Protein AF-0000000067237794 (afdb_homodimer)

Nearest PDB structures (foldseek):
  4y7k-assembly1_E  TM=3.290E-01  e=4.780E+00  Methanosarcina acetivorans C2A

pLDDT: mean 77.29, std 27.62, range [13.85, 98.81]

Sequence (1470 aa):
MSSAMESGPASVAASSPAGHLVGPGGAPSANPAINGSSPGRGPPPPAAASNQAPAAGTGAKDWPSFPFFHHLIIPPLEGQAPTSDPSATGASPQAQAQAFGQTTPSTPAAPAAAPAAPAPGSDDTRQPQQPQPQEALLVISPGAFLPTESFRPLAAAIQAAAPGLRLWVGVLHCDLMALGQRYADPALPAMSEAGFKALVRNIEAAGGYSALLTQLVAQAEAAGFTPKREGPARIGNMVLLCQSAGCVGYESLSYKVAAATVVLASTLHPLDYARGRTTLSLEAWPRPLMHVVGELDGQMRWFWAAPYLAEAAALATKFGARHVATHKPVVVVPEVNHAATSSGVVRAERGDIGGPATAPYEEATRALAAPIAAFLTCHLSHNAEARSKAEDALLSTVAASAAFAAPYTSLLGLGDTAAPFTQAAAAAAAAAGKQAAATAGLPPATPPQSACRAGGLVAGGCRTAGQASSNAMLPGVVAAAERDAAALQLAVLTALPEEARRLLCVVASVHTSVETFLYTQPLIHALGDGRWLLNIHVLPFYRSSESERPNLTPQAPEYWLKFKCAAFVAAFLGLPEPCSYPTPLPADLNRGTLEAALAAAPAEVAARYREHGRAMEFGGDMDALAPGPDGKLPGSPEAFVRTSRIAYAFPPPPAAGHGHSQQHSAGGPPALPPTAGTSVRVSSPYVLSPPPADVSRLPVSAARMMGPFYTKLISPGMAMEWVWVDCLRQADTPWMSSAMESGPASVAASSPAGHLVGPGGAPSANPAINGSSPGRGPPPPAAASNQAPAAGTGAKDWPSFPFFHHLIIPPLEGQAPTSDPSATGASPQAQAQAFGQTTPSTPAAPAAAPAAPAPGSDDTRQPQQPQPQEALLVISPGAFLPTESFRPLAAAIQAAAPGLRLWVGVLHCDLMALGQRYADPALPAMSEAGFKALVRNIEAAGGYSALLTQLVAQAEAAGFTPKREGPARIGNMVLLCQSAGCVGYESLSYKVAAATVVLASTLHPLDYARGRTTLSLEAWPRPLMHVVGELDGQMRWFWAAPYLAEAAALATKFGARHVATHKPVVVVPEVNHAATSSGVVRAERGDIGGPATAPYEEATRALAAPIAAFLTCHLSHNAEARSKAEDALLSTVAASAAFAAPYTSLLGLGDTAAPFTQAAAAAAAAAGKQAAATAGLPPATPPQSACRAGGLVAGGCRTAGQASSNAMLPGVVAAAERDAAALQLAVLTALPEEARRLLCVVASVHTSVETFLYTQPLIHALGDGRWLLNIHVLPFYRSSESERPNLTPQAPEYWLKFKCAAFVAAFLGLPEPCSYPTPLPADLNRGTLEAALAAAPAEVAARYREHGRAMEFGGDMDALAPGPDGKLPGSPEAFVRTSRIAYAFPPPPAAGHGHSQQHSAGGPPALPPTAGTSVRVSSPYVLSPPPADVSRLPVSAARMMGPFYTKLISPGMAMEWVWVDCLRQADTPW

Organism: Chlamydomonas reinhardtii (NCBI:txid3055)

Foldseek 3Di:
DDDDDDDDDDDDDDDDDDDDDDDDDDDDDDDDDDDDDDDDPPDDPPDPPPCVVDPPCPVPPPQPDFDADDWDKDFFDDPDDPPPPPDPPPPDPPPPPPPPPDPPPPDPDDPPDDDDDPDDDDPPPPPPPPPPQFFAEEEEQDAPPDDNQQCVLLVNLLSVLQVSHRYMYIYFDDDVVVLCVRQFDPVDDCPALVRVVSSLVRCLVNVNVVVRVVSRVVVNVVVPGDFDDDPDAATQRYEYEYAANSLRNCLVVRLVHYQEYEYELADHPRSCQLLLFFFDALVPRPHQYEYEYELQAFQQHCLSCLLLLLQLLLVLQAAFLLVSLQRPFYFYQYQAYSSLNTNVDADQVNGIFDDDSHDDSSVNSNSRSNLVSLNSCLRRPPDPVSNVVSSLVSLLRRLVRLQQCQLLCVLLQQFRSNVRRVQLNVLCVVCVPPPRNVCRRGHDPDGDDAQQDPRNHGHPPQDDDDDGRGSDDDVRNQVSLFVQQQVLLVVQQVLPDPVLSVLEDETEDEDADLVVVLPDFWFWDDPPPSHIYTYWYWYFAQPLNVDSSSSSGFSGGWIWIKYFGNLLSCLLSPHPPSVVRHGDDLQVSQVVLLVVLLVSHPPVLNVCCLFAFAAEHEDDAAAQQDQPPVSPGGHDSSCLSPPDDKDKAFDDDPPPDPDDPPDVPVDDRDPQQPLPPHHIYIYKYWHADAFDSNLNPDDRVPSRPHRIIIIIHGHSSNSNSRSRHSRSRNDDRPD/DDDPDDDDDDDDDDDDDDDDDDDDDDDDDDDDDDDDDDDDPPDDPDDPPPCVVDPPPVVCVPQDDFDADDWDKDFFDDPDDPPPPPDPPPPDPPPPPPPPPDPPPPDPPDPPDDDDDDDDDDPPPPPPPPPPQFFAEEEEQDAPPDDQQQCVLLVVLLSVLQVSHRYMYIYFDDDVVVLCVRQFDPVDDCPALVRVVSSLVRCLVNVNVVVRVVSRVVVNVVVPGDFDDDPDAETQRYEYEYAANSLRNCLVVRLVHYQEYEYELADHPRSCQLLLQFFDALVPRPHQYEYEYELQAFQLHCLSCLLLLLQLLLVLQAAFLLVSLQRPFYFYQYQAYSSLNTNVDADQVNGIFDDDSHDDSSVNSNSRSNLVSLNSCLRRPPDPVSNVVSSLVSLLRRLVRLQQCQLLCVLQQQFRSNVRRVQLNVLCVVCVPPPRNVCRRGHDPDGDDAQQDPRNHGHPQQDDDPDGGGSDDRVRNQVSLFVQQQVLLVVQQVLPDPVLSVLEDETEDEDADLVVVLPDFWFWADPPPSHIYTYWYWYFAQPLNVDPSSSSGFSGGWIWIKYFGNLLSCLLSPHPPSVPRHGDDLQVSQVVLLVVLLVSHPPVLNVCCLFQFAAEHEDDAAAQQDQPPVSPGGHDSSCLSPPDDKDKDFDDDPPPDPDDPPDVPVDDDPPQPSLPPHHIYIYKYWHADAFDSNLNPDDRVPSRPHRIIIIIHGHSSNSNSRSRHSRSRPDDRPD

Radius of gyration: 37.4 Å; Cα contacts (8 Å, |Δi|>4): 2726; chains: 2; bounding box: 110×138×101 Å

Secondary structure (DSSP, 8-state):
-----------------------------------------PPP---------------------PPP-PPEEE----SS------------TTSTTSGGG------------------------------PPEEEEEEEE--TT--GGGGHHHHHHHHHH-TTEEEEEEE----HHHHHHHH--TTS-TTSHHHHHHHHHHHHHTTHHHHHHHHHHHHHHHHT----EETTTEEEEEEEEEEGGGGTTTHHHHHHHEEEEEEESS-SSHHHHTTT-----TTT-SS-EEEEEETT-SSS-GGGGHHHHHHHHHHHHHH-HHHHHHHS-EEEETT--SGGGTT----GGGT---STTSPPHHHHHHHHHHHHHHHHHHHH---HHHHHHHHHHHHHHHHHHHHHHHHHHHHHTS--TTHHHHHHHHHHHHHTTSGGGGGTTPPPSS---SSB-GGG-BTT-S-B-SSS---BPPHHHHHHHHHHHHHHHHHHTTTS-HHHHTTEEEEEEE-SSHHHHHT---EEEE-SSS-EEEEEEEEEE-GGGG-SSGGGS-SSPEEEEEEE-HHHHHHHHT-SSGGGSPPPPHHHHHHHHHHHHHHHS-HHHHHHHHHHSPEEEE---EETTSPPTT------HHHHHHT---EEEPPPP------------TTS-----TTTT-EEEEE-EEEE-PPPTTGGGS-HHHHTTSSEEEEEE--HHHHHHHHHTGGG-SSPP--/-----------------------------------------------------------------PPP-PPEEE----SS------------TTGGGSGGG------------------------------PPEEEEEEEE--TT--GGGGHHHHHHHHHH-TTEEEEEEE----HHHHHHHH--TTS-TTSHHHHHHHHHHHHHTTHHHHHHHHHHHHHHHHT----EETTTEEEEEEEEEEGGGGTTTHHHHHHHEEEEEEES--SSHHHHTTTS----TTT-SS-EEEEEETT-TTT-GGGGHHHHHHHHHHHHHH-HHHHHHHS-EEEETT--SGGGTT----GGGT---STTSPPHHHHHHHHHHHHHHHHHHHH---HHHHHHHHHHHHHHHHHHHHHHHHHHHHHTS--TTHHHHHHHHHHHHHTSSGGGGGTTPPPSS---SSB-GGG-BTTTT-BSTTS---BPPHHHHHHHHHHHHHHHHHHTTTS-HHHHTTEEEEEEE-SSHHHHHT---EEEE-SSS-EEEEEEEEEE-GGGG-SSGGGS-SSPEEEEEEE-HHHHHHHTT-SSGGGSPPPPHHHHHHHHHHHHHHHS-HHHHHHHHHHSPEEEE---EETTSPPTT------HHHHHHT---EEEPPPP------------TTS-------TT-EEEEE-EEEE-PPPTTGGGS-HHHHTTSSEEEEEE--HHHHHHHHHTGGG-SSPP--

Structure (mmCIF, N/CA/C/O backbone):
data_AF-0000000067237794-model_v1
#
loop_
_entity.id
_entity.type
_entity.pdbx_description
1 polymer 'Uncharacterized protein'
#
loop_
_atom_site.group_PDB
_atom_site.id
_atom_site.type_symbol
_atom_site.label_atom_id
_atom_site.label_alt_id
_atom_site.label_comp_id
_atom_site.label_asym_id
_atom_site.label_entity_id
_atom_site.label_seq_id
_atom_site.pdbx_PDB_ins_code
_atom_site.Cartn_x
_atom_site.Cartn_y
_atom_site.Cartn_z
_atom_site.occupancy
_atom_site.B_iso_or_equiv
_atom_site.auth_seq_id
_atom_site.auth_comp_id
_atom_site.auth_asym_id
_atom_site.auth_atom_id
_atom_site.pdbx_PDB_model_num
ATOM 1 N N . MET A 1 1 ? -46.438 -25.797 27.125 1 15.16 1 MET A N 1
ATOM 2 C CA . MET A 1 1 ? -46.562 -27.219 26.797 1 15.16 1 MET A CA 1
ATOM 3 C C . MET A 1 1 ? -46.531 -27.422 25.281 1 15.16 1 MET A C 1
ATOM 5 O O . MET A 1 1 ? -45.688 -28.141 24.75 1 15.16 1 MET A O 1
ATOM 9 N N . SER A 1 2 ? -47.812 -27.438 24.719 1 14.68 2 SER A N 1
ATOM 10 C CA . SER A 1 2 ? -48.5 -28.344 23.812 1 14.68 2 SER A CA 1
ATOM 11 C C . SER A 1 2 ? -48.156 -28.031 22.359 1 14.68 2 SER A C 1
ATOM 13 O O . SER A 1 2 ? -47.625 -26.953 22.047 1 14.68 2 SER A O 1
ATOM 15 N N . SER A 1 3 ? -49.25 -28.234 21.422 1 14.16 3 SER A N 1
ATOM 16 C CA . SER A 1 3 ? -49.594 -29.156 20.359 1 14.16 3 SER A CA 1
ATOM 17 C C . SER A 1 3 ? -49.469 -28.5 18.984 1 14.16 3 SER A C 1
ATOM 19 O O . SER A 1 3 ? -49.969 -29.047 18 1 14.16 3 SER A O 1
ATOM 21 N N . ALA A 1 4 ? -49.156 -27.281 18.844 1 15.23 4 ALA A N 1
ATOM 22 C CA . ALA A 1 4 ? -49.781 -26.781 17.641 1 15.23 4 ALA A CA 1
ATOM 23 C C . ALA A 1 4 ? -49.406 -27.625 16.422 1 15.23 4 ALA A C 1
ATOM 25 O O . ALA A 1 4 ? -48.25 -27.953 16.219 1 15.23 4 ALA A O 1
ATOM 26 N N . MET A 1 5 ? -50.312 -28.062 15.609 1 14.63 5 MET A N 1
ATOM 27 C CA . MET A 1 5 ? -50.75 -29.156 14.75 1 14.63 5 MET A CA 1
ATOM 28 C C . MET A 1 5 ? -49.906 -29.219 13.484 1 14.63 5 MET A C 1
ATOM 30 O O . MET A 1 5 ? -49.156 -28.297 13.188 1 14.63 5 MET A O 1
ATOM 34 N N . GLU A 1 6 ? -50.562 -29.406 12.18 1 14.84 6 GLU A N 1
ATOM 35 C CA . GLU A 1 6 ? -50.75 -30.562 11.312 1 14.84 6 GLU A CA 1
ATOM 36 C C . GLU A 1 6 ? -49.875 -30.484 10.062 1 14.84 6 GLU A C 1
ATOM 38 O O . GLU A 1 6 ? -49.344 -29.406 9.742 1 14.84 6 GLU A O 1
ATOM 43 N N . SER A 1 7 ? -50.438 -30.953 8.742 1 14.59 7 SER A N 1
ATOM 44 C CA . SER A 1 7 ? -50.344 -32.094 7.855 1 14.59 7 SER A CA 1
ATOM 45 C C . SER A 1 7 ? -49.875 -31.703 6.473 1 14.59 7 SER A C 1
ATOM 47 O O . SER A 1 7 ? -49.281 -32.531 5.758 1 14.59 7 SER A O 1
ATOM 49 N N . GLY A 1 8 ? -50.188 -30.562 5.844 1 14.56 8 GLY A N 1
ATOM 50 C CA . GLY A 1 8 ? -50.75 -30.906 4.555 1 14.56 8 GLY A CA 1
ATOM 51 C C . GLY A 1 8 ? -49.75 -31.484 3.576 1 14.56 8 GLY A C 1
ATOM 52 O O . GLY A 1 8 ? -48.562 -31.312 3.744 1 14.56 8 GLY A O 1
ATOM 53 N N . PRO A 1 9 ? -50.188 -32.156 2.361 1 14.88 9 PRO A N 1
ATOM 54 C CA . PRO A 1 9 ? -49.938 -33.344 1.521 1 14.88 9 PRO A CA 1
ATOM 55 C C . PRO A 1 9 ? -48.812 -33.094 0.497 1 14.88 9 PRO A C 1
ATOM 57 O O . PRO A 1 9 ? -48.438 -31.938 0.266 1 14.88 9 PRO A O 1
ATOM 60 N N . ALA A 1 10 ? -48.5 -34.156 -0.433 1 14.8 10 ALA A N 1
ATOM 61 C CA . ALA A 1 10 ? -47.594 -35.094 -1.113 1 14.8 10 ALA A CA 1
ATOM 62 C C . ALA A 1 10 ? -47.375 -34.656 -2.559 1 14.8 10 ALA A C 1
ATOM 64 O O . ALA A 1 10 ? -46.219 -34.688 -3.039 1 14.8 10 ALA A O 1
ATOM 65 N N . SER A 1 11 ? -48.344 -34.406 -3.615 1 13.98 11 SER A N 1
ATOM 66 C CA . SER A 1 11 ? -48.438 -35.344 -4.719 1 13.98 11 SER A CA 1
ATOM 67 C C . SER A 1 11 ? -47.5 -34.969 -5.867 1 13.98 11 SER A C 1
ATOM 69 O O . SER A 1 11 ? -46.75 -35.812 -6.363 1 13.98 11 SER A O 1
ATOM 71 N N . VAL A 1 12 ? -47.812 -34.031 -6.824 1 14.08 12 VAL A N 1
ATOM 72 C CA . VAL A 1 12 ? -48.188 -34.5 -8.164 1 14.08 12 VAL A CA 1
ATOM 73 C C . VAL A 1 12 ? -46.906 -34.688 -9.008 1 14.08 12 VAL A C 1
ATOM 75 O O . VAL A 1 12 ? -45.906 -34.062 -8.758 1 14.08 12 VAL A O 1
ATOM 78 N N . ALA A 1 13 ? -47 -35.375 -10.336 1 14.47 13 ALA A N 1
ATOM 79 C CA . ALA A 1 13 ? -46.594 -36.438 -11.273 1 14.47 13 ALA A CA 1
ATOM 80 C C . ALA A 1 13 ? -45.656 -35.875 -12.352 1 14.47 13 ALA A C 1
ATOM 82 O O . ALA A 1 13 ? -44.562 -36.406 -12.562 1 14.47 13 ALA A O 1
ATOM 83 N N . ALA A 1 14 ? -46.156 -35.406 -13.609 1 14 14 ALA A N 1
ATOM 84 C CA . ALA A 1 14 ? -46.094 -36.219 -14.828 1 14 14 ALA A CA 1
ATOM 85 C C . ALA A 1 14 ? -44.812 -35.906 -15.609 1 14 14 ALA A C 1
ATOM 87 O O . ALA A 1 14 ? -44.125 -34.938 -15.305 1 14 14 ALA A O 1
ATOM 88 N N . SER A 1 15 ? -44.938 -35.719 -17.125 1 14.13 15 SER A N 1
ATOM 89 C CA . SER A 1 15 ? -44.625 -36.469 -18.344 1 14.13 15 SER A CA 1
ATOM 90 C C . SER A 1 15 ? -43.406 -35.906 -19.047 1 14.13 15 SER A C 1
ATOM 92 O O . SER A 1 15 ? -43.031 -34.75 -18.828 1 14.13 15 SER A O 1
ATOM 94 N N . SER A 1 16 ? -42.781 -36.656 -20.188 1 14.41 16 SER A N 1
ATOM 95 C CA . SER A 1 16 ? -41.625 -37.219 -20.844 1 14.41 16 SER A CA 1
ATOM 96 C C . SER A 1 16 ? -41.188 -36.344 -22.016 1 14.41 16 SER A C 1
ATOM 98 O O . SER A 1 16 ? -40 -36.25 -22.297 1 14.41 16 SER A O 1
ATOM 100 N N . PRO A 1 17 ? -41.938 -35.531 -22.906 1 14.27 17 PRO A N 1
ATOM 101 C CA . PRO A 1 17 ? -41.844 -36 -24.297 1 14.27 17 PRO A CA 1
ATOM 102 C C . PRO A 1 17 ? -40.531 -35.562 -24.953 1 14.27 17 PRO A C 1
ATOM 104 O O . PRO A 1 17 ? -39.844 -34.656 -24.453 1 14.27 17 PRO A O 1
ATOM 107 N N . ALA A 1 18 ? -40.219 -36.062 -26.438 1 14.29 18 ALA A N 1
ATOM 108 C CA . ALA A 1 18 ? -39.344 -36.688 -27.438 1 14.29 18 ALA A CA 1
ATOM 109 C C . ALA A 1 18 ? -38.781 -35.625 -28.391 1 14.29 18 ALA A C 1
ATOM 111 O O . ALA A 1 18 ? -37.781 -35.844 -29.047 1 14.29 18 ALA A O 1
ATOM 112 N N . GLY A 1 19 ? -39.312 -34.375 -28.5 1 13.94 19 GLY A N 1
ATOM 113 C CA . GLY A 1 19 ? -39.438 -34.094 -29.922 1 13.94 19 GLY A CA 1
ATOM 114 C C . GLY A 1 19 ? -38.125 -34.031 -30.656 1 13.94 19 GLY A C 1
ATOM 115 O O . GLY A 1 19 ? -37.062 -33.969 -30.016 1 13.94 19 GLY A O 1
ATOM 116 N N . HIS A 1 20 ? -38.219 -33.562 -32 1 14.42 20 HIS A N 1
ATOM 117 C CA . HIS A 1 20 ? -37.906 -33.781 -33.406 1 14.42 20 HIS A CA 1
ATOM 118 C C . HIS A 1 20 ? -36.594 -33.125 -33.781 1 14.42 20 HIS A C 1
ATOM 120 O O . HIS A 1 20 ? -36.219 -32.094 -33.25 1 14.42 20 HIS A O 1
ATOM 126 N N . LEU A 1 21 ? -35.812 -33.812 -34.719 1 14.77 21 LEU A N 1
ATOM 127 C CA . LEU A 1 21 ? -34.531 -34.125 -35.344 1 14.77 21 LEU A CA 1
ATOM 128 C C . LEU A 1 21 ? -34.156 -33.062 -36.375 1 14.77 21 LEU A C 1
ATOM 130 O O . LEU A 1 21 ? -33.031 -33.094 -36.906 1 14.77 21 LEU A O 1
ATOM 134 N N . VAL A 1 22 ? -34.812 -31.891 -36.438 1 14.41 22 VAL A N 1
ATOM 135 C CA . VAL A 1 22 ? -34.844 -31.531 -37.844 1 14.41 22 VAL A CA 1
ATOM 136 C C . VAL A 1 22 ? -33.406 -31.328 -38.375 1 14.41 22 VAL A C 1
ATOM 138 O O . VAL A 1 22 ? -32.594 -30.75 -37.656 1 14.41 22 VAL A O 1
ATOM 141 N N . GLY A 1 23 ? -33.188 -31.781 -39.688 1 13.98 23 GLY A N 1
ATOM 142 C CA . GLY A 1 23 ? -32.25 -32.375 -40.625 1 13.98 23 GLY A CA 1
ATOM 143 C C . GLY A 1 23 ? -31.266 -31.375 -41.188 1 13.98 23 GLY A C 1
ATOM 144 O O . GLY A 1 23 ? -30.047 -31.547 -41.094 1 13.98 23 GLY A O 1
ATOM 145 N N . PRO A 1 24 ? -31.719 -30.594 -42.312 1 14.34 24 PRO A N 1
ATOM 146 C CA . PRO A 1 24 ? -31.094 -30.969 -43.594 1 14.34 24 PRO A CA 1
ATOM 147 C C . PRO A 1 24 ? -29.734 -30.281 -43.781 1 14.34 24 PRO A C 1
ATOM 149 O O . PRO A 1 24 ? -29.375 -29.375 -43.062 1 14.34 24 PRO A O 1
ATOM 152 N N . GLY A 1 25 ? -29.297 -30.125 -45.156 1 14.03 25 GLY A N 1
ATOM 153 C CA . GLY A 1 25 ? -28.297 -30.531 -46.125 1 14.03 25 GLY A CA 1
ATOM 154 C C . GLY A 1 25 ? -27.359 -29.391 -46.531 1 14.03 25 GLY A C 1
ATOM 155 O O . GLY A 1 25 ? -26.156 -29.594 -46.656 1 14.03 25 GLY A O 1
ATOM 156 N N . GLY A 1 26 ? -27.859 -28.141 -46.906 1 14 26 GLY A N 1
ATOM 157 C CA . GLY A 1 26 ? -27.484 -27.766 -48.281 1 14 26 GLY A CA 1
ATOM 158 C C . GLY A 1 26 ? -26.016 -27.391 -48.406 1 14 26 GLY A C 1
ATOM 159 O O . GLY A 1 26 ? -25.375 -27.047 -47.406 1 14 26 GLY A O 1
ATOM 160 N N . ALA A 1 27 ? -25.547 -27.406 -49.688 1 14.34 27 ALA A N 1
ATOM 161 C CA . ALA A 1 27 ? -24.406 -27.797 -50.531 1 14.34 27 ALA A CA 1
ATOM 162 C C . ALA A 1 27 ? -23.359 -26.703 -50.562 1 14.34 27 ALA A C 1
ATOM 164 O O . ALA A 1 27 ? -22.188 -26.953 -50.25 1 14.34 27 ALA A O 1
ATOM 165 N N . PRO A 1 28 ? -23.312 -25.938 -51.75 1 13.99 28 PRO A N 1
ATOM 166 C CA . PRO A 1 28 ? -22.266 -26.188 -52.75 1 13.99 28 PRO A CA 1
ATOM 167 C C . PRO A 1 28 ? -21.078 -25.234 -52.594 1 13.99 28 PRO A C 1
ATOM 169 O O . PRO A 1 28 ? -19.938 -25.672 -52.531 1 13.99 28 PRO A O 1
ATOM 172 N N . SER A 1 29 ? -21.25 -23.875 -53.094 1 13.98 29 SER A N 1
ATOM 173 C CA . SER A 1 29 ? -20.609 -23.516 -54.344 1 13.98 29 SER A CA 1
ATOM 174 C C . SER A 1 29 ? -19.203 -23 -54.125 1 13.98 29 SER A C 1
ATOM 176 O O . SER A 1 29 ? -18.859 -22.516 -53.031 1 13.98 29 SER A O 1
ATOM 178 N N . ALA A 1 30 ? -18.469 -22.922 -55.281 1 14.04 30 ALA A N 1
ATOM 179 C CA . ALA A 1 30 ? -17.141 -23.188 -55.875 1 14.04 30 ALA A CA 1
ATOM 180 C C . ALA A 1 30 ? -16.219 -21.984 -55.688 1 14.04 30 ALA A C 1
ATOM 182 O O . ALA A 1 30 ? -15.164 -22.109 -55.031 1 14.04 30 ALA A O 1
ATOM 183 N N . ASN A 1 31 ? -15.984 -21.312 -56.812 1 13.85 31 ASN A N 1
ATOM 184 C CA . ASN A 1 31 ? -14.688 -21.359 -57.469 1 13.85 31 ASN A CA 1
ATOM 185 C C . ASN A 1 31 ? -13.82 -20.172 -57.125 1 13.85 31 ASN A C 1
ATOM 187 O O . ASN A 1 31 ? -12.641 -20.328 -56.781 1 13.85 31 ASN A O 1
ATOM 191 N N . PRO A 1 32 ? -14.172 -18.781 -57.438 1 14.31 32 PRO A N 1
ATOM 192 C CA . PRO A 1 32 ? -13.383 -18.297 -58.594 1 14.31 32 PRO A CA 1
ATOM 193 C C . PRO A 1 32 ? -12.008 -17.766 -58.156 1 14.31 32 PRO A C 1
ATOM 195 O O . PRO A 1 32 ? -11.797 -17.453 -57 1 14.31 32 PRO A O 1
ATOM 198 N N . ALA A 1 33 ? -11.195 -17.344 -59.281 1 14.36 33 ALA A N 1
ATOM 199 C CA . ALA A 1 33 ? -9.828 -17.391 -59.781 1 14.36 33 ALA A CA 1
ATOM 200 C C . ALA A 1 33 ? -9 -16.234 -59.219 1 14.36 33 ALA A C 1
ATOM 202 O O . ALA A 1 33 ? -7.918 -16.438 -58.656 1 14.36 33 ALA A O 1
ATOM 203 N N . ILE A 1 34 ? -9.172 -14.977 -59.812 1 14.45 34 ILE A N 1
ATOM 204 C CA . ILE A 1 34 ? -8.086 -14.648 -60.719 1 14.45 34 ILE A CA 1
ATOM 205 C C . ILE A 1 34 ? -6.98 -13.906 -59.969 1 14.45 34 ILE A C 1
ATOM 207 O O . ILE A 1 34 ? -5.816 -14.305 -60 1 14.45 34 ILE A O 1
ATOM 211 N N . ASN A 1 35 ? -6.875 -12.547 -60.219 1 14.71 35 ASN A N 1
ATOM 212 C CA . ASN A 1 35 ? -5.867 -11.891 -61.031 1 14.71 35 ASN A CA 1
ATOM 213 C C . ASN A 1 35 ? -4.77 -11.266 -60.188 1 14.71 35 ASN A C 1
ATOM 215 O O . ASN A 1 35 ? -4.988 -10.953 -59.031 1 14.71 35 ASN A O 1
ATOM 219 N N . GLY A 1 36 ? -3.557 -11.156 -60.75 1 14.8 36 GLY A N 1
ATOM 220 C CA . GLY A 1 36 ? -2.117 -11.148 -60.562 1 14.8 36 GLY A CA 1
ATOM 221 C C . GLY A 1 36 ? -1.596 -9.828 -60 1 14.8 36 GLY A C 1
ATOM 222 O O . GLY A 1 36 ? -0.405 -9.695 -59.719 1 14.8 36 GLY A O 1
ATOM 223 N N . SER A 1 37 ? -2.457 -8.758 -60.094 1 15.23 37 SER A N 1
ATOM 224 C CA . SER A 1 37 ? -1.665 -7.672 -60.656 1 15.23 37 SER A CA 1
ATOM 225 C C . SER A 1 37 ? -0.547 -7.254 -59.688 1 15.23 37 SER A C 1
ATOM 227 O O . SER A 1 37 ? -0.625 -7.504 -58.5 1 15.23 37 SER A O 1
ATOM 229 N N . SER A 1 38 ? 0.341 -6.469 -60.312 1 15.94 38 SER A N 1
ATOM 230 C CA . SER A 1 38 ? 1.759 -6.141 -60.406 1 15.94 38 SER A CA 1
ATOM 231 C C . SER A 1 38 ? 2.227 -5.309 -59.219 1 15.94 38 SER A C 1
ATOM 233 O O . SER A 1 38 ? 1.422 -4.637 -58.594 1 15.94 38 SER A O 1
ATOM 235 N N . PRO A 1 39 ? 3.492 -5.324 -59.062 1 16.5 39 PRO A N 1
ATOM 236 C CA . PRO A 1 39 ? 4.484 -5.227 -57.969 1 16.5 39 PRO A CA 1
ATOM 237 C C . PRO A 1 39 ? 4.727 -3.787 -57.531 1 16.5 39 PRO A C 1
ATOM 239 O O . PRO A 1 39 ? 5.562 -3.543 -56.656 1 16.5 39 PRO A O 1
ATOM 242 N N . GLY A 1 40 ? 3.719 -2.873 -58.031 1 15.66 40 GLY A N 1
ATOM 243 C CA . GLY A 1 40 ? 4.512 -1.693 -58.344 1 15.66 40 GLY A CA 1
ATOM 244 C C . GLY A 1 40 ? 5.289 -1.168 -57.156 1 15.66 40 GLY A C 1
ATOM 245 O O . GLY A 1 40 ? 4.992 -1.512 -56 1 15.66 40 GLY A O 1
ATOM 246 N N . ARG A 1 41 ? 6.27 -0.535 -57.5 1 17.38 41 ARG A N 1
ATOM 247 C CA . ARG A 1 41 ? 7.562 -0.059 -57 1 17.38 41 ARG A CA 1
ATOM 248 C C . ARG A 1 41 ? 7.395 0.973 -55.906 1 17.38 41 ARG A C 1
ATOM 250 O O . ARG A 1 41 ? 8.375 1.51 -55.375 1 17.38 41 ARG A O 1
ATOM 257 N N . GLY A 1 42 ? 6.109 0.927 -55.219 1 16.41 42 GLY A N 1
ATOM 258 C CA . GLY A 1 42 ? 5.977 2.348 -54.938 1 16.41 42 GLY A CA 1
ATOM 259 C C . GLY A 1 42 ? 7.121 2.9 -54.094 1 16.41 42 GLY A C 1
ATOM 260 O O . GLY A 1 42 ? 7.871 2.141 -53.469 1 16.41 42 GLY A O 1
ATOM 261 N N . PRO A 1 43 ? 7.27 4.117 -54.312 1 18.62 43 PRO A N 1
ATOM 262 C CA . PRO A 1 43 ? 8.391 5.043 -54.125 1 18.62 43 PRO A CA 1
ATOM 263 C C . PRO A 1 43 ? 8.797 5.168 -52.656 1 18.62 43 PRO A C 1
ATOM 265 O O . PRO A 1 43 ? 8.016 4.836 -51.781 1 18.62 43 PRO A O 1
ATOM 268 N N . PRO A 1 44 ? 10.016 5.539 -52.531 1 19.08 44 PRO A N 1
ATOM 269 C CA . PRO A 1 44 ? 10.969 5.516 -51.406 1 19.08 44 PRO A CA 1
ATOM 270 C C . PRO A 1 44 ? 10.43 6.223 -50.188 1 19.08 44 PRO A C 1
ATOM 272 O O . PRO A 1 44 ? 9.609 7.133 -50.281 1 19.08 44 PRO A O 1
ATOM 275 N N . PRO A 1 45 ? 10.406 5.582 -49.094 1 18.5 45 PRO A N 1
ATOM 276 C CA . PRO A 1 45 ? 9.703 6.062 -47.906 1 18.5 45 PRO A CA 1
ATOM 277 C C . PRO A 1 45 ? 10.141 7.465 -47.5 1 18.5 45 PRO A C 1
ATOM 279 O O . PRO A 1 45 ? 11.336 7.723 -47.344 1 18.5 45 PRO A O 1
ATOM 282 N N . PRO A 1 46 ? 9.422 8.453 -48.125 1 17.02 46 PRO A N 1
ATOM 283 C CA . PRO A 1 46 ? 10.039 9.75 -47.812 1 17.02 46 PRO A CA 1
ATOM 284 C C . PRO A 1 46 ? 10.469 9.875 -46.344 1 17.02 46 PRO A C 1
ATOM 286 O O . PRO A 1 46 ? 10 9.125 -45.5 1 17.02 46 PRO A O 1
ATOM 289 N N . ALA A 1 47 ? 11.5 10.812 -46.188 1 19.38 47 ALA A N 1
ATOM 290 C CA . ALA A 1 47 ? 12.375 11.266 -45.094 1 19.38 47 ALA A CA 1
ATOM 291 C C . ALA A 1 47 ? 11.562 11.648 -43.875 1 19.38 47 ALA A C 1
ATOM 293 O O . ALA A 1 47 ? 10.594 12.398 -43.969 1 19.38 47 ALA A O 1
ATOM 294 N N . ALA A 1 48 ? 11.461 10.789 -43 1 18.53 48 ALA A N 1
ATOM 295 C CA . ALA A 1 48 ? 10.547 10.953 -41.844 1 18.53 48 ALA A CA 1
ATOM 296 C C . ALA A 1 48 ? 10.727 12.312 -41.188 1 18.53 48 ALA A C 1
ATOM 298 O O . ALA A 1 48 ? 11.828 12.664 -40.781 1 18.53 48 ALA A O 1
ATOM 299 N N . ALA A 1 49 ? 10.109 13.219 -41.781 1 17.03 49 ALA A N 1
ATOM 300 C CA . ALA A 1 49 ? 10.141 14.594 -41.281 1 17.03 49 ALA A CA 1
ATOM 301 C C . ALA A 1 49 ? 10.039 14.625 -39.75 1 17.03 49 ALA A C 1
ATOM 303 O O . ALA A 1 49 ? 9.312 13.828 -39.156 1 17.03 49 ALA A O 1
ATOM 304 N N . SER A 1 50 ? 11.086 15.094 -39.188 1 18.7 50 SER A N 1
ATOM 305 C CA . SER A 1 50 ? 11.438 15.414 -37.812 1 18.7 50 SER A CA 1
ATOM 306 C C . SER A 1 50 ? 10.273 16.078 -37.094 1 18.7 50 SER A C 1
ATOM 308 O O . SER A 1 50 ? 9.93 17.234 -37.406 1 18.7 50 SER A O 1
ATOM 310 N N . ASN A 1 51 ? 9.203 15.328 -37 1 19.27 51 ASN A N 1
ATOM 311 C CA . ASN A 1 51 ? 8.062 16.109 -36.531 1 19.27 51 ASN A CA 1
ATOM 312 C C . ASN A 1 51 ? 8.336 16.719 -35.156 1 19.27 51 ASN A C 1
ATOM 314 O O . ASN A 1 51 ? 8.484 16 -34.188 1 19.27 51 ASN A O 1
ATOM 318 N N . GLN A 1 52 ? 9.242 17.594 -35.188 1 19.23 52 GLN A N 1
ATOM 319 C CA . GLN A 1 52 ? 9.305 18.5 -34.062 1 19.23 52 GLN A CA 1
ATOM 320 C C . GLN A 1 52 ? 7.902 18.859 -33.562 1 19.23 52 GLN A C 1
ATOM 322 O O . GLN A 1 52 ? 7.16 19.578 -34.25 1 19.23 52 GLN A O 1
ATOM 327 N N . ALA A 1 53 ? 7.352 17.859 -33 1 22.78 53 ALA A N 1
ATOM 328 C CA . ALA A 1 53 ? 6.035 18.344 -32.594 1 22.78 53 ALA A CA 1
ATOM 329 C C . ALA A 1 53 ? 6.137 19.703 -31.922 1 22.78 53 ALA A C 1
ATOM 331 O O . ALA A 1 53 ? 7.027 19.922 -31.094 1 22.78 53 ALA A O 1
ATOM 332 N N . PRO A 1 54 ? 5.801 20.641 -32.594 1 20.55 54 PRO A N 1
ATOM 333 C CA . PRO A 1 54 ? 5.934 21.938 -31.922 1 20.55 54 PRO A CA 1
ATOM 334 C C . PRO A 1 54 ? 5.504 21.875 -30.453 1 20.55 54 PRO A C 1
ATOM 336 O O . PRO A 1 54 ? 4.723 21.016 -30.078 1 20.55 54 PRO A O 1
ATOM 339 N N . ALA A 1 55 ? 6.449 22.141 -29.531 1 23.33 55 ALA A N 1
ATOM 340 C CA . ALA A 1 55 ? 6.094 22.547 -28.172 1 23.33 55 ALA A CA 1
ATOM 341 C C . ALA A 1 55 ? 4.695 23.141 -28.125 1 23.33 55 ALA A C 1
ATOM 343 O O . ALA A 1 55 ? 4.422 24.156 -28.781 1 23.33 55 ALA A O 1
ATOM 344 N N . ALA A 1 56 ? 3.768 22.281 -28.234 1 24.53 56 ALA A N 1
ATOM 345 C CA . ALA A 1 56 ? 2.523 23.031 -28.109 1 24.53 56 ALA A CA 1
ATOM 346 C C . ALA A 1 56 ? 2.701 24.25 -27.203 1 24.53 56 ALA A C 1
ATOM 348 O O . ALA A 1 56 ? 3.209 24.109 -26.078 1 24.53 56 ALA A O 1
ATOM 349 N N . GLY A 1 57 ? 3.182 25.266 -27.75 1 23.77 57 GLY A N 1
ATOM 350 C CA . GLY A 1 57 ? 3.107 26.5 -27 1 23.77 57 GLY A CA 1
ATOM 351 C C . GLY A 1 57 ? 2.012 26.5 -25.953 1 23.77 57 GLY A C 1
ATOM 352 O O . GLY A 1 57 ? 0.832 26.344 -26.266 1 23.77 57 GLY A O 1
ATOM 353 N N . THR A 1 58 ? 2.26 25.641 -24.922 1 29.41 58 THR A N 1
ATOM 354 C CA . THR A 1 58 ? 1.326 26.078 -23.891 1 29.41 58 THR A CA 1
ATOM 355 C C . THR A 1 58 ? 1.054 27.578 -24.016 1 29.41 58 THR A C 1
ATOM 357 O O . THR A 1 58 ? 1.931 28.391 -23.75 1 29.41 58 THR A O 1
ATOM 360 N N . GLY A 1 59 ? 0.598 27.828 -25.188 1 29.14 59 GLY A N 1
ATOM 361 C CA . GLY A 1 59 ? 0.119 29.203 -25.125 1 29.14 59 GLY A CA 1
ATOM 362 C C . GLY A 1 59 ? -0.352 29.609 -23.734 1 29.14 59 GLY A C 1
ATOM 363 O O . GLY A 1 59 ? -1.227 28.953 -23.156 1 29.14 59 GLY A O 1
ATOM 364 N N . ALA A 1 60 ? 0.562 29.875 -22.953 1 32.44 60 ALA A N 1
ATOM 365 C CA . ALA A 1 60 ? -0.028 30.609 -21.828 1 32.44 60 ALA A CA 1
ATOM 366 C C . ALA A 1 60 ? -1.382 31.203 -22.219 1 32.44 60 ALA A C 1
ATOM 368 O O . ALA A 1 60 ? -1.456 32.094 -23.047 1 32.44 60 ALA A O 1
ATOM 369 N N . LYS A 1 61 ? -2.311 30.234 -22.469 1 44.38 61 LYS A N 1
ATOM 370 C CA . LYS A 1 61 ? -3.586 30.938 -22.625 1 44.38 61 LYS A CA 1
ATOM 371 C C . LYS A 1 61 ? -3.562 32.281 -21.906 1 44.38 61 LYS A C 1
ATOM 373 O O . LYS A 1 61 ? -3.248 32.344 -20.719 1 44.38 61 LYS A O 1
ATOM 378 N N . ASP A 1 62 ? -3.158 33.156 -22.609 1 48.03 62 ASP A N 1
ATOM 379 C CA . ASP A 1 62 ? -3.246 34.5 -22.062 1 48.03 62 ASP A CA 1
ATOM 380 C C . ASP A 1 62 ? -4.539 34.688 -21.266 1 48.03 62 ASP A C 1
ATOM 382 O O . ASP A 1 62 ? -5.609 34.875 -21.859 1 48.03 62 ASP A O 1
ATOM 386 N N . TRP A 1 63 ? -4.375 33.844 -20.156 1 61.09 63 TRP A N 1
ATOM 387 C CA . TRP A 1 63 ? -5.582 34.094 -19.375 1 61.09 63 TRP A CA 1
ATOM 388 C C . TRP A 1 63 ? -5.738 35.562 -19.047 1 61.09 63 TRP A C 1
ATOM 390 O O . TRP A 1 63 ? -4.75 36.25 -18.766 1 61.09 63 TRP A O 1
ATOM 400 N N . PRO A 1 64 ? -6.898 36.062 -19.391 1 63.91 64 PRO A N 1
ATOM 401 C CA . PRO A 1 64 ? -7.137 37.406 -18.859 1 63.91 64 PRO A CA 1
ATOM 402 C C . PRO A 1 64 ? -6.777 37.531 -17.391 1 63.91 64 PRO A C 1
ATOM 404 O O . PRO A 1 64 ? -6.582 36.531 -16.703 1 63.91 64 PRO A O 1
ATOM 407 N N . SER A 1 65 ? -6.449 38.625 -17.094 1 76.75 65 SER A N 1
ATOM 408 C CA . SER A 1 65 ? -6.156 38.938 -15.703 1 76.75 65 SER A CA 1
ATOM 409 C C . SER A 1 65 ? -7.207 38.312 -14.773 1 76.75 65 SER A C 1
ATOM 411 O O . SER A 1 65 ? -8.398 38.312 -15.094 1 76.75 65 SER A O 1
ATOM 413 N N . PHE A 1 66 ? -6.789 37.656 -13.695 1 84.94 66 PHE A N 1
ATOM 414 C CA . PHE A 1 66 ? -7.688 37.062 -12.727 1 84.94 66 PHE A CA 1
ATOM 415 C C . PHE A 1 66 ? -8.617 38.094 -12.109 1 84.94 66 PHE A C 1
ATOM 417 O O . PHE A 1 66 ? -8.188 39.188 -11.773 1 84.94 66 PHE A O 1
ATOM 424 N N . PRO A 1 67 ? -9.883 37.781 -12.086 1 83.5 67 PRO A N 1
ATOM 425 C CA . PRO A 1 67 ? -10.844 38.781 -11.562 1 83.5 67 PRO A CA 1
ATOM 426 C C . PRO A 1 67 ? -10.57 39.156 -10.109 1 83.5 67 PRO A C 1
ATOM 428 O O . PRO A 1 67 ? -9.969 38.375 -9.375 1 83.5 67 PRO A O 1
ATOM 431 N N . PHE A 1 68 ? -10.969 40.375 -9.789 1 85.44 68 PHE A N 1
ATOM 432 C CA . PHE A 1 68 ? -10.852 40.844 -8.414 1 85.44 68 PHE A CA 1
ATOM 433 C C . PHE A 1 68 ? -12.117 40.531 -7.625 1 85.44 68 PHE A C 1
ATOM 435 O O . PHE A 1 68 ? -13.227 40.781 -8.078 1 85.44 68 PHE A O 1
ATOM 442 N N . PHE A 1 69 ? -11.922 39.906 -6.465 1 89.75 69 PHE A N 1
ATOM 443 C CA . PHE A 1 69 ? -13.039 39.594 -5.578 1 89.75 69 PHE A CA 1
ATOM 444 C C . PHE A 1 69 ? -12.891 40.312 -4.25 1 89.75 69 PHE A C 1
ATOM 446 O O . PHE A 1 69 ? -11.773 40.5 -3.758 1 89.75 69 PHE A O 1
ATOM 453 N N . HIS A 1 70 ? -14.031 40.781 -3.717 1 92.25 70 HIS A N 1
ATOM 454 C CA . HIS A 1 70 ? -14.055 41.312 -2.354 1 92.25 70 HIS A CA 1
ATOM 455 C C . HIS A 1 70 ? -14.273 40.188 -1.343 1 92.25 70 HIS A C 1
ATOM 457 O O . HIS A 1 70 ? -15.273 39.469 -1.409 1 92.25 70 HIS A O 1
ATOM 463 N N . HIS A 1 71 ? -13.336 40.094 -0.479 1 96.88 71 HIS A N 1
ATOM 464 C CA . HIS A 1 71 ? -13.383 39.062 0.558 1 96.88 71 HIS A CA 1
ATOM 465 C C . HIS A 1 71 ? -13.898 39.656 1.873 1 96.88 71 HIS A C 1
ATOM 467 O O . HIS A 1 71 ? -13.977 40.875 2.037 1 96.88 71 HIS A O 1
ATOM 473 N N . LEU A 1 72 ? -14.383 38.781 2.709 1 97.5 72 LEU A N 1
ATOM 474 C CA . LEU A 1 72 ? -14.828 39.219 4.031 1 97.5 72 LEU A CA 1
ATOM 475 C C . LEU A 1 72 ? -13.648 39.281 5.004 1 97.5 72 LEU A C 1
ATOM 477 O O . LEU A 1 72 ? -12.906 38.312 5.148 1 97.5 72 LEU A O 1
ATOM 481 N N . ILE A 1 73 ? -13.453 40.438 5.629 1 98.12 73 ILE A N 1
ATOM 482 C CA . ILE A 1 73 ? -12.422 40.594 6.652 1 98.12 73 ILE A CA 1
ATOM 483 C C . ILE A 1 73 ? -13.086 40.875 8 1 98.12 73 ILE A C 1
ATOM 485 O O . ILE A 1 73 ? -13.859 41.812 8.148 1 98.12 73 ILE A O 1
ATOM 489 N N . ILE A 1 74 ? -12.805 40.031 8.984 1 97.88 74 ILE A N 1
ATOM 490 C CA . ILE A 1 74 ? -13.336 40.156 10.336 1 97.88 74 ILE A CA 1
ATOM 491 C C . ILE A 1 74 ? -12.219 40.562 11.289 1 97.88 74 ILE A C 1
ATOM 493 O O . ILE A 1 74 ? -11.258 39.812 11.508 1 97.88 74 ILE A O 1
ATOM 497 N N . PRO A 1 75 ? -12.25 41.719 11.938 1 96.81 75 PRO A N 1
ATOM 498 C CA . PRO A 1 75 ? -11.195 42.188 12.852 1 96.81 75 PRO A CA 1
ATOM 499 C C . PRO A 1 75 ? -11.172 41.406 14.164 1 96.81 75 PRO A C 1
ATOM 501 O O . PRO A 1 75 ? -12.125 40.688 14.477 1 96.81 75 PRO A O 1
ATOM 504 N N . PRO A 1 76 ? -10 41.5 14.883 1 96.25 76 PRO A N 1
ATOM 505 C CA . PRO A 1 76 ? -9.93 40.812 16.188 1 96.25 76 PRO A CA 1
ATOM 506 C C . PRO A 1 76 ? -10.992 41.312 17.172 1 96.25 76 PRO A C 1
ATOM 508 O O . PRO A 1 76 ? -11.484 42.438 17.031 1 96.25 76 PRO A O 1
ATOM 511 N N . LEU A 1 77 ? -11.414 40.5 18.078 1 87.38 77 LEU A N 1
ATOM 512 C CA . LEU A 1 77 ? -12.391 40.875 19.094 1 87.38 77 LEU A CA 1
ATOM 513 C C . LEU A 1 77 ? -11.828 41.938 20.031 1 87.38 77 LEU A C 1
ATOM 515 O O . LEU A 1 77 ? -10.695 41.812 20.5 1 87.38 77 LEU A O 1
ATOM 519 N N . GLU A 1 78 ? -11.875 43.281 19.766 1 68.88 78 GLU A N 1
ATOM 520 C CA . GLU A 1 78 ? -11.422 44.312 20.703 1 68.88 78 GLU A CA 1
ATOM 521 C C . GLU A 1 78 ? -12.031 44.094 22.094 1 68.88 78 GLU A C 1
ATOM 523 O O . GLU A 1 78 ? -13.078 43.438 22.219 1 68.88 78 GLU A O 1
ATOM 528 N N . GLY A 1 79 ? -11.422 44.125 23.297 1 49.53 79 GLY A N 1
ATOM 529 C CA . GLY A 1 79 ? -11.953 44.125 24.656 1 49.53 79 GLY A CA 1
ATOM 530 C C . GLY A 1 79 ? -13.359 44.688 24.734 1 49.53 79 GLY A C 1
ATOM 531 O O . GLY A 1 79 ? -13.82 45.031 25.828 1 49.53 79 GLY A O 1
ATOM 532 N N . GLN A 1 80 ? -13.898 45.469 23.734 1 39.34 80 GLN A N 1
ATOM 533 C CA . GLN A 1 80 ? -15.195 46.094 24.031 1 39.34 80 GLN A CA 1
ATOM 534 C C . GLN A 1 80 ? -16.312 45.062 24.062 1 39.34 80 GLN A C 1
ATOM 536 O O . GLN A 1 80 ? -16.266 44.062 23.312 1 39.34 80 GLN A O 1
ATOM 541 N N . ALA A 1 81 ? -17.203 45.031 25.188 1 33.75 81 ALA A N 1
ATOM 542 C CA . ALA A 1 81 ? -18.484 44.375 25.375 1 33.75 81 ALA A CA 1
ATOM 543 C C . ALA A 1 81 ? -19.359 44.469 24.125 1 33.75 81 ALA A C 1
ATOM 545 O O . ALA A 1 81 ? -19.359 45.5 23.453 1 33.75 81 ALA A O 1
ATOM 546 N N . PRO A 1 82 ? -19.906 43.438 23.672 1 33.03 82 PRO A N 1
ATOM 547 C CA . PRO A 1 82 ? -20.797 43.438 22.5 1 33.03 82 PRO A CA 1
ATOM 548 C C . PRO A 1 82 ? -21.844 44.562 22.562 1 33.03 82 PRO A C 1
ATOM 550 O O . PRO A 1 82 ? -22.641 44.594 23.5 1 33.03 82 PRO A O 1
ATOM 553 N N . THR A 1 83 ? -21.516 45.812 22.203 1 27.97 83 THR A N 1
ATOM 554 C CA . THR A 1 83 ? -22.656 46.719 22.125 1 27.97 83 THR A CA 1
ATOM 555 C C . THR A 1 83 ? -23.656 46.25 21.062 1 27.97 83 THR A C 1
ATOM 557 O O . THR A 1 83 ? -23.25 45.906 19.953 1 27.97 83 THR A O 1
ATOM 560 N N . SER A 1 84 ? -24.891 45.812 21.438 1 26 84 SER A N 1
ATOM 561 C CA . SER A 1 84 ? -26.078 45.281 20.75 1 26 84 SER A CA 1
ATOM 562 C C . SER A 1 84 ? -26.594 46.312 19.734 1 26 84 SER A C 1
ATOM 564 O O . SER A 1 84 ? -27.812 46.406 19.516 1 26 84 SER A O 1
ATOM 566 N N . ASP A 1 85 ? -25.906 47.375 19.297 1 24.34 85 ASP A N 1
ATOM 567 C CA . ASP A 1 85 ? -26.766 48.219 18.5 1 24.34 85 ASP A CA 1
ATOM 568 C C . ASP A 1 85 ? -27.062 47.594 17.141 1 24.34 85 ASP A C 1
ATOM 570 O O . ASP A 1 85 ? -26.141 47.25 16.391 1 24.34 85 ASP A O 1
ATOM 574 N N . PRO A 1 86 ? -28.297 47.156 16.859 1 25.2 86 PRO A N 1
ATOM 575 C CA . PRO A 1 86 ? -28.859 46.438 15.711 1 25.2 86 PRO A CA 1
ATOM 576 C C . PRO A 1 86 ? -28.688 47.25 14.406 1 25.2 86 PRO A C 1
ATOM 578 O O . PRO A 1 86 ? -28.984 46.719 13.328 1 25.2 86 PRO A O 1
ATOM 581 N N . SER A 1 87 ? -28.625 48.594 14.406 1 23.86 87 SER A N 1
ATOM 582 C CA . SER A 1 87 ? -29.219 49.344 13.305 1 23.86 87 SER A CA 1
ATOM 583 C C . SER A 1 87 ? -28.266 49.438 12.117 1 23.86 87 SER A C 1
ATOM 585 O O . SER A 1 87 ? -28.5 50.188 11.18 1 23.86 87 SER A O 1
ATOM 587 N N . ALA A 1 88 ? -27.016 49.062 12.133 1 23.11 88 ALA A N 1
ATOM 588 C CA . ALA A 1 88 ? -26.172 49.625 11.078 1 23.11 88 ALA A CA 1
ATOM 589 C C . ALA A 1 88 ? -26.547 49.062 9.711 1 23.11 88 ALA A C 1
ATOM 591 O O . ALA A 1 88 ? -26.344 47.875 9.445 1 23.11 88 ALA A O 1
ATOM 592 N N . THR A 1 89 ? -27.609 49.625 9.117 1 25.31 89 THR A N 1
ATOM 593 C CA . THR A 1 89 ? -28.094 49.438 7.758 1 25.31 89 THR A CA 1
ATOM 594 C C . THR A 1 89 ? -26.969 49.656 6.746 1 25.31 89 THR A C 1
ATOM 596 O O . THR A 1 89 ? -26.297 50.688 6.781 1 25.31 89 THR A O 1
ATOM 599 N N . GLY A 1 90 ? -26.281 48.688 6.344 1 22.83 90 GLY A N 1
ATOM 600 C CA . GLY A 1 90 ? -25.141 48.625 5.441 1 22.83 90 GLY A CA 1
ATOM 601 C C . GLY A 1 90 ? -25.359 49.406 4.156 1 22.83 90 GLY A C 1
ATOM 602 O O . GLY A 1 90 ? -26.391 49.25 3.494 1 22.83 90 GLY A O 1
ATOM 603 N N . ALA A 1 91 ? -24.859 50.688 4.191 1 23.11 91 ALA A N 1
ATOM 604 C CA . ALA A 1 91 ? -24.875 51.625 3.084 1 23.11 91 ALA A CA 1
ATOM 605 C C . ALA A 1 91 ? -24.5 50.938 1.773 1 23.11 91 ALA A C 1
ATOM 607 O O . ALA A 1 91 ? -23.75 49.969 1.771 1 23.11 91 ALA A O 1
ATOM 608 N N . SER A 1 92 ? -25.312 51.156 0.748 1 22.03 92 SER A N 1
ATOM 609 C CA . SER A 1 92 ? -25.281 50.625 -0.6 1 22.03 92 SER A CA 1
ATOM 610 C C . SER A 1 92 ? -24 51 -1.327 1 22.03 92 SER A C 1
ATOM 612 O O . SER A 1 92 ? -23.516 52.125 -1.206 1 22.03 92 SER A O 1
ATOM 614 N N . PRO A 1 93 ? -23.125 50.125 -1.683 1 21.89 93 PRO A N 1
ATOM 615 C CA . PRO A 1 93 ? -21.797 50.281 -2.281 1 21.89 93 PRO A CA 1
ATOM 616 C C . PRO A 1 93 ? -21.812 51.188 -3.529 1 21.89 93 PRO A C 1
ATOM 618 O O . PRO A 1 93 ? -20.812 51.25 -4.254 1 21.89 93 PRO A O 1
ATOM 621 N N . GLN A 1 94 ? -22.859 51.906 -3.873 1 20.34 94 GLN A N 1
ATOM 622 C CA . GLN A 1 94 ? -22.766 52.5 -5.199 1 20.34 94 GLN A CA 1
ATOM 623 C C . GLN A 1 94 ? -21.672 53.562 -5.242 1 20.34 94 GLN A C 1
ATOM 625 O O . GLN A 1 94 ? -20.969 53.719 -6.254 1 20.34 94 GLN A O 1
ATOM 630 N N . ALA A 1 95 ? -21.672 54.469 -4.23 1 20.61 95 ALA A N 1
ATOM 631 C CA . ALA A 1 95 ? -21.125 55.781 -4.496 1 20.61 95 ALA A CA 1
ATOM 632 C C . ALA A 1 95 ? -19.594 55.75 -4.578 1 20.61 95 ALA A C 1
ATOM 634 O O . ALA A 1 95 ? -18.969 56.625 -5.172 1 20.61 95 ALA A O 1
ATOM 635 N N . GLN A 1 96 ? -18.938 54.938 -3.691 1 18.92 96 GLN A N 1
ATOM 636 C CA . GLN A 1 96 ? -17.594 55.406 -3.416 1 18.92 96 GLN A CA 1
ATOM 637 C C . GLN A 1 96 ? -16.656 55.094 -4.59 1 18.92 96 GLN A C 1
ATOM 639 O O . GLN A 1 96 ? -15.688 54.344 -4.449 1 18.92 96 GLN A O 1
ATOM 644 N N . ALA A 1 97 ? -17.25 54.875 -5.785 1 20.81 97 ALA A N 1
ATOM 645 C CA . ALA A 1 97 ? -16.375 54.531 -6.895 1 20.81 97 ALA A CA 1
ATOM 646 C C . ALA A 1 97 ? -15.508 55.688 -7.309 1 20.81 97 ALA A C 1
ATOM 648 O O . ALA A 1 97 ? -14.523 55.531 -8.039 1 20.81 97 ALA A O 1
ATOM 649 N N . GLN A 1 98 ? -16.062 56.906 -7.121 1 18.81 98 GLN A N 1
ATOM 650 C CA . GLN A 1 98 ? -15.578 57.906 -8.062 1 18.81 98 GLN A CA 1
ATOM 651 C C . GLN A 1 98 ? -14.164 58.344 -7.703 1 18.81 98 GLN A C 1
ATOM 653 O O . GLN A 1 98 ? -13.43 58.875 -8.555 1 18.81 98 GLN A O 1
ATOM 658 N N . ALA A 1 99 ? -13.992 58.562 -6.367 1 20.44 99 ALA A N 1
ATOM 659 C CA . ALA A 1 99 ? -13.062 59.625 -6.023 1 20.44 99 ALA A CA 1
ATOM 660 C C . ALA A 1 99 ? -11.617 59.219 -6.316 1 20.44 99 ALA A C 1
ATOM 662 O O . ALA A 1 99 ? -10.695 60.031 -6.18 1 20.44 99 ALA A O 1
ATOM 663 N N . PHE A 1 100 ? -11.305 57.969 -6.398 1 19.92 100 PHE A N 1
ATOM 664 C CA . PHE A 1 100 ? -9.891 57.75 -6.102 1 19.92 100 PHE A CA 1
ATOM 665 C C . PHE A 1 100 ? -9.023 58.281 -7.242 1 19.92 100 PHE A C 1
ATOM 667 O O . PHE A 1 100 ? -7.859 57.875 -7.367 1 19.92 100 PHE A O 1
ATOM 674 N N . GLY A 1 101 ? -9.703 58.938 -8.234 1 18.92 101 GLY A N 1
ATOM 675 C CA . GLY A 1 101 ? -8.828 59.125 -9.375 1 18.92 101 GLY A CA 1
ATOM 676 C C . GLY A 1 101 ? -7.664 60.062 -9.086 1 18.92 101 GLY A C 1
ATOM 677 O O . GLY A 1 101 ? -6.676 60.062 -9.82 1 18.92 101 GLY A O 1
ATOM 678 N N . GLN A 1 102 ? -8.016 61.156 -8.383 1 18.31 102 GLN A N 1
ATOM 679 C CA . GLN A 1 102 ? -7.207 62.312 -8.781 1 18.31 102 GLN A CA 1
ATOM 680 C C . GLN A 1 102 ? -5.855 62.312 -8.07 1 18.31 102 GLN A C 1
ATOM 682 O O . GLN A 1 102 ? -5.789 62.281 -6.844 1 18.31 102 GLN A O 1
ATOM 687 N N . THR A 1 103 ? -4.863 61.688 -8.641 1 20.19 103 THR A N 1
ATOM 688 C CA . THR A 1 103 ? -3.469 61.625 -8.227 1 20.19 103 THR A CA 1
ATOM 689 C C . THR A 1 103 ? -2.898 63.031 -8.055 1 20.19 103 THR A C 1
ATOM 691 O O . THR A 1 103 ? -2.701 63.75 -9.039 1 20.19 103 THR A O 1
ATOM 694 N N . THR A 1 104 ? -3.641 63.812 -7.145 1 19.27 104 THR A N 1
ATOM 695 C CA . THR A 1 104 ? -3.074 65.188 -7.125 1 19.27 104 THR A CA 1
ATOM 696 C C . THR A 1 104 ? -1.574 65.125 -6.852 1 19.27 104 THR A C 1
ATOM 698 O O . THR A 1 104 ? -1.099 64.25 -6.121 1 19.27 104 THR A O 1
ATOM 701 N N . PRO A 1 105 ? -0.814 65.875 -7.648 1 21 105 PRO A N 1
ATOM 702 C CA . PRO A 1 105 ? 0.635 66.062 -7.73 1 21 105 PRO A CA 1
ATOM 703 C C . PRO A 1 105 ? 1.228 66.625 -6.441 1 21 105 PRO A C 1
ATOM 705 O O . PRO A 1 105 ? 0.946 67.812 -6.082 1 21 105 PRO A O 1
ATOM 708 N N . SER A 1 106 ? 0.875 66 -5.266 1 18.59 106 SER A N 1
ATOM 709 C CA . SER A 1 106 ? 1.191 66.688 -4.023 1 18.59 106 SER A CA 1
ATOM 710 C C . SER A 1 106 ? 2.637 67.188 -4.016 1 18.59 106 SER A C 1
ATOM 712 O O . SER A 1 106 ? 3.537 66.438 -4.473 1 18.59 106 SER A O 1
ATOM 714 N N . THR A 1 107 ? 2.758 68.5 -3.982 1 20.61 107 THR A N 1
ATOM 715 C CA . THR A 1 107 ? 3.889 69.375 -3.959 1 20.61 107 THR A CA 1
ATOM 716 C C . THR A 1 107 ? 4.875 69 -2.859 1 20.61 107 THR A C 1
ATOM 718 O O . THR A 1 107 ? 4.473 68.562 -1.775 1 20.61 107 THR A O 1
ATOM 721 N N . PRO A 1 108 ? 6.203 69.062 -3.252 1 21.69 108 PRO A N 1
ATOM 722 C CA . PRO A 1 108 ? 7.434 68.625 -2.586 1 21.69 10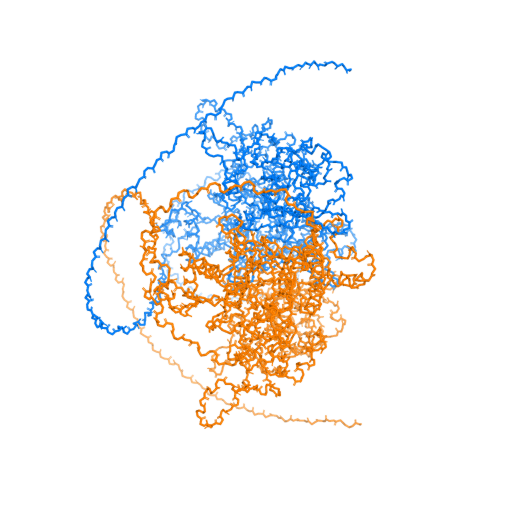8 PRO A CA 1
ATOM 723 C C . PRO A 1 108 ? 7.645 69.312 -1.235 1 21.69 108 PRO A C 1
ATOM 725 O O . PRO A 1 108 ? 7.867 70.562 -1.177 1 21.69 108 PRO A O 1
ATOM 728 N N . ALA A 1 109 ? 6.59 69.188 -0.322 1 20.61 109 ALA A N 1
ATOM 729 C CA . ALA A 1 109 ? 6.719 70.125 0.824 1 20.61 109 ALA A CA 1
ATOM 730 C C . ALA A 1 109 ? 8.117 70 1.433 1 20.61 109 ALA A C 1
ATOM 732 O O . ALA A 1 109 ? 8.797 69 1.298 1 20.61 109 ALA A O 1
ATOM 733 N N . ALA A 1 110 ? 8.602 71.188 1.909 1 21.83 110 ALA A N 1
ATOM 734 C CA . ALA A 1 110 ? 9.883 71.75 2.314 1 21.83 110 ALA A CA 1
ATOM 735 C C . ALA A 1 110 ? 10.469 71 3.506 1 21.83 110 ALA A C 1
ATOM 737 O O . ALA A 1 110 ? 9.734 70.375 4.277 1 21.83 110 ALA A O 1
ATOM 738 N N . PRO A 1 111 ? 11.82 70.938 3.561 1 21.06 111 PRO A N 1
ATOM 739 C CA . PRO A 1 111 ? 12.758 70.188 4.402 1 21.06 111 PRO A CA 1
ATOM 740 C C . PRO A 1 111 ? 12.609 70.5 5.883 1 21.06 111 PRO A C 1
ATOM 742 O O . PRO A 1 111 ? 12.898 71.625 6.297 1 21.06 111 PRO A O 1
ATOM 745 N N . ALA A 1 112 ? 11.375 70.25 6.391 1 21.06 112 ALA A N 1
ATOM 746 C CA . ALA A 1 112 ? 11.211 70.875 7.711 1 21.06 112 ALA A CA 1
ATOM 747 C C . ALA A 1 112 ? 12.367 70.5 8.633 1 21.06 112 ALA A C 1
ATOM 749 O O . ALA A 1 112 ? 12.992 69.438 8.477 1 21.06 112 ALA A O 1
ATOM 750 N N . ALA A 1 113 ? 12.719 71.5 9.438 1 21.36 113 ALA A N 1
ATOM 751 C CA . ALA A 1 113 ? 13.859 71.812 10.297 1 21.36 113 ALA A CA 1
ATOM 752 C C . ALA A 1 113 ? 13.992 70.812 11.422 1 21.36 113 ALA A C 1
ATOM 754 O O . ALA A 1 113 ? 13.008 70.125 11.812 1 21.36 113 ALA A O 1
ATOM 755 N N . ALA A 1 114 ? 15.273 70.438 11.664 1 23.41 114 ALA A N 1
ATOM 756 C CA . ALA A 1 114 ? 15.945 69.438 12.508 1 23.41 114 ALA A CA 1
ATOM 757 C C . ALA A 1 114 ? 15.523 69.562 13.969 1 23.41 114 ALA A C 1
ATOM 759 O O . ALA A 1 114 ? 15.797 70.562 14.602 1 23.41 114 ALA A O 1
ATOM 760 N N . PRO A 1 115 ? 14.188 69.188 14.242 1 20.06 115 PRO A N 1
ATOM 761 C CA . PRO A 1 115 ? 13.922 69.688 15.602 1 20.06 115 PRO A CA 1
ATOM 762 C C . PRO A 1 115 ? 14.977 69.188 16.594 1 20.06 115 PRO A C 1
ATOM 764 O O . PRO A 1 115 ? 15.68 68.188 16.359 1 20.06 115 PRO A O 1
ATOM 767 N N . ALA A 1 116 ? 15.227 70.125 17.625 1 22.94 116 ALA A N 1
ATOM 768 C CA . ALA A 1 116 ? 16.203 70.25 18.703 1 22.94 116 ALA A CA 1
ATOM 769 C C . ALA A 1 116 ? 16.156 69.062 19.641 1 22.94 116 ALA A C 1
ATOM 771 O O . ALA A 1 116 ? 15.148 68.375 19.719 1 22.94 116 ALA A O 1
ATOM 772 N N . ALA A 1 117 ? 17.328 68.75 20.234 1 24.91 117 ALA A N 1
ATOM 773 C CA . ALA A 1 117 ? 17.906 67.625 21.031 1 24.91 117 ALA A CA 1
ATOM 774 C C . ALA A 1 117 ? 17.109 67.375 22.312 1 24.91 117 ALA A C 1
ATOM 776 O O . ALA A 1 117 ? 16.984 68.312 23.156 1 24.91 117 ALA A O 1
ATOM 777 N N . PRO A 1 118 ? 15.82 66.75 22.109 1 22.03 118 PRO A N 1
ATOM 778 C CA . PRO A 1 118 ? 15.164 66.875 23.406 1 22.03 118 PRO A CA 1
ATOM 779 C C . PRO A 1 118 ? 16.016 66.312 24.547 1 22.03 118 PRO A C 1
ATOM 781 O O . PRO A 1 118 ? 16.891 65.438 24.297 1 22.03 118 PRO A O 1
ATOM 784 N N . ALA A 1 119 ? 15.992 67 25.672 1 27.55 119 ALA A N 1
ATOM 785 C CA . ALA A 1 119 ? 16.672 66.938 26.969 1 27.55 119 ALA A CA 1
ATOM 786 C C . ALA A 1 119 ? 16.516 65.625 27.641 1 27.55 119 ALA A C 1
ATOM 788 O O . ALA A 1 119 ? 15.586 64.875 27.328 1 27.55 119 ALA A O 1
ATOM 789 N N . PRO A 1 120 ? 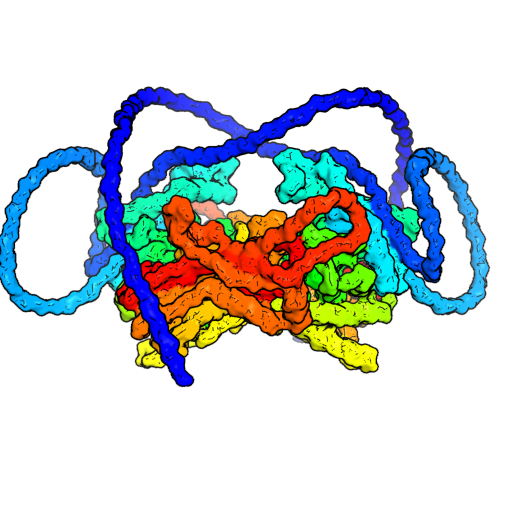17.328 65.25 28.656 1 25.12 120 PRO A N 1
ATOM 790 C CA . PRO A 1 120 ? 17.766 64 29.375 1 25.12 120 PRO A CA 1
ATOM 791 C C . PRO A 1 120 ? 16.641 63.344 30.141 1 25.12 120 PRO A C 1
ATOM 793 O O . PRO A 1 120 ? 16.875 62.438 30.938 1 25.12 120 PRO A O 1
ATOM 796 N N . GLY A 1 121 ? 15.344 63.219 29.516 1 21.5 121 GLY A N 1
ATOM 797 C CA . GLY A 1 121 ? 14.312 63.062 30.531 1 21.5 121 GLY A CA 1
ATOM 798 C C . GLY A 1 121 ? 14.523 61.844 31.391 1 21.5 121 GLY A C 1
ATOM 799 O O . GLY A 1 121 ? 15.367 61 31.078 1 21.5 121 GLY A O 1
ATOM 800 N N . SER A 1 122 ? 13.586 61.719 32.469 1 26.08 122 SER A N 1
ATOM 801 C CA . SER A 1 122 ? 13.359 61.031 33.75 1 26.08 122 SER A CA 1
ATOM 802 C C . SER A 1 122 ? 13.266 59.5 33.531 1 26.08 122 SER A C 1
ATOM 804 O O . SER A 1 122 ? 12.984 59.062 32.406 1 26.08 122 SER A O 1
ATOM 806 N N . ASP A 1 123 ? 13.695 58.75 34.594 1 26.52 123 ASP A N 1
ATOM 807 C CA . ASP A 1 123 ? 13.891 57.344 34.844 1 26.52 123 ASP A CA 1
ATOM 808 C C . ASP A 1 123 ? 12.617 56.531 34.562 1 26.52 123 ASP A C 1
ATOM 810 O O . ASP A 1 123 ? 11.648 56.625 35.344 1 26.52 123 ASP A O 1
ATOM 814 N N . ASP A 1 124 ? 12 56.656 33.469 1 26.16 124 ASP A N 1
ATOM 815 C CA . ASP A 1 124 ? 10.695 56.031 33.312 1 26.16 124 ASP A CA 1
ATOM 816 C C . ASP A 1 124 ? 10.758 54.531 33.656 1 26.16 124 ASP A C 1
ATOM 818 O O . ASP A 1 124 ? 11.609 53.812 33.125 1 26.16 124 ASP A O 1
ATOM 822 N N . THR A 1 125 ? 10.359 54.188 34.906 1 29.62 125 THR A N 1
ATOM 823 C CA . THR A 1 125 ? 10.055 52.844 35.406 1 29.62 125 THR A CA 1
ATOM 824 C C . THR A 1 125 ? 9.391 52 34.312 1 29.62 125 THR A C 1
ATOM 826 O O . THR A 1 125 ? 8.273 52.312 33.875 1 29.62 125 THR A O 1
ATOM 829 N N . ARG A 1 126 ? 10.141 51.375 33.562 1 35.25 126 ARG A N 1
ATOM 830 C CA . ARG A 1 126 ? 9.688 50.531 32.469 1 35.25 126 ARG A CA 1
ATOM 831 C C . ARG A 1 126 ? 8.641 49.531 32.969 1 35.25 126 ARG A C 1
ATOM 833 O O . ARG A 1 126 ? 8.945 48.625 33.75 1 35.25 126 ARG A O 1
ATOM 840 N N . GLN A 1 127 ? 7.41 50.062 33.25 1 28.47 127 GLN A N 1
ATOM 841 C CA . GLN A 1 127 ? 6.348 49.125 33.531 1 28.47 127 GLN A CA 1
ATOM 842 C C . GLN A 1 127 ? 6.484 47.844 32.688 1 28.47 127 GLN A C 1
ATOM 844 O O . GLN A 1 127 ? 6.82 47.938 31.516 1 28.47 127 GLN A O 1
ATOM 849 N N . PRO A 1 128 ? 6.531 46.688 33.344 1 34.47 128 PRO A N 1
ATOM 850 C CA . PRO A 1 128 ? 6.562 45.438 32.562 1 34.47 128 PRO A CA 1
ATOM 851 C C . PRO A 1 128 ? 5.531 45.406 31.438 1 34.47 128 PRO A C 1
ATOM 853 O O . PRO A 1 128 ? 4.344 45.625 31.672 1 34.47 128 PRO A O 1
ATOM 856 N N . GLN A 1 129 ? 5.812 45.844 30.297 1 35.19 129 GLN A N 1
ATOM 857 C CA . GLN A 1 129 ? 4.898 45.812 29.156 1 35.19 129 GLN A CA 1
ATOM 858 C C . GLN A 1 129 ? 4.156 44.5 29.094 1 35.19 129 GLN A C 1
ATOM 860 O O . GLN A 1 129 ? 4.777 43.406 29.125 1 35.19 129 GLN A O 1
ATOM 865 N N . GLN A 1 130 ? 3.012 44.375 29.641 1 39.22 130 GLN A N 1
ATOM 866 C CA . GLN A 1 130 ? 2.129 43.219 29.406 1 39.22 130 GLN A CA 1
ATOM 867 C C . GLN A 1 130 ? 2.322 42.656 28.016 1 39.22 130 GLN A C 1
ATOM 869 O O . GLN A 1 130 ? 2.393 43.406 27.031 1 39.22 130 GLN A O 1
ATOM 874 N N . PRO A 1 131 ? 2.877 41.469 27.812 1 49.53 131 PRO A N 1
ATOM 875 C CA . PRO A 1 131 ? 3.172 40.875 26.5 1 49.53 131 PRO A CA 1
ATOM 876 C C . PRO A 1 131 ? 2.043 41.094 25.5 1 49.53 131 PRO A C 1
ATOM 878 O O . PRO A 1 131 ? 0.877 40.844 25.812 1 49.53 131 PRO A O 1
ATOM 881 N N . GLN A 1 132 ? 2.057 42.031 24.578 1 55.97 132 GLN A N 1
ATOM 882 C CA . GLN A 1 132 ? 1.121 42.406 23.531 1 55.97 132 GLN A CA 1
ATOM 883 C C . GLN A 1 132 ? 0.658 41.156 22.75 1 55.97 132 GLN A C 1
ATOM 885 O O . GLN A 1 132 ? 1.46 40.281 22.422 1 55.97 132 GLN A O 1
ATOM 890 N N . PRO A 1 133 ? -0.678 40.906 22.656 1 71 133 PRO A N 1
ATOM 891 C CA . PRO A 1 133 ? -1.234 39.812 21.891 1 71 133 PRO A CA 1
ATOM 892 C C . PRO A 1 133 ? -0.66 39.719 20.469 1 71 133 PRO A C 1
ATOM 894 O O . PRO A 1 133 ? -0.444 40.75 19.828 1 71 133 PRO A O 1
ATOM 897 N N . GLN A 1 134 ? -0.184 38.531 20.047 1 84.94 134 GLN A N 1
ATOM 898 C CA . GLN A 1 134 ? 0.477 38.281 18.766 1 84.94 134 GLN A CA 1
ATOM 899 C C . GLN A 1 134 ? -0.513 38.344 17.609 1 84.94 134 GLN A C 1
ATOM 901 O O . GLN A 1 134 ? -1.59 37.75 17.656 1 84.94 134 GLN A O 1
ATOM 906 N N . GLU A 1 135 ? -0.205 39.156 16.656 1 93.31 135 GLU A N 1
ATOM 907 C CA . GLU A 1 135 ? -0.999 39.344 15.438 1 93.31 135 GLU A CA 1
ATOM 908 C C . GLU A 1 135 ? -1.039 38.062 14.594 1 93.31 135 GLU A C 1
ATOM 910 O O . GLU A 1 135 ? -0.004 37.438 14.352 1 93.31 135 GLU A O 1
ATOM 915 N N . ALA A 1 136 ? -2.238 37.625 14.258 1 97.25 136 ALA A N 1
ATOM 916 C CA . ALA A 1 136 ? -2.408 36.438 13.445 1 97.25 136 ALA A CA 1
ATOM 917 C C . ALA A 1 136 ? -3.598 36.562 12.5 1 97.25 136 ALA A C 1
ATOM 919 O O . ALA A 1 136 ? -4.512 37.375 12.75 1 97.25 136 ALA A O 1
ATOM 920 N N . LEU A 1 137 ? -3.578 35.875 11.336 1 98.31 137 LEU A N 1
ATOM 921 C CA . LEU A 1 137 ? -4.66 35.844 10.359 1 98.31 137 LEU A CA 1
ATOM 922 C C . LEU A 1 137 ? -5.09 34.406 10.055 1 98.31 137 LEU A C 1
ATOM 924 O O . LEU A 1 137 ? -4.266 33.594 9.68 1 98.31 137 LEU A O 1
ATOM 928 N N . LEU A 1 138 ? -6.305 34.156 10.32 1 98.62 138 LEU A N 1
ATOM 929 C CA . LEU A 1 138 ? -6.93 32.906 9.867 1 98.62 138 LEU A CA 1
ATOM 930 C C . LEU A 1 138 ? -7.699 33.125 8.57 1 98.62 138 LEU A C 1
ATOM 932 O O . LEU A 1 138 ? -8.648 33.906 8.531 1 98.62 138 LEU A O 1
ATOM 936 N N . VAL A 1 139 ? -7.281 32.469 7.484 1 98.38 139 VAL A N 1
ATOM 937 C CA . VAL A 1 139 ? -7.992 32.531 6.211 1 98.38 139 VAL A CA 1
ATOM 938 C C . VAL A 1 139 ? -8.883 31.297 6.059 1 98.38 139 VAL A C 1
ATOM 940 O O . VAL A 1 139 ? -8.414 30.172 6.16 1 98.38 139 VAL A O 1
ATOM 943 N N . ILE A 1 140 ? -10.141 31.516 5.773 1 98.19 140 ILE A N 1
ATOM 944 C CA . ILE A 1 140 ? -11.078 30.422 5.566 1 98.19 140 ILE A CA 1
ATOM 945 C C . ILE A 1 140 ? -11.422 30.312 4.082 1 98.19 140 ILE A C 1
ATOM 947 O O . ILE A 1 140 ? -11.867 31.281 3.467 1 98.19 140 ILE A O 1
ATOM 951 N N . SER A 1 141 ? -11.086 29.188 3.543 1 96.56 141 SER A N 1
ATOM 952 C CA . SER A 1 141 ? -11.602 28.828 2.227 1 96.56 141 SER A CA 1
ATOM 953 C C . SER A 1 141 ? -12.93 28.078 2.336 1 96.56 141 SER A C 1
ATOM 955 O O . SER A 1 141 ? -12.945 26.906 2.703 1 96.56 141 SER A O 1
ATOM 957 N N . PRO A 1 142 ? -14 28.75 1.926 1 95.06 142 PRO A N 1
ATOM 958 C CA . PRO A 1 142 ? -15.328 28.156 2.135 1 95.06 142 PRO A CA 1
ATOM 959 C C . PRO A 1 142 ? -15.641 27.047 1.138 1 95.06 142 PRO A C 1
ATOM 961 O O . PRO A 1 142 ? -15.141 27.062 0.01 1 95.06 142 PRO A O 1
ATOM 964 N N . GLY A 1 143 ? -16.469 26.125 1.626 1 91.06 143 GLY A N 1
ATOM 965 C CA . GLY A 1 143 ? -17 25.094 0.749 1 91.06 143 GLY A CA 1
ATOM 966 C C . GLY A 1 143 ? -17.875 25.641 -0.358 1 91.06 143 GLY A C 1
ATOM 967 O O . GLY A 1 143 ? -18.031 26.844 -0.487 1 91.06 143 GLY A O 1
ATOM 968 N N . ALA A 1 144 ? -18.453 24.75 -1.102 1 80.81 144 ALA A N 1
ATOM 969 C CA . ALA A 1 144 ? -19.156 25.125 -2.326 1 80.81 144 ALA A CA 1
ATOM 970 C C . ALA A 1 144 ? -20.422 25.922 -2.012 1 80.81 144 ALA A C 1
ATOM 972 O O . ALA A 1 144 ? -21.234 25.5 -1.179 1 80.81 144 ALA A O 1
ATOM 973 N N . PHE A 1 145 ? -20.547 27.062 -2.588 1 80.88 145 PHE A N 1
ATOM 974 C CA . PHE A 1 145 ? -21.734 27.891 -2.68 1 80.88 145 PHE A CA 1
ATOM 975 C C . PHE A 1 145 ? -22.141 28.422 -1.307 1 80.88 145 PHE A C 1
ATOM 977 O O . PHE A 1 145 ? -23.328 28.484 -0.983 1 80.88 145 PHE A O 1
ATOM 984 N N . LEU A 1 146 ? -21.266 28.609 -0.455 1 89.19 146 LEU A N 1
ATOM 985 C CA . LEU A 1 146 ? -21.531 29.219 0.843 1 89.19 146 LEU A CA 1
ATOM 986 C C . LEU A 1 146 ? -21.172 30.703 0.841 1 89.19 146 LEU A C 1
ATOM 988 O O . LEU A 1 146 ? -20.078 31.078 0.413 1 89.19 146 LEU A O 1
ATOM 992 N N . PRO A 1 147 ? -22.125 31.469 1.278 1 91.25 147 PRO A N 1
ATOM 993 C CA . PRO A 1 147 ? -21.766 32.875 1.434 1 91.25 147 PRO A CA 1
ATOM 994 C C . PRO A 1 147 ? -20.703 33.094 2.508 1 91.25 147 PRO A C 1
ATOM 996 O O . PRO A 1 147 ? -20.672 32.375 3.502 1 91.25 147 PRO A O 1
ATOM 999 N N . THR A 1 148 ? -19.906 34.125 2.373 1 95.44 148 THR A N 1
ATOM 1000 C CA . THR A 1 148 ? -18.812 34.406 3.303 1 95.44 148 THR A CA 1
ATOM 1001 C C . THR A 1 148 ? -19.344 34.656 4.707 1 95.44 148 THR A C 1
ATOM 1003 O O . THR A 1 148 ? -18.734 34.25 5.695 1 95.44 148 THR A O 1
ATOM 1006 N N . GLU A 1 149 ? -20.547 35.219 4.805 1 95.5 149 GLU A N 1
ATOM 1007 C CA . GLU A 1 149 ? -21.141 35.594 6.086 1 95.5 149 GLU A CA 1
ATOM 1008 C C . GLU A 1 149 ? -21.484 34.375 6.922 1 95.5 149 GLU A C 1
ATOM 1010 O O . GLU A 1 149 ? -21.609 34.469 8.148 1 95.5 149 GLU A O 1
ATOM 1015 N N . SER A 1 150 ? -21.562 33.25 6.266 1 96 150 SER A N 1
ATOM 1016 C CA . SER A 1 150 ? -21.906 32 6.938 1 96 150 SER A CA 1
ATOM 1017 C C . SER A 1 150 ? -20.828 31.594 7.938 1 96 150 SER A C 1
ATOM 1019 O O . SER A 1 150 ? -21.062 30.75 8.805 1 96 150 SER A O 1
ATOM 1021 N N . PHE A 1 151 ? -19.672 32.25 7.934 1 97.5 151 PHE A N 1
ATOM 1022 C CA . PHE A 1 151 ? -18.547 31.797 8.742 1 97.5 151 PHE A CA 1
ATOM 1023 C C . PHE A 1 151 ? -18.312 32.75 9.914 1 97.5 151 PHE A C 1
ATOM 1025 O O . PHE A 1 151 ? -17.422 32.531 10.742 1 97.5 151 PHE A O 1
ATOM 1032 N N . ARG A 1 152 ? -19.094 33.844 10.07 1 97 152 ARG A N 1
ATOM 1033 C CA . ARG A 1 152 ? -18.906 34.812 11.133 1 97 152 ARG A CA 1
ATOM 1034 C C . ARG A 1 152 ? -19.031 34.156 12.508 1 97 152 ARG A C 1
ATOM 1036 O O . ARG A 1 152 ? -18.219 34.438 13.406 1 97 152 ARG A O 1
ATOM 1043 N N . PRO A 1 153 ? -20.078 33.219 12.703 1 97 153 PRO A N 1
ATOM 1044 C CA . PRO A 1 153 ? -20.172 32.594 14.031 1 97 153 PRO A CA 1
ATOM 1045 C C . PRO A 1 153 ? -18.953 31.75 14.375 1 97 153 PRO A C 1
ATOM 1047 O O . PRO A 1 153 ? -18.453 31.812 15.5 1 97 153 PRO A O 1
ATOM 1050 N N . LEU A 1 154 ? -18.5 30.969 13.438 1 97.94 154 LEU A N 1
ATOM 1051 C CA . LEU A 1 154 ? -17.312 30.141 13.672 1 97.94 154 LEU A CA 1
ATOM 1052 C C . LEU A 1 154 ? -16.094 31.016 13.93 1 97.94 154 LEU A C 1
ATOM 1054 O O . LEU A 1 154 ? -15.297 30.734 14.836 1 97.94 154 LEU A O 1
ATOM 1058 N N . ALA A 1 155 ? -15.93 32.062 13.117 1 98.19 155 ALA A N 1
ATOM 1059 C CA . ALA A 1 155 ? -14.828 33 13.305 1 98.19 155 ALA A CA 1
ATOM 1060 C C . ALA A 1 155 ? -14.836 33.594 14.711 1 98.19 155 ALA A C 1
ATOM 1062 O O . ALA A 1 155 ? -13.805 33.594 15.398 1 98.19 155 ALA A O 1
ATOM 1063 N N . ALA A 1 156 ? -15.992 34.031 15.125 1 97.56 156 ALA A N 1
ATOM 1064 C CA . ALA A 1 156 ? -16.125 34.656 16.453 1 97.56 156 ALA A CA 1
ATOM 1065 C C . ALA A 1 156 ? -15.789 33.625 17.547 1 97.56 156 ALA A C 1
ATOM 1067 O O . ALA A 1 156 ? -15.148 34 18.547 1 97.56 156 ALA A O 1
ATOM 1068 N N . ALA A 1 157 ? -16.25 32.438 17.359 1 98.06 157 ALA A N 1
ATOM 1069 C CA . ALA A 1 157 ? -15.984 31.391 18.344 1 98.06 157 ALA A CA 1
ATOM 1070 C C . ALA A 1 157 ? -14.492 31.094 18.453 1 98.06 157 ALA A C 1
ATOM 1072 O O . ALA A 1 157 ? -13.969 30.906 19.547 1 98.06 157 ALA A O 1
ATOM 1073 N N . ILE A 1 158 ? -13.773 31.016 17.328 1 98.5 158 ILE A N 1
ATOM 1074 C CA . ILE A 1 158 ? -12.344 30.734 17.328 1 98.5 158 ILE A CA 1
ATOM 1075 C C . ILE A 1 158 ? -11.594 31.906 17.969 1 98.5 158 ILE A C 1
ATOM 1077 O O . ILE A 1 158 ? -10.688 31.688 18.781 1 98.5 158 ILE A O 1
ATOM 1081 N N . GLN A 1 159 ? -12.008 33.156 17.672 1 97.62 159 GLN A N 1
ATOM 1082 C CA . GLN A 1 159 ? -11.391 34.344 18.266 1 97.62 159 GLN A CA 1
ATOM 1083 C C . GLN A 1 159 ? -11.555 34.344 19.781 1 97.62 159 GLN A C 1
ATOM 1085 O O . GLN A 1 159 ? -10.609 34.625 20.516 1 97.62 159 GLN A O 1
ATOM 1090 N N . ALA A 1 160 ? -12.711 33.938 20.219 1 96.88 160 ALA A N 1
ATOM 1091 C CA . ALA A 1 160 ? -13.008 33.938 21.641 1 96.88 160 ALA A CA 1
ATOM 1092 C C . ALA A 1 160 ? -12.188 32.844 22.359 1 96.88 160 ALA A C 1
ATOM 1094 O O . ALA A 1 160 ? -11.805 33.031 23.516 1 96.88 160 ALA A O 1
ATOM 1095 N N . ALA A 1 161 ? -11.898 31.797 21.656 1 96.94 161 ALA A N 1
ATOM 1096 C CA . ALA A 1 161 ? -11.203 30.656 22.234 1 96.94 161 ALA A CA 1
ATOM 1097 C C . ALA A 1 161 ? -9.695 30.859 22.203 1 96.94 161 ALA A C 1
ATOM 1099 O O . ALA A 1 161 ? -8.938 30.062 22.766 1 96.94 161 ALA A O 1
ATOM 1100 N N . ALA A 1 162 ? -9.234 31.875 21.547 1 94.81 162 ALA A N 1
ATOM 1101 C CA . ALA A 1 162 ? -7.805 32.156 21.453 1 94.81 162 ALA A CA 1
ATOM 1102 C C . ALA A 1 162 ? -7.492 33.562 21.953 1 94.81 162 ALA A C 1
ATOM 1104 O O . ALA A 1 162 ? -6.938 34.375 21.219 1 94.81 162 ALA A O 1
ATOM 1105 N N . PRO A 1 163 ? -7.684 33.844 23.219 1 88.38 163 PRO A N 1
ATOM 1106 C CA . PRO A 1 163 ? -7.531 35.188 23.719 1 88.38 163 PRO A CA 1
ATOM 1107 C C . PRO A 1 163 ? -6.09 35.688 23.656 1 88.38 163 PRO A C 1
ATOM 1109 O O . PRO A 1 163 ? -5.848 36.906 23.656 1 88.38 163 PRO A O 1
ATOM 1112 N N . GLY A 1 164 ? -5.211 34.844 23.562 1 87.38 164 GLY A N 1
ATOM 1113 C CA . GLY A 1 164 ? -3.82 35.25 23.5 1 87.38 164 GLY A CA 1
ATOM 1114 C C . GLY A 1 164 ? -3.391 35.688 22.125 1 87.38 164 GLY A C 1
ATOM 1115 O O . GLY A 1 164 ? -2.27 36.188 21.938 1 87.38 164 GLY A O 1
ATOM 1116 N N . LEU A 1 165 ? -4.258 35.656 21.125 1 94.06 165 LEU A N 1
ATOM 1117 C CA . LEU A 1 165 ? -3.971 36.062 19.75 1 94.06 165 LEU A CA 1
ATOM 1118 C C . LEU A 1 165 ? -4.859 37.25 19.344 1 94.06 165 LEU A C 1
ATOM 1120 O O . LEU A 1 165 ? -6.047 37.25 19.672 1 94.06 165 LEU A O 1
ATOM 1124 N N . ARG A 1 166 ? -4.297 38.281 18.859 1 95.31 166 ARG A N 1
ATOM 1125 C CA . ARG A 1 166 ? -5.074 39.25 18.078 1 95.31 166 ARG A CA 1
ATOM 1126 C C . ARG A 1 166 ? -5.406 38.688 16.703 1 95.31 166 ARG A C 1
ATOM 1128 O O . ARG A 1 166 ? -4.723 39 15.719 1 95.31 166 ARG A O 1
ATOM 1135 N N . LEU A 1 167 ? -6.453 37.906 16.641 1 97.75 167 LEU A N 1
ATOM 1136 C CA . LEU A 1 167 ? -6.73 37.031 15.516 1 97.75 167 LEU A CA 1
ATOM 1137 C C . LEU A 1 167 ? -7.672 37.719 14.523 1 97.75 167 LEU A C 1
ATOM 1139 O O . LEU A 1 167 ? -8.844 37.938 14.828 1 97.75 167 LEU A O 1
ATOM 1143 N N . TRP A 1 168 ? -7.164 38.094 13.328 1 98.12 168 TRP A N 1
ATOM 1144 C CA . TRP A 1 168 ? -7.973 38.438 12.172 1 98.12 168 TRP A CA 1
ATOM 1145 C C . TRP A 1 168 ? -8.523 37.188 11.484 1 98.12 168 TRP A C 1
ATOM 1147 O O . TRP A 1 168 ? -7.891 36.156 11.508 1 98.12 168 TRP A O 1
ATOM 1157 N N . VAL A 1 169 ? -9.719 37.344 10.945 1 98.69 169 VAL A N 1
ATOM 1158 C CA . VAL A 1 169 ? -10.258 36.25 10.148 1 98.69 169 VAL A CA 1
ATOM 1159 C C . VAL A 1 169 ? -10.664 36.75 8.773 1 98.69 169 VAL A C 1
ATOM 1161 O O . VAL A 1 169 ? -11.375 37.781 8.664 1 98.69 169 VAL A O 1
ATOM 1164 N N . GLY A 1 170 ? -10.109 36.188 7.703 1 98.5 170 GLY A N 1
ATOM 1165 C CA . GLY A 1 170 ? -10.523 36.438 6.332 1 98.5 170 GLY A CA 1
ATOM 1166 C C . GLY A 1 170 ? -11.242 35.25 5.699 1 98.5 170 GLY A C 1
ATOM 1167 O O . GLY A 1 170 ? -10.797 34.125 5.828 1 98.5 170 GLY A O 1
ATOM 1168 N N . VAL A 1 171 ? -12.375 35.531 5.109 1 98.19 171 VAL A N 1
ATOM 1169 C CA . VAL A 1 171 ? -13.117 34.469 4.41 1 98.19 171 VAL A CA 1
ATOM 1170 C C . VAL A 1 171 ? -13.078 34.75 2.906 1 98.19 171 VAL A C 1
ATOM 1172 O O . VAL A 1 171 ? -13.531 35.781 2.443 1 98.19 171 VAL A O 1
ATOM 1175 N N . LEU A 1 172 ? -12.578 33.75 2.189 1 96.62 172 LEU A N 1
ATOM 1176 C CA . LEU A 1 172 ? -12.453 33.875 0.743 1 96.62 172 LEU A CA 1
ATOM 1177 C C . LEU A 1 172 ? -13.82 33.906 0.077 1 96.62 172 LEU A C 1
ATOM 1179 O O . LEU A 1 172 ? -14.711 33.125 0.461 1 96.62 172 LEU A O 1
ATOM 1183 N N . HIS A 1 173 ? -13.93 34.812 -0.784 1 93.75 173 HIS A N 1
ATOM 1184 C CA . HIS A 1 173 ? -15.055 34.781 -1.712 1 93.75 173 HIS A CA 1
ATOM 1185 C C . HIS A 1 173 ? -14.633 34.219 -3.07 1 93.75 173 HIS A C 1
ATOM 1187 O O . HIS A 1 173 ? -13.742 34.781 -3.719 1 93.75 173 HIS A O 1
ATOM 1193 N N . CYS A 1 174 ? -15.195 33 -3.332 1 83 174 CYS A N 1
ATOM 1194 C CA . CYS A 1 174 ? -14.906 32.406 -4.625 1 83 174 CYS A CA 1
ATOM 1195 C C . CYS A 1 174 ? -16.188 32.219 -5.441 1 83 174 CYS A C 1
ATOM 1197 O O . CYS A 1 174 ? -16.969 31.312 -5.18 1 83 174 CYS A O 1
ATOM 1199 N N . ASP A 1 175 ? -16.328 33.031 -6.441 1 82.75 175 ASP A N 1
ATOM 1200 C CA . ASP A 1 175 ? -17.469 32.906 -7.34 1 82.75 175 ASP A CA 1
ATOM 1201 C C . ASP A 1 175 ? -17.219 31.812 -8.383 1 82.75 175 ASP A C 1
ATOM 1203 O O . ASP A 1 175 ? -16.719 32.094 -9.477 1 82.75 175 ASP A O 1
ATOM 1207 N N . LEU A 1 176 ? -17.656 30.688 -8.055 1 77.88 176 LEU A N 1
ATOM 1208 C CA . LEU A 1 176 ? -17.391 29.531 -8.898 1 77.88 176 LEU A CA 1
ATOM 1209 C C . LEU A 1 176 ? -18.062 29.672 -10.25 1 77.88 176 LEU A C 1
ATOM 1211 O O . LEU A 1 176 ? -17.594 29.141 -11.258 1 77.88 176 LEU A O 1
ATOM 1215 N N . MET A 1 177 ? -19.172 30.344 -10.297 1 78.62 177 MET A N 1
ATOM 1216 C CA . MET A 1 177 ? -19.844 30.562 -11.578 1 78.62 177 MET A CA 1
ATOM 1217 C C . MET A 1 177 ? -19.016 31.453 -12.484 1 78.62 177 MET A C 1
ATOM 1219 O O . MET A 1 177 ? -18.859 31.156 -13.672 1 78.62 177 MET A O 1
ATOM 1223 N N . ALA A 1 178 ? -18.547 32.438 -11.914 1 82.56 178 ALA A N 1
ATOM 1224 C CA . ALA A 1 178 ? -17.703 33.344 -12.68 1 82.56 178 ALA A CA 1
ATOM 1225 C C . ALA A 1 178 ? -16.422 32.656 -13.133 1 82.56 178 ALA A C 1
ATOM 1227 O O . ALA A 1 178 ? -15.977 32.844 -14.266 1 82.56 178 ALA A O 1
ATOM 1228 N N . LEU A 1 179 ? -15.859 31.938 -12.281 1 86.38 179 LEU A N 1
ATOM 1229 C CA . LEU A 1 179 ? -14.648 31.219 -12.625 1 86.38 179 LEU A CA 1
ATOM 1230 C C . LEU A 1 179 ? -14.93 30.125 -13.656 1 86.38 179 LEU A C 1
ATOM 1232 O O . LEU A 1 179 ? -14.094 29.844 -14.516 1 86.38 179 LEU A O 1
ATOM 1236 N N . GLY A 1 180 ? -16.047 29.531 -13.484 1 84.81 180 GLY A N 1
ATOM 1237 C CA . GLY A 1 180 ? -16.453 28.531 -14.469 1 84.81 180 GLY A CA 1
ATOM 1238 C C . GLY A 1 180 ? -16.547 29.094 -15.875 1 84.81 180 GLY A C 1
ATOM 1239 O O . GLY A 1 180 ? -16.125 28.453 -16.828 1 84.81 180 GLY A O 1
ATOM 1240 N N . GLN A 1 181 ? -17.094 30.219 -16.016 1 83.25 181 GLN A N 1
ATOM 1241 C CA . GLN A 1 181 ? -17.234 30.859 -17.312 1 83.25 181 GLN A CA 1
ATOM 1242 C C . GLN A 1 181 ? -15.867 31.125 -17.953 1 83.25 181 GLN A C 1
ATOM 1244 O O . GLN A 1 181 ? -15.719 31.062 -19.172 1 83.25 181 GLN A O 1
ATOM 1249 N N . ARG A 1 182 ? -14.992 31.266 -17.156 1 86.12 182 ARG A N 1
ATOM 1250 C CA . ARG A 1 182 ? -13.68 31.688 -17.641 1 86.12 182 ARG A CA 1
ATOM 1251 C C . ARG A 1 182 ? -12.766 30.484 -17.859 1 86.12 182 ARG A C 1
ATOM 1253 O O . ARG A 1 182 ? -11.961 30.469 -18.797 1 86.12 182 ARG A O 1
ATOM 1260 N N . TYR A 1 183 ? -12.859 29.484 -16.984 1 89.06 183 TYR A N 1
ATOM 1261 C CA . TYR A 1 183 ? -11.812 28.469 -16.953 1 89.06 183 TYR A CA 1
ATOM 1262 C C . TYR A 1 183 ? -12.375 27.094 -17.266 1 89.06 183 TYR A C 1
ATOM 1264 O O . TYR A 1 183 ? -11.625 26.109 -17.328 1 89.06 183 TYR A O 1
ATOM 1272 N N . ALA A 1 184 ? -13.586 27.031 -17.531 1 88.19 184 ALA A N 1
ATOM 1273 C CA . ALA A 1 184 ? -14.172 25.719 -17.828 1 88.19 184 ALA A CA 1
ATOM 1274 C C . ALA A 1 184 ? -13.664 25.188 -19.156 1 88.19 184 ALA A C 1
ATOM 1276 O O . ALA A 1 184 ? -13.328 25.953 -20.062 1 88.19 184 ALA A O 1
ATOM 1277 N N . ASP A 1 185 ? -13.5 23.891 -19.141 1 87.19 185 ASP A N 1
ATOM 1278 C CA . ASP A 1 185 ? -13.234 23.219 -20.406 1 87.19 185 ASP A CA 1
ATOM 1279 C C . ASP A 1 185 ? -14.508 23.094 -21.234 1 87.19 185 ASP A C 1
ATOM 1281 O O . ASP A 1 185 ? -15.438 22.375 -20.859 1 87.19 185 ASP A O 1
ATOM 1285 N N . PRO A 1 186 ? -14.492 23.672 -22.359 1 83.81 186 PRO A N 1
ATOM 1286 C CA . PRO A 1 186 ? -15.727 23.656 -23.141 1 83.81 186 PRO A CA 1
ATOM 1287 C C . PRO A 1 186 ? -16.094 22.266 -23.656 1 83.81 186 PRO A C 1
ATOM 1289 O O . PRO A 1 186 ? -17.25 22.031 -24.016 1 83.81 186 PRO A O 1
ATOM 1292 N N . ALA A 1 187 ? -15.164 21.359 -23.656 1 86.81 187 ALA A N 1
ATOM 1293 C CA . ALA A 1 187 ? -15.406 20.031 -24.188 1 86.81 187 ALA A CA 1
ATOM 1294 C C . ALA A 1 187 ? -16.062 19.125 -23.141 1 86.81 187 ALA A C 1
ATOM 1296 O O . ALA A 1 187 ? -16.562 18.047 -23.469 1 86.81 187 ALA A O 1
ATOM 1297 N N . LEU A 1 188 ? -16.141 19.641 -21.906 1 85.56 188 LEU A N 1
ATOM 1298 C CA . LEU A 1 188 ? -16.656 18.812 -20.812 1 85.56 188 LEU A CA 1
ATOM 1299 C C . LEU A 1 188 ? -17.844 19.484 -20.141 1 85.56 188 LEU A C 1
ATOM 1301 O O . LEU A 1 188 ? -17.828 20.688 -19.906 1 85.56 188 LEU A O 1
ATOM 1305 N N . PRO A 1 189 ? -18.844 18.578 -19.906 1 77.88 189 PRO A N 1
ATOM 1306 C CA . PRO A 1 189 ? -19.922 19.156 -19.125 1 77.88 189 PRO A CA 1
ATOM 1307 C C . PRO A 1 189 ? -19.453 19.688 -17.766 1 77.88 189 PRO A C 1
ATOM 1309 O O . PRO A 1 189 ? -18.766 18.984 -17.031 1 77.88 189 PRO A O 1
ATOM 1312 N N . ALA A 1 190 ? -19.844 20.875 -17.453 1 67.88 190 ALA A N 1
ATOM 1313 C CA . ALA A 1 190 ? -19.312 21.594 -16.297 1 67.88 190 ALA A CA 1
ATOM 1314 C C . ALA A 1 190 ? -19.625 20.859 -14.992 1 67.88 190 ALA A C 1
ATOM 1316 O O . ALA A 1 190 ? -18.812 20.844 -14.07 1 67.88 190 ALA A O 1
ATOM 1317 N N . MET A 1 191 ? -20.781 20.234 -15.016 1 72.5 191 MET A N 1
ATOM 1318 C CA . MET A 1 191 ? -21.203 19.672 -13.742 1 72.5 191 MET A CA 1
ATOM 1319 C C . MET A 1 191 ? -20.828 18.203 -13.648 1 72.5 191 MET A C 1
ATOM 1321 O O . MET A 1 191 ? -21.078 17.547 -12.625 1 72.5 191 MET A O 1
ATOM 1325 N N . SER A 1 192 ? -20.125 17.812 -14.672 1 76.06 192 SER A N 1
ATOM 1326 C CA . SER A 1 192 ? -19.578 16.469 -14.586 1 76.06 192 SER A CA 1
ATOM 1327 C C . SER A 1 192 ? -18.312 16.438 -13.742 1 76.06 192 SER A C 1
ATOM 1329 O O . SER A 1 192 ? -17.688 17.484 -13.516 1 76.06 192 SER A O 1
ATOM 1331 N N . GLU A 1 193 ? -18.062 15.266 -13.25 1 77.12 193 GLU A N 1
ATOM 1332 C CA . GLU A 1 193 ? -16.828 15.117 -12.492 1 77.12 193 GLU A CA 1
ATOM 1333 C C . GLU A 1 193 ? -15.617 15.555 -13.312 1 77.12 193 GLU A C 1
ATOM 1335 O O . GLU A 1 193 ? -14.773 16.312 -12.836 1 77.12 193 GLU A O 1
ATOM 1340 N N . ALA A 1 194 ? -15.625 15.055 -14.477 1 80.56 194 ALA A N 1
ATOM 1341 C CA . ALA A 1 194 ? -14.5 15.383 -15.359 1 80.56 194 ALA A CA 1
ATOM 1342 C C . ALA A 1 194 ? -14.438 16.891 -15.625 1 80.56 194 ALA A C 1
ATOM 1344 O O . ALA A 1 194 ? -13.359 17.469 -15.656 1 80.56 194 ALA A O 1
ATOM 1345 N N . GLY A 1 195 ? -15.594 17.438 -15.852 1 82.19 195 GLY A N 1
ATOM 1346 C CA . GLY A 1 195 ? -15.648 18.875 -16.094 1 82.19 195 GLY A CA 1
ATOM 1347 C C . GLY A 1 195 ? -15.188 19.688 -14.906 1 82.19 195 GLY A C 1
ATOM 1348 O O . GLY A 1 195 ? -14.438 20.656 -15.07 1 82.19 195 GLY A O 1
ATOM 1349 N N . PHE A 1 196 ? -15.57 19.328 -13.766 1 83.75 196 PHE A N 1
ATOM 1350 C CA . PHE A 1 196 ? -15.18 20.047 -12.555 1 83.75 196 PHE A CA 1
ATOM 1351 C C . PHE A 1 196 ? -13.688 19.906 -12.297 1 83.75 196 PHE A C 1
ATOM 1353 O O . PHE A 1 196 ? -13.016 20.875 -11.945 1 83.75 196 PHE A O 1
ATOM 1360 N N . LYS A 1 197 ? -13.219 18.734 -12.469 1 84.75 197 LYS A N 1
ATOM 1361 C CA . LYS A 1 197 ? -11.781 18.516 -12.305 1 84.75 197 LYS A CA 1
ATOM 1362 C C . LYS A 1 197 ? -10.977 19.359 -13.289 1 84.75 197 LYS A C 1
ATOM 1364 O O . LYS A 1 197 ? -9.93 19.891 -12.938 1 84.75 197 LYS A O 1
ATOM 1369 N N . ALA A 1 198 ? -11.492 19.422 -14.469 1 88.31 198 ALA A N 1
ATOM 1370 C CA . ALA A 1 198 ? -10.836 20.234 -15.477 1 88.31 198 ALA A CA 1
ATOM 1371 C C . ALA A 1 198 ? -10.859 21.719 -15.078 1 88.31 198 ALA A C 1
ATOM 1373 O O . ALA A 1 198 ? -9.875 22.438 -15.281 1 88.31 198 ALA A O 1
ATOM 1374 N N . LEU A 1 199 ? -11.953 22.094 -14.594 1 87.88 199 LEU A N 1
ATOM 1375 C CA . LEU A 1 199 ? -12.086 23.469 -14.117 1 87.88 199 LEU A CA 1
ATOM 1376 C C . LEU A 1 199 ? -11.047 23.766 -13.047 1 87.88 199 LEU A C 1
ATOM 1378 O O . LEU A 1 199 ? -10.336 24.766 -13.133 1 87.88 199 LEU A O 1
ATOM 1382 N N . VAL A 1 200 ? -10.922 22.891 -12.086 1 87.12 200 VAL A N 1
ATOM 1383 C CA . VAL A 1 200 ? -9.992 23.062 -10.977 1 87.12 200 VAL A CA 1
ATOM 1384 C C . VAL A 1 200 ? -8.562 23.125 -11.508 1 87.12 200 VAL A C 1
ATOM 1386 O O . VAL A 1 200 ? -7.785 24 -11.117 1 87.12 200 VAL A O 1
ATOM 1389 N N . ARG A 1 201 ? -8.305 22.266 -12.383 1 88.12 201 ARG A N 1
ATOM 1390 C CA . ARG A 1 201 ? -6.973 22.203 -12.969 1 88.12 201 ARG A CA 1
ATOM 1391 C C . ARG A 1 201 ? -6.652 23.5 -13.711 1 88.12 201 ARG A C 1
ATOM 1393 O O . ARG A 1 201 ? -5.535 24.016 -13.617 1 88.12 201 ARG A O 1
ATOM 1400 N N . ASN A 1 202 ? -7.602 23.969 -14.422 1 89.44 202 ASN A N 1
ATOM 1401 C CA . ASN A 1 202 ? -7.406 25.188 -15.195 1 89.44 202 ASN A CA 1
ATOM 1402 C C . ASN A 1 202 ? -7.227 26.406 -14.281 1 89.44 202 ASN A C 1
ATOM 1404 O O . ASN A 1 202 ? -6.406 27.281 -14.562 1 89.44 202 ASN A O 1
ATOM 1408 N N . ILE A 1 203 ? -7.984 26.438 -13.242 1 90.19 203 ILE A N 1
ATOM 1409 C CA . ILE A 1 203 ? -7.852 27.531 -12.289 1 90.19 203 ILE A CA 1
ATOM 1410 C C . ILE A 1 203 ? -6.465 27.5 -11.648 1 90.19 203 ILE A C 1
ATOM 1412 O O . ILE A 1 203 ? -5.812 28.531 -11.508 1 90.19 203 ILE A O 1
ATOM 1416 N N . GLU A 1 204 ? -6.039 26.359 -11.305 1 89.12 204 GLU A N 1
ATOM 1417 C CA . GLU A 1 204 ? -4.719 26.172 -10.711 1 89.12 204 GLU A CA 1
ATOM 1418 C C . GLU A 1 204 ? -3.615 26.594 -11.672 1 89.12 204 GLU A C 1
ATOM 1420 O O . GLU A 1 204 ? -2.686 27.312 -11.289 1 89.12 204 GLU A O 1
ATOM 1425 N N . ALA A 1 205 ? -3.738 26.172 -12.844 1 87.56 205 ALA A N 1
ATOM 1426 C CA . ALA A 1 205 ? -2.738 26.469 -13.867 1 87.56 205 ALA A CA 1
ATOM 1427 C C . ALA A 1 205 ? -2.635 27.969 -14.117 1 87.56 205 ALA A C 1
ATOM 1429 O O . ALA A 1 205 ? -1.554 28.484 -14.406 1 87.56 205 ALA A O 1
ATOM 1430 N N . ALA A 1 206 ? -3.719 28.594 -13.961 1 89.81 206 ALA A N 1
ATOM 1431 C CA . ALA A 1 206 ? -3.766 30.031 -14.172 1 89.81 206 ALA A CA 1
ATOM 1432 C C . ALA A 1 206 ? -3.307 30.781 -12.922 1 89.81 206 ALA A C 1
ATOM 1434 O O . ALA A 1 206 ? -3.268 32.031 -12.914 1 89.81 206 ALA A O 1
ATOM 1435 N N . GLY A 1 207 ? -3.068 30.062 -11.867 1 89.56 207 GLY A N 1
ATOM 1436 C CA . GLY A 1 207 ? -2.668 30.672 -10.617 1 89.56 207 GLY A CA 1
ATOM 1437 C C . GLY A 1 207 ? -3.83 31.266 -9.844 1 89.56 207 GLY A C 1
ATOM 1438 O O . GLY A 1 207 ? -3.643 32.188 -9.047 1 89.56 207 GLY A O 1
ATOM 1439 N N . GLY A 1 208 ? -4.957 30.828 -10.195 1 91.19 208 GLY A N 1
ATOM 1440 C CA . GLY A 1 208 ? -6.164 31.438 -9.656 1 91.19 208 GLY A CA 1
ATOM 1441 C C . GLY A 1 208 ? -6.273 31.312 -8.148 1 91.19 208 GLY A C 1
ATOM 1442 O O . GLY A 1 208 ? -6.656 32.281 -7.473 1 91.19 208 GLY A O 1
ATOM 1443 N N . TYR A 1 209 ? -5.93 30.25 -7.559 1 92.75 209 TYR A N 1
ATOM 1444 C CA . TYR A 1 209 ? -6.031 30.047 -6.117 1 92.75 209 TYR A CA 1
ATOM 1445 C C . TYR A 1 209 ? -5.035 30.922 -5.371 1 92.75 209 TYR A C 1
ATOM 1447 O O . TYR A 1 209 ? -5.352 31.484 -4.316 1 92.75 209 TYR A O 1
ATOM 1455 N N . SER A 1 210 ? -3.891 31.031 -5.91 1 92.94 210 SER A N 1
ATOM 1456 C CA . SER A 1 210 ? -2.893 31.922 -5.336 1 92.94 210 SER A CA 1
ATOM 1457 C C . SER A 1 210 ? -3.361 33.375 -5.387 1 92.94 210 SER A C 1
ATOM 1459 O O . SER A 1 210 ? -3.139 34.125 -4.445 1 92.94 210 SER A O 1
ATOM 1461 N N . ALA A 1 211 ? -4.008 33.719 -6.488 1 93.25 211 ALA A N 1
ATOM 1462 C CA . ALA A 1 211 ? -4.512 35.062 -6.652 1 93.25 211 ALA A CA 1
ATOM 1463 C C . ALA A 1 211 ? -5.586 35.375 -5.617 1 93.25 211 ALA A C 1
ATOM 1465 O O . ALA A 1 211 ? -5.617 36.5 -5.066 1 93.25 211 ALA A O 1
ATOM 1466 N N . LEU A 1 212 ? -6.41 34.469 -5.387 1 94.31 212 LEU A N 1
ATOM 1467 C CA . LEU A 1 212 ? -7.457 34.656 -4.391 1 94.31 212 LEU A CA 1
ATOM 1468 C C . LEU A 1 212 ? -6.855 34.938 -3.018 1 94.31 212 LEU A C 1
ATOM 1470 O O . LEU A 1 212 ? -7.297 35.844 -2.318 1 94.31 212 LEU A O 1
ATOM 1474 N N . LEU A 1 213 ? -5.871 34.219 -2.645 1 94.88 213 LEU A N 1
ATOM 1475 C CA . LEU A 1 213 ? -5.219 34.406 -1.351 1 94.88 213 LEU A CA 1
ATOM 1476 C C . LEU A 1 213 ? -4.496 35.719 -1.271 1 94.88 213 LEU A C 1
ATOM 1478 O O . LEU A 1 213 ? -4.555 36.406 -0.246 1 94.88 213 LEU A O 1
ATOM 1482 N N . THR A 1 214 ? -3.84 36.062 -2.342 1 94.25 214 THR A N 1
ATOM 1483 C CA . THR A 1 214 ? -3.119 37.344 -2.393 1 94.25 214 THR A CA 1
ATOM 1484 C C . THR A 1 214 ? -4.078 38.5 -2.227 1 94.25 214 THR A C 1
ATOM 1486 O O . THR A 1 214 ? -3.779 39.469 -1.513 1 94.25 214 THR A O 1
ATOM 1489 N N . GLN A 1 215 ? -5.18 38.406 -2.893 1 95.81 215 GLN A N 1
ATOM 1490 C CA . GLN A 1 215 ? -6.191 39.438 -2.777 1 95.81 215 GLN A CA 1
ATOM 1491 C C . GLN A 1 215 ? -6.691 39.562 -1.341 1 95.81 215 GLN A C 1
ATOM 1493 O O . GLN A 1 215 ? -6.824 40.688 -0.819 1 95.81 215 GLN A O 1
ATOM 1498 N N . LEU A 1 216 ? -6.969 38.469 -0.754 1 97.44 216 LEU A N 1
ATOM 1499 C CA . LEU A 1 216 ? -7.473 38.5 0.614 1 97.44 216 LEU A CA 1
ATOM 1500 C C . LEU A 1 216 ? -6.438 39.094 1.561 1 97.44 216 LEU A C 1
ATOM 1502 O O . LEU A 1 216 ? -6.777 39.938 2.412 1 97.44 216 LEU A O 1
ATOM 1506 N N . VAL A 1 217 ? -5.215 38.75 1.463 1 96.81 217 VAL A N 1
ATOM 1507 C CA . VAL A 1 217 ? -4.156 39.25 2.336 1 96.81 217 VAL A CA 1
ATOM 1508 C C . VAL A 1 217 ? -4.012 40.75 2.168 1 96.81 217 VAL A C 1
ATOM 1510 O O . VAL A 1 217 ? -3.855 41.469 3.15 1 96.81 217 VAL A O 1
ATOM 1513 N N . ALA A 1 218 ? -4.07 41.188 0.916 1 96.75 218 ALA A N 1
ATOM 1514 C CA . ALA A 1 218 ? -3.992 42.625 0.653 1 96.75 218 ALA A CA 1
ATOM 1515 C C . ALA A 1 218 ? -5.137 43.375 1.331 1 96.75 218 ALA A C 1
ATOM 1517 O O . ALA A 1 218 ? -4.938 44.438 1.892 1 96.75 218 ALA A O 1
ATOM 1518 N N . GLN A 1 219 ? -6.273 42.812 1.25 1 97.62 219 GLN A N 1
ATOM 1519 C CA . GLN A 1 219 ? -7.438 43.406 1.874 1 97.62 219 GLN A CA 1
ATOM 1520 C C . GLN A 1 219 ? -7.328 43.375 3.395 1 97.62 219 GLN A C 1
ATOM 1522 O O . GLN A 1 219 ? -7.738 44.344 4.07 1 97.62 219 GLN A O 1
ATOM 1527 N N . ALA A 1 220 ? -6.82 42.344 3.922 1 98.06 220 ALA A N 1
ATOM 1528 C CA . ALA A 1 220 ? -6.59 42.25 5.363 1 98.06 220 ALA A CA 1
ATOM 1529 C C . ALA A 1 220 ? -5.559 43.281 5.816 1 98.06 220 ALA A C 1
ATOM 1531 O O . ALA A 1 220 ? -5.711 43.906 6.875 1 98.06 220 ALA A O 1
ATOM 1532 N N . GLU A 1 221 ? -4.523 43.469 5.059 1 97.12 221 GLU A N 1
ATOM 1533 C CA . GLU A 1 221 ? -3.516 44.469 5.355 1 97.12 221 GLU A CA 1
ATOM 1534 C C . GLU A 1 221 ? -4.125 45.875 5.348 1 97.12 221 GLU A C 1
ATOM 1536 O O . GLU A 1 221 ? -3.83 46.688 6.227 1 97.12 221 GLU A O 1
ATOM 1541 N N . ALA A 1 222 ? -4.914 46.094 4.367 1 97.19 222 ALA A N 1
ATOM 1542 C CA . ALA A 1 222 ? -5.59 47.406 4.27 1 97.19 222 ALA A CA 1
ATOM 1543 C C . ALA A 1 222 ? -6.48 47.656 5.484 1 97.19 222 ALA A C 1
ATOM 1545 O O . ALA A 1 222 ? -6.664 48.781 5.91 1 97.19 222 ALA A O 1
ATOM 1546 N N . ALA A 1 223 ? -6.945 46.562 6.047 1 97.06 223 ALA A N 1
ATOM 1547 C CA . ALA A 1 223 ? -7.836 46.656 7.203 1 97.06 223 ALA A CA 1
ATOM 1548 C C . ALA A 1 223 ? -7.035 46.781 8.492 1 97.06 223 ALA A C 1
ATOM 1550 O O . ALA A 1 223 ? -7.598 47.094 9.547 1 97.06 223 ALA A O 1
ATOM 1551 N N . GLY A 1 224 ? -5.707 46.469 8.484 1 95.62 224 GLY A N 1
ATOM 1552 C CA . GLY A 1 224 ? -4.887 46.688 9.664 1 95.62 224 GLY A CA 1
ATOM 1553 C C . GLY A 1 224 ? -4.031 45.5 10.047 1 95.62 224 GLY A C 1
ATOM 1554 O O . GLY A 1 224 ? -3.209 45.594 10.961 1 95.62 224 GLY A O 1
ATOM 1555 N N . PHE A 1 225 ? -4.199 44.406 9.344 1 96.94 225 PHE A N 1
ATOM 1556 C CA . PHE A 1 225 ? -3.387 43.219 9.609 1 96.94 225 PHE A CA 1
ATOM 1557 C C . PHE A 1 225 ? -1.953 43.438 9.141 1 96.94 225 PHE A C 1
ATOM 1559 O O . PHE A 1 225 ? -1.727 43.938 8.031 1 96.94 225 PHE A O 1
ATOM 1566 N N . THR A 1 226 ? -1.009 43.062 10 1 96.12 226 THR A N 1
ATOM 1567 C CA . THR A 1 226 ? 0.397 43.125 9.617 1 96.12 226 THR A CA 1
ATOM 1568 C C . THR A 1 226 ? 0.972 41.75 9.375 1 96.12 226 THR A C 1
ATOM 1570 O O . THR A 1 226 ? 1.256 41 10.328 1 96.12 226 THR A O 1
ATOM 1573 N N . PRO A 1 227 ? 1.153 41.375 8.094 1 95.38 227 PRO A N 1
ATOM 1574 C CA . PRO A 1 227 ? 1.707 40.062 7.793 1 95.38 227 PRO A CA 1
ATOM 1575 C C . PRO A 1 227 ? 3.188 39.938 8.156 1 95.38 227 PRO A C 1
ATOM 1577 O O . PRO A 1 227 ? 3.945 40.906 7.98 1 95.38 227 PRO A O 1
ATOM 1580 N N . LYS A 1 228 ? 3.545 38.812 8.797 1 93.44 228 LYS A N 1
ATOM 1581 C CA . LYS A 1 228 ? 4.949 38.469 8.969 1 93.44 228 LYS A CA 1
ATOM 1582 C C . LYS A 1 228 ? 5.469 37.688 7.766 1 93.44 228 LYS A C 1
ATOM 1584 O O . LYS A 1 228 ? 5.391 36.438 7.738 1 93.44 228 LYS A O 1
ATOM 1589 N N . ARG A 1 229 ? 6.051 38.312 6.887 1 91.5 229 ARG A N 1
ATOM 1590 C CA . ARG A 1 229 ? 6.512 37.688 5.641 1 91.5 229 ARG A CA 1
ATOM 1591 C C . ARG A 1 229 ? 7.863 37 5.832 1 91.5 229 ARG A C 1
ATOM 1593 O O . ARG A 1 229 ? 8.789 37.594 6.383 1 91.5 229 ARG A O 1
ATOM 1600 N N . GLU A 1 230 ? 7.809 35.719 5.559 1 85.94 230 GLU A N 1
ATOM 1601 C CA . GLU A 1 230 ? 9.016 34.906 5.594 1 85.94 230 GLU A CA 1
ATOM 1602 C C . GLU A 1 230 ? 9.422 34.469 4.188 1 85.94 230 GLU A C 1
ATOM 1604 O O . GLU A 1 230 ? 9.07 33.375 3.738 1 85.94 230 GLU A O 1
ATOM 1609 N N . GLY A 1 231 ? 10.141 35.281 3.453 1 77.19 231 GLY A N 1
ATOM 1610 C CA . GLY A 1 231 ? 10.469 35 2.064 1 77.19 231 GLY A CA 1
ATOM 1611 C C . GLY A 1 231 ? 9.438 35.531 1.089 1 77.19 231 GLY A C 1
ATOM 1612 O O . GLY A 1 231 ? 8.633 36.406 1.439 1 77.19 231 GLY A O 1
ATOM 1613 N N . PRO A 1 232 ? 9.5 34.969 -0.137 1 74.94 232 PRO A N 1
ATOM 1614 C CA . PRO A 1 232 ? 8.664 35.562 -1.182 1 74.94 232 PRO A CA 1
ATOM 1615 C C . PRO A 1 232 ? 7.191 35.188 -1.049 1 74.94 232 PRO A C 1
ATOM 1617 O O . PRO A 1 232 ? 6.32 35.969 -1.478 1 74.94 232 PRO A O 1
ATOM 1620 N N . ALA A 1 233 ? 6.883 34.156 -0.493 1 80.94 233 ALA A N 1
ATOM 1621 C CA . ALA A 1 233 ? 5.484 33.719 -0.593 1 80.94 233 ALA A CA 1
ATOM 1622 C C . ALA A 1 233 ? 4.91 33.406 0.783 1 80.94 233 ALA A C 1
ATOM 1624 O O . ALA A 1 233 ? 3.713 33.562 1.019 1 80.94 233 ALA A O 1
ATOM 1625 N N . ARG A 1 234 ? 5.668 33.219 1.78 1 88.94 234 ARG A N 1
ATOM 1626 C CA . ARG A 1 234 ? 5.188 32.656 3.043 1 88.94 234 ARG A CA 1
ATOM 1627 C C . ARG A 1 234 ? 4.855 33.75 4.035 1 88.94 234 ARG A C 1
ATOM 1629 O O . ARG A 1 234 ? 5.602 34.75 4.156 1 88.94 234 ARG A O 1
ATOM 1636 N N . ILE A 1 235 ? 3.732 33.562 4.633 1 94.81 235 ILE A N 1
ATOM 1637 C CA . ILE A 1 235 ? 3.316 34.438 5.73 1 94.81 235 ILE A CA 1
ATOM 1638 C C . ILE A 1 235 ? 3.311 33.625 7.039 1 94.81 235 ILE A C 1
ATOM 1640 O O . ILE A 1 235 ? 2.441 32.781 7.254 1 94.81 235 ILE A O 1
ATOM 1644 N N . GLY A 1 236 ? 4.176 33.969 7.953 1 93.12 236 GLY A N 1
ATOM 1645 C CA . GLY A 1 236 ? 4.477 33.156 9.133 1 93.12 236 GLY A CA 1
ATOM 1646 C C . GLY A 1 236 ? 3.41 33.281 10.211 1 93.12 236 GLY A C 1
ATOM 1647 O O . GLY A 1 236 ? 3.391 32.469 11.148 1 93.12 236 GLY A O 1
ATOM 1648 N N . ASN A 1 237 ? 2.541 34.281 10.109 1 95.94 237 ASN A N 1
ATOM 1649 C CA . ASN A 1 237 ? 1.466 34.406 11.086 1 95.94 237 ASN A CA 1
ATOM 1650 C C . ASN A 1 237 ? 0.094 34.281 10.43 1 95.94 237 ASN A C 1
ATOM 1652 O O . ASN A 1 237 ? -0.853 34.969 10.812 1 95.94 237 ASN A O 1
ATOM 1656 N N . MET A 1 238 ? 0.036 33.406 9.383 1 97.25 238 MET A N 1
ATOM 1657 C CA . MET A 1 238 ? -1.211 33.062 8.695 1 97.25 238 MET A CA 1
ATOM 1658 C C . MET A 1 238 ? -1.479 31.578 8.711 1 97.25 238 MET A C 1
ATOM 1660 O O . MET A 1 238 ? -0.558 30.781 8.539 1 97.25 238 MET A O 1
ATOM 1664 N N . VAL A 1 239 ? -2.67 31.219 9.023 1 98.19 239 VAL A N 1
ATOM 1665 C CA . VAL A 1 239 ? -3.148 29.844 8.93 1 98.19 239 VAL A CA 1
ATOM 1666 C C . VAL A 1 239 ? -4.281 29.766 7.906 1 98.19 239 VAL A C 1
ATOM 1668 O O . VAL A 1 239 ? -5.121 30.656 7.828 1 98.19 239 VAL A O 1
ATOM 1671 N N . LEU A 1 240 ? -4.23 28.734 7.074 1 98.12 240 LEU A N 1
ATOM 1672 C CA . LEU A 1 240 ? -5.293 28.484 6.105 1 98.12 240 LEU A CA 1
ATOM 1673 C C . LEU A 1 240 ? -6.219 27.375 6.582 1 98.12 240 LEU A C 1
ATOM 1675 O O . LEU A 1 240 ? -5.762 26.266 6.879 1 98.12 240 LEU A O 1
ATOM 1679 N N . LEU A 1 241 ? -7.426 27.672 6.742 1 98.31 241 LEU A N 1
ATOM 1680 C CA . LEU A 1 241 ? -8.461 26.703 7.059 1 98.31 241 LEU A CA 1
ATOM 1681 C C . LEU A 1 241 ? -9.32 26.391 5.828 1 98.31 241 LEU A C 1
ATOM 1683 O O . LEU A 1 241 ? -9.977 27.297 5.293 1 98.31 241 LEU A O 1
ATOM 1687 N N . CYS A 1 242 ? -9.312 25.156 5.371 1 97.12 242 CYS A N 1
ATOM 1688 C CA . CYS A 1 242 ? -10.109 24.719 4.23 1 97.12 242 CYS A CA 1
ATOM 1689 C C . CYS A 1 242 ? -11.312 23.906 4.684 1 97.12 242 CYS A C 1
ATOM 1691 O O . CYS A 1 242 ? -11.164 22.828 5.246 1 97.12 242 CYS A O 1
ATOM 1693 N N . GLN A 1 243 ? -12.484 24.469 4.391 1 96.38 243 GLN A N 1
ATOM 1694 C CA . GLN A 1 243 ? -13.727 23.828 4.82 1 96.38 243 GLN A CA 1
ATOM 1695 C C . GLN A 1 243 ? -14.391 23.094 3.666 1 96.38 243 GLN A C 1
ATOM 1697 O O . GLN A 1 243 ? -14.641 23.672 2.609 1 96.38 243 GLN A O 1
ATOM 1702 N N . SER A 1 244 ? -14.695 21.812 3.891 1 94.31 244 SER A N 1
ATOM 1703 C CA . SER A 1 244 ? -15.438 21.016 2.92 1 94.31 244 SER A CA 1
ATOM 1704 C C . SER A 1 244 ? -14.805 21.109 1.534 1 94.31 244 SER A C 1
ATOM 1706 O O . SER A 1 244 ? -13.617 20.844 1.373 1 94.31 244 SER A O 1
ATOM 1708 N N . ALA A 1 245 ? -15.531 21.562 0.524 1 90.56 245 ALA A N 1
ATOM 1709 C CA . ALA A 1 245 ? -15.031 21.656 -0.846 1 90.56 245 ALA A CA 1
ATOM 1710 C C . ALA A 1 245 ? -14 22.781 -0.976 1 90.56 245 ALA A C 1
ATOM 1712 O O . ALA A 1 245 ? -13.281 22.859 -1.975 1 90.56 245 ALA A O 1
ATOM 1713 N N . GLY A 1 246 ? -13.836 23.547 0.076 1 92.75 246 GLY A N 1
ATOM 1714 C CA . GLY A 1 246 ? -12.852 24.625 0.08 1 92.75 246 GLY A CA 1
ATOM 1715 C C . GLY A 1 246 ? -11.422 24.109 0.072 1 92.75 246 GLY A C 1
ATOM 1716 O O . GLY A 1 246 ? -10.484 24.875 -0.159 1 92.75 246 GLY A O 1
ATOM 1717 N N . CYS A 1 247 ? -11.227 22.812 0.258 1 92.69 247 CYS A N 1
ATOM 1718 C CA . CYS A 1 247 ? -9.898 22.219 0.229 1 92.69 247 CYS A CA 1
ATOM 1719 C C . CYS A 1 247 ? -9.406 22.047 -1.203 1 92.69 247 CYS A C 1
ATOM 1721 O O . CYS A 1 247 ? -8.203 21.906 -1.438 1 92.69 247 CYS A O 1
ATOM 1723 N N . VAL A 1 248 ? -10.297 22.078 -2.146 1 89.62 248 VAL A N 1
ATOM 1724 C CA . VAL A 1 248 ? -9.945 21.875 -3.547 1 89.62 248 VAL A CA 1
ATOM 1725 C C . VAL A 1 248 ? -9.047 23 -4.031 1 89.62 248 VAL A C 1
ATOM 1727 O O . VAL A 1 248 ? -9.406 24.172 -3.904 1 89.62 248 VAL A O 1
ATOM 1730 N N . GLY A 1 249 ? -7.891 22.641 -4.512 1 87.94 249 GLY A N 1
ATOM 1731 C CA . GLY A 1 249 ? -6.996 23.609 -5.125 1 87.94 249 GLY A CA 1
ATOM 1732 C C . GLY A 1 249 ? -5.98 24.172 -4.152 1 87.94 249 GLY A C 1
ATOM 1733 O O . GLY A 1 249 ? -5.035 24.859 -4.562 1 87.94 249 GLY A O 1
ATOM 1734 N N . TYR A 1 250 ? -6.094 23.922 -2.893 1 90.19 250 TYR A N 1
ATOM 1735 C CA . TYR A 1 250 ? -5.227 24.578 -1.925 1 90.19 250 TYR A CA 1
ATOM 1736 C C . TYR A 1 250 ? -4.277 23.578 -1.272 1 90.19 250 TYR A C 1
ATOM 1738 O O . TYR A 1 250 ? -3.465 23.953 -0.424 1 90.19 250 TYR A O 1
ATOM 1746 N N . GLU A 1 251 ? -4.293 22.375 -1.584 1 83.06 251 GLU A N 1
ATOM 1747 C CA . GLU A 1 251 ? -3.498 21.344 -0.923 1 83.06 251 GLU A CA 1
ATOM 1748 C C . GLU A 1 251 ? -2.006 21.656 -1.01 1 83.06 251 GLU A C 1
ATOM 1750 O O . GLU A 1 251 ? -1.323 21.734 0.013 1 83.06 251 GLU A O 1
ATOM 1755 N N . SER A 1 252 ? -1.549 21.938 -2.174 1 81.5 252 SER A N 1
ATOM 1756 C CA . SER A 1 252 ? -0.125 22.219 -2.33 1 81.5 252 SER A CA 1
ATOM 1757 C C . SER A 1 252 ? 0.2 23.656 -1.97 1 81.5 252 SER A C 1
ATOM 1759 O O . SER A 1 252 ? 1.291 23.953 -1.476 1 81.5 252 SER A O 1
ATOM 1761 N N . LEU A 1 253 ? -0.728 24.469 -2.125 1 89.06 253 LEU A N 1
ATOM 1762 C CA . LEU A 1 253 ? -0.517 25.891 -1.876 1 89.06 253 LEU A CA 1
ATOM 1763 C C . LEU A 1 253 ? -0.451 26.172 -0.38 1 89.06 253 LEU A C 1
ATOM 1765 O O . LEU A 1 253 ? 0.289 27.062 0.055 1 89.06 253 LEU A O 1
ATOM 1769 N N . SER A 1 254 ? -1.142 25.422 0.329 1 91.19 254 SER A N 1
ATOM 1770 C CA . SER A 1 254 ? -1.286 25.719 1.751 1 91.19 254 SER A CA 1
ATOM 1771 C C . SER A 1 254 ? 0.054 25.625 2.473 1 91.19 254 SER A C 1
ATOM 1773 O O . SER A 1 254 ? 0.401 26.516 3.258 1 91.19 254 SER A O 1
ATOM 1775 N N . TYR A 1 255 ? 0.84 24.578 2.215 1 89.12 255 TYR A N 1
ATOM 1776 C CA . TYR A 1 255 ? 2.076 24.453 2.979 1 89.12 255 TYR A CA 1
ATOM 1777 C C . TYR A 1 255 ? 3.16 25.375 2.412 1 89.12 255 TYR A C 1
ATOM 1779 O O . TYR A 1 255 ? 4.195 25.578 3.049 1 89.12 255 TYR A O 1
ATOM 1787 N N . LYS A 1 256 ? 2.889 26.031 1.28 1 89.19 256 LYS A N 1
ATOM 1788 C CA . LYS A 1 256 ? 3.844 26.969 0.692 1 89.19 256 LYS A CA 1
ATOM 1789 C C . LYS A 1 256 ? 3.66 28.359 1.261 1 89.19 256 LYS A C 1
ATOM 1791 O O . LYS A 1 256 ? 4.629 29.109 1.409 1 89.19 256 LYS A O 1
ATOM 1796 N N . VAL A 1 257 ? 2.434 28.656 1.654 1 93.06 257 VAL A N 1
ATOM 1797 C CA . VAL A 1 257 ? 2.168 30.078 1.885 1 93.06 257 VAL A CA 1
ATOM 1798 C C . VAL A 1 257 ? 1.821 30.297 3.355 1 93.06 257 VAL A C 1
ATOM 1800 O O . VAL A 1 257 ? 1.951 31.422 3.863 1 93.06 257 VAL A O 1
ATOM 1803 N N . ALA A 1 258 ? 1.341 29.297 4.004 1 95.75 258 ALA A N 1
ATOM 1804 C CA . ALA A 1 258 ? 0.821 29.5 5.355 1 95.75 258 ALA A CA 1
ATOM 1805 C C . ALA A 1 258 ? 1.704 28.797 6.387 1 95.75 258 ALA A C 1
ATOM 1807 O O . ALA A 1 258 ? 2.471 27.891 6.051 1 95.75 258 ALA A O 1
ATOM 1808 N N . ALA A 1 259 ? 1.567 29.25 7.645 1 94.12 259 ALA A N 1
ATOM 1809 C CA . ALA A 1 259 ? 2.309 28.656 8.75 1 94.12 259 ALA A CA 1
ATOM 1810 C C . ALA A 1 259 ? 1.764 27.266 9.094 1 94.12 259 ALA A C 1
ATOM 1812 O O . ALA A 1 259 ? 2.508 26.406 9.547 1 94.12 259 ALA A O 1
ATOM 1813 N N . ALA A 1 260 ? 0.541 27.094 8.922 1 96.5 260 ALA A N 1
ATOM 1814 C CA . ALA A 1 260 ? -0.161 25.859 9.227 1 96.5 260 ALA A CA 1
ATOM 1815 C C . ALA A 1 260 ? -1.455 25.75 8.43 1 96.5 260 ALA A C 1
ATOM 1817 O O . ALA A 1 260 ? -1.882 26.703 7.789 1 96.5 260 ALA A O 1
ATOM 1818 N N . THR A 1 261 ? -1.988 24.516 8.383 1 97.31 261 THR A N 1
ATOM 1819 C CA . THR A 1 261 ? -3.219 24.266 7.641 1 97.31 261 THR A CA 1
ATOM 1820 C C . THR A 1 261 ? -4.223 23.516 8.508 1 97.31 261 THR A C 1
ATOM 1822 O O . THR A 1 261 ? -3.846 22.609 9.258 1 97.31 261 THR A O 1
ATOM 1825 N N . VAL A 1 262 ? -5.461 23.938 8.438 1 98.38 262 VAL A N 1
ATOM 1826 C CA . VAL A 1 262 ? -6.57 23.219 9.062 1 98.38 262 VAL A CA 1
ATOM 1827 C C . VAL A 1 262 ? -7.516 22.688 7.992 1 98.38 262 VAL A C 1
ATOM 1829 O O . VAL A 1 262 ? -8.008 23.453 7.156 1 98.38 262 VAL A O 1
ATOM 1832 N N . VAL A 1 263 ? -7.723 21.422 8.016 1 97.31 263 VAL A N 1
ATOM 1833 C CA . VAL A 1 263 ? -8.727 20.781 7.172 1 97.31 263 VAL A CA 1
ATOM 1834 C C . VAL A 1 263 ? -9.992 20.516 7.984 1 97.31 263 VAL A C 1
ATOM 1836 O O . VAL A 1 263 ? -10.008 19.641 8.852 1 97.31 263 VAL A O 1
ATOM 1839 N N . LEU A 1 264 ? -11.016 21.297 7.66 1 98.25 264 LEU A N 1
ATOM 1840 C CA . LEU A 1 264 ? -12.266 21.219 8.398 1 98.25 264 LEU A CA 1
ATOM 1841 C C . LEU A 1 264 ? -13.352 20.531 7.57 1 98.25 264 LEU A C 1
ATOM 1843 O O . LEU A 1 264 ? -13.734 21.031 6.516 1 98.25 264 LEU A O 1
ATOM 1847 N N . ALA A 1 265 ? -13.852 19.391 8.047 1 97.56 265 ALA A N 1
ATOM 1848 C CA . ALA A 1 265 ? -14.938 18.641 7.402 1 97.56 265 ALA A CA 1
ATOM 1849 C C . ALA A 1 265 ? -14.586 18.312 5.953 1 97.56 265 ALA A C 1
ATOM 1851 O O . ALA A 1 265 ? -15.398 18.531 5.047 1 97.56 265 ALA A O 1
ATOM 1852 N N . SER A 1 266 ? -13.391 17.875 5.762 1 95.38 266 SER A N 1
ATOM 1853 C CA . SER A 1 266 ? -12.867 17.531 4.445 1 95.38 266 SER A CA 1
ATOM 1854 C C . SER A 1 266 ? -11.672 16.594 4.547 1 95.38 266 SER A C 1
ATOM 1856 O O . SER A 1 266 ? -11.391 16.062 5.621 1 95.38 266 SER A O 1
ATOM 1858 N N . THR A 1 267 ? -11.102 16.25 3.414 1 91.56 267 THR A N 1
ATOM 1859 C CA . THR A 1 267 ? -9.836 15.547 3.297 1 91.56 267 THR A CA 1
ATOM 1860 C C . THR A 1 267 ? -8.883 16.281 2.359 1 91.56 267 THR A C 1
ATOM 1862 O O . THR A 1 267 ? -9.297 17.203 1.642 1 91.56 267 THR A O 1
ATOM 1865 N N . LEU A 1 268 ? -7.656 15.875 2.49 1 87.81 268 LEU A N 1
ATOM 1866 C CA . LEU A 1 268 ? -6.75 16.312 1.431 1 87.81 268 LEU A CA 1
ATOM 1867 C C . LEU A 1 268 ? -7.117 15.648 0.103 1 87.81 268 LEU A C 1
ATOM 1869 O O . LEU A 1 268 ? -7.5 14.477 0.069 1 87.81 268 LEU A O 1
ATOM 1873 N N . HIS A 1 269 ? -7.109 16.344 -0.945 1 84.62 269 HIS A N 1
ATOM 1874 C CA . HIS A 1 269 ? -7.473 15.883 -2.279 1 84.62 269 HIS A CA 1
ATOM 1875 C C . HIS A 1 269 ? -8.883 15.305 -2.299 1 84.62 269 HIS A C 1
ATOM 1877 O O . HIS A 1 269 ? -9.086 14.172 -2.746 1 84.62 269 HIS A O 1
ATOM 1883 N N . PRO A 1 270 ? -9.789 16.078 -1.894 1 85.75 270 PRO A N 1
ATOM 1884 C CA . PRO A 1 270 ? -11.141 15.555 -1.671 1 85.75 270 PRO A CA 1
ATOM 1885 C C . PRO A 1 270 ? -11.773 14.984 -2.941 1 85.75 270 PRO A C 1
ATOM 1887 O O . PRO A 1 270 ? -12.664 14.141 -2.869 1 85.75 270 PRO A O 1
ATOM 1890 N N . LEU A 1 271 ? -11.328 15.352 -4.16 1 80.94 271 LEU A N 1
ATOM 1891 C CA . LEU A 1 271 ? -11.93 14.891 -5.406 1 80.94 271 LEU A CA 1
ATOM 1892 C C . LEU A 1 271 ? -11.461 13.477 -5.738 1 80.94 271 LEU A C 1
ATOM 1894 O O . LEU A 1 271 ? -12.141 12.75 -6.477 1 80.94 271 LEU A O 1
ATOM 1898 N N . ASP A 1 272 ? -10.375 13.102 -5.133 1 79.44 272 ASP A N 1
ATOM 1899 C CA . ASP A 1 272 ? -9.773 11.836 -5.535 1 79.44 272 ASP A CA 1
ATOM 1900 C C . ASP A 1 272 ? -9.672 10.875 -4.352 1 79.44 272 ASP A C 1
ATOM 1902 O O . ASP A 1 272 ? -9.633 9.656 -4.535 1 79.44 272 ASP A O 1
ATOM 1906 N N . TYR A 1 273 ? -9.695 11.367 -3.289 1 80.94 273 TYR A N 1
ATOM 1907 C CA . TYR A 1 273 ? -9.398 10.57 -2.1 1 80.94 273 TYR A CA 1
ATOM 1908 C C . TYR A 1 273 ? -10.469 9.508 -1.877 1 80.94 273 TYR A C 1
ATOM 1910 O O . TYR A 1 273 ? -10.148 8.32 -1.742 1 80.94 273 TYR A O 1
ATOM 1918 N N . ALA A 1 274 ? -11.688 9.922 -1.947 1 74.88 274 ALA A N 1
ATOM 1919 C CA . ALA A 1 274 ? -12.758 8.977 -1.634 1 74.88 274 ALA A CA 1
ATOM 1920 C C . ALA A 1 274 ? -12.914 7.938 -2.74 1 74.88 274 ALA A C 1
ATOM 1922 O O . ALA A 1 274 ? -13.555 6.902 -2.541 1 74.88 274 ALA A O 1
ATOM 1923 N N . ARG A 1 275 ? -12.289 8.242 -3.865 1 73.38 275 ARG A N 1
ATOM 1924 C CA . ARG A 1 275 ? -12.352 7.266 -4.949 1 73.38 275 ARG A CA 1
ATOM 1925 C C . ARG A 1 275 ? -11.117 6.375 -4.957 1 73.38 275 ARG A C 1
ATOM 1927 O O . ARG A 1 275 ? -10.93 5.57 -5.871 1 73.38 275 ARG A O 1
ATOM 1934 N N . GLY A 1 276 ? -10.305 6.629 -3.996 1 67.31 276 GLY A N 1
ATOM 1935 C CA . GLY A 1 276 ? -9.133 5.777 -3.85 1 67.31 276 GLY A CA 1
ATOM 1936 C C . GLY A 1 276 ? -8.047 6.07 -4.875 1 67.31 276 GLY A C 1
ATOM 1937 O O . GLY A 1 276 ? -7.312 5.172 -5.281 1 67.31 276 GLY A O 1
ATOM 1938 N N . ARG A 1 277 ? -7.953 7.254 -5.363 1 66.44 277 ARG A N 1
ATOM 1939 C CA . ARG A 1 277 ? -7.035 7.555 -6.457 1 66.44 277 ARG A CA 1
ATOM 1940 C C . ARG A 1 277 ? -5.785 8.258 -5.945 1 66.44 277 ARG A C 1
ATOM 1942 O O . ARG A 1 277 ? -4.824 8.453 -6.695 1 66.44 277 ARG A O 1
ATOM 1949 N N . THR A 1 278 ? -5.82 8.57 -4.672 1 67.5 278 THR A N 1
ATOM 1950 C CA . THR A 1 278 ? -4.648 9.234 -4.113 1 67.5 278 THR A CA 1
ATOM 1951 C C . THR A 1 278 ? -4.434 8.82 -2.66 1 67.5 278 THR A C 1
ATOM 1953 O O . THR A 1 278 ? -5.375 8.398 -1.985 1 67.5 278 THR A O 1
ATOM 1956 N N . THR A 1 279 ? -3.055 8.734 -2.445 1 61.16 279 THR A N 1
ATOM 1957 C CA . THR A 1 279 ? -2.686 8.461 -1.062 1 61.16 279 THR A CA 1
ATOM 1958 C C . THR A 1 279 ? -2.029 9.68 -0.424 1 61.16 279 THR A C 1
ATOM 1960 O O . THR A 1 279 ? -1.372 10.469 -1.108 1 61.16 279 THR A O 1
ATOM 1963 N N . LEU A 1 280 ? -2.648 10.102 0.758 1 65.06 280 LEU A N 1
ATOM 1964 C CA . LEU A 1 280 ? -1.822 11.156 1.339 1 65.06 280 LEU A CA 1
ATOM 1965 C C . LEU A 1 280 ? -1.392 10.789 2.756 1 65.06 280 LEU A C 1
ATOM 1967 O O . LEU A 1 280 ? -2.15 10.164 3.496 1 65.06 280 LEU A O 1
ATOM 1971 N N . SER A 1 281 ? -0.13 11.086 2.93 1 78.12 281 SER A N 1
ATOM 1972 C CA . SER A 1 281 ? 0.545 10.812 4.191 1 78.12 281 SER A CA 1
ATOM 1973 C C . SER A 1 281 ? 0.618 12.062 5.062 1 78.12 281 SER A C 1
ATOM 1975 O O . SER A 1 281 ? 1.096 13.109 4.617 1 78.12 281 SER A O 1
ATOM 1977 N N . LEU A 1 282 ? 0.107 12.023 6.277 1 88.75 282 LEU A N 1
ATOM 1978 C CA . LEU A 1 282 ? 0.269 13.062 7.293 1 88.75 282 LEU A CA 1
ATOM 1979 C C . LEU A 1 282 ? 1.745 13.328 7.566 1 88.75 282 LEU A C 1
ATOM 1981 O O . LEU A 1 282 ? 2.15 14.484 7.742 1 88.75 282 LEU A O 1
ATOM 1985 N N . GLU A 1 283 ? 2.475 12.328 7.465 1 89.06 283 GLU A N 1
ATOM 1986 C CA . GLU A 1 283 ? 3.889 12.398 7.824 1 89.06 283 GLU A CA 1
ATOM 1987 C C . GLU A 1 283 ? 4.668 13.25 6.824 1 89.06 283 GLU A C 1
ATOM 1989 O O . GLU A 1 283 ? 5.543 14.023 7.211 1 89.06 283 GLU A O 1
ATOM 1994 N N . ALA A 1 284 ? 4.312 13.141 5.617 1 85.94 284 ALA A N 1
ATOM 1995 C CA . ALA A 1 284 ? 5.074 13.781 4.555 1 85.94 284 ALA A CA 1
ATOM 1996 C C . ALA A 1 284 ? 4.695 15.258 4.426 1 85.94 284 ALA A C 1
ATOM 1998 O O . ALA A 1 284 ? 5.406 16.031 3.779 1 85.94 284 ALA A O 1
ATOM 1999 N N . TRP A 1 285 ? 3.633 15.641 5.09 1 90.31 285 TRP A N 1
ATOM 2000 C CA . TRP A 1 285 ? 3.201 17.031 4.996 1 90.31 285 TRP A CA 1
ATOM 2001 C C . TRP A 1 285 ? 4.199 17.969 5.684 1 90.31 285 TRP A C 1
ATOM 2003 O O . TRP A 1 285 ? 4.52 17.781 6.859 1 90.31 285 TRP A O 1
ATOM 2013 N N . PRO A 1 286 ? 4.625 19 5.035 1 88.69 286 PRO A N 1
ATOM 2014 C CA . PRO A 1 286 ? 5.789 19.766 5.484 1 88.69 286 PRO A CA 1
ATOM 2015 C C . PRO A 1 286 ? 5.477 20.672 6.668 1 88.69 286 PRO A C 1
ATOM 2017 O O . PRO A 1 286 ? 6.391 21.156 7.344 1 88.69 286 PRO A O 1
ATOM 2020 N N . ARG A 1 287 ? 4.227 21 6.965 1 93 287 ARG A N 1
ATOM 2021 C CA . ARG A 1 287 ? 3.807 21.953 7.977 1 93 287 ARG A CA 1
ATOM 2022 C C . ARG A 1 287 ? 2.799 21.344 8.938 1 93 287 ARG A C 1
ATOM 2024 O O . ARG A 1 287 ? 2.271 20.25 8.68 1 93 287 ARG A O 1
ATOM 2031 N N . PRO A 1 288 ? 2.664 22.062 10.086 1 95.5 288 PRO A N 1
ATOM 2032 C CA . PRO A 1 288 ? 1.571 21.578 10.938 1 95.5 288 PRO A CA 1
ATOM 2033 C C . PRO A 1 288 ? 0.244 21.484 10.188 1 95.5 288 PRO A C 1
ATOM 2035 O O . PRO A 1 288 ? -0.091 22.359 9.398 1 95.5 288 PRO A O 1
ATOM 2038 N N . LEU A 1 289 ? -0.389 20.359 10.344 1 96.81 289 LEU A N 1
ATOM 2039 C CA . LEU A 1 289 ? -1.637 20.047 9.656 1 96.81 289 LEU A CA 1
ATOM 2040 C C . LEU A 1 289 ? -2.66 19.469 10.625 1 96.81 289 LEU A C 1
ATOM 2042 O O . LEU A 1 289 ? -2.393 18.453 11.273 1 96.81 289 LEU A O 1
ATOM 2046 N N . MET A 1 290 ? -3.781 20.125 10.703 1 98.19 290 MET A N 1
ATOM 2047 C CA . MET A 1 290 ? -4.859 19.656 11.57 1 98.19 290 MET A CA 1
ATOM 2048 C C . MET A 1 290 ? -6.059 19.203 10.742 1 98.19 290 MET A C 1
ATOM 2050 O O . MET A 1 290 ? -6.43 19.859 9.766 1 98.19 290 MET A O 1
ATOM 2054 N N . HIS A 1 291 ? -6.582 18.062 11.109 1 97.62 291 HIS A N 1
ATOM 2055 C CA . HIS A 1 291 ? -7.879 17.625 10.609 1 97.62 291 HIS A CA 1
ATOM 2056 C C . HIS A 1 291 ? -8.945 17.703 11.695 1 97.62 291 HIS A C 1
ATOM 2058 O O . HIS A 1 291 ? -8.734 17.219 12.812 1 97.62 291 HIS A O 1
ATOM 2064 N N . VAL A 1 292 ? -10.047 18.344 11.359 1 98.75 292 VAL A N 1
ATOM 2065 C CA . VAL A 1 292 ? -11.188 18.406 12.266 1 98.75 292 VAL A CA 1
ATOM 2066 C C . VAL A 1 292 ? -12.453 17.953 11.531 1 98.75 292 VAL A C 1
ATOM 2068 O O . VAL A 1 292 ? -12.797 18.5 10.484 1 98.75 292 VAL A O 1
ATOM 2071 N N . VAL A 1 293 ? -13.109 16.969 12.078 1 98.06 293 VAL A N 1
ATOM 2072 C CA . VAL A 1 293 ? -14.336 16.453 11.484 1 98.06 293 VAL A CA 1
ATOM 2073 C C . VAL A 1 293 ? -15.398 16.266 12.57 1 98.06 293 VAL A C 1
ATOM 2075 O O . VAL A 1 293 ? -15.07 16.062 13.742 1 98.06 293 VAL A O 1
ATOM 2078 N N . GLY A 1 294 ? -16.672 16.422 12.172 1 98.44 294 GLY A N 1
ATOM 2079 C CA . GLY A 1 294 ? -17.766 16.141 13.094 1 98.44 294 GLY A CA 1
ATOM 2080 C C . GLY A 1 294 ? -18.172 14.68 13.109 1 98.44 294 GLY A C 1
ATOM 2081 O O . GLY A 1 294 ? -18.234 14.031 12.062 1 98.44 294 GLY A O 1
ATOM 2082 N N . GLU A 1 295 ? -18.469 14.211 14.258 1 98.06 295 GLU A N 1
ATOM 2083 C CA . GLU A 1 295 ? -18.891 12.828 14.43 1 98.06 295 GLU A CA 1
ATOM 2084 C C . GLU A 1 295 ? -20.141 12.531 13.602 1 98.06 295 GLU A C 1
ATOM 2086 O O . GLU A 1 295 ? -20.25 11.461 13.008 1 98.06 295 GLU A O 1
ATOM 2091 N N . LEU A 1 296 ? -21.031 13.484 13.602 1 97.44 296 LEU A N 1
ATOM 2092 C CA . LEU A 1 296 ? -22.312 13.273 12.938 1 97.44 296 LEU A CA 1
ATOM 2093 C C . LEU A 1 296 ? -22.406 14.102 11.664 1 97.44 296 LEU A C 1
ATOM 2095 O O . LEU A 1 296 ? -23.484 14.547 11.281 1 97.44 296 LEU A O 1
ATOM 2099 N N . ASP A 1 297 ? -21.25 14.43 11.109 1 97.25 297 ASP A N 1
ATOM 2100 C CA . ASP A 1 297 ? -21.203 14.977 9.758 1 97.25 297 ASP A CA 1
ATOM 2101 C C . ASP A 1 297 ? -21.688 13.953 8.734 1 97.25 297 ASP A C 1
ATOM 2103 O O . ASP A 1 297 ? -20.984 12.992 8.43 1 97.25 297 ASP A O 1
ATOM 2107 N N . GLY A 1 298 ? -22.891 14.172 8.188 1 95 298 GLY A N 1
ATOM 2108 C CA . GLY A 1 298 ? -23.469 13.219 7.25 1 95 298 GLY A CA 1
ATOM 2109 C C . GLY A 1 298 ? -22.984 13.422 5.824 1 95 298 GLY A C 1
ATOM 2110 O O . GLY A 1 298 ? -23.234 12.586 4.953 1 95 298 GLY A O 1
ATOM 2111 N N . GLN A 1 299 ? -22.266 14.5 5.598 1 92.88 299 GLN A N 1
ATOM 2112 C CA . GLN A 1 299 ? -21.75 14.797 4.266 1 92.88 299 GLN A CA 1
ATOM 2113 C C . GLN A 1 299 ? -20.297 14.352 4.117 1 92.88 299 GLN A C 1
ATOM 2115 O O . GLN A 1 299 ? -19.969 13.57 3.221 1 92.88 299 GLN A O 1
ATOM 2120 N N . MET A 1 300 ? -19.531 14.859 5.02 1 93.69 300 MET A N 1
ATOM 2121 C CA . MET A 1 300 ? -18.141 14.383 5.125 1 93.69 300 MET A CA 1
ATOM 2122 C C . MET A 1 300 ? -17.969 13.484 6.344 1 93.69 300 MET A C 1
ATOM 2124 O O . MET A 1 300 ? -17.406 13.906 7.355 1 93.69 300 MET A O 1
ATOM 2128 N N . ARG A 1 301 ? -18.359 12.352 6.148 1 95.06 301 ARG A N 1
ATOM 2129 C CA . ARG A 1 301 ? -18.359 11.375 7.234 1 95.06 301 ARG A CA 1
ATOM 2130 C C . ARG A 1 301 ? -16.969 11.211 7.832 1 95.06 301 ARG A C 1
ATOM 2132 O O . ARG A 1 301 ? -15.984 11.117 7.098 1 95.06 301 ARG A O 1
ATOM 2139 N N . TRP A 1 302 ? -16.922 11.125 9.148 1 96.94 302 TRP A N 1
ATOM 2140 C CA . TRP A 1 302 ? -15.617 11.117 9.82 1 96.94 302 TRP A CA 1
ATOM 2141 C C . TRP A 1 302 ? -14.828 9.859 9.469 1 96.94 302 TRP A C 1
ATOM 2143 O O . TRP A 1 302 ? -13.609 9.82 9.633 1 96.94 302 TRP A O 1
ATOM 2153 N N . PHE A 1 303 ? -15.492 8.797 8.969 1 96.44 303 PHE A N 1
ATOM 2154 C CA . PHE A 1 303 ? -14.836 7.547 8.609 1 96.44 303 PHE A CA 1
ATOM 2155 C C . PHE A 1 303 ? -13.766 7.781 7.547 1 96.44 303 PHE A C 1
ATOM 2157 O O . PHE A 1 303 ? -12.766 7.066 7.496 1 96.44 303 PHE A O 1
ATOM 2164 N N . TRP A 1 304 ? -13.984 8.773 6.746 1 93.75 304 TRP A N 1
ATOM 2165 C CA . TRP A 1 304 ? -13 9.102 5.719 1 93.75 304 TRP A CA 1
ATOM 2166 C C . TRP A 1 304 ? -11.742 9.695 6.344 1 93.75 304 TRP A C 1
ATOM 2168 O O . TRP A 1 304 ? -10.695 9.766 5.695 1 93.75 304 TRP A O 1
ATOM 2178 N N . ALA A 1 305 ? -11.758 10.055 7.621 1 94.25 305 ALA A N 1
ATOM 2179 C CA . ALA A 1 305 ? -10.586 10.531 8.352 1 94.25 305 ALA A CA 1
ATOM 2180 C C . ALA A 1 305 ? -9.906 9.391 9.109 1 94.25 305 ALA A C 1
ATOM 2182 O O . ALA A 1 305 ? -8.844 9.578 9.703 1 94.25 305 ALA A O 1
ATOM 2183 N N . ALA A 1 306 ? -10.453 8.203 9.078 1 94.25 306 ALA A N 1
ATOM 2184 C CA . ALA A 1 306 ? -9.953 7.086 9.867 1 94.25 306 ALA A CA 1
ATOM 2185 C C . ALA A 1 306 ? -8.523 6.73 9.477 1 94.25 306 ALA A C 1
ATOM 2187 O O . ALA A 1 306 ? -7.676 6.492 10.344 1 94.25 306 ALA A O 1
ATOM 2188 N N . PRO A 1 307 ? -8.211 6.707 8.188 1 91.38 307 PRO A N 1
ATOM 2189 C CA . PRO A 1 307 ? -6.812 6.438 7.84 1 91.38 307 PRO A CA 1
ATOM 2190 C C . PRO A 1 307 ? -5.852 7.488 8.391 1 91.38 307 PRO A C 1
ATOM 2192 O O . PRO A 1 307 ? -4.719 7.164 8.758 1 91.38 307 PRO A O 1
ATOM 2195 N N . TYR A 1 308 ? -6.266 8.742 8.516 1 93.94 308 TYR A N 1
ATOM 2196 C CA . TYR A 1 308 ? -5.445 9.789 9.133 1 93.94 308 TYR A CA 1
ATOM 2197 C C . TYR A 1 308 ? -5.27 9.539 10.625 1 93.94 308 TYR A C 1
ATOM 2199 O O . TYR A 1 308 ? -4.188 9.758 11.172 1 93.94 308 TYR A O 1
ATOM 2207 N N . LEU A 1 309 ? -6.336 9.117 11.227 1 95.62 309 LEU A N 1
ATOM 2208 C CA . LEU A 1 309 ? -6.254 8.781 12.641 1 95.62 309 LEU A CA 1
ATOM 2209 C C . LEU A 1 309 ? -5.238 7.668 12.875 1 95.62 309 LEU A C 1
ATOM 2211 O O . LEU A 1 309 ? -4.438 7.742 13.812 1 95.62 309 LEU A O 1
ATOM 2215 N N . ALA A 1 310 ? -5.297 6.719 12.031 1 93.94 310 ALA A N 1
ATOM 2216 C CA . ALA A 1 310 ? -4.375 5.594 12.164 1 93.94 310 ALA A CA 1
ATOM 2217 C C . ALA A 1 310 ? -2.936 6.027 11.906 1 93.94 310 ALA A C 1
ATOM 2219 O O . ALA A 1 310 ? -2.02 5.602 12.609 1 93.94 310 ALA A O 1
ATOM 2220 N N . GLU A 1 311 ? -2.73 6.805 10.945 1 93.12 311 GLU A N 1
ATOM 2221 C CA . GLU A 1 311 ? -1.384 7.289 10.664 1 93.12 311 GLU A CA 1
ATOM 2222 C C . GLU A 1 311 ? -0.856 8.148 11.812 1 93.12 311 GLU A C 1
ATOM 2224 O O . GLU A 1 311 ? 0.31 8.031 12.195 1 93.12 311 GLU A O 1
ATOM 2229 N N . ALA A 1 312 ? -1.712 9 12.328 1 95.75 312 ALA A N 1
ATOM 2230 C CA . ALA A 1 312 ? -1.312 9.812 13.477 1 95.75 312 ALA A CA 1
ATOM 2231 C C . ALA A 1 312 ? -0.896 8.93 14.648 1 95.75 312 ALA A C 1
ATOM 2233 O O . ALA A 1 312 ? 0.106 9.195 15.312 1 95.75 312 ALA A O 1
ATOM 2234 N N . ALA A 1 313 ? -1.623 7.914 14.852 1 95.5 313 ALA A N 1
ATOM 2235 C CA . ALA A 1 313 ? -1.292 6.988 15.93 1 95.5 313 ALA A CA 1
ATOM 2236 C C . ALA A 1 313 ? 0.046 6.301 15.672 1 95.5 313 ALA A C 1
ATOM 2238 O O . ALA A 1 313 ? 0.875 6.18 16.578 1 95.5 313 ALA A O 1
ATOM 2239 N N . ALA A 1 314 ? 0.243 5.875 14.469 1 93.5 314 ALA A N 1
ATOM 2240 C CA . ALA A 1 314 ? 1.516 5.246 14.117 1 93.5 314 ALA A CA 1
ATOM 2241 C C . ALA A 1 314 ? 2.674 6.227 14.289 1 93.5 314 ALA A C 1
ATOM 2243 O O . ALA A 1 314 ? 3.734 5.855 14.805 1 93.5 314 ALA A O 1
ATOM 2244 N N . LEU A 1 315 ? 2.494 7.449 13.93 1 94.69 315 LEU A N 1
ATOM 2245 C CA . LEU A 1 315 ? 3.508 8.484 14.086 1 94.69 315 LEU A CA 1
ATOM 2246 C C . LEU A 1 315 ? 3.826 8.719 15.555 1 94.69 315 LEU A C 1
ATOM 2248 O O . LEU A 1 315 ? 4.977 8.984 15.914 1 94.69 315 LEU A O 1
ATOM 2252 N N . ALA A 1 316 ? 2.822 8.633 16.375 1 95.25 316 ALA A N 1
ATOM 2253 C CA . ALA A 1 316 ? 3 8.875 17.797 1 95.25 316 ALA A CA 1
ATOM 2254 C C . ALA A 1 316 ? 3.951 7.855 18.406 1 95.25 316 ALA A C 1
ATOM 2256 O O . ALA A 1 316 ? 4.625 8.141 19.406 1 95.25 316 ALA A O 1
ATOM 2257 N N . THR A 1 317 ? 4.055 6.699 17.797 1 92.38 317 THR A N 1
ATOM 2258 C CA . THR A 1 317 ? 4.965 5.676 18.297 1 92.38 317 THR A CA 1
ATOM 2259 C C . THR A 1 317 ? 6.414 6.055 18.016 1 92.38 317 THR A C 1
ATOM 2261 O O . THR A 1 317 ? 7.336 5.508 18.625 1 92.38 317 THR A O 1
ATOM 2264 N N . LYS A 1 318 ? 6.582 6.957 17.172 1 91.75 318 LYS A N 1
ATOM 2265 C CA . LYS A 1 318 ? 7.922 7.367 16.75 1 91.75 318 LYS A CA 1
ATOM 2266 C C . LYS A 1 318 ? 8.25 8.766 17.25 1 91.75 318 LYS A C 1
ATOM 2268 O O . LYS A 1 318 ? 9.336 9.008 17.781 1 91.75 318 LYS A O 1
ATOM 2273 N N . PHE A 1 319 ? 7.332 9.68 17.188 1 94.5 319 PHE A N 1
ATOM 2274 C CA . PHE A 1 319 ? 7.551 11.094 17.484 1 94.5 319 PHE A CA 1
ATOM 2275 C C . PHE A 1 319 ? 7.113 11.406 18.922 1 94.5 319 PHE A C 1
ATOM 2277 O O . PHE A 1 319 ? 7.465 12.453 19.453 1 94.5 319 PHE A O 1
ATOM 2284 N N . GLY A 1 320 ? 6.359 10.492 19.516 1 93.12 320 GLY A N 1
ATOM 2285 C CA . GLY A 1 320 ? 5.695 10.781 20.781 1 93.12 320 GLY A CA 1
ATOM 2286 C C . GLY A 1 320 ? 4.309 11.367 20.609 1 93.12 320 GLY A C 1
ATOM 2287 O O . GLY A 1 320 ? 4.066 12.141 19.672 1 93.12 320 GLY A O 1
ATOM 2288 N N . ALA A 1 321 ? 3.416 11.016 21.484 1 95 321 ALA A N 1
ATOM 2289 C CA . ALA A 1 321 ? 2.012 11.406 21.406 1 95 321 ALA A CA 1
ATOM 2290 C C . ALA A 1 321 ? 1.864 12.93 21.453 1 95 321 ALA A C 1
ATOM 2292 O O . ALA A 1 321 ? 1.054 13.5 20.734 1 95 321 ALA A O 1
ATOM 2293 N N . ARG A 1 322 ? 2.607 13.617 22.25 1 93.31 322 ARG A N 1
ATOM 2294 C CA . ARG A 1 322 ? 2.508 15.062 22.422 1 93.31 322 ARG A CA 1
ATOM 2295 C C . ARG A 1 322 ? 2.885 15.797 21.141 1 93.31 322 ARG A C 1
ATOM 2297 O O . ARG A 1 322 ? 2.189 16.719 20.719 1 93.31 322 ARG A O 1
ATOM 2304 N N . HIS A 1 323 ? 3.943 15.344 20.547 1 94.44 323 HIS A N 1
ATOM 2305 C CA . HIS A 1 323 ? 4.395 15.961 19.297 1 94.44 323 HIS A CA 1
ATOM 2306 C C . HIS A 1 323 ? 3.34 15.836 18.203 1 94.44 323 HIS A C 1
ATOM 2308 O O . HIS A 1 323 ? 3.035 16.812 17.516 1 94.44 323 HIS A O 1
ATOM 2314 N N . VAL A 1 324 ? 2.82 14.648 18.078 1 96.19 324 VAL A N 1
ATOM 2315 C CA . VAL A 1 324 ? 1.866 14.391 17 1 96.19 324 VAL A CA 1
ATOM 2316 C C . VAL A 1 324 ? 0.563 15.133 17.281 1 96.19 324 VAL A C 1
ATOM 2318 O O . VAL A 1 324 ? -0.031 15.711 16.359 1 96.19 324 VAL A O 1
ATOM 2321 N N . ALA A 1 325 ? 0.14 15.203 18.531 1 97 325 ALA A N 1
ATOM 2322 C CA . ALA A 1 325 ? -1.074 15.93 18.891 1 97 325 ALA A CA 1
ATOM 2323 C C . ALA A 1 325 ? -0.931 17.422 18.594 1 97 325 ALA A C 1
ATOM 2325 O O . ALA A 1 325 ? -1.914 18.094 18.266 1 97 325 ALA A O 1
ATOM 2326 N N . THR A 1 326 ? 0.228 17.891 18.656 1 96 326 THR A N 1
ATOM 2327 C CA . THR A 1 326 ? 0.48 19.312 18.453 1 96 326 THR A CA 1
ATOM 2328 C C . THR A 1 326 ? 0.614 19.625 16.953 1 96 326 THR A C 1
ATOM 2330 O O . THR A 1 326 ? 0.084 20.641 16.484 1 96 326 THR A O 1
ATOM 2333 N N . HIS A 1 327 ? 1.254 18.719 16.219 1 96.5 327 HIS A N 1
ATOM 2334 C CA . HIS A 1 327 ? 1.662 19.094 14.867 1 96.5 327 HIS A CA 1
ATOM 2335 C C . HIS A 1 327 ? 0.784 18.422 13.812 1 96.5 327 HIS A C 1
ATOM 2337 O O . HIS A 1 327 ? 0.67 18.906 12.688 1 96.5 327 HIS A O 1
ATOM 2343 N N . LYS A 1 328 ? 0.249 17.281 14.133 1 97.25 328 LYS A N 1
ATOM 2344 C CA . LYS A 1 328 ? -0.577 16.531 13.203 1 97.25 328 LYS A CA 1
ATOM 2345 C C . LYS A 1 328 ? -1.857 16.031 13.867 1 97.25 328 LYS A C 1
ATOM 2347 O O . LYS A 1 328 ? -2.199 14.859 13.781 1 97.25 328 LYS A O 1
ATOM 2352 N N . PRO A 1 329 ? -2.584 16.875 14.5 1 98.25 329 PRO A N 1
ATOM 2353 C CA . PRO A 1 329 ? -3.787 16.422 15.203 1 98.25 329 PRO A CA 1
ATOM 2354 C C . PRO A 1 329 ? -4.922 16.047 14.25 1 98.25 329 PRO A C 1
ATOM 2356 O O . PRO A 1 329 ? -5.145 16.734 13.25 1 98.25 329 PRO A O 1
ATOM 2359 N N . VAL A 1 330 ? -5.539 14.938 14.508 1 98.06 330 VAL A N 1
ATOM 2360 C CA . VAL A 1 330 ? -6.797 14.539 13.875 1 98.06 330 VAL A CA 1
ATOM 2361 C C . VAL A 1 330 ? -7.898 14.453 14.93 1 98.06 330 VAL A C 1
ATOM 2363 O O . VAL A 1 330 ? -7.816 13.641 15.859 1 98.06 330 VAL A O 1
ATOM 2366 N N . VAL A 1 331 ? -8.914 15.305 14.789 1 98.69 331 VAL A N 1
ATOM 2367 C CA . VAL A 1 331 ? -9.906 15.469 15.844 1 98.69 331 VAL A CA 1
ATOM 2368 C C . VAL A 1 331 ? -11.297 15.133 15.305 1 98.69 331 VAL A C 1
ATOM 2370 O O . VAL A 1 331 ? -11.688 15.625 14.242 1 98.69 331 VAL A O 1
ATOM 2373 N N . VAL A 1 332 ? -11.953 14.305 16.016 1 98.38 332 VAL A N 1
ATOM 2374 C CA . VAL A 1 332 ? -13.375 14.031 15.797 1 98.38 332 VAL A CA 1
ATOM 2375 C C . VAL A 1 332 ? -14.203 14.711 16.891 1 98.38 332 VAL A C 1
ATOM 2377 O O . VAL A 1 332 ? -14.109 14.344 18.062 1 98.38 332 VAL A O 1
ATOM 2380 N N . VAL A 1 333 ? -15.023 15.656 16.516 1 98.44 333 VAL A N 1
ATOM 2381 C CA . VAL A 1 333 ? -15.797 16.406 17.5 1 98.44 333 VAL A CA 1
ATOM 2382 C C . VAL A 1 333 ? -17.156 15.75 17.688 1 98.44 333 VAL A C 1
ATOM 2384 O O . VAL A 1 333 ? -17.938 15.633 16.75 1 98.44 333 VAL A O 1
ATOM 2387 N N . PRO A 1 334 ? -17.5 15.367 18.891 1 97 334 PRO A N 1
ATOM 2388 C CA . PRO A 1 334 ? -18.75 14.633 19.156 1 97 334 PRO A CA 1
ATOM 2389 C C . PRO A 1 334 ? -19.984 15.453 18.812 1 97 334 PRO A C 1
ATOM 2391 O O . PRO A 1 334 ? -20 16.672 19.016 1 97 334 PRO A O 1
ATOM 2394 N N . GLU A 1 335 ? -20.984 14.828 18.25 1 96.81 335 GLU A N 1
ATOM 2395 C CA . GLU A 1 335 ? -22.359 15.297 18.078 1 96.81 335 GLU A CA 1
ATOM 2396 C C . GLU A 1 335 ? -22.422 16.438 17.078 1 96.81 335 GLU A C 1
ATOM 2398 O O . GLU A 1 335 ? -23.438 17.156 17.016 1 96.81 335 GLU A O 1
ATOM 2403 N N . VAL A 1 336 ? -21.375 16.719 16.312 1 97.94 336 VAL A N 1
ATOM 2404 C CA . VAL A 1 336 ? -21.312 17.844 15.391 1 97.94 336 VAL A CA 1
ATOM 2405 C C . VAL A 1 336 ? -21.609 17.375 13.969 1 97.94 336 VAL A C 1
ATOM 2407 O O . VAL A 1 336 ? -21.062 16.359 13.516 1 97.94 336 VAL A O 1
ATOM 2410 N N . ASN A 1 337 ? -22.547 18.094 13.289 1 97.19 337 ASN A N 1
ATOM 2411 C CA . ASN A 1 337 ? -22.859 17.828 11.891 1 97.19 337 ASN A CA 1
ATOM 2412 C C . ASN A 1 337 ? -22.125 18.766 10.953 1 97.19 337 ASN A C 1
ATOM 2414 O O . ASN A 1 337 ? -21.266 19.531 11.383 1 97.19 337 ASN A O 1
ATOM 2418 N N . HIS A 1 338 ? -22.328 18.625 9.68 1 96.88 338 HIS A N 1
ATOM 2419 C CA . HIS A 1 338 ? -21.625 19.406 8.664 1 96.88 338 HIS A CA 1
ATOM 2420 C C . HIS A 1 338 ? -22.016 20.875 8.734 1 96.88 338 HIS A C 1
ATOM 2422 O O . HIS A 1 338 ? -21.172 21.766 8.594 1 96.88 338 HIS A O 1
ATOM 2428 N N . ALA A 1 339 ? -23.266 21.125 9.016 1 96.12 339 ALA A N 1
ATOM 2429 C CA . ALA A 1 339 ? -23.812 22.484 9.031 1 96.12 339 ALA A CA 1
ATOM 2430 C C . ALA A 1 339 ? -23.125 23.344 10.086 1 96.12 339 ALA A C 1
ATOM 2432 O O . ALA A 1 339 ? -22.953 24.547 9.898 1 96.12 339 ALA A O 1
ATOM 2433 N N . ALA A 1 340 ? -22.719 22.75 11.117 1 96.94 340 ALA A N 1
ATOM 2434 C CA . ALA A 1 340 ? -22.125 23.469 12.234 1 96.94 340 ALA A CA 1
ATOM 2435 C C . ALA A 1 340 ? -20.766 24.062 11.844 1 96.94 340 ALA A C 1
ATOM 2437 O O . ALA A 1 340 ? -20.234 24.938 12.539 1 96.94 340 ALA A O 1
ATOM 2438 N N . THR A 1 341 ? -20.188 23.672 10.742 1 97.44 341 THR A N 1
ATOM 2439 C CA . THR A 1 341 ? -18.875 24.156 10.32 1 97.44 341 THR A CA 1
ATOM 2440 C C . THR A 1 341 ? -18.984 25.484 9.594 1 97.44 341 THR A C 1
ATOM 2442 O O . THR A 1 341 ? -17.969 26.078 9.227 1 97.44 341 THR A O 1
ATOM 2445 N N . SER A 1 342 ? -20.25 25.922 9.367 1 95.19 342 SER A N 1
ATOM 2446 C CA . SER A 1 342 ? -20.469 27.188 8.68 1 95.19 342 SER A CA 1
ATOM 2447 C C . SER A 1 342 ? -21.703 27.906 9.234 1 95.19 342 SER A C 1
ATOM 2449 O O . SER A 1 342 ? -21.656 28.469 10.336 1 95.19 342 SER A O 1
ATOM 2451 N N . SER A 1 343 ? -22.891 27.859 8.477 1 91.56 343 SER A N 1
ATOM 2452 C CA . SER A 1 343 ? -24.062 28.672 8.773 1 91.56 343 SER A CA 1
ATOM 2453 C C . SER A 1 343 ? -24.969 28 9.789 1 91.56 343 SER A C 1
ATOM 2455 O O . SER A 1 343 ? -25.844 28.625 10.383 1 91.56 343 SER A O 1
ATOM 2457 N N . GLY A 1 344 ? -24.812 26.781 9.977 1 92.75 344 GLY A N 1
ATOM 2458 C CA . GLY A 1 344 ? -25.703 26.031 10.82 1 92.75 344 GLY A CA 1
ATOM 2459 C C . GLY A 1 344 ? -26.938 25.516 10.094 1 92.75 344 GLY A C 1
ATOM 2460 O O . GLY A 1 344 ? -27.734 24.75 10.648 1 92.75 344 GLY A O 1
ATOM 2461 N N . VAL A 1 345 ? -27.078 25.844 8.852 1 92.38 345 VAL A N 1
ATOM 2462 C CA . VAL A 1 345 ? -28.219 25.391 8.062 1 92.38 345 VAL A CA 1
ATOM 2463 C C . VAL A 1 345 ? -28 23.953 7.598 1 92.38 345 VAL A C 1
ATOM 2465 O O . VAL A 1 345 ? -27.125 23.703 6.77 1 92.38 345 VAL A O 1
ATOM 2468 N N . VAL A 1 346 ? -28.875 23.141 8.078 1 93.31 346 VAL A N 1
ATOM 2469 C CA . VAL A 1 346 ? -28.734 21.719 7.762 1 93.31 346 VAL A CA 1
ATOM 2470 C C . VAL A 1 346 ? -29.203 21.469 6.332 1 93.31 346 VAL A C 1
ATOM 2472 O O . VAL A 1 346 ? -30.328 21.797 5.973 1 93.31 346 VAL A O 1
ATOM 2475 N N . ARG A 1 347 ? -28.344 20.938 5.559 1 90.56 347 ARG A N 1
ATOM 2476 C CA . ARG A 1 347 ? -28.703 20.5 4.211 1 90.56 347 ARG A CA 1
ATOM 2477 C C . ARG A 1 347 ? -28.906 18.984 4.16 1 90.56 347 ARG A C 1
ATOM 2479 O O . ARG A 1 347 ? -28.031 18.25 3.682 1 90.56 347 ARG A O 1
ATOM 2486 N N . ALA A 1 348 ? -30.016 18.562 4.461 1 88.62 348 ALA A N 1
ATOM 2487 C CA . ALA A 1 348 ? -30.344 17.141 4.582 1 88.62 348 ALA A CA 1
ATOM 2488 C C . ALA A 1 348 ? -30.312 16.453 3.219 1 88.62 348 ALA A C 1
ATOM 2490 O O . ALA A 1 348 ? -29.953 15.281 3.111 1 88.62 348 ALA A O 1
ATOM 2491 N N . GLU A 1 349 ? -30.688 17.188 2.207 1 84.12 349 GLU A N 1
ATOM 2492 C CA . GLU A 1 349 ? -30.734 16.625 0.857 1 84.12 349 GLU A CA 1
ATOM 2493 C C . GLU A 1 349 ? -29.344 16.281 0.352 1 84.12 349 GLU A C 1
ATOM 2495 O O . GLU A 1 349 ? -29.188 15.445 -0.538 1 84.12 349 GLU A O 1
ATOM 2500 N N . ARG A 1 350 ? -28.391 16.938 1.039 1 88.06 350 ARG A N 1
ATOM 2501 C CA . ARG A 1 350 ? -27 16.656 0.66 1 88.06 350 ARG A CA 1
ATOM 2502 C C . ARG A 1 350 ? -26.375 15.633 1.601 1 88.06 350 ARG A C 1
ATOM 2504 O O . ARG A 1 350 ? -25.172 15.367 1.518 1 88.06 350 ARG A O 1
ATOM 2511 N N . GLY A 1 351 ? -27.172 15.164 2.514 1 90.5 351 GLY A N 1
ATOM 2512 C CA . GLY A 1 351 ? -26.719 14.062 3.34 1 90.5 351 GLY A CA 1
ATOM 2513 C C . GLY A 1 351 ? -26.406 14.469 4.77 1 90.5 351 GLY A C 1
ATOM 2514 O O . GLY A 1 351 ? -26.078 13.625 5.602 1 90.5 351 GLY A O 1
ATOM 2515 N N . ASP A 1 352 ? -26.594 15.727 5.102 1 93.69 352 ASP A N 1
ATOM 2516 C CA . ASP A 1 352 ? -26.266 16.156 6.461 1 93.69 352 ASP A CA 1
ATOM 2517 C C . ASP A 1 352 ? -27.328 15.672 7.449 1 93.69 352 ASP A C 1
ATOM 2519 O O . ASP A 1 352 ? -28.422 15.281 7.051 1 93.69 352 ASP A O 1
ATOM 2523 N N . ILE A 1 353 ? -26.891 15.625 8.695 1 93.31 353 ILE A N 1
ATOM 2524 C CA . ILE A 1 353 ? -27.766 15.094 9.75 1 93.31 353 ILE A CA 1
ATOM 2525 C C . ILE A 1 353 ? -28.234 16.234 10.656 1 93.31 353 ILE A C 1
ATOM 2527 O O . ILE A 1 353 ? -27.422 17.031 11.133 1 93.31 353 ILE A O 1
ATOM 2531 N N . GLY A 1 354 ? -29.484 16.359 10.797 1 90 354 GLY A N 1
ATOM 2532 C CA . GLY A 1 354 ? -30.094 17.25 11.773 1 90 354 GLY A CA 1
ATOM 2533 C C . GLY A 1 354 ? -30.844 16.516 12.867 1 90 354 GLY A C 1
ATOM 2534 O O . GLY A 1 354 ? -30.656 15.305 13.055 1 90 354 GLY A O 1
ATOM 2535 N N . GLY A 1 355 ? -31.5 17.25 13.758 1 84.19 355 GLY A N 1
ATOM 2536 C CA . GLY A 1 355 ? -32.375 16.625 14.742 1 84.19 355 GLY A CA 1
ATOM 2537 C C . GLY A 1 355 ? -31.75 16.578 16.125 1 84.19 355 GLY A C 1
ATOM 2538 O O . GLY A 1 355 ? -30.766 17.266 16.406 1 84.19 355 GLY A O 1
ATOM 2539 N N . PRO A 1 356 ? -32.312 15.766 16.922 1 83.5 356 PRO A N 1
ATOM 2540 C CA . PRO A 1 356 ? -31.969 15.805 18.359 1 83.5 356 PRO A CA 1
ATOM 2541 C C . PRO A 1 356 ? -30.625 15.148 18.672 1 83.5 356 PRO A C 1
ATOM 2543 O O . PRO A 1 356 ? -30.062 15.359 19.75 1 83.5 356 PRO A O 1
ATOM 2546 N N . ALA A 1 357 ? -30.172 14.406 17.828 1 87.25 357 ALA A N 1
ATOM 2547 C CA . ALA A 1 357 ? -28.891 13.727 18.094 1 87.25 357 ALA A CA 1
ATOM 2548 C C . ALA A 1 357 ? -27.734 14.711 17.984 1 87.25 357 ALA A C 1
ATOM 2550 O O . ALA A 1 357 ? -26.656 14.453 18.531 1 87.25 357 ALA A O 1
ATOM 2551 N N . THR A 1 358 ? -27.938 15.758 17.281 1 92.56 358 THR A N 1
ATOM 2552 C CA . THR A 1 358 ? -26.859 16.719 17.047 1 92.56 358 THR A CA 1
ATOM 2553 C C . THR A 1 358 ? -26.859 17.781 18.141 1 92.56 358 THR A C 1
ATOM 2555 O O . THR A 1 358 ? -27.906 18.141 18.672 1 92.56 358 THR A O 1
ATOM 2558 N N . ALA A 1 359 ? -25.719 18.25 18.438 1 95.56 359 ALA A N 1
ATOM 2559 C CA . ALA A 1 359 ? -25.578 19.359 19.391 1 95.56 359 ALA A CA 1
ATOM 2560 C C . ALA A 1 359 ? -26.172 20.641 18.828 1 95.56 359 ALA A C 1
ATOM 2562 O O . ALA A 1 359 ? -26.156 20.859 17.609 1 95.56 359 ALA A O 1
ATOM 2563 N N . PRO A 1 360 ? -26.672 21.469 19.781 1 95.88 360 PRO A N 1
ATOM 2564 C CA . PRO A 1 360 ? -27.109 22.797 19.312 1 95.88 360 PRO A CA 1
ATOM 2565 C C . PRO A 1 360 ? -26 23.562 18.609 1 95.88 360 PRO A C 1
ATOM 2567 O O . PRO A 1 360 ? -24.828 23.438 18.969 1 95.88 360 PRO A O 1
ATOM 2570 N N . TYR A 1 361 ? -26.375 24.344 17.609 1 96.38 361 TYR A N 1
ATOM 2571 C CA . TYR A 1 361 ? -25.438 25.031 16.719 1 96.38 361 TYR A CA 1
ATOM 2572 C C . TYR A 1 361 ? -24.375 25.781 17.5 1 96.38 361 TYR A C 1
ATOM 2574 O O . TYR A 1 361 ? -23.188 25.672 17.219 1 96.38 361 TYR A O 1
ATOM 2582 N N . GLU A 1 362 ? -24.75 26.578 18.531 1 95.94 362 GLU A N 1
ATOM 2583 C CA . GLU A 1 362 ? -23.797 27.375 19.297 1 95.94 362 GLU A CA 1
ATOM 2584 C C . GLU A 1 362 ? -22.797 26.5 20.031 1 95.94 362 GLU A C 1
ATOM 2586 O O . GLU A 1 362 ? -21.594 26.797 20.062 1 95.94 362 GLU A O 1
ATOM 2591 N N . GLU A 1 363 ? -23.344 25.453 20.562 1 97.12 363 GLU A N 1
ATOM 2592 C CA . GLU A 1 363 ? -22.469 24.5 21.266 1 97.12 363 GLU A CA 1
ATOM 2593 C C . GLU A 1 363 ? -21.531 23.797 20.297 1 97.12 363 GLU A C 1
ATOM 2595 O O . GLU A 1 363 ? -20.344 23.641 20.594 1 97.12 363 GLU A O 1
ATOM 2600 N N . ALA A 1 364 ? -22.078 23.391 19.188 1 98 364 ALA A N 1
ATOM 2601 C CA . ALA A 1 364 ? -21.281 22.719 18.156 1 98 364 ALA A CA 1
ATOM 2602 C C . ALA A 1 364 ? -20.172 23.641 17.641 1 98 364 ALA A C 1
ATOM 2604 O O . ALA A 1 364 ? -19.031 23.203 17.453 1 98 364 ALA A O 1
ATOM 2605 N N . THR A 1 365 ? -20.5 24.828 17.422 1 97.69 365 THR A N 1
ATOM 2606 C CA . THR A 1 365 ? -19.547 25.812 16.922 1 97.69 365 THR A CA 1
ATOM 2607 C C . THR A 1 365 ? -18.406 26.031 17.922 1 97.69 365 THR A C 1
ATOM 2609 O O . THR A 1 365 ? -17.234 26.078 17.547 1 97.69 365 THR A O 1
ATOM 2612 N N . ARG A 1 366 ? -18.719 26.125 19.188 1 97.69 366 ARG A N 1
ATOM 2613 C CA . ARG A 1 366 ? -17.719 26.266 20.234 1 97.69 366 ARG A CA 1
ATOM 2614 C C . ARG A 1 366 ? -16.828 25.031 20.312 1 97.69 366 ARG A C 1
ATOM 2616 O O . ARG A 1 366 ? -15.609 25.141 20.484 1 97.69 366 ARG A O 1
ATOM 2623 N N . ALA A 1 367 ? -17.469 23.891 20.156 1 98.12 367 ALA A N 1
ATOM 2624 C CA . ALA A 1 367 ? -16.734 22.625 20.219 1 98.12 367 ALA A CA 1
ATOM 2625 C C . ALA A 1 367 ? -15.742 22.516 19.062 1 98.12 367 ALA A C 1
ATOM 2627 O O . ALA A 1 367 ? -14.664 21.938 19.219 1 98.12 367 ALA A O 1
ATOM 2628 N N . LEU A 1 368 ? -16.094 23 17.922 1 98.56 368 LEU A N 1
ATOM 2629 C CA . LEU A 1 368 ? -15.203 23.031 16.766 1 98.56 368 LEU A CA 1
ATOM 2630 C C . LEU A 1 368 ? -14.078 24.047 16.969 1 98.56 368 LEU A C 1
ATOM 2632 O O . LEU A 1 368 ? -12.93 23.781 16.609 1 98.56 368 LEU A O 1
ATOM 2636 N N . ALA A 1 369 ? -14.422 25.141 17.547 1 98.69 369 ALA A N 1
ATOM 2637 C CA . ALA A 1 369 ? -13.508 26.281 17.672 1 98.69 369 ALA A CA 1
ATOM 2638 C C . ALA A 1 369 ? -12.375 25.969 18.656 1 98.69 369 ALA A C 1
ATOM 2640 O O . ALA A 1 369 ? -11.242 26.406 18.453 1 98.69 369 ALA A O 1
ATOM 2641 N N . ALA A 1 370 ? -12.648 25.219 19.656 1 98.31 370 ALA A N 1
ATOM 2642 C CA . ALA A 1 370 ? -11.711 25.016 20.766 1 98.31 370 ALA A CA 1
ATOM 2643 C C . ALA A 1 370 ? -10.43 24.359 20.281 1 98.31 370 ALA A C 1
ATOM 2645 O O . ALA A 1 370 ? -9.328 24.891 20.484 1 98.31 370 ALA A O 1
ATOM 2646 N N . PRO A 1 371 ? -10.523 23.203 19.641 1 98.62 371 PRO A N 1
ATOM 2647 C CA . PRO A 1 371 ? -9.273 22.594 19.188 1 98.62 371 PRO A CA 1
ATOM 2648 C C . PRO A 1 371 ? -8.57 23.422 18.109 1 98.62 371 PRO A C 1
ATOM 2650 O O . PRO A 1 371 ? -7.344 23.438 18.047 1 98.62 371 PRO A O 1
ATOM 2653 N N . ILE A 1 372 ? -9.297 24.078 17.25 1 98.81 372 ILE A N 1
ATOM 2654 C CA . ILE A 1 372 ? -8.703 24.922 16.219 1 98.81 372 ILE A CA 1
ATOM 2655 C C . ILE A 1 372 ? -7.922 26.062 16.891 1 98.81 372 ILE A C 1
ATOM 2657 O O . ILE A 1 372 ? -6.777 26.328 16.516 1 98.81 372 ILE A O 1
ATOM 2661 N N . ALA A 1 373 ? -8.523 26.688 17.906 1 98.62 373 ALA A N 1
ATOM 2662 C CA . ALA A 1 373 ? -7.875 27.766 18.641 1 98.62 373 ALA A CA 1
ATOM 2663 C C . ALA A 1 373 ? -6.605 27.281 19.328 1 98.62 373 ALA A C 1
ATOM 2665 O O . ALA A 1 373 ? -5.586 27.984 19.344 1 98.62 373 ALA A O 1
ATOM 2666 N N . ALA A 1 374 ? -6.703 26.109 19.922 1 98.44 374 ALA A N 1
ATOM 2667 C CA . ALA A 1 374 ? -5.52 25.531 20.562 1 98.44 374 ALA A CA 1
ATOM 2668 C C . ALA A 1 374 ? -4.402 25.297 19.562 1 98.44 374 ALA A C 1
ATOM 2670 O O . ALA A 1 374 ? -3.236 25.594 19.844 1 98.44 374 ALA A O 1
ATOM 2671 N N . PHE A 1 375 ? -4.773 24.828 18.422 1 98.5 375 PHE A N 1
ATOM 2672 C CA . PHE A 1 375 ? -3.811 24.578 17.359 1 98.5 375 PHE A CA 1
ATOM 2673 C C . PHE A 1 375 ? -3.168 25.875 16.906 1 98.5 375 PHE A C 1
ATOM 2675 O O . PHE A 1 375 ? -1.948 25.953 16.734 1 98.5 375 PHE A O 1
ATOM 2682 N N . LEU A 1 376 ? -3.969 26.906 16.688 1 98.44 376 LEU A N 1
ATOM 2683 C CA . LEU A 1 376 ? -3.443 28.219 16.328 1 98.44 376 LEU A CA 1
ATOM 2684 C C . LEU A 1 376 ? -2.492 28.734 17.391 1 98.44 376 LEU A C 1
ATOM 2686 O O . LEU A 1 376 ? -1.416 29.25 17.078 1 98.44 376 LEU A O 1
ATOM 2690 N N . THR A 1 377 ? -2.846 28.609 18.625 1 97.5 377 THR A N 1
ATOM 2691 C CA . THR A 1 377 ? -2.041 29.109 19.75 1 97.5 377 THR A CA 1
ATOM 2692 C C . THR A 1 377 ? -0.693 28.391 19.797 1 97.5 377 THR A C 1
ATOM 2694 O O . THR A 1 377 ? 0.343 29.016 20.016 1 97.5 377 THR A O 1
ATOM 2697 N N . CYS A 1 378 ? -0.708 27.094 19.547 1 96.12 378 CYS A N 1
ATOM 2698 C CA . CYS A 1 378 ? 0.523 26.312 19.562 1 96.12 378 CYS A CA 1
ATOM 2699 C C . CYS A 1 378 ? 1.515 26.844 18.531 1 96.12 378 CYS A C 1
ATOM 2701 O O . CYS A 1 378 ? 2.723 26.859 18.781 1 96.12 378 CYS A O 1
ATOM 2703 N N . HIS A 1 379 ? 1.005 27.328 17.406 1 95.12 379 HIS A N 1
ATOM 2704 C CA . HIS A 1 379 ? 1.912 27.547 16.281 1 95.12 379 HIS A CA 1
ATOM 2705 C C . HIS A 1 379 ? 2.117 29.031 16.016 1 95.12 379 HIS A C 1
ATOM 2707 O O . HIS A 1 379 ? 3.033 29.406 15.281 1 95.12 379 HIS A O 1
ATOM 2713 N N . LEU A 1 380 ? 1.262 29.906 16.656 1 94.88 380 LEU A N 1
ATOM 2714 C CA . LEU A 1 380 ? 1.353 31.328 16.328 1 94.88 380 LEU A CA 1
ATOM 2715 C C . LEU A 1 380 ? 1.725 32.156 17.547 1 94.88 380 LEU A C 1
ATOM 2717 O O . LEU A 1 380 ? 2.182 33.281 17.422 1 94.88 380 LEU A O 1
ATOM 2721 N N . SER A 1 381 ? 1.506 31.609 18.75 1 92.69 381 SER A N 1
ATOM 2722 C CA . SER A 1 381 ? 1.762 32.375 19.953 1 92.69 381 SER A CA 1
ATOM 2723 C C . SER A 1 381 ? 3.24 32.344 20.328 1 92.69 381 SER A C 1
ATOM 2725 O O . SER A 1 381 ? 3.906 31.328 20.172 1 92.69 381 SER A O 1
ATOM 2727 N N . HIS A 1 382 ? 3.74 33.438 20.891 1 87.69 382 HIS A N 1
ATOM 2728 C CA . HIS A 1 382 ? 5.109 33.5 21.406 1 87.69 382 HIS A CA 1
ATOM 2729 C C . HIS A 1 382 ? 5.148 33.312 22.906 1 87.69 382 HIS A C 1
ATOM 2731 O O . HIS A 1 382 ? 6.227 33.219 23.5 1 87.69 382 HIS A O 1
ATOM 2737 N N . ASN A 1 383 ? 3.951 33.25 23.484 1 89.44 383 ASN A N 1
ATOM 2738 C CA . ASN A 1 383 ? 3.852 33 24.922 1 89.44 383 ASN A CA 1
ATOM 2739 C C . ASN A 1 383 ? 3.996 31.531 25.25 1 89.44 383 ASN A C 1
ATOM 2741 O O . ASN A 1 383 ? 3.113 30.734 24.938 1 89.44 383 ASN A O 1
ATOM 2745 N N . ALA A 1 384 ? 4.977 31.188 26 1 86.88 384 ALA A N 1
ATOM 2746 C CA . ALA A 1 384 ? 5.316 29.797 26.281 1 86.88 384 ALA A CA 1
ATOM 2747 C C . ALA A 1 384 ? 4.23 29.125 27.109 1 86.88 384 ALA A C 1
ATOM 2749 O O . ALA A 1 384 ? 3.91 27.953 26.906 1 86.88 384 ALA A O 1
ATOM 2750 N N . GLU A 1 385 ? 3.793 29.812 28.078 1 88.31 385 GLU A N 1
ATOM 2751 C CA . GLU A 1 385 ? 2.758 29.266 28.938 1 88.31 385 GLU A CA 1
ATOM 2752 C C . GLU A 1 385 ? 1.477 28.984 28.156 1 88.31 385 GLU A C 1
ATOM 2754 O O . GLU A 1 385 ? 0.857 27.938 28.328 1 88.31 385 GLU A O 1
ATOM 2759 N N . ALA A 1 386 ? 1.092 29.953 27.328 1 91.94 386 ALA A N 1
ATOM 2760 C CA . ALA A 1 386 ? -0.097 29.766 26.5 1 91.94 386 ALA A CA 1
ATOM 2761 C C . ALA A 1 386 ? 0.065 28.578 25.562 1 91.94 386 ALA A C 1
ATOM 2763 O O . ALA A 1 386 ? -0.872 27.797 25.375 1 91.94 386 ALA A O 1
ATOM 2764 N N . ARG A 1 387 ? 1.207 28.406 25.031 1 92.94 387 ARG A N 1
ATOM 2765 C CA . ARG A 1 387 ? 1.483 27.281 24.141 1 92.94 387 ARG A CA 1
ATOM 2766 C C . ARG A 1 387 ? 1.417 25.953 24.891 1 92.94 387 ARG A C 1
ATOM 2768 O O . ARG A 1 387 ? 0.838 24.984 24.391 1 92.94 387 ARG A O 1
ATOM 2775 N N . SER A 1 388 ? 1.986 25.922 26.047 1 88.94 388 SER A N 1
ATOM 2776 C CA . SER A 1 388 ? 1.986 24.703 26.828 1 88.94 388 SER A CA 1
ATOM 2777 C C . SER A 1 388 ? 0.565 24.266 27.172 1 88.94 388 SER A C 1
ATOM 2779 O O . SER A 1 388 ? 0.232 23.078 27.062 1 88.94 388 SER A O 1
ATOM 2781 N N . LYS A 1 389 ? -0.214 25.234 27.578 1 91.31 389 LYS A N 1
ATOM 2782 C CA . LYS A 1 389 ? -1.607 24.938 27.891 1 91.31 389 LYS A CA 1
ATOM 2783 C C . LYS A 1 389 ? -2.359 24.453 26.656 1 91.31 389 LYS A C 1
ATOM 2785 O O . LYS A 1 389 ? -3.172 23.531 26.75 1 91.31 389 LYS A O 1
ATOM 2790 N N . ALA A 1 390 ? -2.109 25.094 25.547 1 95.94 390 ALA A N 1
ATOM 2791 C CA . ALA A 1 390 ? -2.738 24.688 24.281 1 95.94 390 ALA A CA 1
ATOM 2792 C C . ALA A 1 390 ? -2.311 23.281 23.875 1 95.94 390 ALA A C 1
ATOM 2794 O O . ALA A 1 390 ? -3.123 22.5 23.375 1 95.94 390 ALA A O 1
ATOM 2795 N N . GLU A 1 391 ? -1.064 22.953 24.078 1 93.75 391 GLU A N 1
ATOM 2796 C CA . GLU A 1 391 ? -0.548 21.625 23.781 1 93.75 391 GLU A CA 1
ATOM 2797 C C . GLU A 1 391 ? -1.238 20.547 24.625 1 93.75 391 GLU A C 1
ATOM 2799 O O . GLU A 1 391 ? -1.597 19.484 24.125 1 93.75 391 GLU A O 1
ATOM 2804 N N . ASP A 1 392 ? -1.405 20.828 25.875 1 91.81 392 ASP A N 1
ATOM 2805 C CA . ASP A 1 392 ? -2.09 19.906 26.766 1 91.81 392 ASP A CA 1
ATOM 2806 C C . ASP A 1 392 ? -3.537 19.688 26.328 1 91.81 392 ASP A C 1
ATOM 2808 O O . ASP A 1 392 ? -4.039 18.562 26.359 1 91.81 392 ASP A O 1
ATOM 2812 N N . ALA A 1 393 ? -4.129 20.797 25.969 1 94.69 393 ALA A N 1
ATOM 2813 C CA . ALA A 1 393 ? -5.52 20.703 25.516 1 94.69 393 ALA A CA 1
ATOM 2814 C C . ALA A 1 393 ? -5.637 19.859 24.25 1 94.69 393 ALA A C 1
ATOM 2816 O O . ALA A 1 393 ? -6.543 19.031 24.141 1 94.69 393 ALA A O 1
ATOM 2817 N N . LEU A 1 394 ? -4.719 20.031 23.328 1 96.62 394 LEU A N 1
ATOM 2818 C CA . LEU A 1 394 ? -4.734 19.25 22.094 1 96.62 394 LEU A CA 1
ATOM 2819 C C . LEU A 1 394 ? -4.461 17.781 22.375 1 96.62 394 LEU A C 1
ATOM 2821 O O . LEU A 1 394 ? -5.098 16.906 21.781 1 96.62 394 LEU A O 1
ATOM 2825 N N . LEU A 1 395 ? -3.475 17.516 23.219 1 95.56 395 LEU A N 1
ATOM 2826 C CA . LEU A 1 395 ? -3.174 16.141 23.562 1 95.56 395 LEU A CA 1
ATOM 2827 C C . LEU A 1 395 ? -4.406 15.43 24.125 1 95.56 395 LEU A C 1
ATOM 2829 O O . LEU A 1 395 ? -4.719 14.305 23.719 1 95.56 395 LEU A O 1
ATOM 2833 N N . SER A 1 396 ? -5.105 16.125 24.984 1 94.81 396 SER A N 1
ATOM 2834 C CA . SER A 1 396 ? -6.312 15.555 25.578 1 94.81 396 SER A CA 1
ATOM 2835 C C . SER A 1 396 ? -7.387 15.32 24.516 1 94.81 396 SER A C 1
ATOM 2837 O O . SER A 1 396 ? -8.023 14.266 24.5 1 94.81 396 SER A O 1
ATOM 2839 N N . THR A 1 397 ? -7.543 16.297 23.656 1 97.12 397 THR A N 1
ATOM 2840 C CA . THR A 1 397 ? -8.57 16.219 22.625 1 97.12 397 THR A CA 1
ATOM 2841 C C . THR A 1 397 ? -8.25 15.117 21.625 1 97.12 397 THR A C 1
ATOM 2843 O O . THR A 1 397 ? -9.141 14.367 21.219 1 97.12 397 THR A O 1
ATOM 2846 N N . VAL A 1 398 ? -7.031 15.047 21.219 1 97.81 398 VAL A N 1
ATOM 2847 C CA . VAL A 1 398 ? -6.602 14.031 20.266 1 97.81 398 VAL A CA 1
ATOM 2848 C C . VAL A 1 398 ? -6.73 12.648 20.891 1 97.81 398 VAL A C 1
ATOM 2850 O O . VAL A 1 398 ? -7.184 11.703 20.234 1 97.81 398 VAL A O 1
ATOM 2853 N N . ALA A 1 399 ? -6.336 12.492 22.109 1 96.88 399 ALA A N 1
ATOM 2854 C CA . ALA A 1 399 ? -6.473 11.227 22.828 1 96.88 399 ALA A CA 1
ATOM 2855 C C . ALA A 1 399 ? -7.934 10.789 22.891 1 96.88 399 ALA A C 1
ATOM 2857 O O . ALA A 1 399 ? -8.25 9.617 22.656 1 96.88 399 ALA A O 1
ATOM 2858 N N . ALA A 1 400 ? -8.781 11.711 23.188 1 96.25 400 ALA A N 1
ATOM 2859 C CA . ALA A 1 400 ? -10.211 11.406 23.266 1 96.25 400 ALA A CA 1
ATOM 2860 C C . ALA A 1 400 ? -10.75 10.984 21.906 1 96.25 400 ALA A C 1
ATOM 2862 O O . ALA A 1 400 ? -11.539 10.039 21.797 1 96.25 400 ALA A O 1
ATOM 2863 N N . SER A 1 401 ? -10.344 11.68 20.875 1 97.5 401 SER A N 1
ATOM 2864 C CA . SER A 1 401 ? -10.773 11.359 19.516 1 97.5 401 SER A CA 1
ATOM 2865 C C . SER A 1 401 ? -10.289 9.977 19.094 1 97.5 401 SER A C 1
ATOM 2867 O O . SER A 1 401 ? -11.039 9.203 18.5 1 97.5 401 SER A O 1
ATOM 2869 N N . ALA A 1 402 ? -9.016 9.703 19.391 1 96.81 402 ALA A N 1
ATOM 2870 C CA . ALA A 1 402 ? -8.43 8.414 19.062 1 96.81 402 ALA A CA 1
ATOM 2871 C C . ALA A 1 402 ? -9.148 7.281 19.797 1 96.81 402 ALA A C 1
ATOM 2873 O O . ALA A 1 402 ? -9.406 6.223 19.203 1 96.81 402 ALA A O 1
ATOM 2874 N N . ALA A 1 403 ? -9.461 7.504 21.031 1 95.75 403 ALA A N 1
ATOM 2875 C CA . ALA A 1 403 ? -10.164 6.5 21.828 1 95.75 403 ALA A CA 1
ATOM 2876 C C . ALA A 1 403 ? -11.586 6.293 21.312 1 95.75 403 ALA A C 1
ATOM 2878 O O . ALA A 1 403 ? -12.07 5.16 21.25 1 95.75 403 ALA A O 1
ATOM 2879 N N . PHE A 1 404 ? -12.156 7.355 21 1 94.31 404 PHE A N 1
ATOM 2880 C CA . PHE A 1 404 ? -13.523 7.324 20.484 1 94.31 404 PHE A CA 1
ATOM 2881 C C . PHE A 1 404 ? -13.609 6.551 19.188 1 94.31 404 PHE A C 1
ATOM 2883 O O . PHE A 1 404 ? -14.562 5.809 18.953 1 94.31 404 PHE A O 1
ATOM 2890 N N . ALA A 1 405 ? -12.648 6.672 18.312 1 96.38 405 ALA A N 1
ATOM 2891 C CA . ALA A 1 405 ? -12.648 6.086 16.969 1 96.38 405 ALA A CA 1
ATOM 2892 C C . ALA A 1 405 ? -12.102 4.664 17 1 96.38 405 ALA A C 1
ATOM 2894 O O . ALA A 1 405 ? -12.273 3.906 16.031 1 96.38 405 ALA A O 1
ATOM 2895 N N . ALA A 1 406 ? -11.492 4.199 18.078 1 96.94 406 ALA A N 1
ATOM 2896 C CA . ALA A 1 406 ? -10.688 2.98 18.172 1 96.94 406 ALA A CA 1
ATOM 2897 C C . ALA A 1 406 ? -11.523 1.749 17.828 1 96.94 406 ALA A C 1
ATOM 2899 O O . ALA A 1 406 ? -11.055 0.854 17.109 1 96.94 406 ALA A O 1
ATOM 2900 N N . PRO A 1 407 ? -12.773 1.692 18.281 1 97.31 407 PRO A N 1
ATOM 2901 C CA . PRO A 1 407 ? -13.547 0.498 17.938 1 97.31 407 PRO A CA 1
ATOM 2902 C C . PRO A 1 407 ? -13.719 0.311 16.438 1 97.31 407 PRO A C 1
ATOM 2904 O O . PRO A 1 407 ? -13.602 -0.81 15.93 1 97.31 407 PRO A O 1
ATOM 2907 N N . TYR A 1 408 ? -13.945 1.377 15.758 1 97.5 408 TYR A N 1
ATOM 2908 C CA . TYR A 1 408 ? -14.102 1.305 14.312 1 97.5 408 TYR A CA 1
ATOM 2909 C C . TYR A 1 408 ? -12.781 0.993 13.633 1 97.5 408 TYR A C 1
ATOM 2911 O O . TYR A 1 408 ? -12.711 0.126 12.758 1 97.5 408 TYR A O 1
ATOM 2919 N N . THR A 1 409 ? -11.688 1.716 14 1 96.75 409 THR A N 1
ATOM 2920 C CA . THR A 1 409 ? -10.398 1.528 13.344 1 96.75 409 THR A CA 1
ATOM 2921 C C . THR A 1 409 ? -9.867 0.115 13.578 1 96.75 409 THR A C 1
ATOM 2923 O O . THR A 1 409 ? -9.281 -0.492 12.68 1 96.75 409 THR A O 1
ATOM 2926 N N . SER A 1 410 ? -10.109 -0.415 14.734 1 95.56 410 SER A N 1
ATOM 2927 C CA . SER A 1 410 ? -9.695 -1.786 15.023 1 95.56 410 SER A CA 1
ATOM 2928 C C . SER A 1 410 ? -10.492 -2.787 14.188 1 95.56 410 SER A C 1
ATOM 2930 O O . SER A 1 410 ? -9.922 -3.73 13.633 1 95.56 410 SER A O 1
ATOM 2932 N N . LEU A 1 411 ? -11.758 -2.533 14.148 1 95.19 411 LEU A N 1
ATOM 2933 C CA . LEU A 1 411 ? -12.625 -3.43 13.398 1 95.19 411 LEU A CA 1
ATOM 2934 C C . LEU A 1 411 ? -12.258 -3.43 11.914 1 95.19 411 LEU A C 1
ATOM 2936 O O . LEU A 1 411 ? -12.281 -4.477 11.266 1 95.19 411 LEU A O 1
ATOM 2940 N N . LEU A 1 412 ? -11.922 -2.279 11.375 1 94.5 412 LEU A N 1
ATOM 2941 C CA . LEU A 1 412 ? -11.578 -2.109 9.969 1 94.5 412 LEU A CA 1
ATOM 2942 C C . LEU A 1 412 ? -10.188 -2.662 9.68 1 94.5 412 LEU A C 1
ATOM 2944 O O . LEU A 1 412 ? -9.836 -2.904 8.516 1 94.5 412 LEU A O 1
ATOM 2948 N N . GLY A 1 413 ? -9.375 -2.83 10.688 1 93.38 413 GLY A N 1
ATOM 2949 C CA . GLY A 1 413 ? -8.031 -3.371 10.531 1 93.38 413 GLY A CA 1
ATOM 2950 C C . GLY A 1 413 ? -6.953 -2.307 10.562 1 93.38 413 GLY A C 1
ATOM 2951 O O . GLY A 1 413 ? -5.789 -2.588 10.281 1 93.38 413 GLY A O 1
ATOM 2952 N N . LEU A 1 414 ? -7.262 -1.076 10.945 1 93.56 414 LEU A N 1
ATOM 2953 C CA . LEU A 1 414 ? -6.289 0.012 10.945 1 93.56 414 LEU A CA 1
ATOM 2954 C C . LEU A 1 414 ? -5.527 0.062 12.266 1 93.56 414 LEU A C 1
ATOM 2956 O O . LEU A 1 414 ? -4.613 0.873 12.422 1 93.56 414 LEU A O 1
ATOM 2960 N N . GLY A 1 415 ? -5.863 -0.78 13.219 1 93.94 415 GLY A N 1
ATOM 2961 C CA . GLY A 1 415 ? -5.191 -0.844 14.508 1 93.94 415 GLY A CA 1
ATOM 2962 C C . GLY A 1 415 ? -5.895 -0.04 15.586 1 93.94 415 GLY A C 1
ATOM 2963 O O . GLY A 1 415 ? -6.918 0.596 15.328 1 93.94 415 GLY A O 1
ATOM 2964 N N . ASP A 1 416 ? -5.391 -0.185 16.797 1 95.75 416 ASP A N 1
ATOM 2965 C CA . ASP A 1 416 ? -5.887 0.561 17.953 1 95.75 416 ASP A CA 1
ATOM 2966 C C . ASP A 1 416 ? -5.281 1.962 18 1 95.75 416 ASP A C 1
ATOM 2968 O O . ASP A 1 416 ? -4.195 2.156 18.547 1 95.75 416 ASP A O 1
ATOM 2972 N N . THR A 1 417 ? -6.039 2.928 17.562 1 96.06 417 THR A N 1
ATOM 2973 C CA . THR A 1 417 ? -5.535 4.293 17.438 1 96.06 417 THR A CA 1
ATOM 2974 C C . THR A 1 417 ? -5.375 4.93 18.828 1 96.06 417 THR A C 1
ATOM 2976 O O . THR A 1 417 ? -4.695 5.949 18.969 1 96.06 417 THR A O 1
ATOM 2979 N N . ALA A 1 418 ? -5.945 4.348 19.859 1 95.81 418 ALA A N 1
ATOM 2980 C CA . ALA A 1 418 ? -5.898 4.922 21.203 1 95.81 418 ALA A CA 1
ATOM 2981 C C . ALA A 1 418 ? -4.578 4.594 21.891 1 95.81 418 ALA A C 1
ATOM 2983 O O . ALA A 1 418 ? -4.137 5.324 22.781 1 95.81 418 ALA A O 1
ATOM 2984 N N . ALA A 1 419 ? -3.977 3.6 21.484 1 91.06 419 ALA A N 1
ATOM 2985 C CA . ALA A 1 419 ? -2.875 2.992 22.234 1 91.06 419 ALA A CA 1
ATOM 2986 C C . ALA A 1 419 ? -1.749 3.996 22.453 1 91.06 419 ALA A C 1
ATOM 2988 O O . ALA A 1 419 ? -1.291 4.176 23.594 1 91.06 419 ALA A O 1
ATOM 2989 N N . PRO A 1 420 ? -1.334 4.73 21.531 1 91.88 420 PRO A N 1
ATOM 2990 C CA . PRO A 1 420 ? -0.18 5.598 21.766 1 91.88 420 PRO A CA 1
ATOM 2991 C C . PRO A 1 420 ? -0.554 6.879 22.516 1 91.88 420 PRO A C 1
ATOM 2993 O O . PRO A 1 420 ? 0.324 7.574 23.031 1 91.88 420 PRO A O 1
ATOM 2996 N N . PHE A 1 421 ? -1.834 7.211 22.609 1 93.25 421 PHE A N 1
ATOM 2997 C CA . PHE A 1 421 ? -2.227 8.516 23.141 1 93.25 421 PHE A CA 1
ATOM 2998 C C . PHE A 1 421 ? -2.742 8.398 24.562 1 93.25 421 PHE A C 1
ATOM 3000 O O . PHE A 1 421 ? -2.59 9.32 25.359 1 93.25 421 PHE A O 1
ATOM 3007 N N . THR A 1 422 ? -3.426 7.297 24.891 1 83.69 422 THR A N 1
ATOM 3008 C CA . THR A 1 422 ? -4.148 7.172 26.141 1 83.69 422 THR A CA 1
ATOM 3009 C C . THR A 1 422 ? -3.195 7.309 27.328 1 83.69 422 THR A C 1
ATOM 3011 O O . THR A 1 422 ? -3.447 8.086 28.25 1 83.69 422 THR A O 1
ATOM 3014 N N . GLN A 1 423 ? -2.139 6.652 27.234 1 75.31 423 GLN A N 1
ATOM 3015 C CA . GLN A 1 423 ? -1.199 6.734 28.344 1 75.31 423 GLN A CA 1
ATOM 3016 C C . GLN A 1 423 ? -0.588 8.133 28.453 1 75.31 423 GLN A C 1
ATOM 3018 O O . GLN A 1 423 ? -0.427 8.664 29.547 1 75.31 423 GLN A O 1
ATOM 3023 N N . ALA A 1 424 ? -0.404 8.711 27.406 1 78.69 424 ALA A N 1
ATOM 3024 C CA . ALA A 1 424 ? 0.217 10.031 27.375 1 78.69 424 ALA A CA 1
ATOM 3025 C C . ALA A 1 424 ? -0.729 11.102 27.922 1 78.69 424 ALA A C 1
ATOM 3027 O O . ALA A 1 424 ? -0.313 11.969 28.688 1 78.69 424 ALA A O 1
ATOM 3028 N N . ALA A 1 425 ? -1.942 10.961 27.609 1 79.25 425 ALA A N 1
ATOM 3029 C CA . ALA A 1 425 ? -2.934 11.93 28.078 1 79.25 425 ALA A CA 1
ATOM 3030 C C . ALA A 1 425 ? -3.139 11.828 29.594 1 79.25 425 ALA A C 1
ATOM 3032 O O . ALA A 1 425 ? -3.232 12.844 30.281 1 79.25 425 ALA A O 1
ATOM 3033 N N . ALA A 1 426 ? -3.141 10.617 30.047 1 75.06 426 ALA A N 1
ATOM 3034 C CA . ALA A 1 426 ? -3.305 10.398 31.484 1 75.06 426 ALA A CA 1
ATOM 3035 C C . ALA A 1 426 ? -2.129 10.977 32.25 1 75.06 426 ALA A C 1
ATOM 3037 O O . ALA A 1 426 ? -2.32 11.617 33.312 1 75.06 426 ALA A O 1
ATOM 3038 N N . ALA A 1 427 ? -1.051 10.82 31.688 1 73.56 427 ALA A N 1
ATOM 3039 C CA . ALA A 1 427 ? 0.147 11.336 32.344 1 73.56 427 ALA A CA 1
ATOM 3040 C C . ALA A 1 427 ? 0.158 12.859 32.344 1 73.56 427 ALA A C 1
ATOM 3042 O O . ALA A 1 427 ? 0.531 13.484 33.344 1 73.56 427 ALA A O 1
ATOM 3043 N N . ALA A 1 428 ? -0.253 13.43 31.312 1 70.81 428 ALA A N 1
ATOM 3044 C CA . ALA A 1 428 ? -0.3 14.891 31.203 1 70.81 428 ALA A CA 1
ATOM 3045 C C . ALA A 1 428 ? -1.315 15.477 32.188 1 70.81 428 ALA A C 1
ATOM 3047 O O . ALA A 1 428 ? -1.058 16.5 32.812 1 70.81 428 ALA A O 1
ATOM 3048 N N . ALA A 1 429 ? -2.404 14.812 32.312 1 69.75 429 ALA A N 1
ATOM 3049 C CA . ALA A 1 429 ? -3.443 15.266 33.219 1 69.75 429 ALA A CA 1
ATOM 3050 C C . ALA A 1 429 ? -2.961 15.195 34.688 1 69.75 429 ALA A C 1
ATOM 3052 O O . ALA A 1 429 ? -3.256 16.078 35.469 1 69.75 429 ALA A O 1
ATOM 3053 N N . ALA A 1 430 ? -2.281 14.133 34.906 1 66.38 430 ALA A N 1
ATOM 3054 C CA . ALA A 1 430 ? -1.774 13.938 36.281 1 66.38 430 ALA A CA 1
ATOM 3055 C C . ALA A 1 430 ? -0.714 14.984 36.625 1 66.38 430 ALA A C 1
ATOM 3057 O O . ALA A 1 430 ? -0.589 15.398 37.781 1 66.38 430 ALA A O 1
ATOM 3058 N N . ALA A 1 431 ? 0.024 15.312 35.594 1 57.75 431 ALA A N 1
ATOM 3059 C CA . ALA A 1 431 ? 1.129 16.25 35.781 1 57.75 431 ALA A CA 1
ATOM 3060 C C . ALA A 1 431 ? 0.62 17.672 35.938 1 57.75 431 ALA A C 1
ATOM 3062 O O . ALA A 1 431 ? 1.35 18.562 36.375 1 57.75 431 ALA A O 1
ATOM 3063 N N . ALA A 1 432 ? -0.513 18.078 35.281 1 55.12 432 ALA A N 1
ATOM 3064 C CA . ALA A 1 432 ? -1.02 19.438 35.344 1 55.12 432 ALA A CA 1
ATOM 3065 C C . ALA A 1 432 ? -0.924 20 36.781 1 55.12 432 ALA A C 1
ATOM 3067 O O . ALA A 1 432 ? -0.884 21.219 36.969 1 55.12 432 ALA A O 1
ATOM 3068 N N . GLY A 1 433 ? -0.447 19.109 37.75 1 48.75 433 GLY A N 1
ATOM 3069 C CA . GLY A 1 433 ? -0.153 19.625 39.094 1 48.75 433 GLY A CA 1
ATOM 3070 C C . GLY A 1 433 ? 1.27 19.344 39.531 1 48.75 433 GLY A C 1
ATOM 3071 O O . GLY A 1 433 ? 1.716 19.859 40.562 1 48.75 433 GLY A O 1
ATOM 3072 N N . LYS A 1 434 ? 1.922 18.312 39.125 1 49.62 434 LYS A N 1
ATOM 3073 C CA . LYS A 1 434 ? 3.256 17.953 39.594 1 49.62 434 LYS A CA 1
ATOM 3074 C C . LYS A 1 434 ? 4.27 17.984 38.469 1 49.62 434 LYS A C 1
ATOM 3076 O O . LYS A 1 434 ? 3.896 17.969 37.281 1 49.62 434 LYS A O 1
ATOM 3081 N N . GLN A 1 435 ? 5.574 18.141 38.656 1 46.5 435 GLN A N 1
ATOM 3082 C CA . GLN A 1 435 ? 6.715 18.234 37.75 1 46.5 435 GLN A CA 1
ATOM 3083 C C .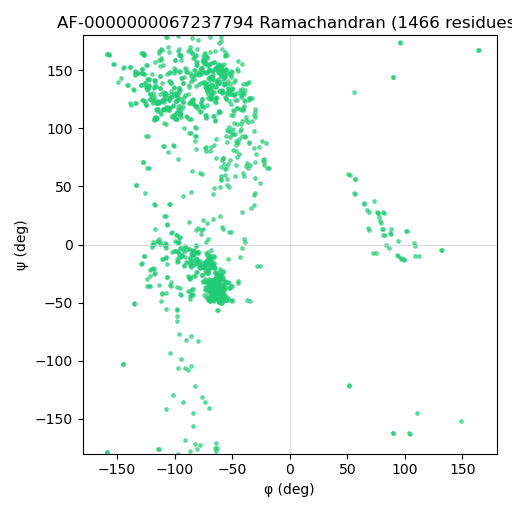 GLN A 1 435 ? 6.809 16.984 36.875 1 46.5 435 GLN A C 1
ATOM 3085 O O . GLN A 1 435 ? 7.586 16.953 35.906 1 46.5 435 GLN A O 1
ATOM 3090 N N . ALA A 1 436 ? 6.367 15.781 37.219 1 44.44 436 ALA A N 1
ATOM 3091 C CA . ALA A 1 436 ? 6.574 14.469 36.625 1 44.44 436 ALA A CA 1
ATOM 3092 C C . ALA A 1 436 ? 5.914 14.383 35.25 1 44.44 436 ALA A C 1
ATOM 3094 O O . ALA A 1 436 ? 6.039 13.375 34.531 1 44.44 436 ALA A O 1
ATOM 3095 N N . ALA A 1 437 ? 5.023 15.141 34.75 1 48.69 437 ALA A N 1
ATOM 3096 C CA . ALA A 1 437 ? 4.168 15.273 33.562 1 48.69 437 ALA A CA 1
ATOM 3097 C C . ALA A 1 437 ? 4.996 15.336 32.281 1 48.69 437 ALA A C 1
ATOM 3099 O O . ALA A 1 437 ? 4.492 15.055 31.203 1 48.69 437 ALA A O 1
ATOM 3100 N N . ALA A 1 438 ? 6.254 15.742 32.469 1 51.88 438 ALA A N 1
ATOM 3101 C CA . ALA A 1 438 ? 7.113 16.172 31.375 1 51.88 438 ALA A CA 1
ATOM 3102 C C . ALA A 1 438 ? 7.492 15.008 30.469 1 51.88 438 ALA A C 1
ATOM 3104 O O . ALA A 1 438 ? 7.859 15.203 29.312 1 51.88 438 ALA A O 1
ATOM 3105 N N . THR A 1 439 ? 7.203 13.789 31.016 1 60.38 439 THR A N 1
ATOM 3106 C CA . THR A 1 439 ? 7.738 12.711 30.188 1 60.38 439 THR A CA 1
ATOM 3107 C C . THR A 1 439 ? 6.617 11.977 29.453 1 60.38 439 THR A C 1
ATOM 3109 O O . THR A 1 439 ? 6.871 11.078 28.656 1 60.38 439 THR A O 1
ATOM 3112 N N . ALA A 1 440 ? 5.391 12.453 29.688 1 66.5 440 ALA A N 1
ATOM 3113 C CA . ALA A 1 440 ? 4.305 11.68 29.094 1 66.5 440 ALA A CA 1
ATOM 3114 C C . ALA A 1 440 ? 4.191 11.945 27.594 1 66.5 440 ALA A C 1
ATOM 3116 O O . ALA A 1 440 ? 4.094 13.102 27.172 1 66.5 440 ALA A O 1
ATOM 3117 N N . GLY A 1 441 ? 4.234 10.938 26.812 1 80.06 441 GLY A N 1
ATOM 3118 C CA . GLY A 1 441 ? 4.008 11.062 25.375 1 80.06 441 GLY A CA 1
ATOM 3119 C C . GLY A 1 441 ? 5.27 11.398 24.609 1 80.06 441 GLY A C 1
ATOM 3120 O O . GLY A 1 441 ? 5.195 11.836 23.453 1 80.06 441 GLY A O 1
ATOM 3121 N N . LEU A 1 442 ? 6.309 11.297 25.359 1 85.31 442 LEU A N 1
ATOM 3122 C CA . LEU A 1 442 ? 7.586 11.539 24.688 1 85.31 442 LEU A CA 1
ATOM 3123 C C . LEU A 1 442 ? 7.953 10.383 23.766 1 85.31 442 LEU A C 1
ATOM 3125 O O . LEU A 1 442 ? 7.426 9.273 23.922 1 85.31 442 LEU A O 1
ATOM 3129 N N . PRO A 1 443 ? 8.758 10.703 22.812 1 87.25 443 PRO A N 1
ATOM 3130 C CA . PRO A 1 443 ? 9.203 9.602 21.953 1 87.25 443 PRO A CA 1
ATOM 3131 C C . PRO A 1 443 ? 10.016 8.555 22.703 1 87.25 443 PRO A C 1
ATOM 3133 O O . PRO A 1 443 ? 10.617 8.859 23.734 1 87.25 443 PRO A O 1
ATOM 3136 N N . PRO A 1 444 ? 9.961 7.324 22.172 1 82.44 444 PRO A N 1
ATOM 3137 C CA . PRO A 1 444 ? 10.82 6.309 22.781 1 82.44 444 PRO A CA 1
ATOM 3138 C C . PRO A 1 444 ? 12.305 6.598 22.578 1 82.44 444 PRO A C 1
ATOM 3140 O O . PRO A 1 444 ? 12.672 7.367 21.703 1 82.44 444 PRO A O 1
ATOM 3143 N N . ALA A 1 445 ? 13.031 6.02 23.469 1 77.75 445 ALA A N 1
ATOM 3144 C CA . ALA A 1 445 ? 14.477 6.203 23.391 1 77.75 445 ALA A CA 1
ATOM 3145 C C . ALA A 1 445 ? 15.031 5.711 22.062 1 77.75 445 ALA A C 1
ATOM 3147 O O . ALA A 1 445 ? 15.914 6.34 21.484 1 77.75 445 ALA A O 1
ATOM 3148 N N . THR A 1 446 ? 14.414 4.598 21.656 1 81.19 446 THR A N 1
ATOM 3149 C CA . THR A 1 446 ? 14.781 4.047 20.359 1 81.19 446 THR A CA 1
ATOM 3150 C C . THR A 1 446 ? 13.578 4.004 19.438 1 81.19 446 THR A C 1
ATOM 3152 O O . THR A 1 446 ? 12.547 3.414 19.766 1 81.19 446 THR A O 1
ATOM 3155 N N . PRO A 1 447 ? 13.781 4.652 18.344 1 84.06 447 PRO A N 1
ATOM 3156 C CA . PRO A 1 447 ? 12.656 4.594 17.406 1 84.06 447 PRO A CA 1
ATOM 3157 C C . PRO A 1 447 ? 12.352 3.174 16.938 1 84.06 447 PRO A C 1
ATOM 3159 O O . PRO A 1 447 ? 13.25 2.326 16.891 1 84.06 447 PRO A O 1
ATOM 3162 N N . PRO A 1 448 ? 11.117 3.006 16.578 1 86.81 448 PRO A N 1
ATOM 3163 C CA . PRO A 1 448 ? 10.758 1.671 16.094 1 86.81 448 PRO A CA 1
ATOM 3164 C C . PRO A 1 448 ? 11.492 1.295 14.805 1 86.81 448 PRO A C 1
ATOM 3166 O O . PRO A 1 448 ? 11.742 2.156 13.953 1 86.81 448 PRO A O 1
ATOM 3169 N N . GLN A 1 449 ? 11.664 -0.033 14.727 1 86.12 449 GLN A N 1
ATOM 3170 C CA . GLN A 1 449 ? 12.516 -0.486 13.633 1 86.12 449 GLN A CA 1
ATOM 3171 C C . GLN A 1 449 ? 11.695 -1.16 12.539 1 86.12 449 GLN A C 1
ATOM 3173 O O . GLN A 1 449 ? 12.219 -1.474 11.469 1 86.12 449 GLN A O 1
ATOM 3178 N N . SER A 1 450 ? 10.484 -1.415 12.859 1 89.56 450 SER A N 1
ATOM 3179 C CA . SER A 1 450 ? 9.641 -2.115 11.891 1 89.56 450 SER A CA 1
ATOM 3180 C C . SER A 1 450 ? 8.344 -1.357 11.633 1 89.56 450 SER A C 1
ATOM 3182 O O . SER A 1 450 ? 8.008 -0.431 12.375 1 89.56 450 SER A O 1
ATOM 3184 N N . ALA A 1 451 ? 7.684 -1.743 10.547 1 92 451 ALA A N 1
ATOM 3185 C CA . ALA A 1 451 ? 6.391 -1.146 10.227 1 92 451 ALA A CA 1
ATOM 3186 C C . ALA A 1 451 ? 5.312 -1.613 11.203 1 92 451 ALA A C 1
ATOM 3188 O O . ALA A 1 451 ? 4.293 -0.94 11.375 1 92 451 ALA A O 1
ATOM 3189 N N . CYS A 1 452 ? 5.5 -2.779 11.812 1 91.62 452 CYS A N 1
ATOM 3190 C CA . CYS A 1 452 ? 4.555 -3.324 12.773 1 91.62 452 CYS A CA 1
ATOM 3191 C C . CYS A 1 452 ? 4.695 -2.633 14.125 1 91.62 452 CYS A C 1
ATOM 3193 O O . CYS A 1 452 ? 5.73 -2.746 14.781 1 91.62 452 CYS A O 1
ATOM 3195 N N . ARG A 1 453 ? 3.623 -1.898 14.539 1 90.75 453 ARG A N 1
ATOM 3196 C CA . ARG A 1 453 ? 3.635 -1.137 15.781 1 90.75 453 ARG A CA 1
ATOM 3197 C C . ARG A 1 453 ? 2.68 -1.743 16.812 1 90.75 453 ARG A C 1
ATOM 3199 O O . ARG A 1 453 ? 1.889 -2.629 16.469 1 90.75 453 ARG A O 1
ATOM 3206 N N . ALA A 1 454 ? 2.773 -1.312 18 1 83.25 454 ALA A N 1
ATOM 3207 C CA . ALA A 1 454 ? 1.872 -1.771 19.047 1 83.25 454 ALA A CA 1
ATOM 3208 C C . ALA A 1 454 ? 0.42 -1.457 18.703 1 83.25 454 ALA A C 1
ATOM 3210 O O . ALA A 1 454 ? 0.134 -0.449 18.062 1 83.25 454 ALA A O 1
ATOM 3211 N N . GLY A 1 455 ? -0.459 -2.314 19.109 1 87 455 GLY A N 1
ATOM 3212 C CA . GLY A 1 455 ? -1.881 -2.123 18.859 1 87 455 GLY A CA 1
ATOM 3213 C C . GLY A 1 455 ? -2.309 -2.541 17.469 1 87 455 GLY A C 1
ATOM 3214 O O . GLY A 1 455 ? -3.436 -2.268 17.047 1 87 455 GLY A O 1
ATOM 3215 N N . GLY A 1 456 ? -1.367 -3.188 16.734 1 88.94 456 GLY A N 1
ATOM 3216 C CA . GLY A 1 456 ? -1.697 -3.643 15.398 1 88.94 456 GLY A CA 1
ATOM 3217 C C . GLY A 1 456 ? -1.609 -2.543 14.359 1 88.94 456 GLY A C 1
ATOM 3218 O O . GLY A 1 456 ? -2.107 -2.697 13.242 1 88.94 456 GLY A O 1
ATOM 3219 N N . LEU A 1 457 ? -0.984 -1.399 14.727 1 91.94 457 LEU A N 1
ATOM 3220 C CA . LEU A 1 457 ? -0.781 -0.302 13.789 1 91.94 457 LEU A CA 1
ATOM 3221 C C . LEU A 1 457 ? 0.313 -0.642 12.781 1 91.94 457 LEU A C 1
ATOM 3223 O O . LEU A 1 457 ? 1.311 -1.275 13.141 1 91.94 457 LEU A O 1
ATOM 3227 N N . VAL A 1 458 ? 0.087 -0.267 11.555 1 90 458 VAL A N 1
ATOM 3228 C CA . VAL A 1 458 ? 1.105 -0.433 10.523 1 90 458 VAL A CA 1
ATOM 3229 C C . VAL A 1 458 ? 1.559 0.935 10.016 1 90 458 VAL A C 1
ATOM 3231 O O . VAL A 1 458 ? 0.771 1.678 9.422 1 90 458 VAL A O 1
ATOM 3234 N N . ALA A 1 459 ? 2.773 1.219 10.266 1 88.62 459 ALA A N 1
ATOM 3235 C CA . ALA A 1 459 ? 3.342 2.475 9.789 1 88.62 459 ALA A CA 1
ATOM 3236 C C . ALA A 1 459 ? 3.775 2.359 8.328 1 88.62 459 ALA A C 1
ATOM 3238 O O . ALA A 1 459 ? 4.148 1.276 7.867 1 88.62 459 ALA A O 1
ATOM 3239 N N . GLY A 1 460 ? 3.699 3.496 7.648 1 78.75 460 GLY A N 1
ATOM 3240 C CA . GLY A 1 460 ? 4.207 3.527 6.289 1 78.75 460 GLY A CA 1
ATOM 3241 C C . GLY A 1 460 ? 3.17 3.117 5.258 1 78.75 460 GLY A C 1
ATOM 3242 O O . GLY A 1 460 ? 3.516 2.777 4.125 1 78.75 460 GLY A O 1
ATOM 3243 N N . GLY A 1 461 ? 2.008 3.086 5.758 1 70.94 461 GLY A N 1
ATOM 3244 C CA . GLY A 1 461 ? 0.951 2.783 4.805 1 70.94 461 GLY A CA 1
ATOM 3245 C C . GLY A 1 461 ? 0.624 3.947 3.889 1 70.94 461 GLY A C 1
ATOM 3246 O O . GLY A 1 461 ? 1.08 5.07 4.113 1 70.94 461 GLY A O 1
ATOM 3247 N N . CYS A 1 462 ? 0.089 3.729 2.725 1 64.44 462 CYS A N 1
ATOM 3248 C CA . CYS A 1 462 ? -0.438 4.734 1.811 1 64.44 462 CYS A CA 1
ATOM 3249 C C . CYS A 1 462 ? 0.692 5.516 1.149 1 64.44 462 CYS A C 1
ATOM 3251 O O . CYS A 1 462 ? 0.658 6.746 1.104 1 64.44 462 CYS A O 1
ATOM 3253 N N . ARG A 1 463 ? 1.766 4.84 0.838 1 65.94 463 ARG A N 1
ATOM 3254 C CA . ARG A 1 463 ? 2.887 5.477 0.152 1 65.94 463 ARG A CA 1
ATOM 3255 C C . ARG A 1 463 ? 2.955 5.035 -1.307 1 65.94 463 ARG A C 1
ATOM 3257 O O . ARG A 1 463 ? 2.521 3.934 -1.649 1 65.94 463 ARG A O 1
ATOM 3264 N N . THR A 1 464 ? 3.402 5.922 -2.195 1 64.06 464 THR A N 1
ATOM 3265 C CA . THR A 1 464 ? 3.521 5.629 -3.619 1 64.06 464 THR A CA 1
ATOM 3266 C C . THR A 1 464 ? 4.988 5.52 -4.027 1 64.06 464 THR A C 1
ATOM 3268 O O . THR A 1 464 ? 5.836 6.262 -3.523 1 64.06 464 THR A O 1
ATOM 3271 N N . ALA A 1 465 ? 5.301 4.297 -4.762 1 59.16 465 ALA A N 1
ATOM 3272 C CA . ALA A 1 465 ? 6.633 4.105 -5.328 1 59.16 465 ALA A CA 1
ATOM 3273 C C . ALA A 1 465 ? 6.664 4.496 -6.801 1 59.16 465 ALA A C 1
ATOM 3275 O O . ALA A 1 465 ? 5.984 3.889 -7.629 1 59.16 465 ALA A O 1
ATOM 3276 N N . GLY A 1 466 ? 6.629 5.734 -7.148 1 57.06 466 GLY A N 1
ATOM 3277 C CA . GLY A 1 466 ? 6.715 6.105 -8.555 1 57.06 466 GLY A CA 1
ATOM 3278 C C . GLY A 1 466 ? 5.941 7.371 -8.883 1 57.06 466 GLY A C 1
ATOM 3279 O O . GLY A 1 466 ? 5.793 8.25 -8.031 1 57.06 466 GLY A O 1
ATOM 3280 N N . GLN A 1 467 ? 5.555 7.281 -10.164 1 56.31 467 GLN A N 1
ATOM 3281 C CA . GLN A 1 467 ? 4.992 8.523 -10.68 1 56.31 467 GLN A CA 1
ATOM 3282 C C . GLN A 1 467 ? 3.49 8.594 -10.43 1 56.31 467 GLN A C 1
ATOM 3284 O O . GLN A 1 467 ? 2.898 9.672 -10.477 1 56.31 467 GLN A O 1
ATOM 3289 N N . ALA A 1 468 ? 2.994 7.398 -10.109 1 56.53 468 ALA A N 1
ATOM 3290 C CA . ALA A 1 468 ? 1.541 7.434 -9.969 1 56.53 468 ALA A CA 1
ATOM 3291 C C . ALA A 1 468 ? 1.123 7.199 -8.523 1 56.53 468 ALA A C 1
ATOM 3293 O O . ALA A 1 468 ? 1.763 6.43 -7.797 1 56.53 468 ALA A O 1
ATOM 3294 N N . SER A 1 469 ? 0.266 8.133 -8.109 1 58.69 469 SER A N 1
ATOM 3295 C CA . SER A 1 469 ? -0.329 7.906 -6.793 1 58.69 469 SER A CA 1
ATOM 3296 C C . SER A 1 469 ? -1.093 6.59 -6.75 1 58.69 469 SER A C 1
ATOM 3298 O O . SER A 1 469 ? -1.612 6.133 -7.773 1 58.69 469 SER A O 1
ATOM 3300 N N . SER A 1 470 ? -0.832 5.809 -5.66 1 58.38 470 SER A N 1
ATOM 3301 C CA . SER A 1 470 ? -1.381 4.461 -5.566 1 58.38 470 SER A CA 1
ATOM 3302 C C . SER A 1 470 ? -2.682 4.449 -4.77 1 58.38 470 SER A C 1
ATOM 3304 O O . SER A 1 470 ? -2.859 5.246 -3.848 1 58.38 470 SER A O 1
ATOM 3306 N N . ASN A 1 471 ? -3.709 3.732 -5.363 1 60.31 471 ASN A N 1
ATOM 3307 C CA . ASN A 1 471 ? -4.906 3.334 -4.629 1 60.31 471 ASN A CA 1
ATOM 3308 C C . ASN A 1 471 ? -4.691 2.031 -3.865 1 60.31 471 ASN A C 1
ATOM 3310 O O . ASN A 1 471 ? -5.359 1.032 -4.133 1 60.31 471 ASN A O 1
ATOM 3314 N N . ALA A 1 472 ? -3.719 2.043 -2.842 1 64.12 472 ALA A N 1
ATOM 3315 C CA . ALA A 1 472 ? -3.381 0.817 -2.119 1 64.12 472 ALA A CA 1
ATOM 3316 C C . ALA A 1 472 ? -4.312 0.606 -0.931 1 64.12 472 ALA A C 1
ATOM 3318 O O . ALA A 1 472 ? -4.703 1.566 -0.26 1 64.12 472 ALA A O 1
ATOM 3319 N N . MET A 1 473 ? -4.672 -0.646 -0.854 1 74.06 473 MET A N 1
ATOM 3320 C CA . MET A 1 473 ? -5.34 -0.998 0.395 1 74.06 473 MET A CA 1
ATOM 3321 C C . MET A 1 473 ? -4.34 -1.071 1.545 1 74.06 473 MET A C 1
ATOM 3323 O O . MET A 1 473 ? -3.244 -1.609 1.387 1 74.06 473 MET A O 1
ATOM 3327 N N . LEU A 1 474 ? -4.754 -0.582 2.562 1 83.06 474 LEU A N 1
ATOM 3328 C CA . LEU A 1 474 ? -3.934 -0.717 3.762 1 83.06 474 LEU A CA 1
ATOM 3329 C C . LEU A 1 474 ? -3.828 -2.18 4.184 1 83.06 474 LEU A C 1
ATOM 3331 O O . LEU A 1 474 ? -4.836 -2.885 4.254 1 83.06 474 LEU A O 1
ATOM 3335 N N . PRO A 1 475 ? -2.668 -2.678 4.457 1 87.25 475 PRO A N 1
ATOM 3336 C CA . PRO A 1 475 ? -2.479 -4.094 4.785 1 87.25 475 PRO A CA 1
ATOM 3337 C C . PRO A 1 475 ? -3.414 -4.574 5.891 1 87.25 475 PRO A C 1
ATOM 3339 O O . PRO A 1 475 ? -3.904 -5.707 5.844 1 87.25 475 PRO A O 1
ATOM 3342 N N . GLY A 1 476 ? -3.658 -3.75 6.836 1 90.75 476 GLY A N 1
ATOM 3343 C CA . GLY A 1 476 ? -4.547 -4.137 7.918 1 90.75 476 GLY A CA 1
ATOM 3344 C C . GLY A 1 476 ? -5.977 -4.363 7.465 1 90.75 476 GLY A C 1
ATOM 3345 O O . GLY A 1 476 ? -6.688 -5.199 8.023 1 90.75 476 GLY A O 1
ATOM 3346 N N . VAL A 1 477 ? -6.43 -3.627 6.473 1 91.31 477 VAL A N 1
ATOM 3347 C CA . VAL A 1 477 ? -7.773 -3.795 5.934 1 91.31 477 VAL A CA 1
ATOM 3348 C C . VAL A 1 477 ? -7.875 -5.129 5.195 1 91.31 477 VAL A C 1
ATOM 3350 O O . VAL A 1 477 ? -8.898 -5.812 5.273 1 91.31 477 VAL A O 1
ATOM 3353 N N . VAL A 1 478 ? -6.824 -5.5 4.578 1 90.62 478 VAL A N 1
ATOM 3354 C CA . VAL A 1 478 ? -6.762 -6.793 3.902 1 90.62 478 VAL A CA 1
ATOM 3355 C C . VAL A 1 478 ? -6.844 -7.918 4.93 1 90.62 478 VAL A C 1
ATOM 3357 O O . VAL A 1 478 ? -7.625 -8.859 4.766 1 90.62 478 VAL A O 1
ATOM 3360 N N . ALA A 1 479 ? -6.102 -7.77 5.957 1 92.88 479 ALA A N 1
ATOM 3361 C CA . ALA A 1 479 ? -6.098 -8.781 7.012 1 92.88 479 ALA A CA 1
ATOM 3362 C C . ALA A 1 479 ? -7.469 -8.891 7.676 1 92.88 479 ALA A C 1
ATOM 3364 O O . ALA A 1 479 ? -7.898 -9.977 8.055 1 92.88 479 ALA A O 1
ATOM 3365 N N . ALA A 1 480 ? -8.078 -7.77 7.82 1 94.5 480 ALA A N 1
ATOM 3366 C CA . ALA A 1 480 ? -9.414 -7.781 8.406 1 94.5 480 ALA A CA 1
ATOM 3367 C C . ALA A 1 480 ? -10.398 -8.523 7.504 1 94.5 480 ALA A C 1
ATOM 3369 O O . ALA A 1 480 ? -11.242 -9.281 7.988 1 94.5 480 ALA A O 1
ATOM 3370 N N . ALA A 1 481 ? -10.312 -8.289 6.25 1 95.19 481 ALA A N 1
ATOM 3371 C CA . ALA A 1 481 ? -11.172 -8.992 5.309 1 95.19 481 ALA A CA 1
ATOM 3372 C C . ALA A 1 481 ? -10.961 -10.5 5.383 1 95.19 481 ALA A C 1
ATOM 3374 O O . ALA A 1 481 ? -11.922 -11.273 5.328 1 95.19 481 ALA A O 1
ATOM 3375 N N . GLU A 1 482 ? -9.734 -10.93 5.512 1 95.12 482 GLU A N 1
ATOM 3376 C CA . GLU A 1 482 ? -9.422 -12.352 5.664 1 95.12 482 GLU A CA 1
ATOM 3377 C C . GLU A 1 482 ? -10.07 -12.922 6.926 1 95.12 482 GLU A C 1
ATOM 3379 O O . GLU A 1 482 ? -10.711 -13.969 6.875 1 95.12 482 GLU A O 1
ATOM 3384 N N . ARG A 1 483 ? -9.883 -12.219 7.969 1 94.94 483 ARG A N 1
ATOM 3385 C CA . ARG A 1 483 ? -10.414 -12.641 9.258 1 94.94 483 ARG A CA 1
ATOM 3386 C C . ARG A 1 483 ? -11.938 -12.742 9.227 1 94.94 483 ARG A C 1
ATOM 3388 O O . ARG A 1 483 ? -12.508 -13.75 9.648 1 94.94 483 ARG A O 1
ATOM 3395 N N . ASP A 1 484 ? -12.508 -11.75 8.719 1 96.88 484 ASP A N 1
ATOM 3396 C CA . ASP A 1 484 ? -13.961 -11.68 8.711 1 96.88 484 ASP A CA 1
ATOM 3397 C C . ASP A 1 484 ? -14.555 -12.742 7.785 1 96.88 484 ASP A C 1
ATOM 3399 O O . ASP A 1 484 ? -15.555 -13.383 8.125 1 96.88 484 ASP A O 1
ATOM 3403 N N . ALA A 1 485 ? -13.945 -12.875 6.664 1 97.62 485 ALA A N 1
ATOM 3404 C CA . ALA A 1 485 ? -14.43 -13.883 5.727 1 97.62 485 ALA A CA 1
ATOM 3405 C C . ALA A 1 485 ? -14.344 -15.289 6.328 1 97.62 485 ALA A C 1
ATOM 3407 O O . ALA A 1 485 ? -15.281 -16.078 6.203 1 97.62 485 ALA A O 1
ATOM 3408 N N . ALA A 1 486 ? -13.242 -15.625 6.953 1 96.88 486 ALA A N 1
ATOM 3409 C CA . ALA A 1 486 ? -13.086 -16.922 7.602 1 96.88 486 ALA A CA 1
ATOM 3410 C C . ALA A 1 486 ? -14.141 -17.125 8.688 1 96.88 486 ALA A C 1
ATOM 3412 O O . ALA A 1 486 ? -14.734 -18.203 8.797 1 96.88 486 ALA A O 1
ATOM 3413 N N . ALA A 1 487 ? -14.406 -16.109 9.445 1 96.31 487 ALA A N 1
ATOM 3414 C CA . ALA A 1 487 ? -15.422 -16.188 10.492 1 96.31 487 ALA A CA 1
ATOM 3415 C C . ALA A 1 487 ? -16.812 -16.422 9.898 1 96.31 487 ALA A C 1
ATOM 3417 O O . ALA A 1 487 ? -17.609 -17.172 10.461 1 96.31 487 ALA A O 1
ATOM 3418 N N . LEU A 1 488 ? -17.062 -15.789 8.812 1 97.94 488 LEU A N 1
ATOM 3419 C CA . LEU A 1 488 ? -18.359 -15.953 8.148 1 97.94 488 LEU A CA 1
ATOM 3420 C C . LEU A 1 488 ? -18.516 -17.359 7.605 1 97.94 488 LEU A C 1
ATOM 3422 O O . LEU A 1 488 ? -19.594 -17.953 7.699 1 97.94 488 LEU A O 1
ATOM 3426 N N . GLN A 1 489 ? -17.469 -17.938 7.012 1 97.94 489 GLN A N 1
ATOM 3427 C CA . GLN A 1 489 ? -17.516 -19.328 6.57 1 97.94 489 GLN A CA 1
ATOM 3428 C C . GLN A 1 489 ? -17.797 -20.266 7.742 1 97.94 489 GLN A C 1
ATOM 3430 O O . GLN A 1 489 ? -18.531 -21.25 7.605 1 97.94 489 GLN A O 1
ATOM 3435 N N . LEU A 1 490 ? -17.172 -19.969 8.836 1 96.69 490 LEU A N 1
ATOM 3436 C CA . LEU A 1 490 ? -17.422 -20.797 10.016 1 96.69 490 LEU A CA 1
ATOM 3437 C C . LEU A 1 490 ? -18.859 -20.656 10.492 1 96.69 490 LEU A C 1
ATOM 3439 O O . LEU A 1 490 ? -19.469 -21.625 10.961 1 96.69 490 LEU A O 1
ATOM 3443 N N . ALA A 1 491 ? -19.406 -19.469 10.383 1 97.5 491 ALA A N 1
ATOM 3444 C CA . ALA A 1 491 ? -20.812 -19.25 10.711 1 97.5 491 ALA A CA 1
ATOM 3445 C C . ALA A 1 491 ? -21.719 -20.078 9.797 1 97.5 491 ALA A C 1
ATOM 3447 O O . ALA A 1 491 ? -22.734 -20.609 10.234 1 97.5 491 ALA A O 1
ATOM 3448 N N . VAL A 1 492 ? -21.344 -20.141 8.555 1 98.19 492 VAL A N 1
ATOM 3449 C CA . VAL A 1 492 ? -22.078 -20.938 7.574 1 98.19 492 VAL A CA 1
ATOM 3450 C C . VAL A 1 492 ? -22.094 -22.391 8 1 98.19 492 VAL A C 1
ATOM 3452 O O . VAL A 1 492 ? -23.062 -23.109 7.734 1 98.19 492 VAL A O 1
ATOM 3455 N N . LEU A 1 493 ? -21.125 -22.844 8.758 1 97.88 493 LEU A N 1
ATOM 3456 C CA . LEU A 1 493 ? -20.938 -24.266 9.094 1 97.88 493 LEU A CA 1
ATOM 3457 C C . LEU A 1 493 ? -21.406 -24.547 10.516 1 97.88 493 LEU A C 1
ATOM 3459 O O . LEU A 1 493 ? -21.125 -25.609 11.062 1 97.88 493 LEU A O 1
ATOM 3463 N N . THR A 1 494 ? -22.047 -23.641 11.141 1 96.38 494 THR A N 1
ATOM 3464 C CA . THR A 1 494 ? -22.391 -23.734 12.555 1 96.38 494 THR A CA 1
ATOM 3465 C C . THR A 1 494 ? -23.281 -24.938 12.82 1 96.38 494 THR A C 1
ATOM 3467 O O . THR A 1 494 ? -23.234 -25.531 13.906 1 96.38 494 THR A O 1
ATOM 3470 N N . ALA A 1 495 ? -24.047 -25.375 11.836 1 95.88 495 ALA A N 1
ATOM 3471 C CA . ALA A 1 495 ? -24.984 -26.484 12 1 95.88 495 ALA A CA 1
ATOM 3472 C C . ALA A 1 495 ? -24.25 -27.812 12.047 1 95.88 495 ALA A C 1
ATOM 3474 O O . ALA A 1 495 ? -24.828 -28.828 12.469 1 95.88 495 ALA A O 1
ATOM 3475 N N . LEU A 1 496 ? -23.031 -27.875 11.578 1 97.44 496 LEU A N 1
ATOM 3476 C CA . LEU A 1 496 ? -22.25 -29.109 11.625 1 97.44 496 LEU A CA 1
ATOM 3477 C C . LEU A 1 496 ? -21.844 -29.438 13.055 1 97.44 496 LEU A C 1
ATOM 3479 O O . LEU A 1 496 ? -21.672 -28.531 13.875 1 97.44 496 LEU A O 1
ATOM 3483 N N . PRO A 1 497 ? -21.609 -30.688 13.352 1 96.5 497 PRO A N 1
ATOM 3484 C CA . PRO A 1 497 ? -21.094 -31.047 14.672 1 96.5 497 PRO A CA 1
ATOM 3485 C C . PRO A 1 497 ? -19.734 -30.422 14.961 1 96.5 497 PRO A C 1
ATOM 3487 O O . PRO A 1 497 ? -18.906 -30.281 14.047 1 96.5 497 PRO A O 1
ATOM 3490 N N . GLU A 1 498 ? -19.531 -30.125 16.188 1 95.19 498 GLU A N 1
ATOM 3491 C CA . GLU A 1 498 ? -18.281 -29.469 16.609 1 95.19 498 GLU A CA 1
ATOM 3492 C C . GLU A 1 498 ? -17.062 -30.297 16.203 1 95.19 498 GLU A C 1
ATOM 3494 O O . GLU A 1 498 ? -16.047 -29.734 15.805 1 95.19 498 GLU A O 1
ATOM 3499 N N . GLU A 1 499 ? -17.188 -31.562 16.312 1 94.62 499 GLU A N 1
ATOM 3500 C CA . GLU A 1 499 ? -16.078 -32.438 15.969 1 94.62 499 GLU A CA 1
ATOM 3501 C C . GLU A 1 499 ? -15.703 -32.312 14.5 1 94.62 499 GLU A C 1
ATOM 3503 O O . GLU A 1 499 ? -14.523 -32.375 14.141 1 94.62 499 GLU A O 1
ATOM 3508 N N . ALA A 1 500 ? -16.719 -32.156 13.672 1 95.38 500 ALA A N 1
ATOM 3509 C CA . ALA A 1 500 ? -16.484 -31.984 12.242 1 95.38 500 ALA A CA 1
ATOM 3510 C C . ALA A 1 500 ? -15.836 -30.625 11.961 1 95.38 500 ALA A C 1
ATOM 3512 O O . ALA A 1 500 ? -14.914 -30.516 11.148 1 95.38 500 ALA A O 1
ATOM 3513 N N . ARG A 1 501 ? -16.266 -29.625 12.641 1 94.75 501 ARG A N 1
ATOM 3514 C CA . ARG A 1 501 ? -15.734 -28.281 12.445 1 94.75 501 ARG A CA 1
ATOM 3515 C C . ARG A 1 501 ? -14.273 -28.203 12.867 1 94.75 501 ARG A C 1
ATOM 3517 O O . ARG A 1 501 ? -13.484 -27.453 12.273 1 94.75 501 ARG A O 1
ATOM 3524 N N . ARG A 1 502 ? -13.906 -28.953 13.836 1 91.88 502 ARG A N 1
ATOM 3525 C CA . ARG A 1 502 ? -12.539 -28.938 14.344 1 91.88 502 ARG A CA 1
ATOM 3526 C C . ARG A 1 502 ? -11.57 -29.547 13.328 1 91.88 502 ARG A C 1
ATOM 3528 O O . ARG A 1 502 ? -10.359 -29.344 13.422 1 91.88 502 ARG A O 1
ATOM 3535 N N . LEU A 1 503 ? -12.125 -30.281 12.391 1 93.81 503 LEU A N 1
ATOM 3536 C CA . LEU A 1 503 ? -11.297 -30.891 11.359 1 93.81 503 LEU A CA 1
ATOM 3537 C C . LEU A 1 503 ? -10.945 -29.875 10.273 1 93.81 503 LEU A C 1
ATOM 3539 O O . LEU A 1 503 ? -10.094 -30.141 9.43 1 93.81 503 LEU A O 1
ATOM 3543 N N . LEU A 1 504 ? -11.578 -28.703 10.391 1 94.75 504 LEU A N 1
ATOM 3544 C CA . LEU A 1 504 ? -11.422 -27.734 9.312 1 94.75 504 LEU A CA 1
ATOM 3545 C C . LEU A 1 504 ? -10.539 -26.562 9.75 1 94.75 504 LEU A C 1
ATOM 3547 O O . LEU A 1 504 ? -10.695 -26.047 10.859 1 94.75 504 LEU A O 1
ATOM 3551 N N . CYS A 1 505 ? -9.594 -26.25 8.984 1 94.56 505 CYS A N 1
ATOM 3552 C CA . CYS A 1 505 ? -8.883 -24.984 9.023 1 94.56 505 CYS A CA 1
ATOM 3553 C C . CYS A 1 505 ? -9.352 -24.062 7.898 1 94.56 505 CYS A C 1
ATOM 3555 O O . CYS A 1 505 ? -9.031 -24.281 6.73 1 94.56 505 CYS A O 1
ATOM 3557 N N . VAL A 1 506 ? -10.055 -23 8.266 1 96.44 506 VAL A N 1
ATOM 3558 C CA . VAL A 1 506 ? -10.633 -22.109 7.258 1 96.44 506 VAL A CA 1
ATOM 3559 C C . VAL A 1 506 ? -9.734 -20.891 7.062 1 96.44 506 VAL A C 1
ATOM 3561 O O . VAL A 1 506 ? -9.398 -20.203 8.023 1 96.44 506 VAL A O 1
ATOM 3564 N N . VAL A 1 507 ? -9.312 -20.688 5.828 1 96 507 VAL A N 1
ATOM 3565 C CA . VAL A 1 507 ? -8.516 -19.516 5.48 1 96 507 VAL A CA 1
ATOM 3566 C C . VAL A 1 507 ? -9.141 -18.797 4.285 1 96 507 VAL A C 1
ATOM 3568 O O . VAL A 1 507 ? -9.812 -19.422 3.463 1 96 507 VAL A O 1
ATOM 3571 N N . ALA A 1 508 ? -8.914 -17.469 4.238 1 96.31 508 ALA A N 1
ATOM 3572 C CA . ALA A 1 508 ? -9.461 -16.672 3.137 1 96.31 508 ALA A CA 1
ATOM 3573 C C . ALA A 1 508 ? -8.352 -16.031 2.316 1 96.31 508 ALA A C 1
ATOM 3575 O O . ALA A 1 508 ? -7.359 -15.547 2.873 1 96.31 508 ALA A O 1
ATOM 3576 N N . SER A 1 509 ? -8.477 -16.109 1.03 1 94.19 509 SER A N 1
ATOM 3577 C CA . SER A 1 509 ? -7.637 -15.336 0.11 1 94.19 509 SER A CA 1
ATOM 3578 C C . SER A 1 509 ? -8.336 -14.055 -0.337 1 94.19 509 SER A C 1
ATOM 3580 O O . SER A 1 509 ? -9.492 -14.086 -0.748 1 94.19 509 SER A O 1
ATOM 3582 N N . VAL A 1 510 ? -7.617 -12.984 -0.267 1 92.19 510 VAL A N 1
ATOM 3583 C CA . VAL A 1 510 ? -8.188 -11.688 -0.625 1 92.19 510 VAL A CA 1
ATOM 3584 C C . VAL A 1 510 ? -7.816 -11.336 -2.064 1 92.19 510 VAL A C 1
ATOM 3586 O O . VAL A 1 510 ? -6.645 -11.406 -2.441 1 92.19 510 VAL A O 1
ATOM 3589 N N . HIS A 1 511 ? -8.812 -10.969 -2.818 1 89.06 511 HIS A N 1
ATOM 3590 C CA . HIS A 1 511 ? -8.641 -10.531 -4.199 1 89.06 511 HIS A CA 1
ATOM 3591 C C . HIS A 1 511 ? -8.773 -9.016 -4.312 1 89.06 511 HIS A C 1
ATOM 3593 O O . HIS A 1 511 ? -9.516 -8.391 -3.553 1 89.06 511 HIS A O 1
ATOM 3599 N N . THR A 1 512 ? -8.07 -8.508 -5.219 1 76.38 512 THR A N 1
ATOM 3600 C CA . THR A 1 512 ? -8.211 -7.074 -5.445 1 76.38 512 THR A CA 1
ATOM 3601 C C . THR A 1 512 ? -8.688 -6.797 -6.867 1 76.38 512 THR A C 1
ATOM 3603 O O . THR A 1 512 ? -8.836 -5.637 -7.262 1 76.38 512 THR A O 1
ATOM 3606 N N . SER A 1 513 ? -8.844 -7.875 -7.641 1 78.56 513 SER A N 1
ATOM 3607 C CA . SER A 1 513 ? -9.391 -7.77 -8.992 1 78.56 513 SER A CA 1
ATOM 3608 C C . SER A 1 513 ? -10.633 -8.641 -9.156 1 78.56 513 SER A C 1
ATOM 3610 O O . SER A 1 513 ? -10.68 -9.766 -8.656 1 78.56 513 SER A O 1
ATOM 3612 N N . VAL A 1 514 ? -11.523 -8.078 -9.875 1 86.88 514 VAL A N 1
ATOM 3613 C CA . VAL A 1 514 ? -12.758 -8.805 -10.148 1 86.88 514 VAL A CA 1
ATOM 3614 C C . VAL A 1 514 ? -12.461 -10.055 -10.969 1 86.88 514 VAL A C 1
ATOM 3616 O O . VAL A 1 514 ? -13.078 -11.102 -10.773 1 86.88 514 VAL A O 1
ATOM 3619 N N . GLU A 1 515 ? -11.43 -9.984 -11.805 1 84.44 515 GLU A N 1
ATOM 3620 C CA . GLU A 1 515 ? -11.102 -11.094 -12.695 1 84.44 515 GLU A CA 1
ATOM 3621 C C . GLU A 1 515 ? -10.578 -12.297 -11.922 1 84.44 515 GLU A C 1
ATOM 3623 O O . GLU A 1 515 ? -11.039 -13.422 -12.117 1 84.44 515 GLU A O 1
ATOM 3628 N N . THR A 1 516 ? -9.617 -12.016 -11.016 1 86.88 516 THR A N 1
ATOM 3629 C CA . THR A 1 516 ? -9.07 -13.133 -10.258 1 86.88 516 THR A CA 1
ATOM 3630 C C . THR A 1 516 ? -10.125 -13.711 -9.312 1 86.88 516 THR A C 1
ATOM 3632 O O . THR A 1 516 ? -10.148 -14.914 -9.062 1 86.88 516 THR A O 1
ATOM 3635 N N . PHE A 1 517 ? -11.016 -12.875 -8.812 1 92.5 517 PHE A N 1
ATOM 3636 C CA . PHE A 1 517 ? -12.109 -13.344 -7.961 1 92.5 517 PHE A CA 1
ATOM 3637 C C . PHE A 1 517 ? -13.062 -14.227 -8.75 1 92.5 517 PHE A C 1
ATOM 3639 O O . PHE A 1 517 ? -13.523 -15.258 -8.242 1 92.5 517 PHE A O 1
ATOM 3646 N N . LEU A 1 518 ? -13.305 -13.781 -9.984 1 91.25 518 LEU A N 1
ATOM 3647 C CA . LEU A 1 518 ? -14.211 -14.516 -10.852 1 91.25 518 LEU A CA 1
ATOM 3648 C C . LEU A 1 518 ? -13.672 -15.906 -11.148 1 91.25 518 LEU A C 1
ATOM 3650 O O . LEU A 1 518 ? -14.422 -16.891 -11.133 1 91.25 518 LEU A O 1
ATOM 3654 N N . TYR A 1 519 ? -12.391 -16.062 -11.242 1 88.25 519 TYR A N 1
ATOM 3655 C CA . TYR A 1 519 ? -11.812 -17.297 -11.766 1 88.25 519 TYR A CA 1
ATOM 3656 C C . TYR A 1 519 ? -11.359 -18.219 -10.633 1 88.25 519 TYR A C 1
ATOM 3658 O O . TYR A 1 519 ? -10.727 -19.25 -10.867 1 88.25 519 TYR A O 1
ATOM 3666 N N . THR A 1 520 ? -11.695 -17.875 -9.445 1 92.06 520 THR A N 1
ATOM 3667 C CA . THR A 1 520 ? -11.305 -18.719 -8.32 1 92.06 520 THR A CA 1
ATOM 3668 C C . THR A 1 520 ? -12.523 -19.359 -7.672 1 92.06 520 THR A C 1
ATOM 3670 O O . THR A 1 520 ? -13.609 -18.797 -7.676 1 92.06 520 THR A O 1
ATOM 3673 N N . GLN A 1 521 ? -12.312 -20.594 -7.203 1 93.25 521 GLN A N 1
ATOM 3674 C CA . GLN A 1 521 ? -13.297 -21.312 -6.41 1 93.25 521 GLN A CA 1
ATOM 3675 C C . GLN A 1 521 ? -12.688 -21.812 -5.098 1 93.25 521 GLN A C 1
ATOM 3677 O O . GLN A 1 521 ? -11.5 -22.109 -5.035 1 93.25 521 GLN A O 1
ATOM 3682 N N . PRO A 1 522 ? -13.531 -21.844 -4.062 1 96.31 522 PRO A N 1
ATOM 3683 C CA . PRO A 1 522 ? -13.016 -22.422 -2.82 1 96.31 522 PRO A CA 1
ATOM 3684 C C . PRO A 1 522 ? -12.516 -23.844 -3.004 1 96.31 522 PRO A C 1
ATOM 3686 O O . PRO A 1 522 ? -13.109 -24.625 -3.752 1 96.31 522 PRO A O 1
ATOM 3689 N N . LEU A 1 523 ? -11.453 -24.141 -2.297 1 94.25 523 LEU A N 1
ATOM 3690 C CA . LEU A 1 523 ? -10.82 -25.453 -2.396 1 94.25 523 LEU A CA 1
ATOM 3691 C C . LEU A 1 523 ? -10.625 -26.062 -1.016 1 94.25 523 LEU A C 1
ATOM 3693 O O . LEU A 1 523 ? -10.445 -25.344 -0.031 1 94.25 523 LEU A O 1
ATOM 3697 N N . ILE A 1 524 ? -10.711 -27.359 -0.952 1 93.5 524 ILE A N 1
ATOM 3698 C CA . ILE A 1 524 ? -10.43 -28.109 0.266 1 93.5 524 ILE A CA 1
ATOM 3699 C C . ILE A 1 524 ? -9.242 -29.047 0.033 1 93.5 524 ILE A C 1
ATOM 3701 O O . ILE A 1 524 ? -9.219 -29.797 -0.942 1 93.5 524 ILE A O 1
ATOM 3705 N N . HIS A 1 525 ? -8.258 -28.891 0.895 1 89.69 525 HIS A N 1
ATOM 3706 C CA . HIS A 1 525 ? -7.039 -29.703 0.787 1 89.69 525 HIS A CA 1
ATOM 3707 C C . HIS A 1 525 ? -6.766 -30.469 2.078 1 89.69 525 HIS A C 1
ATOM 3709 O O . HIS A 1 525 ? -6.996 -29.938 3.172 1 89.69 525 HIS A O 1
ATOM 3715 N N . ALA A 1 526 ? -6.281 -31.688 1.901 1 88.94 526 ALA A N 1
ATOM 3716 C CA . ALA A 1 526 ? -5.875 -32.438 3.076 1 88.94 526 ALA A CA 1
ATOM 3717 C C . ALA A 1 526 ? -4.574 -31.906 3.662 1 88.94 526 ALA A C 1
ATOM 3719 O O . ALA A 1 526 ? -3.625 -31.625 2.928 1 88.94 526 ALA A O 1
ATOM 3720 N N . LEU A 1 527 ? -4.52 -31.766 4.965 1 86.88 527 LEU A N 1
ATOM 3721 C CA . LEU A 1 527 ? -3.328 -31.25 5.625 1 86.88 527 LEU A CA 1
ATOM 3722 C C . LEU A 1 527 ? -2.393 -32.375 6.035 1 86.88 527 LEU A C 1
ATOM 3724 O O . LEU A 1 527 ? -1.222 -32.125 6.34 1 86.88 527 LEU A O 1
ATOM 3728 N N . GLY A 1 528 ? -2.846 -33.562 6.109 1 79.12 528 GLY A N 1
ATOM 3729 C CA . GLY A 1 528 ? -2.025 -34.719 6.418 1 79.12 528 GLY A CA 1
ATOM 3730 C C . GLY A 1 528 ? -2.119 -35.156 7.871 1 79.12 528 GLY A C 1
ATOM 3731 O O . GLY A 1 528 ? -1.636 -36.219 8.234 1 79.12 528 GLY A O 1
ATOM 3732 N N . ASP A 1 529 ? -2.695 -34.312 8.711 1 82.69 529 ASP A N 1
ATOM 3733 C CA . ASP A 1 529 ? -2.838 -34.656 10.125 1 82.69 529 ASP A CA 1
ATOM 3734 C C . ASP A 1 529 ? -4.285 -35 10.461 1 82.69 529 ASP A C 1
ATOM 3736 O O . ASP A 1 529 ? -4.684 -34.969 11.625 1 82.69 529 ASP A O 1
ATOM 3740 N N . GLY A 1 530 ? -5 -35.25 9.414 1 85.94 530 GLY A N 1
ATOM 3741 C CA . GLY A 1 530 ? -6.41 -35.562 9.602 1 85.94 530 GLY A CA 1
ATOM 3742 C C . GLY A 1 530 ? -7.312 -34.344 9.414 1 85.94 530 GLY A C 1
ATOM 3743 O O . GLY A 1 530 ? -8.531 -34.5 9.266 1 85.94 530 GLY A O 1
ATOM 3744 N N . ARG A 1 531 ? -6.742 -33.25 9.367 1 91.06 531 ARG A N 1
ATOM 3745 C CA . ARG A 1 531 ? -7.512 -32.031 9.156 1 91.06 531 ARG A CA 1
ATOM 3746 C C . ARG A 1 531 ? -7.527 -31.625 7.68 1 91.06 531 ARG A C 1
ATOM 3748 O O . ARG A 1 531 ? -6.758 -32.156 6.883 1 91.06 531 ARG A O 1
ATOM 3755 N N . TRP A 1 532 ? -8.453 -30.656 7.457 1 93.44 532 TRP A N 1
ATOM 3756 C CA . TRP A 1 532 ? -8.625 -30.156 6.094 1 93.44 532 TRP A CA 1
ATOM 3757 C C . TRP A 1 532 ? -8.492 -28.641 6.043 1 93.44 532 TRP A C 1
ATOM 3759 O O . TRP A 1 532 ? -8.977 -27.938 6.93 1 93.44 532 TRP A O 1
ATOM 3769 N N . LEU A 1 533 ? -7.824 -28.203 5.012 1 94.62 533 LEU A N 1
ATOM 3770 C CA . LEU A 1 533 ? -7.73 -26.781 4.754 1 94.62 533 LEU A CA 1
ATOM 3771 C C . LEU A 1 533 ? -8.797 -26.328 3.758 1 94.62 533 LEU A C 1
ATOM 3773 O O . LEU A 1 533 ? -8.797 -26.766 2.602 1 94.62 533 LEU A O 1
ATOM 3777 N N . LEU A 1 534 ? -9.688 -25.562 4.219 1 96.44 534 LEU A N 1
ATOM 3778 C CA . LEU A 1 534 ? -10.688 -24.938 3.346 1 96.44 534 LEU A CA 1
ATOM 3779 C C . LEU A 1 534 ? -10.289 -23.516 3 1 96.44 534 LEU A C 1
ATOM 3781 O O . LEU A 1 534 ? -10.336 -22.625 3.855 1 96.44 534 LEU A O 1
ATOM 3785 N N . ASN A 1 535 ? -9.883 -23.297 1.758 1 96.38 535 ASN A N 1
ATOM 3786 C CA . ASN A 1 535 ? -9.523 -21.969 1.262 1 96.38 535 ASN A CA 1
ATOM 3787 C C . ASN A 1 535 ? -10.695 -21.297 0.564 1 96.38 535 ASN A C 1
ATOM 3789 O O . ASN A 1 535 ? -11.125 -21.734 -0.504 1 96.38 535 ASN A O 1
ATOM 3793 N N . ILE A 1 536 ? -11.172 -20.281 1.16 1 97.75 536 ILE A N 1
ATOM 3794 C CA . ILE A 1 536 ? -12.281 -19.516 0.585 1 97.75 536 ILE A CA 1
ATOM 3795 C C . ILE A 1 536 ? -11.766 -18.188 0.052 1 97.75 536 ILE A C 1
ATOM 3797 O O . ILE A 1 536 ? -10.57 -17.875 0.163 1 97.75 536 ILE A O 1
ATOM 3801 N N . HIS A 1 537 ? -12.703 -17.375 -0.546 1 97.31 537 HIS A N 1
ATOM 3802 C CA . HIS A 1 537 ? -12.25 -16.156 -1.227 1 97.31 537 HIS A CA 1
ATOM 3803 C C . HIS A 1 537 ? -13.109 -14.961 -0.858 1 97.31 537 HIS A C 1
ATOM 3805 O O . HIS A 1 537 ? -14.32 -15.094 -0.667 1 97.31 537 HIS A O 1
ATOM 3811 N N . VAL A 1 538 ? -12.438 -13.836 -0.819 1 96.56 538 VAL A N 1
ATOM 3812 C CA . VAL A 1 538 ? -13.133 -12.586 -0.524 1 96.56 538 VAL A CA 1
ATOM 3813 C C . VAL A 1 538 ? -12.57 -11.461 -1.393 1 96.56 538 VAL A C 1
ATOM 3815 O O . VAL A 1 538 ? -11.359 -11.398 -1.628 1 96.56 538 VAL A O 1
ATOM 3818 N N . LEU A 1 539 ? -13.422 -10.633 -1.939 1 93.94 539 LEU A N 1
ATOM 3819 C CA . LEU A 1 539 ? -13.086 -9.375 -2.594 1 93.94 539 LEU A CA 1
ATOM 3820 C C . LEU A 1 539 ? -13.68 -8.195 -1.837 1 93.94 539 LEU A C 1
ATOM 3822 O O . LEU A 1 539 ? -14.898 -8.023 -1.805 1 93.94 539 LEU A O 1
ATOM 3826 N N . PRO A 1 540 ? -12.805 -7.395 -1.129 1 92.88 540 PRO A N 1
ATOM 3827 C CA . PRO A 1 540 ? -13.297 -6.125 -0.598 1 92.88 540 PRO A CA 1
ATOM 3828 C C . PRO A 1 540 ? -13.68 -5.133 -1.697 1 92.88 540 PRO A C 1
ATOM 3830 O O . PRO A 1 540 ? -12.805 -4.613 -2.396 1 92.88 540 PRO A O 1
ATOM 3833 N N . PHE A 1 541 ? -14.953 -4.91 -1.782 1 91.12 541 PHE A N 1
ATOM 3834 C CA . PHE A 1 541 ? -15.469 -4.023 -2.818 1 91.12 541 PHE A CA 1
ATOM 3835 C C . PHE A 1 541 ? -15.875 -2.68 -2.227 1 91.12 541 PHE A C 1
ATOM 3837 O O . PHE A 1 541 ? -16.703 -2.627 -1.309 1 91.12 541 PHE A O 1
ATOM 3844 N N . TYR A 1 542 ? -15.375 -1.612 -2.758 1 89.62 542 TYR A N 1
ATOM 3845 C CA . TYR A 1 542 ? -15.672 -0.27 -2.275 1 89.62 542 TYR A CA 1
ATOM 3846 C C . TYR A 1 542 ? -16.781 0.371 -3.1 1 89.62 542 TYR A C 1
ATOM 3848 O O . TYR A 1 542 ? -16.594 0.66 -4.285 1 89.62 542 TYR A O 1
ATOM 3856 N N . ARG A 1 543 ? -17.797 0.686 -2.514 1 89 543 ARG A N 1
ATOM 3857 C CA . ARG A 1 543 ? -18.938 1.286 -3.188 1 89 543 ARG A CA 1
ATOM 3858 C C . ARG A 1 543 ? -18.594 2.672 -3.723 1 89 543 ARG A C 1
ATOM 3860 O O . ARG A 1 543 ? -19.141 3.105 -4.738 1 89 543 ARG A O 1
ATOM 3867 N N . SER A 1 544 ? -17.703 3.311 -3.061 1 87.5 544 SER A N 1
ATOM 3868 C CA . SER A 1 544 ? -17.297 4.656 -3.445 1 87.5 544 SER A CA 1
ATOM 3869 C C . SER A 1 544 ? -16.719 4.68 -4.855 1 87.5 544 SER A C 1
ATOM 3871 O O . SER A 1 544 ? -16.766 5.707 -5.539 1 87.5 544 SER A O 1
ATOM 3873 N N . SER A 1 545 ? -16.188 3.602 -5.324 1 81.62 545 SER A N 1
ATOM 3874 C CA . SER A 1 545 ? -15.555 3.535 -6.641 1 81.62 545 SER A CA 1
ATOM 3875 C C . SER A 1 545 ? -16.578 3.674 -7.754 1 81.62 545 SER A C 1
ATOM 3877 O O . SER A 1 545 ? -16.25 4.07 -8.875 1 81.62 545 SER A O 1
ATOM 3879 N N . GLU A 1 546 ? -17.844 3.439 -7.484 1 81.31 546 GLU A N 1
ATOM 3880 C CA . GLU A 1 546 ? -18.891 3.48 -8.508 1 81.31 546 GLU A CA 1
ATOM 3881 C C . GLU A 1 546 ? -19.875 4.617 -8.242 1 81.31 546 GLU A C 1
ATOM 3883 O O . GLU A 1 546 ? -20.828 4.812 -9.008 1 81.31 546 GLU A O 1
ATOM 3888 N N . SER A 1 547 ? -19.594 5.332 -7.254 1 84.5 547 SER A N 1
ATOM 3889 C CA . SER A 1 547 ? -20.562 6.34 -6.859 1 84.5 547 SER A CA 1
ATOM 3890 C C . SER A 1 547 ? -20.219 7.703 -7.457 1 84.5 547 SER A C 1
ATOM 3892 O O . SER A 1 547 ? -19.047 8.062 -7.566 1 84.5 547 SER A O 1
ATOM 3894 N N . GLU A 1 548 ? -21.297 8.477 -7.719 1 80.56 548 GLU A N 1
ATOM 3895 C CA . GLU A 1 548 ? -21.125 9.867 -8.133 1 80.56 548 GLU A CA 1
ATOM 3896 C C . GLU A 1 548 ? -20.875 10.773 -6.926 1 80.56 548 GLU A C 1
ATOM 3898 O O . GLU A 1 548 ? -20.438 11.914 -7.078 1 80.56 548 GLU A O 1
ATOM 3903 N N . ARG A 1 549 ? -21.203 10.258 -5.727 1 86.5 549 ARG A N 1
ATOM 3904 C CA . ARG A 1 549 ? -20.984 10.961 -4.465 1 86.5 549 ARG A CA 1
ATOM 3905 C C . ARG A 1 549 ? -20.219 10.086 -3.473 1 86.5 549 ARG A C 1
ATOM 3907 O O . ARG A 1 549 ? -20.75 9.719 -2.426 1 86.5 549 ARG A O 1
ATOM 3914 N N . PRO A 1 550 ? -18.953 9.898 -3.771 1 87.75 550 PRO A N 1
ATOM 3915 C CA . PRO A 1 550 ? -18.188 8.914 -3.012 1 87.75 550 PRO A CA 1
ATOM 3916 C C . PRO A 1 550 ? -18.109 9.25 -1.523 1 87.75 550 PRO A C 1
ATOM 3918 O O . PRO A 1 550 ? -18.047 8.344 -0.686 1 87.75 550 PRO A O 1
ATOM 3921 N N . ASN A 1 551 ? -18.203 10.508 -1.122 1 88.31 551 ASN A N 1
ATOM 3922 C CA . ASN A 1 551 ? -18.094 10.898 0.278 1 88.31 551 ASN A CA 1
ATOM 3923 C C . ASN A 1 551 ? -19.297 10.445 1.094 1 88.31 551 ASN A C 1
ATOM 3925 O O . ASN A 1 551 ? -19.219 10.359 2.322 1 88.31 551 ASN A O 1
ATOM 3929 N N . LEU A 1 552 ? -20.422 10.125 0.384 1 92.19 552 LEU A N 1
ATOM 3930 C CA . LEU A 1 552 ? -21.641 9.719 1.071 1 92.19 552 LEU A CA 1
ATOM 3931 C C . LEU A 1 552 ? -21.703 8.195 1.206 1 92.19 552 LEU A C 1
ATOM 3933 O O . LEU A 1 552 ? -22.594 7.668 1.878 1 92.19 552 LEU A O 1
ATOM 3937 N N . THR A 1 553 ? -20.734 7.543 0.606 1 92.44 553 THR A N 1
ATOM 3938 C CA . THR A 1 553 ? -20.703 6.086 0.647 1 92.44 553 THR A CA 1
ATOM 3939 C C . THR A 1 553 ? -19.812 5.594 1.777 1 92.44 553 THR A C 1
ATOM 3941 O O . THR A 1 553 ? -19.016 6.367 2.33 1 92.44 553 THR A O 1
ATOM 3944 N N . PRO A 1 554 ? -19.969 4.348 2.129 1 93.38 554 PRO A N 1
ATOM 3945 C CA . PRO A 1 554 ? -19.109 3.818 3.184 1 93.38 554 PRO A CA 1
ATOM 3946 C C . PRO A 1 554 ? -17.625 3.854 2.803 1 93.38 554 PRO A C 1
ATOM 3948 O O . PRO A 1 554 ? -17.281 3.59 1.649 1 93.38 554 PRO A O 1
ATOM 3951 N N . GLN A 1 555 ? -16.891 4.219 3.801 1 92.56 555 GLN A N 1
ATOM 3952 C CA . GLN A 1 555 ? -15.445 4.102 3.672 1 92.56 555 GLN A CA 1
ATOM 3953 C C . GLN A 1 555 ? -15.008 2.639 3.725 1 92.56 555 GLN A C 1
ATOM 3955 O O . GLN A 1 555 ? -14.062 2.244 3.037 1 92.56 555 GLN A O 1
ATOM 3960 N N . ALA A 1 556 ? -15.641 1.824 4.516 1 94.19 556 ALA A N 1
ATOM 3961 C CA . ALA A 1 556 ? -15.367 0.393 4.621 1 94.19 556 ALA A CA 1
ATOM 3962 C C . ALA A 1 556 ? -15.875 -0.356 3.395 1 94.19 556 ALA A C 1
ATOM 3964 O O . ALA A 1 556 ? -16.906 0.004 2.826 1 94.19 556 ALA A O 1
ATOM 3965 N N . PRO A 1 557 ? -15.227 -1.397 3.014 1 92.88 557 PRO A N 1
ATOM 3966 C CA . PRO A 1 557 ? -15.688 -2.188 1.869 1 92.88 557 PRO A CA 1
ATOM 3967 C C . PRO A 1 557 ? -16.812 -3.16 2.236 1 92.88 557 PRO A C 1
ATOM 3969 O O . PRO A 1 557 ? -16.953 -3.521 3.406 1 92.88 557 PRO A O 1
ATOM 3972 N N . GLU A 1 558 ? -17.625 -3.516 1.257 1 95.38 558 GLU A N 1
ATOM 3973 C CA . GLU A 1 558 ? -18.422 -4.723 1.4 1 95.38 558 GLU A CA 1
ATOM 3974 C C . GLU A 1 558 ? -17.641 -5.965 0.989 1 95.38 558 GLU A C 1
ATOM 3976 O O . GLU A 1 558 ? -16.578 -5.855 0.36 1 95.38 558 GLU A O 1
ATOM 3981 N N . TYR A 1 559 ? -18.109 -7.105 1.347 1 97.06 559 TYR A N 1
ATOM 3982 C CA . TYR A 1 559 ? -17.391 -8.344 1.055 1 97.06 559 TYR A CA 1
ATOM 3983 C C . TYR A 1 559 ? -18.125 -9.164 -0.003 1 97.06 559 TYR A C 1
ATOM 3985 O O . TYR A 1 559 ? -19.281 -9.531 0.182 1 97.06 559 TYR A O 1
ATOM 3993 N N . TRP A 1 560 ? -17.438 -9.336 -1.14 1 97.44 560 TRP A N 1
ATOM 3994 C CA . TRP A 1 560 ? -17.859 -10.383 -2.072 1 97.44 560 TRP A CA 1
ATOM 3995 C C . TRP A 1 560 ? -17.234 -11.719 -1.697 1 97.44 560 TRP A C 1
ATOM 3997 O O . TRP A 1 560 ? -16 -11.844 -1.622 1 97.44 560 TRP A O 1
ATOM 4007 N N . LEU A 1 561 ? -18.062 -12.688 -1.472 1 98.38 561 LEU A N 1
ATOM 4008 C CA . LEU A 1 561 ? -17.594 -13.891 -0.798 1 98.38 561 LEU A CA 1
ATOM 4009 C C . LEU A 1 561 ? -17.891 -15.133 -1.634 1 98.38 561 LEU A C 1
ATOM 4011 O O . LEU A 1 561 ? -18.984 -15.25 -2.215 1 98.38 561 LEU A O 1
ATOM 4015 N N . LYS A 1 562 ? -16.953 -15.984 -1.727 1 98 562 LYS A N 1
ATOM 4016 C CA . LYS A 1 562 ? -17.125 -17.328 -2.26 1 98 562 LYS A CA 1
ATOM 4017 C C . LYS A 1 562 ? -16.859 -18.391 -1.19 1 98 562 LYS A C 1
ATOM 4019 O O . LYS A 1 562 ? -15.703 -18.625 -0.826 1 98 562 LYS A O 1
ATOM 4024 N N . PHE A 1 563 ? -17.984 -19.047 -0.738 1 98.31 563 PHE A N 1
ATOM 4025 C CA . PHE A 1 563 ? -17.938 -20.062 0.307 1 98.31 563 PHE A CA 1
ATOM 4026 C C . PHE A 1 563 ? -18.312 -21.438 -0.254 1 98.31 563 PHE A C 1
ATOM 4028 O O . PHE A 1 563 ? -18.719 -21.547 -1.413 1 98.31 563 PHE A O 1
ATOM 4035 N N . LYS A 1 564 ? -18.031 -22.453 0.52 1 97.94 564 LYS A N 1
ATOM 4036 C CA . LYS A 1 564 ? -18.703 -23.734 0.376 1 97.94 564 LYS A CA 1
ATOM 4037 C C . LYS A 1 564 ? -19.922 -23.828 1.297 1 97.94 564 LYS A C 1
ATOM 4039 O O . LYS A 1 564 ? -19.875 -23.375 2.441 1 97.94 564 LYS A O 1
ATOM 4044 N N . CYS A 1 565 ? -21 -24.391 0.796 1 97.56 565 CYS A N 1
ATOM 4045 C CA . CYS A 1 565 ? -22.203 -24.531 1.627 1 97.56 565 CYS A CA 1
ATOM 4046 C C . CYS A 1 565 ? -22.031 -25.641 2.656 1 97.56 565 CYS A C 1
ATOM 4048 O O . CYS A 1 565 ? -21.109 -26.453 2.545 1 97.56 565 CYS A O 1
ATOM 4050 N N . ALA A 1 566 ? -22.891 -25.641 3.641 1 97.5 566 ALA A N 1
ATOM 4051 C CA . ALA A 1 566 ? -22.812 -26.594 4.742 1 97.5 566 ALA A CA 1
ATOM 4052 C C . ALA A 1 566 ? -22.969 -28.031 4.238 1 97.5 566 ALA A C 1
ATOM 4054 O O . ALA A 1 566 ? -22.25 -28.938 4.672 1 97.5 566 ALA A O 1
ATOM 4055 N N . ALA A 1 567 ? -23.859 -28.25 3.305 1 96.62 567 ALA A N 1
ATOM 4056 C CA . ALA A 1 567 ? -24.109 -29.578 2.771 1 96.62 567 ALA A CA 1
ATOM 4057 C C . ALA A 1 567 ? -22.875 -30.141 2.088 1 96.62 567 ALA A C 1
ATOM 4059 O O . ALA A 1 567 ? -22.594 -31.344 2.184 1 96.62 567 ALA A O 1
ATOM 4060 N N . PHE A 1 568 ? -22.219 -29.328 1.403 1 97.06 568 PHE A N 1
ATOM 4061 C CA . PHE A 1 568 ? -21 -29.766 0.726 1 97.06 568 PHE A CA 1
ATOM 4062 C C . PHE A 1 568 ? -19.969 -30.234 1.731 1 97.06 568 PHE A C 1
ATOM 4064 O O . PHE A 1 568 ? -19.391 -31.328 1.57 1 97.06 568 PHE A O 1
ATOM 4071 N N . VAL A 1 569 ? -19.734 -29.375 2.77 1 97.44 569 VAL A N 1
ATOM 4072 C CA . VAL A 1 569 ? -18.703 -29.703 3.754 1 97.44 569 VAL A CA 1
ATOM 4073 C C . VAL A 1 569 ? -19.094 -30.984 4.488 1 97.44 569 VAL A C 1
ATOM 4075 O O . VAL A 1 569 ? -18.266 -31.859 4.719 1 97.44 569 VAL A O 1
ATOM 4078 N N . ALA A 1 570 ? -20.344 -31.141 4.77 1 96.69 570 ALA A N 1
ATOM 4079 C CA . ALA A 1 570 ? -20.844 -32.344 5.414 1 96.69 570 ALA A CA 1
ATOM 4080 C C . ALA A 1 570 ? -20.594 -33.562 4.543 1 96.69 570 ALA A C 1
ATOM 4082 O O . ALA A 1 570 ? -20.094 -34.594 5.023 1 96.69 570 ALA A O 1
ATOM 4083 N N . ALA A 1 571 ? -20.984 -33.438 3.283 1 96.31 571 ALA A N 1
ATOM 4084 C CA . ALA A 1 571 ? -20.812 -34.562 2.344 1 96.31 571 ALA A CA 1
ATOM 4085 C C . ALA A 1 571 ? -19.328 -34.906 2.182 1 96.31 571 ALA A C 1
ATOM 4087 O O . ALA A 1 571 ? -18.953 -36.062 2.166 1 96.31 571 ALA A O 1
ATOM 4088 N N . PHE A 1 572 ? -18.578 -33.875 2.092 1 95.75 572 PHE A N 1
ATOM 4089 C CA . PHE A 1 572 ? -17.141 -34.062 1.877 1 95.75 572 PHE A CA 1
ATOM 4090 C C . PHE A 1 572 ? -16.5 -34.781 3.061 1 95.75 572 PHE A C 1
ATOM 4092 O O . PHE A 1 572 ? -15.641 -35.625 2.881 1 95.75 572 PHE A O 1
ATOM 4099 N N . LEU A 1 573 ? -16.953 -34.438 4.277 1 94.75 573 LEU A N 1
ATOM 4100 C CA . LEU A 1 573 ? -16.406 -35 5.492 1 94.75 573 LEU A CA 1
ATOM 4101 C C . LEU A 1 573 ? -17.047 -36.375 5.781 1 94.75 573 LEU A C 1
ATOM 4103 O O . LEU A 1 573 ? -16.688 -37.031 6.754 1 94.75 573 LEU A O 1
ATOM 4107 N N . GLY A 1 574 ? -18.031 -36.781 5.043 1 93 574 GLY A N 1
ATOM 4108 C CA . GLY A 1 574 ? -18.656 -38.094 5.176 1 93 574 GLY A CA 1
ATOM 4109 C C . GLY A 1 574 ? -19.688 -38.156 6.281 1 93 574 GLY A C 1
ATOM 4110 O O . GLY A 1 574 ? -19.922 -39.219 6.859 1 93 574 GLY A O 1
ATOM 4111 N N . LEU A 1 575 ? -20.25 -37.031 6.535 1 94.75 575 LEU A N 1
ATOM 4112 C CA . LEU A 1 575 ? -21.281 -37.031 7.559 1 94.75 575 LEU A CA 1
ATOM 4113 C C . LEU A 1 575 ? -22.562 -37.656 7.035 1 94.75 575 LEU A C 1
ATOM 4115 O O . LEU A 1 575 ? -22.859 -37.594 5.836 1 94.75 575 LEU A O 1
ATOM 4119 N N . PRO A 1 576 ? -23.281 -38.281 7.949 1 92.81 576 PRO A N 1
ATOM 4120 C CA . PRO A 1 576 ? -24.562 -38.844 7.508 1 92.81 576 PRO A CA 1
ATOM 4121 C C . PRO A 1 576 ? -25.578 -37.781 7.098 1 92.81 576 PRO A C 1
ATOM 4123 O O . PRO A 1 576 ? -25.641 -36.719 7.719 1 92.81 576 PRO A O 1
ATOM 4126 N N . GLU A 1 577 ? -26.359 -38 6.105 1 92.44 577 GLU A N 1
ATOM 4127 C CA . GLU A 1 577 ? -27.422 -37.125 5.605 1 92.44 577 GLU A CA 1
ATOM 4128 C C . GLU A 1 577 ? -26.922 -35.688 5.387 1 92.44 577 GLU A C 1
ATOM 4130 O O . GLU A 1 577 ? -27.484 -34.75 5.938 1 92.44 577 GLU A O 1
ATOM 4135 N N . PRO A 1 578 ? -26 -35.594 4.559 1 93.5 578 PRO A N 1
ATOM 4136 C CA . PRO A 1 578 ? -25.344 -34.281 4.391 1 93.5 578 PRO A CA 1
ATOM 4137 C C . PRO A 1 578 ? -26.312 -33.156 4.039 1 93.5 578 PRO A C 1
ATOM 4139 O O . PRO A 1 578 ? -26.109 -32 4.43 1 93.5 578 PRO A O 1
ATOM 4142 N N . CYS A 1 579 ? -27.359 -33.375 3.367 1 91.5 579 CYS A N 1
ATOM 4143 C CA . CYS A 1 579 ? -28.312 -32.375 2.916 1 91.5 579 CYS A CA 1
ATOM 4144 C C . CYS A 1 579 ? -29.141 -31.859 4.078 1 91.5 579 CYS A C 1
ATOM 4146 O O . CYS A 1 579 ? -29.844 -30.844 3.943 1 91.5 579 CYS A O 1
ATOM 4148 N N . SER A 1 580 ? -28.984 -32.469 5.195 1 92.62 580 SER A N 1
ATOM 4149 C CA . SER A 1 580 ? -29.781 -32.062 6.352 1 92.62 580 SER A CA 1
ATOM 4150 C C . SER A 1 580 ? -29.125 -30.891 7.074 1 92.62 580 SER A C 1
ATOM 4152 O O . SER A 1 580 ? -29.75 -30.25 7.918 1 92.62 580 SER A O 1
ATOM 4154 N N . TYR A 1 581 ? -27.938 -30.594 6.801 1 95.19 581 TYR A N 1
ATOM 4155 C CA . TYR A 1 581 ? -27.266 -29.453 7.406 1 95.19 581 TYR A CA 1
ATOM 4156 C C . TYR A 1 581 ? -27.547 -28.172 6.633 1 95.19 581 TYR A C 1
ATOM 4158 O O . TYR A 1 581 ? -27.016 -27.969 5.535 1 95.19 581 TYR A O 1
ATOM 4166 N N . PRO A 1 582 ? -28.297 -27.297 7.133 1 94.94 582 PRO A N 1
ATOM 4167 C CA . PRO A 1 582 ? -28.719 -26.109 6.379 1 94.94 582 PRO A CA 1
ATOM 4168 C C . PRO A 1 582 ? -27.641 -25.047 6.266 1 94.94 582 PRO A C 1
ATOM 4170 O O . PRO A 1 582 ? -26.875 -24.844 7.211 1 94.94 582 PRO A O 1
ATOM 4173 N N . THR A 1 583 ? -27.5 -24.438 5.133 1 96.5 583 THR A N 1
ATOM 4174 C CA . THR A 1 583 ? -26.734 -23.203 4.93 1 96.5 583 THR A CA 1
ATOM 4175 C C . THR A 1 583 ? -27.594 -21.984 5.25 1 96.5 583 THR A C 1
ATOM 4177 O O . THR A 1 583 ? -28.688 -21.828 4.723 1 96.5 583 THR A O 1
ATOM 4180 N N . PRO A 1 584 ? -27.094 -21.141 6.156 1 97.12 584 PRO A N 1
ATOM 4181 C CA . PRO A 1 584 ? -27.859 -19.938 6.441 1 97.12 584 PRO A CA 1
ATOM 4182 C C . PRO A 1 584 ? -28 -19.016 5.227 1 97.12 584 PRO A C 1
ATOM 4184 O O . PRO A 1 584 ? -27.125 -19.016 4.352 1 97.12 584 PRO A O 1
ATOM 4187 N N . LEU A 1 585 ? -29.094 -18.266 5.191 1 96.62 585 LEU A N 1
ATOM 4188 C CA . LEU A 1 585 ? -29.25 -17.266 4.145 1 96.62 585 LEU A CA 1
ATOM 4189 C C . LEU A 1 585 ? -28.375 -16.047 4.43 1 96.62 585 LEU A C 1
ATOM 4191 O O . LEU A 1 585 ? -27.938 -15.836 5.566 1 96.62 585 LEU A O 1
ATOM 4195 N N . PRO A 1 586 ? -28.062 -15.266 3.348 1 98.31 586 PRO A N 1
ATOM 4196 C CA . PRO A 1 586 ? -27.266 -14.055 3.559 1 98.31 586 PRO A CA 1
ATOM 4197 C C . PRO A 1 586 ? -27.844 -13.141 4.629 1 98.31 586 PRO A C 1
ATOM 4199 O O . PRO A 1 586 ? -27.109 -12.508 5.383 1 98.31 586 PRO A O 1
ATOM 4202 N N . ALA A 1 587 ? -29.172 -13.117 4.746 1 98.44 587 ALA A N 1
ATOM 4203 C CA . ALA A 1 587 ? -29.828 -12.273 5.742 1 98.44 587 ALA A CA 1
ATOM 4204 C C . ALA A 1 587 ? -29.375 -12.648 7.156 1 98.44 587 ALA A C 1
ATOM 4206 O O . ALA A 1 587 ? -29.172 -11.773 7.996 1 98.44 587 ALA A O 1
ATOM 4207 N N . ASP A 1 588 ? -29.234 -13.922 7.395 1 98.06 588 ASP A N 1
ATOM 4208 C CA . ASP A 1 588 ? -28.797 -14.391 8.703 1 98.06 588 ASP A CA 1
ATOM 4209 C C . ASP A 1 588 ? -27.359 -13.969 8.992 1 98.06 588 ASP A C 1
ATOM 4211 O O . ASP A 1 588 ? -27.047 -13.555 10.109 1 98.06 588 ASP A O 1
ATOM 4215 N N . LEU A 1 589 ? -26.531 -14.094 8.016 1 98.5 589 LEU A N 1
ATOM 4216 C CA . LEU A 1 589 ? -25.125 -13.703 8.172 1 98.5 589 LEU A CA 1
ATOM 4217 C C . LEU A 1 589 ? -25 -12.195 8.391 1 98.5 589 LEU A C 1
ATOM 4219 O O . LEU A 1 589 ? -24.234 -11.75 9.242 1 98.5 589 LEU A O 1
ATOM 4223 N N . ASN A 1 590 ? -25.766 -11.445 7.641 1 98.5 590 ASN A N 1
ATOM 4224 C CA . ASN A 1 590 ? -25.766 -10 7.809 1 98.5 590 ASN A CA 1
ATOM 4225 C C . ASN A 1 590 ? -26.266 -9.594 9.195 1 98.5 590 ASN A C 1
ATOM 4227 O O . ASN A 1 590 ? -25.766 -8.648 9.789 1 98.5 590 ASN A O 1
ATOM 4231 N N . ARG A 1 591 ? -27.297 -10.289 9.672 1 98.12 591 ARG A N 1
ATOM 4232 C CA . ARG A 1 591 ? -27.797 -10.023 11.016 1 98.12 591 ARG A CA 1
ATOM 4233 C C . ARG A 1 591 ? -26.688 -10.219 12.062 1 98.12 591 ARG A C 1
ATOM 4235 O O . ARG A 1 591 ? -26.531 -9.406 12.969 1 98.12 591 ARG A O 1
ATOM 4242 N N . GLY A 1 592 ? -25.969 -11.312 11.883 1 97.62 592 GLY A N 1
ATOM 4243 C CA . GLY A 1 592 ? -24.844 -11.547 12.773 1 97.62 592 GLY A CA 1
ATOM 4244 C C . GLY A 1 592 ? -23.797 -10.453 12.711 1 97.62 592 GLY A C 1
ATOM 4245 O O . GLY A 1 592 ? -23.25 -10.047 13.734 1 97.62 592 GLY A O 1
ATOM 4246 N N . THR A 1 593 ? -23.5 -10 11.5 1 97.75 593 THR A N 1
ATOM 4247 C CA . THR A 1 593 ? -22.516 -8.938 11.297 1 97.75 593 THR A CA 1
ATOM 4248 C C . THR A 1 593 ? -22.969 -7.648 11.977 1 97.75 593 THR A C 1
ATOM 4250 O O . THR A 1 593 ? -22.156 -6.973 12.625 1 97.75 593 THR A O 1
ATOM 4253 N N . LEU A 1 594 ? -24.219 -7.289 11.836 1 97.69 594 LEU A N 1
ATOM 4254 C CA . LEU A 1 594 ? -24.766 -6.094 12.477 1 97.69 594 LEU A CA 1
ATOM 4255 C C . LEU A 1 594 ? -24.688 -6.219 14 1 97.69 594 LEU A C 1
ATOM 4257 O O . LEU A 1 594 ? -24.297 -5.273 14.688 1 97.69 594 LEU A O 1
ATOM 4261 N N . GLU A 1 595 ? -24.969 -7.371 14.508 1 96.5 595 GLU A N 1
ATOM 4262 C CA . GLU A 1 595 ? -24.906 -7.598 15.945 1 96.5 595 GLU A CA 1
ATOM 4263 C C . GLU A 1 595 ? -23.484 -7.457 16.469 1 96.5 595 GLU A C 1
ATOM 4265 O O . GLU A 1 595 ? -23.266 -6.871 17.531 1 96.5 595 GLU A O 1
ATOM 4270 N N . ALA A 1 596 ? -22.609 -7.984 15.727 1 94.5 596 ALA A N 1
ATOM 4271 C CA . ALA A 1 596 ? -21.219 -7.871 16.109 1 94.5 596 ALA A CA 1
ATOM 4272 C C . ALA A 1 596 ? -20.766 -6.414 16.109 1 94.5 596 ALA A C 1
ATOM 4274 O O . ALA A 1 596 ? -20.016 -5.98 17 1 94.5 596 ALA A O 1
ATOM 4275 N N . ALA A 1 597 ? -21.156 -5.707 15.117 1 95.62 597 ALA A N 1
ATOM 4276 C CA . ALA A 1 597 ? -20.828 -4.289 15.031 1 95.62 597 ALA A CA 1
ATOM 4277 C C . ALA A 1 597 ? -21.422 -3.512 16.203 1 95.62 597 ALA A C 1
ATOM 4279 O O . ALA A 1 597 ? -20.766 -2.65 16.781 1 95.62 597 ALA A O 1
ATOM 4280 N N . LEU A 1 598 ? -22.625 -3.834 16.547 1 96.25 598 LEU A N 1
ATOM 4281 C CA . LEU A 1 598 ? -23.312 -3.176 17.656 1 96.25 598 LEU A CA 1
ATOM 4282 C C . LEU A 1 598 ? -22.609 -3.486 18.984 1 96.25 598 LEU A C 1
ATOM 4284 O O . LEU A 1 598 ? -22.484 -2.611 19.844 1 96.25 598 LEU A O 1
ATOM 4288 N N . ALA A 1 599 ? -22.141 -4.676 19.078 1 95.12 599 ALA A N 1
ATOM 4289 C CA . ALA A 1 599 ? -21.453 -5.086 20.281 1 95.12 599 ALA A CA 1
ATOM 4290 C C . ALA A 1 599 ? -20.109 -4.371 20.422 1 95.12 599 ALA A C 1
ATOM 4292 O O . ALA A 1 599 ? -19.656 -4.094 21.547 1 95.12 599 ALA A O 1
ATOM 4293 N N . ALA A 1 600 ? -19.516 -4.09 19.312 1 94.62 600 ALA A N 1
ATOM 4294 C CA . ALA A 1 600 ? -18.188 -3.463 19.312 1 94.62 600 ALA A CA 1
ATOM 4295 C C . ALA A 1 600 ? -18.312 -1.944 19.422 1 94.62 600 ALA A C 1
ATOM 4297 O O . ALA A 1 600 ? -17.344 -1.267 19.766 1 94.62 600 ALA A O 1
ATOM 4298 N N . ALA A 1 601 ? -19.438 -1.379 19.125 1 95.88 601 ALA A N 1
ATOM 4299 C CA . ALA A 1 601 ? -19.625 0.069 19.109 1 95.88 601 ALA A CA 1
ATOM 4300 C C . ALA A 1 601 ? -19.594 0.642 20.531 1 95.88 601 ALA A C 1
ATOM 4302 O O . ALA A 1 601 ? -19.953 -0.046 21.484 1 95.88 601 ALA A O 1
ATOM 4303 N N . PRO A 1 602 ? -19.156 1.906 20.625 1 94.44 602 PRO A N 1
ATOM 4304 C CA . PRO A 1 602 ? -19.328 2.559 21.922 1 94.44 602 PRO A CA 1
ATOM 4305 C C . PRO A 1 602 ? -20.781 2.555 22.391 1 94.44 602 PRO A C 1
ATOM 4307 O O . PRO A 1 602 ? -21.703 2.65 21.578 1 94.44 602 PRO A O 1
ATOM 4310 N N . ALA A 1 603 ? -20.969 2.537 23.703 1 94.5 603 ALA A N 1
ATOM 4311 C CA . ALA A 1 603 ? -22.297 2.41 24.281 1 94.5 603 ALA A CA 1
ATOM 4312 C C . ALA A 1 603 ? -23.203 3.559 23.828 1 94.5 603 ALA A C 1
ATOM 4314 O O . ALA A 1 603 ? -24.375 3.35 23.516 1 94.5 603 ALA A O 1
ATOM 4315 N N . GLU A 1 604 ? -22.625 4.703 23.766 1 93.81 604 GLU A N 1
ATOM 4316 C CA . GLU A 1 604 ? -23.422 5.875 23.391 1 93.81 604 GLU A CA 1
ATOM 4317 C C . GLU A 1 604 ? -23.875 5.793 21.938 1 93.81 604 GLU A C 1
ATOM 4319 O O . GLU A 1 604 ? -24.969 6.242 21.609 1 93.81 604 GLU A O 1
ATOM 4324 N N . VAL A 1 605 ? -23.094 5.246 21.109 1 96.38 605 VAL A N 1
ATOM 4325 C CA . VAL A 1 605 ? -23.422 5.09 19.688 1 96.38 605 VAL A CA 1
ATOM 4326 C C . VAL A 1 605 ? -24.531 4.062 19.531 1 96.38 605 VAL A C 1
ATOM 4328 O O . VAL A 1 605 ? -25.5 4.301 18.797 1 96.38 605 VAL A O 1
ATOM 4331 N N . ALA A 1 606 ? -24.406 2.977 20.219 1 96.06 606 ALA A N 1
ATOM 4332 C CA . ALA A 1 606 ? -25.422 1.942 20.156 1 96.06 606 ALA A CA 1
ATOM 4333 C C . ALA A 1 606 ? -26.766 2.473 20.672 1 96.06 606 ALA A C 1
ATOM 4335 O O . ALA A 1 606 ? -27.812 2.189 20.078 1 96.06 606 ALA A O 1
ATOM 4336 N N . ALA A 1 607 ? -26.734 3.225 21.734 1 95 607 ALA A N 1
ATOM 4337 C CA . ALA A 1 607 ? -27.969 3.803 22.281 1 95 607 ALA A CA 1
ATOM 4338 C C . ALA A 1 607 ? -28.609 4.773 21.297 1 95 607 ALA A C 1
ATOM 4340 O O . ALA A 1 607 ? -29.828 4.762 21.109 1 95 607 ALA A O 1
ATOM 4341 N N . ARG A 1 608 ? -27.812 5.594 20.688 1 94.06 608 ARG A N 1
ATOM 4342 C CA . ARG A 1 608 ? -28.297 6.547 19.703 1 94.06 608 ARG A CA 1
ATOM 4343 C C . ARG A 1 608 ? -28.953 5.832 18.516 1 94.06 608 ARG A C 1
ATOM 4345 O O . ARG A 1 608 ? -29.969 6.273 18 1 94.06 608 ARG A O 1
ATOM 4352 N N . TYR A 1 609 ? -28.391 4.785 18.031 1 94.69 609 TYR A N 1
ATOM 4353 C CA . TYR A 1 609 ? -28.938 3.973 16.953 1 94.69 609 TYR A CA 1
ATOM 4354 C C . TYR A 1 609 ? -30.328 3.441 17.328 1 94.69 609 TYR A C 1
ATOM 4356 O O . TYR A 1 609 ? -31.266 3.521 16.531 1 94.69 609 TYR A O 1
ATOM 4364 N N . ARG A 1 610 ? -30.438 2.922 18.531 1 92.19 610 ARG A N 1
ATOM 4365 C CA . ARG A 1 610 ? -31.688 2.326 18.969 1 92.19 610 ARG A CA 1
ATOM 4366 C C . ARG A 1 610 ? -32.781 3.387 19.125 1 92.19 610 ARG A C 1
ATOM 4368 O O . ARG A 1 610 ? -33.938 3.137 18.812 1 92.19 610 ARG A O 1
ATOM 4375 N N . GLU A 1 611 ? -32.406 4.523 19.5 1 91.31 611 GLU A N 1
ATOM 4376 C CA . GLU A 1 611 ? -33.375 5.578 19.844 1 91.31 611 GLU A CA 1
ATOM 4377 C C . GLU A 1 611 ? -33.75 6.379 18.594 1 91.31 611 GLU A C 1
ATOM 4379 O O . GLU A 1 611 ? -34.906 6.758 18.438 1 91.31 611 GLU A O 1
ATOM 4384 N N . HIS A 1 612 ? -32.75 6.641 17.75 1 90.12 612 HIS A N 1
ATOM 4385 C CA . HIS A 1 612 ? -33 7.641 16.719 1 90.12 612 HIS A CA 1
ATOM 4386 C C . HIS A 1 612 ? -32.688 7.082 15.328 1 90.12 612 HIS A C 1
ATOM 4388 O O . HIS A 1 612 ? -33.062 7.691 14.32 1 90.12 612 HIS A O 1
ATOM 4394 N N . GLY A 1 613 ? -32.094 5.973 15.219 1 91.19 613 GLY A N 1
ATOM 4395 C CA . GLY A 1 613 ? -31.578 5.496 13.938 1 91.19 613 GLY A CA 1
ATOM 4396 C C . GLY A 1 613 ? -32.594 4.676 13.172 1 91.19 613 GLY A C 1
ATOM 4397 O O . GLY A 1 613 ? -33.5 4.066 13.773 1 91.19 613 GLY A O 1
ATOM 4398 N N . ARG A 1 614 ? -32.469 4.715 11.844 1 90.62 614 ARG A N 1
ATOM 4399 C CA . ARG A 1 614 ? -33.188 3.756 11.016 1 90.62 614 ARG A CA 1
ATOM 4400 C C . ARG A 1 614 ? -32.625 2.346 11.203 1 90.62 614 ARG A C 1
ATOM 4402 O O . ARG A 1 614 ? -31.438 2.107 11.023 1 90.62 614 ARG A O 1
ATOM 4409 N N . ALA A 1 615 ? -33.562 1.509 11.508 1 92.44 615 ALA A N 1
ATOM 4410 C CA . ALA A 1 615 ? -33.156 0.128 11.711 1 92.44 615 ALA A CA 1
ATOM 4411 C C . ALA A 1 615 ? -32.75 -0.53 10.391 1 92.44 615 ALA A C 1
ATOM 4413 O O . ALA A 1 615 ? -33.406 -0.289 9.359 1 92.44 615 ALA A O 1
ATOM 4414 N N . MET A 1 616 ? -31.75 -1.256 10.453 1 93.5 616 MET A N 1
ATOM 4415 C CA . MET A 1 616 ? -31.375 -2.084 9.312 1 93.5 616 MET A CA 1
ATOM 4416 C C . MET A 1 616 ? -31.953 -3.486 9.438 1 93.5 616 MET A C 1
ATOM 4418 O O . MET A 1 616 ? -31.672 -4.199 10.398 1 93.5 616 MET A O 1
ATOM 4422 N N . GLU A 1 617 ? -32.812 -3.805 8.492 1 94.81 617 GLU A N 1
ATOM 4423 C CA . GLU A 1 617 ? -33.438 -5.125 8.469 1 94.81 617 GLU A CA 1
ATOM 4424 C C . GLU A 1 617 ? -32.906 -5.953 7.293 1 94.81 617 GLU A C 1
ATOM 4426 O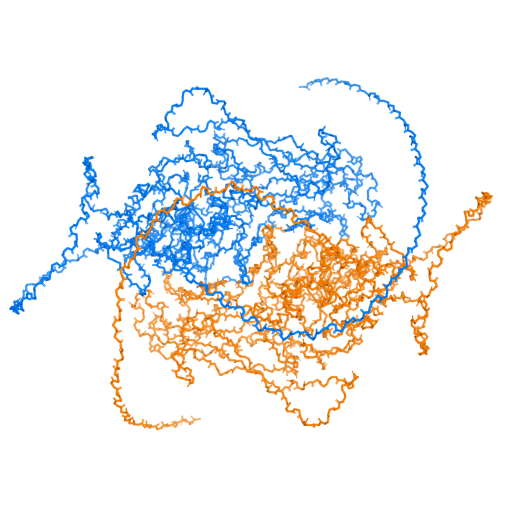 O . GLU A 1 617 ? -32.438 -5.402 6.293 1 94.81 617 GLU A O 1
ATOM 4431 N N . PHE A 1 618 ? -33 -7.207 7.52 1 97.5 618 PHE A N 1
ATOM 4432 C CA . PHE A 1 618 ? -32.469 -8.094 6.5 1 97.5 618 PHE A CA 1
ATOM 4433 C C . PHE A 1 618 ? -33.5 -9.07 6.008 1 97.5 618 PHE A C 1
ATOM 4435 O O . PHE A 1 618 ? -34.312 -9.578 6.801 1 97.5 618 PHE A O 1
ATOM 4442 N N . GLY A 1 619 ? -33.594 -9.258 4.738 1 95.69 619 GLY A N 1
ATOM 4443 C CA . GLY A 1 619 ? -34.531 -10.188 4.121 1 95.69 619 GLY A CA 1
ATOM 4444 C C . GLY A 1 619 ? -34.719 -9.953 2.635 1 95.69 619 GLY A C 1
ATOM 4445 O O . GLY A 1 619 ? -34.219 -8.969 2.09 1 95.69 619 GLY A O 1
ATOM 4446 N N . GLY A 1 620 ? -35.344 -10.891 1.954 1 94.44 620 GLY A N 1
ATOM 4447 C CA . GLY A 1 620 ? -35.562 -10.773 0.524 1 94.44 620 GLY A CA 1
ATOM 4448 C C . GLY A 1 620 ? -34.344 -11.062 -0.311 1 94.44 620 GLY A C 1
ATOM 4449 O O . GLY A 1 620 ? -34.156 -10.461 -1.37 1 94.44 620 GLY A O 1
ATOM 4450 N N . ASP A 1 621 ? -33.469 -11.875 0.236 1 96.62 621 ASP A N 1
ATOM 4451 C CA . ASP A 1 621 ? -32.281 -12.227 -0.507 1 96.62 621 ASP A CA 1
ATOM 4452 C C . ASP A 1 621 ? -32.625 -12.836 -1.862 1 96.62 621 ASP A C 1
ATOM 4454 O O . ASP A 1 621 ? -33.625 -13.539 -1.993 1 96.62 621 ASP A O 1
ATOM 4458 N N . MET A 1 622 ? -31.766 -12.531 -2.809 1 91.94 622 MET A N 1
ATOM 4459 C CA . MET A 1 622 ? -32.094 -12.891 -4.188 1 91.94 622 MET A CA 1
ATOM 4460 C C . MET A 1 622 ? -31.172 -14.008 -4.68 1 91.94 622 MET A C 1
ATOM 4462 O O . MET A 1 622 ? -29.953 -13.852 -4.695 1 91.94 622 MET A O 1
ATOM 4466 N N . ASP A 1 623 ? -31.797 -15.055 -5.098 1 92.31 623 ASP A N 1
ATOM 4467 C CA . ASP A 1 623 ? -31.047 -16.109 -5.777 1 92.31 623 ASP A CA 1
ATOM 4468 C C . ASP A 1 623 ? -30.625 -15.672 -7.18 1 92.31 623 ASP A C 1
ATOM 4470 O O . ASP A 1 623 ? -31.469 -15.555 -8.078 1 92.31 623 ASP A O 1
ATOM 4474 N N . ALA A 1 624 ? -29.375 -15.453 -7.301 1 89.75 624 ALA A N 1
ATOM 4475 C CA . ALA A 1 624 ? -28.844 -14.875 -8.531 1 89.75 624 ALA A CA 1
ATOM 4476 C C . ALA A 1 624 ? -29.031 -15.828 -9.711 1 89.75 624 ALA A C 1
ATOM 4478 O O . ALA A 1 624 ? -28.906 -15.422 -10.867 1 89.75 624 ALA A O 1
ATOM 4479 N N . LEU A 1 625 ? -29.219 -17.078 -9.453 1 86.44 625 LEU A N 1
ATOM 4480 C CA . LEU A 1 625 ? -29.375 -18.047 -10.523 1 86.44 625 LEU A CA 1
ATOM 4481 C C . LEU A 1 625 ? -30.844 -18.266 -10.852 1 86.44 625 LEU A C 1
ATOM 4483 O O . LEU A 1 625 ? -31.172 -18.969 -11.812 1 86.44 625 LEU A O 1
ATOM 4487 N N . ALA A 1 626 ? -31.672 -17.719 -10.031 1 80.44 626 ALA A N 1
ATOM 4488 C CA . ALA A 1 626 ? -33.094 -17.891 -10.266 1 80.44 626 ALA A CA 1
ATOM 4489 C C . ALA A 1 626 ? -33.531 -17.156 -11.531 1 80.44 626 ALA A C 1
ATOM 4491 O O . ALA A 1 626 ? -33.031 -16.078 -11.844 1 80.44 626 ALA A O 1
ATOM 4492 N N . PRO A 1 627 ? -34.25 -17.844 -12.344 1 70.44 627 PRO A N 1
ATOM 4493 C CA . PRO A 1 627 ? -34.719 -17.156 -13.547 1 70.44 627 PRO A CA 1
ATOM 4494 C C . PRO A 1 627 ? -35.469 -15.867 -13.227 1 70.44 627 PRO A C 1
ATOM 4496 O O . PRO A 1 627 ? -36.156 -15.781 -12.195 1 70.44 627 PRO A O 1
ATOM 4499 N N . GLY A 1 628 ? -35.125 -14.773 -13.867 1 60.44 628 GLY A N 1
ATOM 4500 C CA . GLY A 1 628 ? -35.875 -13.531 -13.703 1 60.44 628 GLY A CA 1
ATOM 4501 C C . GLY A 1 628 ? -37.344 -13.656 -14.008 1 60.44 628 GLY A C 1
ATOM 4502 O O . GLY A 1 628 ? -37.812 -14.711 -14.469 1 60.44 628 GLY A O 1
ATOM 4503 N N . PRO A 1 629 ? -38.125 -12.633 -13.578 1 58.94 629 PRO A N 1
ATOM 4504 C CA . PRO A 1 629 ? -39.562 -12.68 -13.875 1 58.94 629 PRO A CA 1
ATOM 4505 C C . PRO A 1 629 ? -39.844 -12.945 -15.352 1 58.94 629 PRO A C 1
ATOM 4507 O O . PRO A 1 629 ? -40.906 -13.484 -15.695 1 58.94 629 PRO A O 1
ATOM 4510 N N . ASP A 1 630 ? -39 -12.406 -16.172 1 55.06 630 ASP A N 1
ATOM 4511 C CA . ASP A 1 630 ? -39.188 -12.586 -17.594 1 55.06 630 ASP A CA 1
ATOM 4512 C C . ASP A 1 630 ? -38.75 -13.977 -18.047 1 55.06 630 ASP A C 1
ATOM 4514 O O . ASP A 1 630 ? -38.812 -14.305 -19.234 1 55.06 630 ASP A O 1
ATOM 4518 N N . GLY A 1 631 ? -38.5 -14.727 -17.266 1 55.34 631 GLY A N 1
ATOM 4519 C CA . GLY A 1 631 ? -38.125 -16.094 -17.547 1 55.34 631 GLY A CA 1
ATOM 4520 C C . GLY A 1 631 ? -36.688 -16.219 -18.094 1 55.34 631 GLY A C 1
ATOM 4521 O O . GLY A 1 631 ? -36.25 -17.297 -18.484 1 55.34 631 GLY A O 1
ATOM 4522 N N . LYS A 1 632 ? -36.25 -15.047 -18.297 1 54.12 632 LYS A N 1
ATOM 4523 C CA . LYS A 1 632 ? -34.938 -15.062 -18.938 1 54.12 632 LYS A CA 1
ATOM 4524 C C . LYS A 1 632 ? -33.938 -15.828 -18.109 1 54.12 632 LYS A C 1
ATOM 4526 O O . LYS A 1 632 ? -34.125 -15.992 -16.891 1 54.12 632 LYS A O 1
ATOM 4531 N N . LEU A 1 633 ? -33 -16.438 -18.797 1 54.84 633 LEU A N 1
ATOM 4532 C CA . LEU A 1 633 ? -31.984 -17.375 -18.359 1 54.84 633 LEU A CA 1
ATOM 4533 C C . LEU A 1 633 ? -31.406 -16.969 -17 1 54.84 633 LEU A C 1
ATOM 4535 O O . LEU A 1 633 ? -31.297 -15.781 -16.703 1 54.84 633 LEU A O 1
ATOM 4539 N N . PRO A 1 634 ? -31.422 -17.984 -16.172 1 58.5 634 PRO A N 1
ATOM 4540 C CA . PRO A 1 634 ? -30.844 -17.844 -14.828 1 58.5 634 PRO A CA 1
ATOM 4541 C C . PRO A 1 634 ? -29.531 -17.078 -14.836 1 58.5 634 PRO A C 1
ATOM 4543 O O . PRO A 1 634 ? -28.781 -17.125 -15.82 1 58.5 634 PRO A O 1
ATOM 4546 N N . GLY A 1 635 ? -29.453 -16.094 -14.055 1 68.44 635 GLY A N 1
ATOM 4547 C CA . GLY A 1 635 ? -28.188 -15.383 -13.883 1 68.44 635 GLY A CA 1
ATOM 4548 C C . GLY A 1 635 ? -26.984 -16.297 -13.891 1 68.44 635 GLY A C 1
ATOM 4549 O O . GLY A 1 635 ? -27.125 -17.516 -13.852 1 68.44 635 GLY A O 1
ATOM 4550 N N . SER A 1 636 ? -25.859 -16.016 -14.508 1 79.25 636 SER A N 1
ATOM 4551 C CA . SER A 1 636 ? -24.594 -16.734 -14.492 1 79.25 636 SER A CA 1
ATOM 4552 C C . SER A 1 636 ? -23.734 -16.312 -13.312 1 79.25 636 SER A C 1
ATOM 4554 O O . SER A 1 636 ? -23.922 -15.227 -12.75 1 79.25 636 SER A O 1
ATOM 4556 N N . PRO A 1 637 ? -22.984 -17.328 -12.781 1 81.62 637 PRO A N 1
ATOM 4557 C CA . PRO A 1 637 ? -22.031 -16.922 -11.758 1 81.62 637 PRO A CA 1
ATOM 4558 C C . PRO A 1 637 ? -21.25 -15.672 -12.148 1 81.62 637 PRO A C 1
ATOM 4560 O O . PRO A 1 637 ? -20.922 -14.844 -11.289 1 81.62 637 PRO A O 1
ATOM 4563 N N . GLU A 1 638 ? -21.047 -15.562 -13.406 1 87.38 638 GLU A N 1
ATOM 4564 C CA . GLU A 1 638 ? -20.359 -14.367 -13.883 1 87.38 638 GLU A CA 1
ATOM 4565 C C . GLU A 1 638 ? -21.234 -13.125 -13.688 1 87.38 638 GLU A C 1
ATOM 4567 O O . GLU A 1 638 ? -20.734 -12.07 -13.281 1 87.38 638 GLU A O 1
ATOM 4572 N N . ALA A 1 639 ? -22.469 -13.297 -13.992 1 87.94 639 ALA A N 1
ATOM 4573 C CA . ALA A 1 639 ? -23.391 -12.18 -13.797 1 87.94 639 ALA A CA 1
ATOM 4574 C C . ALA A 1 639 ? -23.516 -11.828 -12.312 1 87.94 639 ALA A C 1
ATOM 4576 O O . ALA A 1 639 ? -23.625 -10.648 -11.961 1 87.94 639 ALA A O 1
ATOM 4577 N N . PHE A 1 640 ? -23.547 -12.859 -11.477 1 91.81 640 PHE A N 1
ATOM 4578 C CA . PHE A 1 640 ? -23.531 -12.625 -10.039 1 91.81 640 PHE A CA 1
ATOM 4579 C C . PHE A 1 640 ? -22.375 -11.727 -9.641 1 91.81 640 PHE A C 1
ATOM 4581 O O . PHE A 1 640 ? -22.547 -10.758 -8.906 1 91.81 640 PHE A O 1
ATOM 4588 N N . VAL A 1 641 ? -21.203 -12.062 -10.156 1 92.94 641 VAL A N 1
ATOM 4589 C CA . VAL A 1 641 ? -20 -11.352 -9.75 1 92.94 641 VAL A CA 1
ATOM 4590 C C . VAL A 1 641 ? -20.016 -9.945 -10.328 1 92.94 641 VAL A C 1
ATOM 4592 O O . VAL A 1 641 ? -19.812 -8.961 -9.602 1 92.94 641 VAL A O 1
ATOM 4595 N N . ARG A 1 642 ? -20.312 -9.758 -11.531 1 90.88 642 ARG A N 1
ATOM 4596 C CA . ARG A 1 642 ? -20.078 -8.5 -12.234 1 90.88 642 ARG A CA 1
ATOM 4597 C C . ARG A 1 642 ? -21.25 -7.543 -12.047 1 90.88 642 ARG A C 1
ATOM 4599 O O . ARG A 1 642 ? -21.062 -6.324 -12.023 1 90.88 642 ARG A O 1
ATOM 4606 N N . THR A 1 643 ? -22.469 -8.047 -11.852 1 89.62 643 THR A N 1
ATOM 4607 C CA . THR A 1 643 ? -23.609 -7.16 -12.016 1 89.62 643 THR A CA 1
ATOM 4608 C C . THR A 1 643 ? -24.438 -7.105 -10.742 1 89.62 643 THR A C 1
ATOM 4610 O O . THR A 1 643 ? -25.031 -6.074 -10.422 1 89.62 643 THR A O 1
ATOM 4613 N N . SER A 1 644 ? -24.547 -8.164 -10.047 1 92.56 644 SER A N 1
ATOM 4614 C CA . SER A 1 644 ? -25.391 -8.164 -8.859 1 92.56 644 SER A CA 1
ATOM 4615 C C . SER A 1 644 ? -24.812 -7.254 -7.777 1 92.56 644 SER A C 1
ATOM 4617 O O . SER A 1 644 ? -23.594 -7.066 -7.695 1 92.56 644 SER A O 1
ATOM 4619 N N . ARG A 1 645 ? -25.766 -6.633 -7.035 1 93.75 645 ARG A N 1
ATOM 4620 C CA . ARG A 1 645 ? -25.391 -5.762 -5.926 1 93.75 645 ARG A CA 1
ATOM 4621 C C . ARG A 1 645 ? -26.312 -5.969 -4.73 1 93.75 645 ARG A C 1
ATOM 4623 O O . ARG A 1 645 ? -27.438 -6.449 -4.891 1 93.75 645 ARG A O 1
ATOM 4630 N N . ILE A 1 646 ? -25.719 -5.676 -3.559 1 96.38 646 ILE A N 1
ATOM 4631 C CA . ILE A 1 646 ? -26.594 -5.582 -2.396 1 96.38 646 ILE A CA 1
ATOM 4632 C C . ILE A 1 646 ? -27.625 -4.477 -2.615 1 96.38 646 ILE A C 1
ATOM 4634 O O . ILE A 1 646 ? -27.281 -3.381 -3.064 1 96.38 646 ILE A O 1
ATOM 4638 N N . ALA A 1 647 ? -28.891 -4.789 -2.348 1 94.69 647 ALA A N 1
ATOM 4639 C CA . ALA A 1 647 ? -29.953 -3.805 -2.494 1 94.69 647 ALA A CA 1
ATOM 4640 C C . ALA A 1 647 ? -30.344 -3.223 -1.142 1 94.69 647 ALA A C 1
ATOM 4642 O O . ALA A 1 647 ? -30.438 -3.949 -0.149 1 94.69 647 ALA A O 1
ATOM 4643 N N . TYR A 1 648 ? -30.5 -1.98 -1.09 1 93.75 648 TYR A N 1
ATOM 4644 C CA . TYR A 1 648 ? -31 -1.249 0.07 1 93.75 648 TYR A CA 1
ATOM 4645 C C . TYR A 1 648 ? -32.312 -0.563 -0.244 1 93.75 648 TYR A C 1
ATOM 4647 O O . TYR A 1 648 ? -32.375 0.39 -1.025 1 93.75 648 TYR A O 1
ATOM 4655 N N . ALA A 1 649 ? -33.312 -1.044 0.308 1 91.81 649 ALA A N 1
ATOM 4656 C CA . ALA A 1 649 ? -34.656 -0.478 0.063 1 91.81 649 ALA A CA 1
ATOM 4657 C C . ALA A 1 649 ? -35.062 0.472 1.186 1 91.81 649 ALA A C 1
ATOM 4659 O O . ALA A 1 649 ? -35.25 0.045 2.326 1 91.81 649 ALA A O 1
ATOM 4660 N N . PHE A 1 650 ? -35.156 1.677 0.819 1 88.38 650 PHE A N 1
ATOM 4661 C CA . PHE A 1 650 ? -35.562 2.707 1.764 1 88.38 650 PHE A CA 1
ATOM 4662 C C . PHE A 1 650 ? -37.094 2.932 1.691 1 88.38 650 PHE A C 1
ATOM 4664 O O . PHE A 1 650 ? -37.688 2.76 0.633 1 88.38 650 PHE A O 1
ATOM 4671 N N . PRO A 1 651 ? -37.656 3.191 2.848 1 78.56 651 PRO A N 1
ATOM 4672 C CA . PRO A 1 651 ? -39.094 3.496 2.783 1 78.56 651 PRO A CA 1
ATOM 4673 C C . PRO A 1 651 ? -39.406 4.758 1.979 1 78.56 651 PRO A C 1
ATOM 4675 O O . PRO A 1 651 ? -38.562 5.668 1.921 1 78.56 651 PRO A O 1
ATOM 4678 N N . PRO A 1 652 ? -40.5 4.594 1.187 1 67.19 652 PRO A N 1
ATOM 4679 C CA . PRO A 1 652 ? -40.844 5.801 0.442 1 67.19 652 PRO A CA 1
ATOM 4680 C C . PRO A 1 652 ? -41 7.027 1.341 1 67.19 652 PRO A C 1
ATOM 4682 O O . PRO A 1 652 ? -41.375 6.906 2.508 1 67.19 652 PRO A O 1
ATOM 4685 N N . PRO A 1 653 ? -40.438 8.008 0.899 1 58.31 653 PRO A N 1
ATOM 4686 C CA . PRO A 1 653 ? -40.594 9.211 1.706 1 58.31 653 PRO A CA 1
ATOM 4687 C C . PRO A 1 653 ? -42.062 9.477 2.055 1 58.31 653 PRO A C 1
ATOM 4689 O O . PRO A 1 653 ? -42.969 9.094 1.302 1 58.31 653 PRO A O 1
ATOM 4692 N N . PRO A 1 654 ? -42.406 9.703 3.326 1 51.41 654 PRO A N 1
ATOM 4693 C CA . PRO A 1 654 ? -43.812 10.016 3.623 1 51.41 654 PRO A CA 1
ATOM 4694 C C . PRO A 1 654 ? -44.469 10.93 2.578 1 51.41 654 PRO A C 1
ATOM 4696 O O . PRO A 1 654 ? -43.781 11.766 1.988 1 51.41 654 PRO A O 1
ATOM 4699 N N . ALA A 1 655 ? -45.625 10.43 1.983 1 41.34 655 ALA A N 1
ATOM 4700 C CA . ALA A 1 655 ? -46.375 11.25 1.047 1 41.34 655 ALA A CA 1
ATOM 4701 C C . ALA A 1 655 ? -46.406 12.711 1.496 1 41.34 655 ALA A C 1
ATOM 4703 O O . ALA A 1 655 ? -46.719 13 2.652 1 41.34 655 ALA A O 1
ATOM 4704 N N . ALA A 1 656 ? -45.812 13.5 0.913 1 39.94 656 ALA A N 1
ATOM 4705 C CA . ALA A 1 656 ? -46.062 14.922 1.132 1 39.94 656 ALA A CA 1
ATOM 4706 C C . ALA A 1 656 ? -47.562 15.195 1.155 1 39.94 656 ALA A C 1
ATOM 4708 O O . ALA A 1 656 ? -48.281 14.883 0.201 1 39.94 656 ALA A O 1
ATOM 4709 N N . GLY A 1 657 ? -48.344 15.156 2.125 1 32.78 657 GLY A N 1
ATOM 4710 C CA . GLY A 1 657 ? -49.594 15.867 1.94 1 32.78 657 GLY A CA 1
ATOM 4711 C C . GLY A 1 657 ? -49.438 17.094 1.064 1 32.78 657 GLY A C 1
ATOM 4712 O O . GLY A 1 657 ? -48.406 17.734 1.035 1 32.78 657 GLY A O 1
ATOM 4713 N N . HIS A 1 658 ? -50.312 17.141 -0.036 1 32.47 658 HIS A N 1
ATOM 4714 C CA . HIS A 1 658 ? -50.438 18.312 -0.902 1 32.47 658 HIS A CA 1
ATOM 4715 C C . HIS A 1 658 ? -50.375 19.609 -0.098 1 32.47 658 HIS A C 1
ATOM 4717 O O . HIS A 1 658 ? -51 20.594 -0.467 1 32.47 658 HIS A O 1
ATOM 4723 N N . GLY A 1 659 ? -50.188 19.656 1.18 1 29.22 659 GLY A N 1
ATOM 4724 C CA . GLY A 1 659 ? -50.281 21.062 1.557 1 29.22 659 GLY A CA 1
ATOM 4725 C C . GLY A 1 659 ? -49.406 21.969 0.717 1 29.22 659 GLY A C 1
ATOM 4726 O O . GLY A 1 659 ? -48.469 21.5 0.055 1 29.22 659 GLY A O 1
ATOM 4727 N N . HIS A 1 660 ? -49.938 23.328 0.549 1 28.44 660 HIS A N 1
ATOM 4728 C CA . HIS A 1 660 ? -49.438 24.516 -0.153 1 28.44 660 HIS A CA 1
ATOM 4729 C C . HIS A 1 660 ? -47.906 24.609 -0.058 1 28.44 660 HIS A C 1
ATOM 4731 O O . HIS A 1 660 ? -47.312 24.078 0.876 1 28.44 660 HIS A O 1
ATOM 4737 N N . SER A 1 661 ? -47.312 25 -1.175 1 29.38 661 SER A N 1
ATOM 4738 C CA . SER A 1 661 ? -46 25.531 -1.439 1 29.38 661 SER A CA 1
ATOM 4739 C C . SER A 1 661 ? -45.469 26.344 -0.254 1 29.38 661 SER A C 1
ATOM 4741 O O . SER A 1 661 ? -45.75 27.531 -0.135 1 29.38 661 SER A O 1
ATOM 4743 N N . GLN A 1 662 ? -45.812 25.953 1.003 1 27.27 662 GLN A N 1
ATOM 4744 C CA . GLN A 1 662 ? -45.25 26.938 1.925 1 27.27 662 GLN A CA 1
ATOM 4745 C C . GLN A 1 662 ? -43.781 27.266 1.577 1 27.27 662 GLN A C 1
ATOM 4747 O O . GLN A 1 662 ? -43 26.359 1.27 1 27.27 662 GLN A O 1
ATOM 4752 N N . GLN A 1 663 ? -43.562 28.562 1.223 1 27.53 663 GLN A N 1
ATOM 4753 C CA . GLN A 1 663 ? -42.344 29.328 1.062 1 27.53 663 GLN A CA 1
ATOM 4754 C C . GLN A 1 663 ? -41.25 28.812 1.997 1 27.53 663 GLN A C 1
ATOM 4756 O O . GLN A 1 663 ? -41.5 28.516 3.16 1 27.53 663 GLN A O 1
ATOM 4761 N N . HIS A 1 664 ? -40.188 28.25 1.466 1 30.33 664 HIS A N 1
ATOM 4762 C CA . HIS A 1 664 ? -38.906 28 2.082 1 30.33 664 HIS A CA 1
ATOM 4763 C C . HIS A 1 664 ? -38.562 29.031 3.148 1 30.33 664 HIS A C 1
ATOM 4765 O O . HIS A 1 664 ? -38.031 30.094 2.842 1 30.33 664 HIS A O 1
ATOM 4771 N N . SER A 1 665 ? -39.656 29.344 4.039 1 27.95 665 SER A N 1
ATOM 4772 C CA . SER A 1 665 ? -39.125 30.266 5.043 1 27.95 665 SER A CA 1
ATOM 4773 C C . SER A 1 665 ? -37.875 29.719 5.699 1 27.95 665 SER A C 1
ATOM 4775 O O . SER A 1 665 ? -37.781 28.531 6 1 27.95 665 SER A O 1
ATOM 4777 N N . ALA A 1 666 ? -36.781 30.531 5.598 1 34.97 666 ALA A N 1
ATOM 4778 C CA . ALA A 1 666 ? -35.406 30.391 6.07 1 34.97 666 ALA A CA 1
ATOM 4779 C C . ALA A 1 666 ? -35.344 29.703 7.426 1 34.97 666 ALA A C 1
ATOM 4781 O O . ALA A 1 666 ? -34.344 29.062 7.77 1 34.97 666 ALA A O 1
ATOM 4782 N N . GLY A 1 667 ? -36.188 30.141 8.445 1 32.91 667 GLY A N 1
ATOM 4783 C CA . GLY A 1 667 ? -35.938 29.891 9.852 1 32.91 667 GLY A CA 1
ATOM 4784 C C . GLY A 1 667 ? -36.562 28.609 10.359 1 32.91 667 GLY A C 1
ATOM 4785 O O . GLY A 1 667 ? -36.75 28.438 11.57 1 32.91 667 GLY A O 1
ATOM 4786 N N . GLY A 1 668 ? -37.438 27.953 9.594 1 34.91 668 GLY A N 1
ATOM 4787 C CA . GLY A 1 668 ? -38.125 26.953 10.383 1 34.91 668 GLY A CA 1
ATOM 4788 C C . GLY A 1 668 ? -37.219 25.828 10.836 1 34.91 668 GLY A C 1
ATOM 4789 O O . GLY A 1 668 ? -36.125 25.672 10.32 1 34.91 668 GLY A O 1
ATOM 4790 N N . PRO A 1 669 ? -37.5 25.344 12.078 1 35.06 669 PRO A N 1
ATOM 4791 C CA . PRO A 1 669 ? -36.656 24.266 12.594 1 35.06 669 PRO A CA 1
ATOM 4792 C C . PRO A 1 669 ? -36.531 23.109 11.609 1 35.06 669 PRO A C 1
ATOM 4794 O O . PRO A 1 669 ? -37.438 22.828 10.844 1 35.06 669 PRO A O 1
ATOM 4797 N N . PRO A 1 670 ? -35.344 22.969 11.102 1 37.97 670 PRO A N 1
ATOM 4798 C CA . PRO A 1 670 ? -35.125 21.859 10.156 1 37.97 670 PRO A CA 1
ATOM 4799 C C . PRO A 1 670 ? -35.906 20.609 10.523 1 37.97 670 PRO A C 1
ATOM 4801 O O . PRO A 1 670 ? -36.031 20.281 11.711 1 37.97 670 PRO A O 1
ATOM 4804 N N . ALA A 1 671 ? -37.031 20.234 9.805 1 38.44 671 ALA A N 1
ATOM 4805 C CA . ALA A 1 671 ? -37.844 19.031 9.914 1 38.44 671 ALA A CA 1
ATOM 4806 C C . ALA A 1 671 ? -37 17.844 10.352 1 38.44 671 ALA A C 1
ATOM 4808 O O . ALA A 1 671 ? -35.938 17.609 9.812 1 38.44 671 ALA A O 1
ATOM 4809 N N . LEU A 1 672 ? -37.062 17.578 11.672 1 45.38 672 LEU A N 1
ATOM 4810 C CA . LEU A 1 672 ? -36.5 16.328 12.18 1 45.38 672 LEU A CA 1
ATOM 4811 C C . LEU A 1 672 ? -36.844 15.164 11.258 1 45.38 672 LEU A C 1
ATOM 4813 O O . LEU A 1 672 ? -37.969 15.016 10.836 1 45.38 672 LEU A O 1
ATOM 4817 N N . PRO A 1 673 ? -36.031 14.641 10.516 1 44.81 673 PRO A N 1
ATOM 4818 C CA . PRO A 1 673 ? -36.438 13.461 9.758 1 44.81 673 PRO A CA 1
ATOM 4819 C C . PRO A 1 673 ? -37.125 12.422 10.641 1 44.81 673 PRO A C 1
ATOM 4821 O O . PRO A 1 673 ? -36.688 12.156 11.758 1 44.81 673 PRO A O 1
ATOM 4824 N N . PRO A 1 674 ? -38.469 12.234 10.609 1 46.94 674 PRO A N 1
ATOM 4825 C CA . PRO A 1 674 ? -39.188 11.133 11.266 1 46.94 674 PRO A CA 1
ATOM 4826 C C . PRO A 1 674 ? -38.469 9.797 11.133 1 46.94 674 PRO A C 1
ATOM 4828 O O . PRO A 1 674 ? -38.906 8.93 10.367 1 46.94 674 PRO A O 1
ATOM 4831 N N . THR A 1 675 ? -37.125 9.789 11.008 1 55.81 675 THR A N 1
ATOM 4832 C CA . THR A 1 675 ? -36.5 8.539 10.602 1 55.81 675 THR A CA 1
ATOM 4833 C C . THR A 1 675 ? -36.562 7.512 11.727 1 55.81 675 THR A C 1
ATOM 4835 O O . THR A 1 675 ? -36.281 6.328 11.508 1 55.81 675 THR A O 1
ATOM 4838 N N . ALA A 1 676 ? -36.969 8.016 12.953 1 58.66 676 ALA A N 1
ATOM 4839 C CA . ALA A 1 676 ? -37.062 7.031 14.031 1 58.66 676 ALA A CA 1
ATOM 4840 C C . ALA A 1 676 ? -38.25 6.105 13.828 1 58.66 676 ALA A C 1
ATOM 4842 O O . ALA A 1 676 ? -39.344 6.57 13.539 1 58.66 676 ALA A O 1
ATOM 4843 N N . GLY A 1 677 ? -38.031 4.922 13.719 1 65.06 677 GLY A N 1
ATOM 4844 C CA . GLY A 1 677 ? -39.094 3.938 13.562 1 65.06 677 GLY A CA 1
ATOM 4845 C C . GLY A 1 677 ? -39.156 3.348 12.164 1 65.06 677 GLY A C 1
ATOM 4846 O O . GLY A 1 677 ? -39.938 2.428 11.914 1 65.06 677 GLY A O 1
ATOM 4847 N N . THR A 1 678 ? -38.344 3.992 11.258 1 82.44 678 THR A N 1
ATOM 4848 C CA . THR A 1 678 ? -38.312 3.389 9.93 1 82.44 678 THR A CA 1
ATOM 4849 C C . THR A 1 678 ? -37.125 2.42 9.797 1 82.44 678 THR A C 1
ATOM 4851 O O . THR A 1 678 ? -36.312 2.318 10.703 1 82.44 678 THR A O 1
ATOM 4854 N N . SER A 1 679 ? -37.281 1.598 8.781 1 89.25 679 SER A N 1
ATOM 4855 C CA . SER A 1 679 ? -36.25 0.606 8.57 1 89.25 679 SER A CA 1
ATOM 4856 C C . SER A 1 679 ? -35.812 0.568 7.105 1 89.25 679 SER A C 1
ATOM 4858 O O . SER A 1 679 ? -36.531 1.017 6.223 1 89.25 679 SER A O 1
ATOM 4860 N N . VAL A 1 680 ? -34.625 0.282 6.922 1 92.75 680 VAL A N 1
ATOM 4861 C CA . VAL A 1 680 ? -34.094 -0.026 5.598 1 92.75 680 VAL A CA 1
ATOM 4862 C C . VAL A 1 680 ? -33.906 -1.537 5.445 1 92.75 680 VAL A C 1
ATOM 4864 O O . VAL A 1 680 ? -33.375 -2.201 6.332 1 92.75 680 VAL A O 1
ATOM 4867 N N . ARG A 1 681 ? -34.438 -2.029 4.355 1 94.25 681 ARG A N 1
ATOM 4868 C CA . ARG A 1 681 ? -34.312 -3.461 4.105 1 94.25 681 ARG A CA 1
ATOM 4869 C C . ARG A 1 681 ? -33.094 -3.75 3.211 1 94.25 681 ARG A C 1
ATOM 4871 O O . ARG A 1 681 ? -32.969 -3.178 2.125 1 94.25 681 ARG A O 1
ATOM 4878 N N . VAL A 1 682 ? -32.281 -4.582 3.688 1 96.81 682 VAL A N 1
ATOM 4879 C CA . VAL A 1 682 ? -31.094 -4.996 2.953 1 96.81 682 VAL A CA 1
ATOM 4880 C C . VAL A 1 682 ? -31.297 -6.402 2.389 1 96.81 682 VAL A C 1
ATOM 4882 O O . VAL A 1 682 ? -31.625 -7.332 3.129 1 96.81 682 VAL A O 1
ATOM 4885 N N . SER A 1 683 ? -31.125 -6.516 1.064 1 97 683 SER A N 1
ATOM 4886 C CA . SER A 1 683 ? -31.219 -7.797 0.372 1 97 683 SER A CA 1
ATOM 4887 C C . SER A 1 683 ? -29.922 -8.125 -0.368 1 97 683 SER A C 1
ATOM 4889 O O . SER A 1 683 ? -29.453 -7.332 -1.188 1 97 683 SER A O 1
ATOM 4891 N N . SER A 1 684 ? -29.422 -9.258 -0.067 1 97.94 684 SER A N 1
ATOM 4892 C CA . SER A 1 684 ? -28.156 -9.672 -0.679 1 97.94 684 SER A CA 1
ATOM 4893 C C . SER A 1 684 ? -28.391 -10.719 -1.764 1 97.94 684 SER A C 1
ATOM 4895 O O . SER A 1 684 ? -29.25 -11.594 -1.62 1 97.94 684 SER A O 1
ATOM 4897 N N . PRO A 1 685 ? -27.641 -10.602 -2.846 1 96.75 685 PRO A N 1
ATOM 4898 C CA . PRO A 1 685 ? -27.672 -11.695 -3.824 1 96.75 685 PRO A CA 1
ATOM 4899 C C . PRO A 1 685 ? -26.875 -12.914 -3.371 1 96.75 685 PRO A C 1
ATOM 4901 O O . PRO A 1 685 ? -25.922 -12.781 -2.584 1 96.75 685 PRO A O 1
ATOM 4904 N N . TYR A 1 686 ? -27.281 -14.07 -3.834 1 96.75 686 TYR A N 1
ATOM 4905 C CA . TYR A 1 686 ? -26.5 -15.25 -3.488 1 96.75 686 TYR A CA 1
ATOM 4906 C C . TYR A 1 686 ? -26.641 -16.328 -4.551 1 96.75 686 TYR A C 1
ATOM 4908 O O . TYR A 1 686 ? -27.547 -16.266 -5.391 1 96.75 686 TYR A O 1
ATOM 4916 N N . VAL A 1 687 ? -25.688 -17.156 -4.637 1 95.44 687 VAL A N 1
ATOM 4917 C CA . VAL A 1 687 ? -25.656 -18.406 -5.395 1 95.44 687 VAL A CA 1
ATOM 4918 C C . VAL A 1 687 ? -25.531 -19.578 -4.438 1 95.44 687 VAL A C 1
ATOM 4920 O O . VAL A 1 687 ? -24.609 -19.625 -3.609 1 95.44 687 VAL A O 1
ATOM 4923 N N . LEU A 1 688 ? -26.469 -20.484 -4.469 1 94.62 688 LEU A N 1
ATOM 4924 C CA . LEU A 1 688 ? -26.438 -21.688 -3.633 1 94.62 688 LEU A CA 1
ATOM 4925 C C . LEU A 1 688 ? -26.891 -22.906 -4.426 1 94.62 688 LEU A C 1
ATOM 4927 O O . LEU A 1 688 ? -27.953 -22.906 -5.039 1 94.62 688 LEU A O 1
ATOM 4931 N N . SER A 1 689 ? -26 -23.875 -4.492 1 90.75 689 SER A N 1
ATOM 4932 C CA . SER A 1 689 ? -26.344 -25.125 -5.141 1 90.75 689 SER A CA 1
ATOM 4933 C C . SER A 1 689 ? -25.859 -26.328 -4.316 1 90.75 689 SER A C 1
ATOM 4935 O O . SER A 1 689 ? -24.719 -26.344 -3.863 1 90.75 689 SER A O 1
ATOM 4937 N N . PRO A 1 690 ? -26.688 -27.312 -4.121 1 88.31 690 PRO A N 1
ATOM 4938 C CA . PRO A 1 690 ? -26.281 -28.484 -3.357 1 88.31 690 PRO A CA 1
ATOM 4939 C C . PRO A 1 690 ? -25.25 -29.344 -4.094 1 88.31 690 PRO A C 1
ATOM 4941 O O . PRO A 1 690 ? -25.203 -29.344 -5.328 1 88.31 690 PRO A O 1
ATOM 4944 N N . PRO A 1 691 ? -24.438 -29.984 -3.229 1 91.81 691 PRO A N 1
ATOM 4945 C CA . PRO A 1 691 ? -23.469 -30.906 -3.824 1 91.81 691 PRO A CA 1
ATOM 4946 C C . PRO A 1 691 ? -24.047 -32.281 -4.094 1 91.81 691 PRO A C 1
ATOM 4948 O O . PRO A 1 691 ? -25.078 -32.656 -3.516 1 91.81 691 PRO A O 1
ATOM 4951 N N . PRO A 1 692 ? -23.375 -33.031 -4.988 1 88.88 692 PRO A N 1
ATOM 4952 C CA . PRO A 1 692 ? -23.703 -34.469 -4.992 1 88.88 692 PRO A CA 1
ATOM 4953 C C . PRO A 1 692 ? -23.219 -35.188 -3.73 1 88.88 692 PRO A C 1
ATOM 4955 O O . PRO A 1 692 ? -22.297 -34.719 -3.072 1 88.88 692 PRO A O 1
ATOM 4958 N N . ALA A 1 693 ? -23.875 -36.312 -3.404 1 84.31 693 ALA A N 1
ATOM 4959 C CA . ALA A 1 693 ? -23.578 -37.062 -2.18 1 84.31 693 ALA A CA 1
ATOM 4960 C C . ALA A 1 693 ? -22.156 -37.625 -2.207 1 84.31 693 ALA A C 1
ATOM 4962 O O . ALA A 1 693 ? -21.531 -37.781 -1.16 1 84.31 693 ALA A O 1
ATOM 4963 N N . ASP A 1 694 ? -21.625 -37.906 -3.352 1 88.44 694 ASP A N 1
ATOM 4964 C CA . ASP A 1 694 ? -20.328 -38.531 -3.469 1 88.44 694 ASP A CA 1
ATOM 4965 C C . ASP A 1 694 ? -19.25 -37.531 -3.902 1 88.44 694 ASP A C 1
ATOM 4967 O O . ASP A 1 694 ? -18.328 -37.906 -4.625 1 88.44 694 ASP A O 1
ATOM 4971 N N . VAL A 1 695 ? -19.422 -36.312 -3.424 1 90.5 695 VAL A N 1
ATOM 4972 C CA . VAL A 1 695 ? -18.562 -35.219 -3.883 1 90.5 695 VAL A CA 1
ATOM 4973 C C . VAL A 1 695 ? -17.109 -35.5 -3.498 1 90.5 695 VAL A C 1
ATOM 4975 O O . VAL A 1 695 ? -16.188 -35.125 -4.211 1 90.5 695 VAL A O 1
ATOM 4978 N N . SER A 1 696 ? -16.797 -36.219 -2.383 1 87.56 696 SER A N 1
ATOM 4979 C CA . SER A 1 696 ? -15.445 -36.469 -1.903 1 87.56 696 SER A CA 1
ATOM 4980 C C . SER A 1 696 ? -14.688 -37.375 -2.865 1 87.56 696 SER A C 1
ATOM 4982 O O . SER A 1 696 ? -13.453 -37.469 -2.816 1 87.56 696 SER A O 1
ATOM 4984 N N . ARG A 1 697 ? -15.391 -38.031 -3.744 1 87.56 697 ARG A N 1
ATOM 4985 C CA . ARG A 1 697 ? -14.766 -38.969 -4.668 1 87.56 697 ARG A CA 1
ATOM 4986 C C . ARG A 1 697 ? -14.469 -38.312 -6.008 1 87.56 697 ARG A C 1
ATOM 4988 O O . ARG A 1 697 ? -13.773 -38.875 -6.852 1 87.56 697 ARG A O 1
ATOM 4995 N N . LEU A 1 698 ? -14.961 -37.156 -6.105 1 87.12 698 LEU A N 1
ATOM 4996 C CA . LEU A 1 698 ? -14.742 -36.438 -7.359 1 87.12 698 LEU A CA 1
ATOM 4997 C C . LEU A 1 698 ? -13.344 -35.844 -7.391 1 87.12 698 LEU A C 1
ATOM 4999 O O . LEU A 1 698 ? -12.789 -35.469 -6.348 1 87.12 698 LEU A O 1
ATOM 5003 N N . PRO A 1 699 ? -12.812 -35.781 -8.641 1 81.19 699 PRO A N 1
ATOM 5004 C CA . PRO A 1 699 ? -11.555 -35.062 -8.734 1 81.19 699 PRO A CA 1
ATOM 5005 C C . PRO A 1 699 ? -11.688 -33.594 -8.297 1 81.19 699 PRO A C 1
ATOM 5007 O O . PRO A 1 699 ? -12.773 -33 -8.383 1 81.19 699 PRO A O 1
ATOM 5010 N N . VAL A 1 700 ? -10.617 -33.031 -7.836 1 80.31 700 VAL A N 1
ATOM 5011 C CA . VAL A 1 700 ? -10.586 -31.656 -7.32 1 80.31 700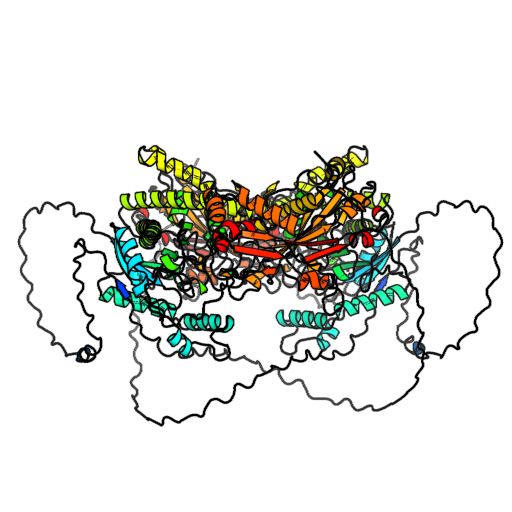 VAL A CA 1
ATOM 5012 C C . VAL A 1 700 ? -11.109 -30.688 -8.383 1 80.31 700 VAL A C 1
ATOM 5014 O O . VAL A 1 700 ? -11.805 -29.719 -8.062 1 80.31 700 VAL A O 1
ATOM 5017 N N . SER A 1 701 ? -10.828 -30.922 -9.656 1 78.44 701 SER A N 1
ATOM 5018 C CA . SER A 1 701 ? -11.234 -30.047 -10.758 1 78.44 701 SER A CA 1
ATOM 5019 C C . SER A 1 701 ? -12.75 -29.969 -10.875 1 78.44 701 SER A C 1
ATOM 5021 O O . SER A 1 701 ? -13.297 -28.953 -11.297 1 78.44 701 SER A O 1
ATOM 5023 N N . ALA A 1 702 ? -13.383 -31.016 -10.453 1 84.19 702 ALA A N 1
ATOM 5024 C CA . ALA A 1 702 ? -14.844 -31.031 -10.5 1 84.19 702 ALA A CA 1
ATOM 5025 C C . ALA A 1 702 ? -15.445 -30.594 -9.164 1 84.19 702 ALA A C 1
ATOM 5027 O O . ALA A 1 702 ? -16.375 -29.797 -9.141 1 84.19 702 ALA A O 1
ATOM 5028 N N . ALA A 1 703 ? -14.867 -31.094 -8.125 1 89.25 703 ALA A N 1
ATOM 5029 C CA . ALA A 1 703 ? -15.398 -30.844 -6.789 1 89.25 703 ALA A CA 1
ATOM 5030 C C . ALA A 1 703 ? -15.383 -29.359 -6.457 1 89.25 703 ALA A C 1
ATOM 5032 O O . ALA A 1 703 ? -16.234 -28.875 -5.715 1 89.25 703 ALA A O 1
ATOM 5033 N N . ARG A 1 704 ? -14.438 -28.656 -7.027 1 88.75 704 ARG A N 1
ATOM 5034 C CA . ARG A 1 704 ? -14.281 -27.25 -6.688 1 88.75 704 ARG A CA 1
ATOM 5035 C C . ARG A 1 704 ? -15.492 -26.438 -7.133 1 88.75 704 ARG A C 1
ATOM 5037 O O . ARG A 1 704 ? -15.789 -25.391 -6.566 1 88.75 704 ARG A O 1
ATOM 5044 N N . MET A 1 705 ? -16.219 -26.953 -8.141 1 88.69 705 MET A N 1
ATOM 5045 C CA . MET A 1 705 ? -17.359 -26.219 -8.703 1 88.69 705 MET A CA 1
ATOM 5046 C C . MET A 1 705 ? -18.656 -26.594 -7.988 1 88.69 705 MET A C 1
ATOM 5048 O O . MET A 1 705 ? -19.703 -26.031 -8.266 1 88.69 705 MET A O 1
ATOM 5052 N N . MET A 1 706 ? -18.5 -27.484 -7.094 1 93 706 MET A N 1
ATOM 5053 C CA . MET A 1 706 ? -19.703 -28.016 -6.453 1 93 706 MET A CA 1
ATOM 5054 C C . MET A 1 706 ? -19.938 -27.344 -5.102 1 93 706 MET A C 1
ATOM 5056 O O . MET A 1 706 ? -18.984 -26.906 -4.449 1 93 706 MET A O 1
ATOM 5060 N N . GLY A 1 707 ? -21.234 -27.25 -4.727 1 94.88 707 GLY A N 1
ATOM 5061 C CA . GLY A 1 707 ? -21.641 -26.75 -3.422 1 94.88 707 GLY A CA 1
ATOM 5062 C C . GLY A 1 707 ? -21.281 -25.297 -3.197 1 94.88 707 GLY A C 1
ATOM 5063 O O . GLY A 1 707 ? -20.812 -24.922 -2.115 1 94.88 707 GLY A O 1
ATOM 5064 N N . PRO A 1 708 ? -21.328 -24.5 -4.215 1 95.5 708 PRO A N 1
ATOM 5065 C CA . PRO A 1 708 ? -21.047 -23.078 -4.023 1 95.5 708 PRO A CA 1
ATOM 5066 C C . PRO A 1 708 ? -22.062 -22.391 -3.125 1 95.5 708 PRO A C 1
ATOM 5068 O O . PRO A 1 708 ? -23.266 -22.641 -3.236 1 95.5 708 PRO A O 1
ATOM 5071 N N . PHE A 1 709 ? -21.594 -21.609 -2.24 1 97.38 709 PHE A N 1
ATOM 5072 C CA . PHE A 1 709 ? -22.359 -20.562 -1.575 1 97.38 709 PHE A CA 1
ATOM 5073 C C . PHE A 1 709 ? -21.656 -19.219 -1.743 1 97.38 709 PHE A C 1
ATOM 5075 O O . PHE A 1 709 ? -20.75 -18.875 -0.983 1 97.38 709 PHE A O 1
ATOM 5082 N N . TYR A 1 710 ? -22.078 -18.5 -2.787 1 97.94 710 TYR A N 1
ATOM 5083 C CA . TYR A 1 710 ? -21.547 -17.172 -3.066 1 97.94 710 TYR A CA 1
ATOM 5084 C C . TYR A 1 710 ? -22.531 -16.094 -2.645 1 97.94 710 TYR A C 1
ATOM 5086 O O . TYR A 1 710 ? -23.75 -16.25 -2.816 1 97.94 710 TYR A O 1
ATOM 5094 N N . THR A 1 711 ? -21.969 -15.055 -2.068 1 98.25 711 THR A N 1
ATOM 5095 C CA . THR A 1 711 ? -22.844 -13.977 -1.648 1 98.25 711 THR A CA 1
ATOM 5096 C C . THR A 1 711 ? -22.062 -12.672 -1.489 1 98.25 711 THR A C 1
ATOM 5098 O O . THR A 1 711 ? -20.844 -12.656 -1.611 1 98.25 711 THR A O 1
ATOM 5101 N N . LYS A 1 712 ? -22.75 -11.625 -1.445 1 97.81 712 LYS A N 1
ATOM 5102 C CA . LYS A 1 712 ? -22.234 -10.305 -1.111 1 97.81 712 LYS A CA 1
ATOM 5103 C C . LYS A 1 712 ? -22.859 -9.781 0.186 1 97.81 712 LYS A C 1
ATOM 5105 O O . LYS A 1 712 ? -24.078 -9.781 0.34 1 97.81 712 LYS A O 1
ATOM 5110 N N . LEU A 1 713 ? -21.969 -9.5 1.133 1 98.56 713 LEU A N 1
ATOM 5111 C CA . LEU A 1 713 ? -22.422 -9.125 2.469 1 98.56 713 LEU A CA 1
ATOM 5112 C C . LEU A 1 713 ? -21.844 -7.781 2.885 1 98.56 713 LEU A C 1
ATOM 5114 O O . LEU A 1 713 ? -20.797 -7.371 2.379 1 98.56 713 LEU A O 1
ATOM 5118 N N . ILE A 1 714 ? -22.547 -7.125 3.758 1 97.81 714 ILE A N 1
ATOM 5119 C CA . ILE A 1 714 ? -21.953 -5.949 4.387 1 97.81 714 ILE A CA 1
ATOM 5120 C C . ILE A 1 714 ? -20.828 -6.379 5.324 1 97.81 714 ILE A C 1
ATOM 5122 O O . ILE A 1 714 ? -20.906 -7.426 5.969 1 97.81 714 ILE A O 1
ATOM 5126 N N . SER A 1 715 ? -19.766 -5.645 5.402 1 97.5 715 SER A N 1
ATOM 5127 C CA . SER A 1 715 ? -18.672 -5.91 6.336 1 97.5 715 SER A CA 1
ATOM 5128 C C . SER A 1 715 ? -19 -5.367 7.727 1 97.5 715 SER A C 1
ATOM 5130 O O . SER A 1 715 ? -19.875 -4.523 7.879 1 97.5 715 SER A O 1
ATOM 5132 N N . PRO A 1 716 ? -18.25 -5.859 8.711 1 97.12 716 PRO A N 1
ATOM 5133 C CA . PRO A 1 716 ? -18.422 -5.27 10.039 1 97.12 716 PRO A CA 1
ATOM 5134 C C . PRO A 1 716 ? -18.156 -3.77 10.062 1 97.12 716 PRO A C 1
ATOM 5136 O O . PRO A 1 716 ? -18.844 -3.023 10.766 1 97.12 716 PRO A O 1
ATOM 5139 N N . GLY A 1 717 ? -17.172 -3.33 9.312 1 96.81 717 GLY A N 1
ATOM 5140 C CA . GLY A 1 717 ? -16.906 -1.903 9.203 1 96.81 717 GLY A CA 1
ATOM 5141 C C . GLY A 1 717 ? -18.094 -1.121 8.648 1 96.81 717 GLY A C 1
ATOM 5142 O O . GLY A 1 717 ? -18.453 -0.071 9.18 1 96.81 717 GLY A O 1
ATOM 5143 N N . MET A 1 718 ? -18.688 -1.646 7.613 1 96.75 718 MET A N 1
ATOM 5144 C CA . MET A 1 718 ? -19.844 -0.997 7.008 1 96.75 718 MET A CA 1
ATOM 5145 C C . MET A 1 718 ? -21.016 -0.952 7.988 1 96.75 718 MET A C 1
ATOM 5147 O O . MET A 1 718 ? -21.703 0.063 8.094 1 96.75 718 MET A O 1
ATOM 5151 N N . ALA A 1 719 ? -21.219 -2.078 8.633 1 97.88 719 ALA A N 1
ATOM 5152 C CA . ALA A 1 719 ? -22.281 -2.131 9.617 1 97.88 719 ALA A CA 1
ATOM 5153 C C . ALA A 1 719 ? -22.078 -1.081 10.711 1 97.88 719 ALA A C 1
ATOM 5155 O O . ALA A 1 719 ? -23.031 -0.428 11.133 1 97.88 719 ALA A O 1
ATOM 5156 N N . MET A 1 720 ? -20.938 -0.944 11.125 1 97.88 720 MET A N 1
ATOM 5157 C CA . MET A 1 720 ? -20.641 0.039 12.164 1 97.88 720 MET A CA 1
ATOM 5158 C C . MET A 1 720 ? -20.875 1.456 11.656 1 97.88 720 MET A C 1
ATOM 5160 O O . MET A 1 720 ? -21.359 2.314 12.398 1 97.88 720 MET A O 1
ATOM 5164 N N . GLU A 1 721 ? -20.5 1.717 10.43 1 97.56 721 GLU A N 1
ATOM 5165 C CA . GLU A 1 721 ? -20.766 3.035 9.859 1 97.56 721 GLU A CA 1
ATOM 5166 C C . GLU A 1 721 ? -22.25 3.344 9.828 1 97.56 721 GLU A C 1
ATOM 5168 O O . GLU A 1 721 ? -22.672 4.477 10.086 1 97.56 721 GLU A O 1
ATOM 5173 N N . TRP A 1 722 ? -23.047 2.338 9.484 1 96.5 722 TRP A N 1
ATOM 5174 C CA . TRP A 1 722 ? -24.5 2.516 9.5 1 96.5 722 TRP A CA 1
ATOM 5175 C C . TRP A 1 722 ? -24.984 2.861 10.898 1 96.5 722 TRP A C 1
ATOM 5177 O O . TRP A 1 722 ? -25.688 3.861 11.094 1 96.5 722 TRP A O 1
ATOM 5187 N N . VAL A 1 723 ? -24.547 2.102 11.844 1 96.19 723 VAL A N 1
ATOM 5188 C CA . VAL A 1 723 ? -24.984 2.246 13.227 1 96.19 723 VAL A CA 1
ATOM 5189 C C . VAL A 1 723 ? -24.578 3.617 13.758 1 96.19 723 VAL A C 1
ATOM 5191 O O . VAL A 1 723 ? -25.328 4.25 14.5 1 96.19 723 VAL A O 1
ATOM 5194 N N . TRP A 1 724 ? -23.484 4.027 13.336 1 96.94 724 TRP A N 1
ATOM 5195 C CA . TRP A 1 724 ? -22.859 5.203 13.93 1 96.94 724 TRP A CA 1
ATOM 5196 C C . TRP A 1 724 ? -23.406 6.484 13.312 1 96.94 724 TRP A C 1
ATOM 5198 O O . TRP A 1 724 ? -23.703 7.449 14.023 1 96.94 724 TRP A O 1
ATOM 5208 N N . VAL A 1 725 ? -23.562 6.5 11.945 1 96.06 725 VAL A N 1
ATOM 5209 C CA . VAL A 1 725 ? -23.844 7.789 11.32 1 96.06 725 VAL A CA 1
ATOM 5210 C C . VAL A 1 725 ? -24.969 7.641 10.297 1 96.06 725 VAL A C 1
ATOM 5212 O O . VAL A 1 725 ? -25.969 8.359 10.359 1 96.06 725 VAL A O 1
ATOM 5215 N N . ASP A 1 726 ? -24.938 6.723 9.375 1 94.62 726 ASP A N 1
ATOM 5216 C CA . ASP A 1 726 ? -25.766 6.711 8.172 1 94.62 726 ASP A CA 1
ATOM 5217 C C . ASP A 1 726 ? -27.219 6.402 8.516 1 94.62 726 ASP A C 1
ATOM 5219 O O . ASP A 1 726 ? -28.125 6.762 7.762 1 94.62 726 ASP A O 1
ATOM 5223 N N . CYS A 1 727 ? -27.453 5.793 9.648 1 93.12 727 CYS A N 1
ATOM 5224 C CA . CYS A 1 727 ? -28.812 5.48 10.094 1 93.12 727 CYS A CA 1
ATOM 5225 C C . CYS A 1 727 ? -29.578 6.746 10.453 1 93.12 727 CYS A C 1
ATOM 5227 O O . CYS A 1 727 ? -30.797 6.727 10.57 1 93.12 727 CYS A O 1
ATOM 5229 N N . LEU A 1 728 ? -28.828 7.816 10.633 1 92.81 728 LEU A N 1
ATOM 5230 C CA . LEU A 1 728 ? -29.438 9.047 11.141 1 92.81 728 LEU A CA 1
ATOM 5231 C C . LEU A 1 728 ? -29.781 10 10 1 92.81 728 LEU A C 1
ATOM 5233 O O . LEU A 1 728 ? -30.406 11.039 10.219 1 92.81 728 LEU A O 1
ATOM 5237 N N . ARG A 1 729 ? -29.359 9.617 8.789 1 89.31 729 ARG A N 1
ATOM 5238 C CA . ARG A 1 729 ? -29.625 10.484 7.641 1 89.31 729 ARG A CA 1
ATOM 5239 C C . ARG A 1 729 ? -31.109 10.477 7.285 1 89.31 729 ARG A C 1
ATOM 5241 O O . ARG A 1 729 ? -31.766 9.438 7.352 1 89.31 729 ARG A O 1
ATOM 5248 N N . GLN A 1 730 ? -31.484 11.602 6.805 1 79.5 730 GLN A N 1
ATOM 5249 C CA . GLN A 1 730 ? -32.875 11.703 6.352 1 79.5 730 GLN A CA 1
ATOM 5250 C C . GLN A 1 730 ? -33 11.234 4.906 1 79.5 730 GLN A C 1
ATOM 5252 O O . GLN A 1 730 ? -33.938 10.5 4.578 1 79.5 730 GLN A O 1
ATOM 5257 N N . ALA A 1 731 ? -32.062 11.75 4.129 1 75 731 ALA A N 1
ATOM 5258 C CA . ALA A 1 731 ? -32.094 11.305 2.736 1 75 731 ALA A CA 1
ATOM 5259 C C . ALA A 1 731 ? -31.594 9.867 2.617 1 75 731 ALA A C 1
ATOM 5261 O O . ALA A 1 731 ? -30.875 9.367 3.494 1 75 731 ALA A O 1
ATOM 5262 N N . ASP A 1 732 ? -32.062 9.305 1.521 1 76.62 732 ASP A N 1
ATOM 5263 C CA . ASP A 1 732 ? -31.609 7.945 1.265 1 76.62 732 ASP A CA 1
ATOM 5264 C C . ASP A 1 732 ? -30.094 7.914 1.038 1 76.62 732 ASP A C 1
ATOM 5266 O O . ASP A 1 732 ? -29.547 8.766 0.331 1 76.62 732 ASP A O 1
ATOM 5270 N N . THR A 1 733 ? -29.484 7.074 1.81 1 72.31 733 THR A N 1
ATOM 5271 C CA . THR A 1 733 ? -28.031 6.902 1.709 1 72.31 733 THR A CA 1
ATOM 5272 C C . THR A 1 733 ? -27.672 6.164 0.427 1 72.31 733 THR A C 1
ATOM 5274 O O . THR A 1 733 ? -28.281 5.152 0.088 1 72.31 733 THR A O 1
ATOM 5277 N N . PRO A 1 734 ? -26.688 6.73 -0.281 1 71.94 734 PRO A N 1
ATOM 5278 C CA . PRO A 1 734 ? -26.328 6.066 -1.533 1 71.94 734 PRO A CA 1
ATOM 5279 C C . PRO A 1 734 ? -25.453 4.832 -1.311 1 71.94 734 PRO A C 1
ATOM 5281 O O . PRO A 1 734 ? -24.297 4.801 -1.739 1 71.94 734 PRO A O 1
ATOM 5284 N N . TRP A 1 735 ? -26.016 3.9 -0.599 1 79.94 735 TRP A N 1
ATOM 5285 C CA . TRP A 1 735 ? -25.297 2.641 -0.439 1 79.94 735 TRP A CA 1
ATOM 5286 C C . TRP A 1 735 ? -25.562 1.713 -1.623 1 79.94 735 TRP A C 1
ATOM 5288 O O . TRP A 1 735 ? -26.656 1.724 -2.201 1 79.94 735 TRP A O 1
ATOM 5298 N N . MET B 1 1 ? 58.531 7.977 20.484 1 14.88 1 MET B N 1
ATOM 5299 C CA . MET B 1 1 ? 58.875 9.328 20.891 1 14.88 1 MET B CA 1
ATOM 5300 C C . MET B 1 1 ? 58.156 10.367 20.016 1 14.88 1 MET B C 1
ATOM 5302 O O . MET B 1 1 ? 57.312 11.117 20.516 1 14.88 1 MET B O 1
ATOM 5306 N N . SER B 1 2 ? 58.906 11.008 18.969 1 16.56 2 SER B N 1
ATOM 5307 C CA . SER B 1 2 ? 59.188 12.359 18.5 1 16.56 2 SER B CA 1
ATOM 5308 C C . SER B 1 2 ? 58.156 12.867 17.531 1 16.56 2 SER B C 1
ATOM 5310 O O . SER B 1 2 ? 57.594 12.102 16.75 1 16.56 2 SER B O 1
ATOM 5312 N N . SER B 1 3 ? 57.688 14.188 17.703 1 17.05 3 SER B N 1
ATOM 5313 C CA . SER B 1 3 ? 56.75 15.305 17.531 1 17.05 3 SER B CA 1
ATOM 5314 C C . SER B 1 3 ? 56.812 15.852 16.109 1 17.05 3 SER B C 1
ATOM 5316 O O . SER B 1 3 ? 57.844 16.375 15.688 1 17.05 3 SER B O 1
ATOM 5318 N N . ALA B 1 4 ? 56.125 15.148 15.211 1 14.27 4 ALA B N 1
ATOM 5319 C CA . ALA B 1 4 ? 55.938 15.312 13.773 1 14.27 4 ALA B CA 1
ATOM 5320 C C . ALA B 1 4 ? 55.344 16.672 13.438 1 14.27 4 ALA B C 1
ATOM 5322 O O . ALA B 1 4 ? 54.188 16.938 13.719 1 14.27 4 ALA B O 1
ATOM 5323 N N . MET B 1 5 ? 56 17.938 13.453 1 14.55 5 MET B N 1
ATOM 5324 C CA . MET B 1 5 ? 56.031 19.391 13.547 1 14.55 5 MET B CA 1
ATOM 5325 C C . MET B 1 5 ? 55.5 20.031 12.266 1 14.55 5 MET B C 1
ATOM 5327 O O . MET B 1 5 ? 55.156 21.203 12.266 1 14.55 5 MET B O 1
ATOM 5331 N N . GLU B 1 6 ? 55.531 19.562 10.961 1 15.3 6 GLU B N 1
ATOM 5332 C CA . GLU B 1 6 ? 56.094 20.531 10.023 1 15.3 6 GLU B CA 1
ATOM 5333 C C . GLU B 1 6 ? 55.031 21.562 9.617 1 15.3 6 GLU B C 1
ATOM 5335 O O . GLU B 1 6 ? 53.875 21.219 9.359 1 15.3 6 GLU B O 1
ATOM 5340 N N . SER B 1 7 ? 55.219 22.969 9.516 1 15.19 7 SER B N 1
ATOM 5341 C CA . SER B 1 7 ? 54.875 24.391 9.531 1 15.19 7 SER B CA 1
ATOM 5342 C C . SER B 1 7 ? 54.5 24.875 8.133 1 15.19 7 SER B C 1
ATOM 5344 O O . SER B 1 7 ? 54.531 26.078 7.863 1 15.19 7 SER B O 1
ATOM 5346 N N . GLY B 1 8 ? 53.781 24.234 7.309 1 14.77 8 GLY B N 1
ATOM 5347 C CA . GLY B 1 8 ? 53.938 24.734 5.961 1 14.77 8 GLY B CA 1
ATOM 5348 C C . GLY B 1 8 ? 53.344 26.109 5.758 1 14.77 8 GLY B C 1
ATOM 5349 O O . GLY B 1 8 ? 52.375 26.469 6.43 1 14.77 8 GLY B O 1
ATOM 5350 N N . PRO B 1 9 ? 53.844 27.109 4.965 1 15.2 9 PRO B N 1
ATOM 5351 C CA . PRO B 1 9 ? 53.969 28.562 4.797 1 15.2 9 PRO B CA 1
ATOM 5352 C C . PRO B 1 9 ? 52.688 29.172 4.195 1 15.2 9 PRO B C 1
ATOM 5354 O O . PRO B 1 9 ? 51.844 28.453 3.662 1 15.2 9 PRO B O 1
ATOM 5357 N N . ALA B 1 10 ? 52.625 30.656 3.846 1 14.94 10 ALA B N 1
ATOM 5358 C CA . ALA B 1 10 ? 52.031 31.984 3.977 1 14.94 10 ALA B CA 1
ATOM 5359 C C . ALA B 1 10 ? 51.438 32.469 2.654 1 14.94 10 ALA B C 1
ATOM 5361 O O . ALA B 1 10 ? 50.938 33.594 2.559 1 14.94 10 ALA B O 1
ATOM 5362 N N . SER B 1 11 ? 51.188 31.75 1.522 1 14.2 11 SER B N 1
ATOM 5363 C CA . SER B 1 11 ? 51.438 32.562 0.341 1 14.2 11 SER B CA 1
ATOM 5364 C C . SER B 1 11 ? 50.375 33.656 0.19 1 14.2 11 SER B C 1
ATOM 5366 O O . SER B 1 11 ? 49.312 33.594 0.796 1 14.2 11 SER B O 1
ATOM 5368 N N . VAL B 1 12 ? 49.844 34 -1.213 1 14.23 12 VAL B N 1
ATOM 5369 C CA . VAL B 1 12 ? 50.031 35.125 -2.129 1 14.23 12 VAL B CA 1
ATOM 5370 C C . VAL B 1 12 ? 48.75 36 -2.113 1 14.23 12 VAL B C 1
ATOM 5372 O O . VAL B 1 12 ? 47.656 35.5 -1.834 1 14.23 12 VAL B O 1
ATOM 5375 N N . ALA B 1 13 ? 48.781 37.312 -2.668 1 14.7 13 ALA B N 1
ATOM 5376 C CA . ALA B 1 13 ? 48.5 38.75 -2.662 1 14.7 13 ALA B CA 1
ATOM 5377 C C . ALA B 1 13 ? 47.219 39.031 -3.463 1 14.7 13 ALA B C 1
ATOM 5379 O O . ALA B 1 13 ? 46.25 39.594 -2.93 1 14.7 13 ALA B O 1
ATOM 5380 N N . ALA B 1 14 ? 47.281 39.625 -4.75 1 14.11 14 ALA B N 1
ATOM 5381 C CA . ALA B 1 14 ? 47.062 41.031 -5.094 1 14.11 14 ALA B CA 1
ATOM 5382 C C . ALA B 1 14 ? 45.656 41.219 -5.68 1 14.11 14 ALA B C 1
ATOM 5384 O O . ALA B 1 14 ? 44.969 40.25 -5.977 1 14.11 14 ALA B O 1
ATOM 5385 N N . SER B 1 15 ? 45.375 41.969 -7.039 1 14.12 15 SER B N 1
ATOM 5386 C CA . SER B 1 15 ? 45.031 43.312 -7.426 1 14.12 15 SER B CA 1
ATOM 5387 C C . SER B 1 15 ? 43.719 43.375 -8.195 1 14.12 15 SER B C 1
ATOM 5389 O O . SER B 1 15 ? 43.125 44.438 -8.336 1 14.12 15 SER B O 1
ATOM 5391 N N . SER B 1 16 ? 43.125 42.438 -8.953 1 14.03 16 SER B N 1
ATOM 5392 C CA . SER B 1 16 ? 42.781 43 -10.25 1 14.03 16 SER B CA 1
ATOM 5393 C C . SER B 1 16 ? 41.5 43.812 -10.18 1 14.03 16 SER B C 1
ATOM 5395 O O . SER B 1 16 ? 40.656 43.594 -9.32 1 14.03 16 SER B O 1
ATOM 5397 N N . PRO B 1 17 ? 41.156 44.688 -11.383 1 14.59 17 PRO B N 1
ATOM 5398 C CA . PRO B 1 17 ? 40.656 46 -11.773 1 14.59 17 PRO B CA 1
ATOM 5399 C C . PRO B 1 17 ? 39.125 46.031 -11.938 1 14.59 17 PRO B C 1
ATOM 5401 O O . PRO B 1 17 ? 38.5 44.969 -11.984 1 14.59 17 PRO B O 1
ATOM 5404 N N . ALA B 1 18 ? 38.438 47.25 -12.617 1 14.7 18 ALA B N 1
ATOM 5405 C CA . ALA B 1 18 ? 37.469 48.344 -12.578 1 14.7 18 ALA B CA 1
ATOM 5406 C C . ALA B 1 18 ? 36.344 48.125 -13.586 1 14.7 18 ALA B C 1
ATOM 5408 O O . ALA B 1 18 ? 35.438 48.938 -13.688 1 14.7 18 ALA B O 1
ATOM 5409 N N . GLY B 1 19 ? 36.25 47 -14.32 1 14.05 19 GLY B N 1
ATOM 5410 C CA . GLY B 1 19 ? 35.688 47.344 -15.617 1 14.05 19 GLY B CA 1
ATOM 5411 C C . GLY B 1 19 ? 34.281 47.938 -15.523 1 14.05 19 GLY B C 1
ATOM 5412 O O . GLY B 1 19 ? 33.625 47.812 -14.5 1 14.05 19 GLY B O 1
ATOM 5413 N N . HIS B 1 20 ? 33.75 48.438 -16.781 1 14.57 20 HIS B N 1
ATOM 5414 C CA . HIS B 1 20 ? 33.031 49.438 -17.562 1 14.57 20 HIS B CA 1
ATOM 5415 C C . HIS B 1 20 ? 31.547 49.188 -17.562 1 14.57 20 HIS B C 1
ATOM 5417 O O . HIS B 1 20 ? 31.094 48.031 -17.453 1 14.57 20 HIS B O 1
ATOM 5423 N N . LEU B 1 21 ? 30.688 50.281 -17.625 1 15.03 21 LEU B N 1
ATOM 5424 C CA . LEU B 1 21 ? 29.438 51 -17.391 1 15.03 21 LEU B CA 1
ATOM 5425 C C . LEU B 1 21 ? 28.453 50.75 -18.531 1 15.03 21 LEU B C 1
ATOM 5427 O O . LEU B 1 21 ? 27.359 51.312 -18.547 1 15.03 21 LEU B O 1
ATOM 5431 N N . VAL B 1 22 ? 28.672 49.625 -19.359 1 14.29 22 VAL B N 1
ATOM 5432 C CA . VAL B 1 22 ? 28.109 49.969 -20.656 1 14.29 22 VAL B CA 1
ATOM 5433 C C . VAL B 1 22 ? 26.609 50.281 -20.516 1 14.29 22 VAL B C 1
ATOM 5435 O O . VAL B 1 22 ? 25.969 49.781 -19.594 1 14.29 22 VAL B O 1
ATOM 5438 N N . GLY B 1 23 ? 26.047 50.656 -21.75 1 14.09 23 GLY B N 1
ATOM 5439 C CA . GLY B 1 23 ? 25.281 51.688 -22.438 1 14.09 23 GLY B CA 1
ATOM 5440 C C . GLY B 1 23 ? 23.797 51.406 -22.469 1 14.09 23 GLY B C 1
ATOM 5441 O O . GLY B 1 23 ? 23.031 51.938 -21.656 1 14.09 23 GLY B O 1
ATOM 5442 N N . PRO B 1 24 ? 23.281 50.844 -23.641 1 14.52 24 PRO B N 1
ATOM 5443 C CA . PRO B 1 24 ? 22.453 51.75 -24.453 1 14.52 24 PRO B CA 1
ATOM 5444 C C . PRO B 1 24 ? 20.969 51.562 -24.203 1 14.52 24 PRO B C 1
ATOM 5446 O O . PRO B 1 24 ? 20.234 52.531 -24.047 1 14.52 24 PRO B O 1
ATOM 5449 N N . GLY B 1 25 ? 20.406 50.375 -24.562 1 14.01 25 GLY B N 1
ATOM 5450 C CA . GLY B 1 25 ? 19.5 50.5 -25.688 1 14.01 25 GLY B CA 1
ATOM 5451 C C . GLY B 1 25 ? 18.125 50.969 -25.297 1 14.01 25 GLY B C 1
ATOM 5452 O O . GLY B 1 25 ? 17.781 51 -24.125 1 14.01 25 GLY B O 1
ATOM 5453 N N . GLY B 1 26 ? 17.188 50.906 -26.391 1 14.27 26 GLY B N 1
ATOM 5454 C CA . GLY B 1 26 ? 16.188 51.656 -27.125 1 14.27 26 GLY B CA 1
ATOM 5455 C C . GLY B 1 26 ? 14.805 51.562 -26.516 1 14.27 26 GLY B C 1
ATOM 5456 O O . GLY B 1 26 ? 14.539 50.688 -25.688 1 14.27 26 GLY B O 1
ATOM 5457 N N . ALA B 1 27 ? 14.039 52.438 -27.031 1 14.29 27 ALA B N 1
ATOM 5458 C CA . ALA B 1 27 ? 12.977 53.406 -26.719 1 14.29 27 ALA B CA 1
ATOM 5459 C C . ALA B 1 27 ? 11.617 52.719 -26.656 1 14.29 27 ALA B C 1
ATOM 5461 O O . ALA B 1 27 ? 11.516 51.5 -26.891 1 14.29 27 ALA B O 1
ATOM 5462 N N . PRO B 1 28 ? 10.672 53.188 -27.516 1 14.35 28 PRO B N 1
ATOM 5463 C CA . PRO B 1 28 ? 9.508 54 -27.125 1 14.35 28 PRO B CA 1
ATOM 5464 C C . PRO B 1 28 ? 8.203 53.219 -27.203 1 14.35 28 PRO B C 1
ATOM 5466 O O . PRO B 1 28 ? 7.328 53.375 -26.344 1 14.35 28 PRO B O 1
ATOM 5469 N N . SER B 1 29 ? 7.918 52.344 -28.281 1 13.98 29 SER B N 1
ATOM 5470 C CA . SER B 1 29 ? 6.824 52.844 -29.094 1 13.98 29 SER B CA 1
ATOM 5471 C C . SER B 1 29 ? 5.469 52.594 -28.438 1 13.98 29 SER B C 1
ATOM 5473 O O . SER B 1 29 ? 5.359 51.719 -27.562 1 13.98 29 SER B O 1
ATOM 5475 N N . ALA B 1 30 ? 4.34 52.938 -29.344 1 14.33 30 ALA B N 1
ATOM 5476 C CA . ALA B 1 30 ? 3.098 53.688 -29.438 1 14.33 30 ALA B CA 1
ATOM 5477 C C . ALA B 1 30 ? 1.892 52.812 -29.109 1 14.33 30 ALA B C 1
ATOM 5479 O O . ALA B 1 30 ? 1.956 51.594 -29.203 1 14.33 30 ALA B O 1
ATOM 5480 N N . ASN B 1 31 ? 0.823 53.531 -28.75 1 14.55 31 ASN B N 1
ATOM 5481 C CA . ASN B 1 31 ? -0.401 53.531 -27.969 1 14.55 31 ASN B CA 1
ATOM 5482 C C . ASN B 1 31 ? -1.518 52.75 -28.641 1 14.55 31 ASN B C 1
ATOM 5484 O O . ASN B 1 31 ? -2.547 52.469 -28.031 1 14.55 31 ASN B O 1
ATOM 5488 N N . PRO B 1 32 ? -1.481 52.406 -30.062 1 14.5 32 PRO B N 1
ATOM 5489 C CA . PRO B 1 32 ? -2.738 52.969 -30.547 1 14.5 32 PRO B CA 1
ATOM 5490 C C . PRO B 1 32 ? -3.967 52.219 -30.016 1 14.5 32 PRO B C 1
ATOM 5492 O O . PRO B 1 32 ? -3.852 51.094 -29.516 1 14.5 32 PRO B O 1
ATOM 5495 N N . ALA B 1 33 ? -5.211 52.844 -30.516 1 14.75 33 ALA B N 1
ATOM 5496 C CA . ALA B 1 33 ? -6.574 53.188 -30.125 1 14.75 33 ALA B CA 1
ATOM 5497 C C . ALA B 1 33 ? -7.527 52.031 -30.344 1 14.75 33 ALA B C 1
ATOM 5499 O O . ALA B 1 33 ? -8.398 51.75 -29.516 1 14.75 33 ALA B O 1
ATOM 5500 N N . ILE B 1 34 ? -7.398 51.312 -31.562 1 14.77 34 ILE B N 1
ATOM 5501 C CA . ILE B 1 34 ? -8.641 51.594 -32.281 1 14.77 34 ILE B CA 1
ATOM 5502 C C . ILE B 1 34 ? -9.781 50.781 -31.688 1 14.77 34 ILE B C 1
ATOM 5504 O O . ILE B 1 34 ? -9.547 49.812 -30.953 1 14.77 34 ILE B O 1
ATOM 5508 N N . ASN B 1 35 ? -10.523 50.125 -32.594 1 15 35 ASN B N 1
ATOM 5509 C CA . ASN B 1 35 ? -11.875 50.219 -33.156 1 15 35 ASN B CA 1
ATOM 5510 C C . ASN B 1 35 ? -12.812 49.188 -32.5 1 15 35 ASN B C 1
ATOM 5512 O O . ASN B 1 35 ? -12.367 48.125 -32.062 1 15 35 ASN B O 1
ATOM 5516 N N . GLY B 1 36 ? -14.086 49.562 -32.375 1 15.21 36 GLY B N 1
ATOM 5517 C CA . GLY B 1 36 ? -15.328 49.438 -31.641 1 15.21 36 GLY B CA 1
ATOM 5518 C C . GLY B 1 36 ? -16.047 48.125 -31.922 1 15.21 36 GLY B C 1
ATOM 5519 O O . GLY B 1 36 ? -17.062 47.812 -31.297 1 15.21 36 GLY B O 1
ATOM 5520 N N . SER B 1 37 ? -15.602 47.469 -33.094 1 15.28 37 SER B N 1
ATOM 5521 C CA . SER B 1 37 ? -16.828 47.125 -33.812 1 15.28 37 SER B CA 1
ATOM 5522 C C . SER B 1 37 ? -17.672 46.125 -33 1 15.28 37 SER B C 1
ATOM 5524 O O . SER B 1 37 ? -17.172 45.469 -32.094 1 15.28 37 SER B O 1
ATOM 5526 N N . SER B 1 38 ? -18.766 45.781 -33.688 1 16.08 38 SER B N 1
ATOM 5527 C CA . SER B 1 38 ? -20.203 45.562 -33.562 1 16.08 38 SER B CA 1
ATOM 5528 C C . SER B 1 38 ? -20.5 44.156 -33.031 1 16.08 38 SER B C 1
ATOM 5530 O O . SER B 1 38 ? -19.703 43.219 -33.188 1 16.08 38 SER B O 1
ATOM 5532 N N . PRO B 1 39 ? -21.562 44.062 -32.344 1 17.2 39 PRO B N 1
ATOM 5533 C CA . PRO B 1 39 ? -22.172 43.219 -31.297 1 17.2 39 PRO B CA 1
ATOM 5534 C C . PRO B 1 39 ? -22.594 41.875 -31.812 1 17.2 39 PRO B C 1
ATOM 5536 O O . PRO B 1 39 ? -23.203 41.094 -31.078 1 17.2 39 PRO B O 1
ATOM 5539 N N . GLY B 1 40 ? -21.938 41.531 -33.062 1 15.89 40 GLY B N 1
ATOM 5540 C CA . GLY B 1 40 ? -22.969 40.781 -33.781 1 15.89 40 GLY B CA 1
ATOM 5541 C C . GLY B 1 40 ? -23.5 39.594 -33 1 15.89 40 GLY B C 1
ATOM 5542 O O . GLY B 1 40 ? -22.859 39.125 -32.062 1 15.89 40 GLY B O 1
ATOM 5543 N N . ARG B 1 41 ? -24.625 39.344 -33.281 1 18.03 41 ARG B N 1
ATOM 5544 C CA . ARG B 1 41 ? -25.797 38.594 -32.875 1 18.03 41 ARG B CA 1
ATOM 5545 C C . ARG B 1 41 ? -25.516 37.094 -32.844 1 18.03 41 ARG B C 1
ATOM 5547 O O . ARG B 1 41 ? -26.406 36.312 -32.562 1 18.03 41 ARG B O 1
ATOM 5554 N N . GLY B 1 42 ? -24.109 36.75 -32.656 1 16.72 42 GLY B N 1
ATOM 5555 C CA . GLY B 1 42 ? -24.078 35.5 -33.406 1 16.72 42 GLY B CA 1
ATOM 5556 C C . GLY B 1 42 ? -25.078 34.469 -32.938 1 16.72 42 GLY B C 1
ATOM 5557 O O . GLY B 1 42 ? -25.562 34.562 -31.797 1 16.72 42 GLY B O 1
ATOM 5558 N N . PRO B 1 43 ? -25.531 33.812 -33.875 1 19.06 43 PRO B N 1
ATOM 5559 C CA . PRO B 1 43 ? -26.734 32.969 -33.938 1 19.06 43 PRO B CA 1
ATOM 5560 C C . PRO B 1 43 ? -26.719 31.828 -32.938 1 19.06 43 PRO B C 1
ATOM 5562 O O . PRO B 1 43 ? -25.656 31.469 -32.406 1 19.06 43 PRO B O 1
ATOM 5565 N N . PRO B 1 44 ? -27.875 31.453 -32.562 1 19.72 44 PRO B N 1
ATOM 5566 C CA . PRO B 1 44 ? -28.359 30.625 -31.469 1 19.72 44 PRO B CA 1
ATOM 5567 C C . PRO B 1 44 ? -27.703 29.25 -31.438 1 19.72 44 PRO B C 1
ATOM 5569 O O . PRO B 1 44 ? -27.547 28.609 -32.5 1 19.72 44 PRO B O 1
ATOM 5572 N N . PRO B 1 45 ? -26.688 29.031 -30.609 1 18.81 45 PRO B N 1
ATOM 5573 C CA . PRO B 1 45 ? -25.906 27.828 -30.906 1 18.81 45 PRO B CA 1
ATOM 5574 C C . PRO B 1 45 ? -26.781 26.594 -31.109 1 18.81 45 PRO B C 1
ATOM 5576 O O . PRO B 1 45 ? -27.828 26.453 -30.469 1 18.81 45 PRO B O 1
ATOM 5579 N N . PRO B 1 46 ? -26.703 26.109 -32.344 1 17.77 46 PRO B N 1
ATOM 5580 C CA . PRO B 1 46 ? -27.547 24.984 -32.75 1 17.77 46 PRO B CA 1
ATOM 5581 C C . PRO B 1 46 ? -27.594 23.875 -31.719 1 17.77 46 PRO B C 1
ATOM 5583 O O . PRO B 1 46 ? -26.734 23.797 -30.844 1 17.77 46 PRO B O 1
ATOM 5586 N N . ALA B 1 47 ? -28.734 23.047 -31.844 1 19.77 47 ALA B N 1
ATOM 5587 C CA . ALA B 1 47 ? -29.328 21.938 -31.125 1 19.77 47 ALA B CA 1
ATOM 5588 C C . ALA B 1 47 ? -28.312 20.844 -30.828 1 19.77 47 ALA B C 1
ATOM 5590 O O . ALA B 1 47 ? -27.547 20.438 -31.703 1 19.77 47 ALA B O 1
ATOM 5591 N N . ALA B 1 48 ? -27.812 20.812 -29.672 1 19.27 48 ALA B N 1
ATOM 5592 C CA . ALA B 1 48 ? -26.688 19.969 -29.312 1 19.27 48 ALA B CA 1
ATOM 5593 C C . ALA B 1 48 ? -26.875 18.547 -29.844 1 19.27 48 ALA B C 1
ATOM 5595 O O . ALA B 1 48 ? -27.844 17.859 -29.469 1 19.27 48 ALA B O 1
ATOM 5596 N N . ALA B 1 49 ? -26.672 18.406 -31.094 1 17.33 49 ALA B N 1
ATOM 5597 C CA . ALA B 1 49 ? -26.859 17.094 -31.688 1 17.33 49 ALA B CA 1
ATOM 5598 C C . ALA B 1 49 ? -26.297 15.992 -30.797 1 17.33 49 ALA B C 1
ATOM 5600 O O . ALA B 1 49 ? -25.266 16.172 -30.156 1 17.33 49 ALA B O 1
ATOM 5601 N N . SER B 1 50 ? -27.188 15.195 -30.359 1 18.98 50 SER B N 1
ATOM 5602 C CA . SER B 1 50 ? -27.094 13.969 -29.578 1 18.98 50 SER B CA 1
ATOM 5603 C C . SER B 1 50 ? -25.922 13.117 -30.031 1 18.98 50 SER B C 1
ATOM 5605 O O . SER B 1 50 ? -25.953 12.523 -31.109 1 18.98 50 SER B O 1
ATOM 5607 N N . ASN B 1 51 ? -24.75 13.742 -29.938 1 19.69 51 ASN B N 1
ATOM 5608 C CA . ASN B 1 51 ? -23.734 12.977 -30.641 1 19.69 51 ASN B CA 1
ATOM 5609 C C . ASN B 1 51 ? -23.609 11.555 -30.109 1 19.69 51 ASN B C 1
ATOM 5611 O O . ASN B 1 51 ? -23.25 11.367 -28.938 1 19.69 51 ASN B O 1
ATOM 5615 N N . GLN B 1 52 ? -24.594 10.844 -30.375 1 19.77 52 GLN B N 1
ATOM 5616 C CA . GLN B 1 52 ? -24.391 9.398 -30.297 1 19.77 52 GLN B CA 1
ATOM 5617 C C . GLN B 1 52 ? -22.984 9.016 -30.734 1 19.77 52 GLN B C 1
ATOM 5619 O O . GLN B 1 52 ? -22.641 9.125 -31.922 1 19.77 52 GLN B O 1
ATOM 5624 N N . ALA B 1 53 ? -22.125 9.438 -29.891 1 23.41 53 ALA B N 1
ATOM 5625 C CA . ALA B 1 53 ? -20.844 9.031 -30.469 1 23.41 53 ALA B CA 1
ATOM 5626 C C . ALA B 1 53 ? -20.922 7.617 -31.031 1 23.41 53 ALA B C 1
ATOM 5628 O O . ALA B 1 53 ? -21.5 6.727 -30.422 1 23.41 53 ALA B O 1
ATOM 5629 N N . PRO B 1 54 ? -21 7.559 -32.25 1 20.97 54 PRO B N 1
ATOM 5630 C CA . PRO B 1 54 ? -21.109 6.168 -32.688 1 20.97 54 PRO B CA 1
ATOM 5631 C C . PRO B 1 54 ? -20.219 5.227 -31.891 1 20.97 54 PRO B C 1
ATOM 5633 O O . PRO B 1 54 ? -19.219 5.664 -31.297 1 20.97 54 PRO B O 1
ATOM 5636 N N . ALA B 1 55 ? -20.812 4.227 -31.188 1 23.83 55 ALA B N 1
ATOM 5637 C CA . ALA B 1 55 ? -20.078 3.043 -30.766 1 23.83 55 ALA B CA 1
ATOM 5638 C C . ALA B 1 55 ? -18.844 2.82 -31.641 1 23.83 55 ALA B C 1
ATOM 5640 O O . ALA B 1 55 ? -18.953 2.693 -32.875 1 23.83 55 ALA B O 1
ATOM 5641 N N . ALA B 1 56 ? -17.922 3.703 -31.422 1 26.47 56 ALA B N 1
ATOM 5642 C CA . ALA B 1 56 ? -16.844 3.27 -32.312 1 26.47 56 ALA B CA 1
ATOM 5643 C C . ALA B 1 56 ? -16.922 1.767 -32.562 1 26.47 56 ALA B C 1
ATOM 5645 O O . ALA B 1 56 ? -17.016 0.979 -31.625 1 26.47 56 ALA B O 1
ATOM 5646 N N . GLY B 1 57 ? -17.672 1.401 -33.438 1 24.55 57 GLY B N 1
ATOM 5647 C CA . GLY B 1 57 ? -17.5 0.025 -33.875 1 24.55 57 GLY B CA 1
ATOM 5648 C C . GLY B 1 57 ? -16.109 -0.519 -33.594 1 24.55 57 GLY B C 1
ATOM 5649 O O . GLY B 1 57 ? -15.109 0.075 -34 1 24.55 57 GLY B O 1
ATOM 5650 N N . THR B 1 58 ? -15.898 -0.768 -32.281 1 29.08 58 THR B N 1
ATOM 5651 C CA . THR B 1 58 ? -14.727 -1.636 -32.312 1 29.08 58 THR B CA 1
ATOM 5652 C C . THR B 1 58 ? -14.641 -2.389 -33.625 1 29.08 58 THR B C 1
ATOM 5654 O O . THR B 1 58 ? -15.422 -3.311 -33.875 1 29.08 58 THR B O 1
ATOM 5657 N N . GLY B 1 59 ? -14.711 -1.516 -34.594 1 28.84 59 GLY B N 1
ATOM 5658 C CA . GLY B 1 59 ? -14.352 -2.32 -35.75 1 28.84 59 GLY B CA 1
ATOM 5659 C C . GLY B 1 59 ? -13.398 -3.455 -35.406 1 28.84 59 GLY B C 1
ATOM 5660 O O . GLY B 1 59 ? -12.281 -3.217 -34.938 1 28.84 59 GLY B O 1
ATOM 5661 N N . ALA B 1 60 ? -13.914 -4.367 -34.75 1 32.44 60 ALA B N 1
ATOM 5662 C CA . ALA B 1 60 ? -13.008 -5.504 -34.844 1 32.44 60 ALA B CA 1
ATOM 5663 C C . ALA B 1 60 ? -12.047 -5.324 -36.031 1 32.44 60 ALA B C 1
ATOM 5665 O O . ALA B 1 60 ? -12.461 -5.348 -37.188 1 32.44 60 ALA B O 1
ATOM 5666 N N . LYS B 1 61 ? -11.203 -4.246 -35.812 1 44.25 61 LYS B N 1
ATOM 5667 C CA . LYS B 1 61 ? -10.234 -4.332 -36.906 1 44.25 61 LYS B CA 1
ATOM 5668 C C . LYS B 1 61 ? -10.195 -5.738 -37.5 1 44.25 61 LYS B C 1
ATOM 5670 O O . LYS B 1 61 ? -10.016 -6.719 -36.781 1 44.25 61 LYS B O 1
ATOM 5675 N N . ASP B 1 62 ? -11.008 -5.84 -38.344 1 48.34 62 ASP B N 1
ATOM 5676 C CA . ASP B 1 62 ? -10.938 -7.117 -39.062 1 48.34 62 ASP B CA 1
ATOM 5677 C C . ASP B 1 62 ? -9.492 -7.574 -39.219 1 48.34 62 ASP B C 1
ATOM 5679 O O . ASP B 1 62 ? -8.797 -7.094 -40.125 1 48.34 62 ASP B O 1
ATOM 5683 N N . TRP B 1 63 ? -9.078 -7.82 -37.906 1 61.03 63 TRP B N 1
ATOM 5684 C CA . TRP B 1 63 ? -7.719 -8.328 -38.094 1 61.03 63 TRP B CA 1
ATOM 5685 C C . TRP B 1 63 ? -7.715 -9.523 -39.031 1 61.03 63 TRP B C 1
ATOM 5687 O O . TRP B 1 63 ? -8.609 -10.367 -38.969 1 61.03 63 TRP B O 1
ATOM 5697 N N . PRO B 1 64 ? -6.898 -9.383 -40.062 1 64 64 PRO B N 1
ATOM 5698 C CA . PRO B 1 64 ? -6.711 -10.625 -40.812 1 64 64 PRO B CA 1
ATOM 5699 C C . PRO B 1 64 ? -6.477 -11.836 -39.906 1 64 64 PRO B C 1
ATOM 5701 O O . PRO B 1 64 ? -6.211 -11.68 -38.719 1 64 64 PRO B O 1
ATOM 5704 N N . SER B 1 65 ? -6.891 -12.828 -40.375 1 76.94 65 SER B N 1
ATOM 5705 C CA . SER B 1 65 ? -6.66 -14.086 -39.656 1 76.94 65 SER B CA 1
ATOM 5706 C C . SER B 1 65 ? -5.25 -14.148 -39.094 1 76.94 65 SER B C 1
ATOM 5708 O O . SER B 1 65 ? -4.297 -13.695 -39.719 1 76.94 65 SER B O 1
ATOM 5710 N N . PHE B 1 66 ? -5.105 -14.562 -37.812 1 85.19 66 PHE B N 1
ATOM 5711 C CA . PHE B 1 66 ? -3.809 -14.68 -37.156 1 85.19 66 PHE B CA 1
ATOM 5712 C C . PHE B 1 66 ? -2.904 -15.648 -37.906 1 85.19 66 PHE B C 1
ATOM 5714 O O . PHE B 1 66 ? -3.35 -16.703 -38.344 1 85.19 66 PHE B O 1
ATOM 5721 N N . PRO B 1 67 ? -1.69 -15.227 -38.188 1 83.56 67 PRO B N 1
ATOM 5722 C CA . PRO B 1 67 ? -0.784 -16.094 -38.938 1 83.56 67 PRO B CA 1
ATOM 5723 C C . PRO B 1 67 ? -0.529 -17.422 -38.25 1 83.56 67 PRO B C 1
ATOM 5725 O O . PRO B 1 67 ? -0.653 -17.547 -37.031 1 83.56 67 PRO B O 1
ATOM 5728 N N . PHE B 1 68 ? -0.265 -18.422 -39.125 1 85 68 PHE B N 1
ATOM 5729 C CA . PHE B 1 68 ? 0.083 -19.75 -38.625 1 85 68 PHE B CA 1
ATOM 5730 C C . PHE B 1 68 ? 1.587 -19.859 -38.406 1 85 68 PHE B C 1
ATOM 5732 O O . PHE B 1 68 ? 2.375 -19.531 -39.312 1 85 68 PHE B O 1
ATOM 5739 N N . PHE B 1 69 ? 1.949 -20.312 -37.219 1 89.75 69 PHE B N 1
ATOM 5740 C CA . PHE B 1 69 ? 3.354 -20.531 -36.875 1 89.75 69 PHE B CA 1
ATOM 5741 C C . PHE B 1 69 ? 3.605 -22.016 -36.594 1 89.75 69 PHE B C 1
ATOM 5743 O O . PHE B 1 69 ? 2.752 -22.688 -36 1 89.75 69 PHE B O 1
ATOM 5750 N N . HIS B 1 70 ? 4.762 -22.5 -37.031 1 92.31 70 HIS B N 1
ATOM 5751 C CA . HIS B 1 70 ? 5.219 -23.828 -36.625 1 92.31 70 HIS B CA 1
ATOM 5752 C C . HIS B 1 70 ? 5.996 -23.766 -35.312 1 92.31 70 HIS B C 1
ATOM 5754 O O . HIS B 1 70 ? 6.996 -23.047 -35.219 1 92.31 70 HIS B O 1
ATOM 5760 N N . HIS B 1 71 ? 5.492 -24.5 -34.375 1 96.94 71 HIS B N 1
ATOM 5761 C CA . HIS B 1 71 ? 6.113 -24.547 -33.062 1 96.94 71 HIS B CA 1
ATOM 5762 C C . HIS B 1 71 ? 6.98 -25.797 -32.906 1 96.94 71 HIS B C 1
ATOM 5764 O O . HIS B 1 71 ? 6.906 -26.719 -33.75 1 96.94 71 HIS B O 1
ATOM 5770 N N . LEU B 1 72 ? 7.891 -25.75 -31.984 1 97.56 72 LEU B N 1
ATOM 5771 C CA . LEU B 1 72 ? 8.719 -26.906 -31.703 1 97.56 72 LEU B CA 1
ATOM 5772 C C . LEU B 1 72 ? 8.008 -27.859 -30.734 1 97.56 72 LEU B C 1
ATOM 5774 O O . LEU B 1 72 ? 7.551 -27.438 -29.672 1 97.56 72 LEU B O 1
ATOM 5778 N N . ILE B 1 73 ? 7.855 -29.109 -31.141 1 98.19 73 ILE B N 1
ATOM 5779 C CA . ILE B 1 73 ? 7.281 -30.141 -30.281 1 98.19 73 ILE B CA 1
ATOM 5780 C C . ILE B 1 73 ? 8.352 -31.188 -29.938 1 98.19 73 ILE B C 1
ATOM 5782 O O . ILE B 1 73 ? 8.953 -31.781 -30.828 1 98.19 73 ILE B O 1
ATOM 5786 N N . ILE B 1 74 ? 8.609 -31.375 -28.656 1 97.88 74 ILE B N 1
ATOM 5787 C CA . ILE B 1 74 ? 9.586 -32.344 -28.141 1 97.88 74 ILE B CA 1
ATOM 5788 C C . ILE B 1 74 ? 8.859 -33.5 -27.469 1 97.88 74 ILE B C 1
ATOM 5790 O O . ILE B 1 74 ? 8.195 -33.312 -26.453 1 97.88 74 ILE B O 1
ATOM 5794 N N . PRO B 1 75 ? 8.938 -34.719 -27.938 1 96.81 75 PRO B N 1
ATOM 5795 C CA . PRO B 1 75 ? 8.242 -35.875 -27.344 1 96.81 75 PRO B CA 1
ATOM 5796 C C . PRO B 1 75 ? 8.852 -36.312 -26.016 1 96.81 75 PRO B C 1
ATOM 5798 O O . PRO B 1 75 ? 9.961 -35.875 -25.672 1 96.81 75 PRO B O 1
ATOM 5801 N N . PRO B 1 76 ? 8.039 -37.094 -25.203 1 96.25 76 PRO B N 1
ATOM 5802 C CA . PRO B 1 76 ? 8.578 -37.594 -23.953 1 96.25 76 PRO B CA 1
ATOM 5803 C C . PRO B 1 76 ? 9.828 -38.469 -24.141 1 96.25 76 PRO B C 1
ATOM 5805 O O . PRO B 1 76 ? 10.023 -39.031 -25.219 1 96.25 76 PRO B O 1
ATOM 5808 N N . LEU B 1 77 ? 10.703 -38.469 -23.172 1 87.19 77 LEU B N 1
ATOM 5809 C CA . LEU B 1 77 ? 11.906 -39.312 -23.234 1 87.19 77 LEU B CA 1
ATOM 5810 C C . LEU B 1 77 ? 11.555 -40.781 -23.234 1 87.19 77 LEU B C 1
ATOM 5812 O O . LEU B 1 77 ? 10.711 -41.219 -22.469 1 87.19 77 LEU B O 1
ATOM 5816 N N . GLU B 1 78 ? 11.336 -41.5 -24.422 1 69.12 78 GLU B N 1
ATOM 5817 C CA . GLU B 1 78 ? 11.094 -42.938 -24.453 1 69.12 78 GLU B CA 1
ATOM 5818 C C . GLU B 1 78 ? 12.156 -43.688 -23.641 1 69.12 78 GLU B C 1
ATOM 5820 O O . GLU B 1 78 ? 13.258 -43.188 -23.438 1 69.12 78 GLU B O 1
ATOM 5825 N N . GLY B 1 79 ? 11.969 -44.688 -22.75 1 49.97 79 GLY B N 1
ATOM 5826 C CA . GLY B 1 79 ? 12.93 -45.594 -22.109 1 49.97 79 GLY B CA 1
ATOM 5827 C C . GLY B 1 79 ? 14.156 -45.844 -22.969 1 49.97 79 GLY B C 1
ATOM 5828 O O . GLY B 1 79 ? 14.906 -46.781 -22.719 1 49.97 79 GLY B O 1
ATOM 5829 N N . GLN B 1 80 ? 14.172 -45.594 -24.344 1 39.38 80 GLN B N 1
ATOM 5830 C CA . GLN B 1 80 ? 15.352 -46.062 -25.062 1 39.38 80 GLN B CA 1
ATOM 5831 C C . GLN B 1 80 ? 16.578 -45.219 -24.703 1 39.38 80 GLN B C 1
ATOM 5833 O O . GLN B 1 80 ? 16.453 -44.031 -24.438 1 39.38 80 GLN B O 1
ATOM 5838 N N . ALA B 1 81 ? 17.797 -45.906 -24.406 1 33.5 81 ALA B N 1
ATOM 5839 C CA . ALA B 1 81 ? 19.172 -45.438 -24.312 1 33.5 81 ALA B CA 1
ATOM 5840 C C . ALA B 1 81 ? 19.484 -44.469 -25.453 1 33.5 81 ALA B C 1
ATOM 5842 O O . ALA B 1 81 ? 19.031 -44.656 -26.578 1 33.5 81 ALA B O 1
ATOM 5843 N N . PRO B 1 82 ? 20 -43.344 -25.172 1 33.19 82 PRO B N 1
ATOM 5844 C CA . PRO B 1 82 ? 20.406 -42.344 -26.188 1 33.19 82 PRO B CA 1
ATOM 5845 C C . PRO B 1 82 ? 21.156 -42.969 -27.359 1 33.19 82 PRO B C 1
ATOM 5847 O O . PRO B 1 82 ? 22.219 -43.594 -27.156 1 33.19 82 PRO B O 1
ATOM 5850 N N . THR B 1 83 ? 20.469 -43.625 -28.328 1 28.03 83 THR B N 1
ATOM 5851 C CA . THR B 1 83 ? 21.297 -44 -29.469 1 28.03 83 THR B CA 1
ATOM 5852 C C . THR B 1 83 ? 21.875 -42.781 -30.141 1 28.03 83 THR B C 1
ATOM 5854 O O . THR B 1 83 ? 21.156 -41.781 -30.359 1 28.03 83 THR B O 1
ATOM 5857 N N . SER B 1 84 ? 23.25 -42.562 -30.141 1 25.91 84 SER B N 1
ATOM 5858 C CA . SER B 1 84 ? 24.156 -41.531 -30.641 1 25.91 84 SER B CA 1
ATOM 5859 C C . SER B 1 84 ? 24.016 -41.344 -32.156 1 25.91 84 SER B C 1
ATOM 5861 O O . SER B 1 84 ? 24.984 -41.031 -32.844 1 25.91 84 SER B O 1
ATOM 5863 N N . ASP B 1 85 ? 23 -41.844 -32.875 1 24.08 85 ASP B N 1
ATOM 5864 C CA . ASP B 1 85 ? 23.297 -41.688 -34.281 1 24.08 85 ASP B CA 1
ATOM 5865 C C . ASP B 1 85 ? 23.141 -40.219 -34.719 1 24.08 85 ASP B C 1
ATOM 5867 O O . ASP B 1 85 ? 22.094 -39.625 -34.5 1 24.08 85 ASP B O 1
ATOM 5871 N N . PRO B 1 86 ? 24.219 -39.5 -35.062 1 24.83 86 PRO B N 1
ATOM 5872 C CA . PRO B 1 86 ? 24.422 -38.094 -35.438 1 24.83 86 PRO B CA 1
ATOM 5873 C C . PRO B 1 86 ? 23.594 -37.688 -36.656 1 24.83 86 PRO B C 1
ATOM 5875 O O . PRO B 1 86 ? 23.484 -36.5 -36.969 1 24.83 86 PRO B O 1
ATOM 5878 N N . SER B 1 87 ? 23.25 -38.562 -37.656 1 23.55 87 SER B N 1
ATOM 5879 C CA . SER B 1 87 ? 23.219 -38.125 -39.031 1 23.55 87 SER B CA 1
ATOM 5880 C C . SER B 1 87 ? 21.875 -37.5 -39.375 1 23.55 87 SER B C 1
ATOM 5882 O O . SER B 1 87 ? 21.547 -37.312 -40.562 1 23.55 87 SER B O 1
ATOM 5884 N N . ALA B 1 88 ? 20.828 -37.438 -38.594 1 23.36 88 ALA B N 1
ATOM 5885 C CA . ALA B 1 88 ? 19.547 -37.188 -39.25 1 23.36 88 ALA B CA 1
ATOM 5886 C C . ALA B 1 88 ? 19.484 -35.781 -39.812 1 23.36 88 ALA B C 1
ATOM 5888 O O . ALA B 1 88 ? 19.453 -34.812 -39.062 1 23.36 88 ALA B O 1
ATOM 5889 N N . THR B 1 89 ? 20.031 -35.562 -41.031 1 24.8 89 THR B N 1
ATOM 5890 C CA . THR B 1 89 ? 19.984 -34.375 -41.875 1 24.8 89 THR B CA 1
ATOM 5891 C C . THR B 1 89 ? 18.547 -33.969 -42.125 1 24.8 89 THR B C 1
ATOM 5893 O O . THR B 1 89 ? 17.719 -34.781 -42.531 1 24.8 89 THR B O 1
ATOM 5896 N N . GLY B 1 90 ? 18 -33.094 -41.344 1 22.44 90 GLY B N 1
ATOM 5897 C CA . GLY B 1 90 ? 16.641 -32.562 -41.344 1 22.44 90 GLY B CA 1
ATOM 5898 C C . GLY B 1 90 ? 16.188 -32.094 -42.688 1 22.44 90 GLY B C 1
ATOM 5899 O O . GLY B 1 90 ? 16.891 -31.328 -43.375 1 22.44 90 GLY B O 1
ATOM 5900 N N . ALA B 1 91 ? 15.484 -33 -43.406 1 23.55 91 ALA B N 1
ATOM 5901 C CA . ALA B 1 91 ? 14.891 -32.781 -44.719 1 23.55 91 ALA B CA 1
ATOM 5902 C C . ALA B 1 91 ? 14.156 -31.453 -44.781 1 23.55 91 ALA B C 1
ATOM 5904 O O . ALA B 1 91 ? 13.641 -30.969 -43.781 1 23.55 91 ALA B O 1
ATOM 5905 N N . SER B 1 92 ? 14.453 -30.672 -45.812 1 22.48 92 SER B N 1
ATOM 5906 C CA . SER B 1 92 ? 14.016 -29.312 -46.125 1 22.48 92 SER B CA 1
ATOM 5907 C C . SER B 1 92 ? 12.5 -29.25 -46.312 1 22.48 92 SER B C 1
ATOM 5909 O O . SER B 1 92 ? 11.906 -30.141 -46.906 1 22.48 92 SER B O 1
ATOM 5911 N N . PRO B 1 93 ? 11.742 -28.594 -45.531 1 22.34 93 PRO B N 1
ATOM 5912 C CA . PRO B 1 93 ? 10.281 -28.484 -45.469 1 22.34 93 PRO B CA 1
ATOM 5913 C C . PRO B 1 93 ? 9.664 -28.094 -46.812 1 22.34 93 PRO B C 1
ATOM 5915 O O . PRO B 1 93 ? 8.477 -27.781 -46.875 1 22.34 93 PRO B O 1
ATOM 5918 N N . GLN B 1 94 ? 10.359 -28.094 -47.938 1 20.84 94 GLN B N 1
ATOM 5919 C CA . GLN B 1 94 ? 9.656 -27.531 -49.094 1 20.84 94 GLN B CA 1
ATOM 5920 C C . GLN B 1 94 ? 8.453 -28.391 -49.469 1 20.84 94 GLN B C 1
ATOM 5922 O O . GLN B 1 94 ? 7.414 -27.859 -49.875 1 20.84 94 GLN B O 1
ATOM 5927 N N . ALA B 1 95 ? 8.703 -29.734 -49.5 1 21.12 95 ALA B N 1
ATOM 5928 C CA . ALA B 1 95 ? 7.844 -30.531 -50.375 1 21.12 95 ALA B CA 1
ATOM 5929 C C . ALA B 1 95 ? 6.449 -30.688 -49.781 1 21.12 95 ALA B C 1
ATOM 5931 O O . ALA B 1 95 ? 5.484 -30.938 -50.5 1 21.12 95 ALA B O 1
ATOM 5932 N N . GLN B 1 96 ? 6.387 -30.828 -48.406 1 19.16 96 GLN B N 1
ATOM 5933 C CA . GLN B 1 96 ? 5.164 -31.516 -48 1 19.16 96 GLN B CA 1
ATOM 5934 C C . GLN B 1 96 ? 3.957 -30.578 -48.094 1 19.16 96 GLN B C 1
ATOM 5936 O O . GLN B 1 96 ? 2.904 -30.859 -47.5 1 19.16 96 GLN B O 1
ATOM 5941 N N . ALA B 1 97 ? 4.133 -29.453 -48.75 1 21.3 97 ALA B N 1
ATOM 5942 C CA . ALA B 1 97 ? 3.023 -28.5 -48.781 1 21.3 97 ALA B CA 1
ATOM 5943 C C . ALA B 1 97 ? 1.843 -29.047 -49.562 1 21.3 97 ALA B C 1
ATOM 5945 O O . ALA B 1 97 ? 0.737 -28.5 -49.5 1 21.3 97 ALA B O 1
ATOM 5946 N N . GLN B 1 98 ? 2.213 -29.875 -50.562 1 19.14 98 GLN B N 1
ATOM 5947 C CA . GLN B 1 98 ? 1.216 -29.906 -51.656 1 19.14 98 GLN B CA 1
ATOM 5948 C C . GLN B 1 98 ? -0.046 -30.641 -51.188 1 19.14 98 GLN B C 1
ATOM 5950 O O . GLN B 1 98 ? -1.114 -30.453 -51.781 1 19.14 98 GLN B O 1
ATOM 5955 N N . ALA B 1 99 ? 0.239 -31.75 -50.469 1 20.86 99 ALA B N 1
ATOM 5956 C CA . ALA B 1 99 ? -0.735 -32.844 -50.594 1 20.86 99 ALA B CA 1
ATOM 5957 C C . ALA B 1 99 ? -2.041 -32.5 -49.875 1 20.86 99 ALA B C 1
ATOM 5959 O O . ALA B 1 99 ? -3.027 -33.219 -50 1 20.86 99 ALA B O 1
ATOM 5960 N N . PHE B 1 100 ? -2.027 -31.625 -48.938 1 20.33 100 PHE B N 1
ATOM 5961 C CA . PHE B 1 100 ? -3.158 -31.812 -48.031 1 20.33 100 PHE B CA 1
ATOM 5962 C C . PHE B 1 100 ? -4.457 -31.375 -48.719 1 20.33 100 PHE B C 1
ATOM 5964 O O . PHE B 1 100 ? -5.457 -31.125 -48.031 1 20.33 100 PHE B O 1
ATOM 5971 N N . GLY B 1 101 ? -4.32 -30.953 -50.031 1 19.48 101 GLY B N 1
ATOM 5972 C CA . GLY B 1 101 ? -5.535 -30.297 -50.469 1 19.48 101 GLY B CA 1
ATOM 5973 C C . GLY B 1 101 ? -6.742 -31.219 -50.5 1 19.48 101 GLY B C 1
ATOM 5974 O O . GLY B 1 101 ? -7.883 -30.75 -50.562 1 19.48 101 GLY B O 1
ATOM 5975 N N . GLN B 1 102 ? -6.48 -32.438 -51 1 18.53 102 GLN B N 1
ATOM 5976 C CA . GLN B 1 102 ? -7.617 -33 -51.75 1 18.53 102 GLN B CA 1
ATOM 5977 C C . GLN B 1 102 ? -8.617 -33.625 -50.781 1 18.53 102 GLN B C 1
ATOM 5979 O O . GLN B 1 102 ? -8.281 -34.562 -50.062 1 18.53 102 GLN B O 1
ATOM 5984 N N . THR B 1 103 ? -9.477 -32.875 -50.188 1 20.22 103 THR B N 1
ATOM 5985 C CA . THR B 1 103 ? -10.547 -33.375 -49.312 1 20.22 103 THR B CA 1
ATOM 5986 C C . THR B 1 103 ? -11.398 -34.406 -50.031 1 20.22 103 THR B C 1
ATOM 5988 O O . THR B 1 103 ? -12.086 -34.094 -51 1 20.22 103 THR B O 1
ATOM 5991 N N . THR B 1 104 ? -10.719 -35.562 -50.344 1 19.44 104 THR B N 1
ATOM 5992 C CA . THR B 1 104 ? -11.555 -36.531 -51.062 1 19.44 104 THR B CA 1
ATOM 5993 C C . THR B 1 104 ? -12.852 -36.781 -50.312 1 19.44 104 THR B C 1
ATOM 5995 O O . THR B 1 104 ? -12.859 -36.781 -49.062 1 19.44 104 THR B O 1
ATOM 5998 N N . PRO B 1 105 ? -13.984 -36.688 -51 1 21.56 105 PRO B N 1
ATOM 5999 C CA . PRO B 1 105 ? -15.375 -36.844 -50.562 1 21.56 105 PRO B CA 1
ATOM 6000 C C . PRO B 1 105 ? -15.648 -38.219 -49.969 1 21.56 105 PRO B C 1
ATOM 6002 O O . PRO B 1 105 ? -15.562 -39.219 -50.656 1 21.56 105 PRO B O 1
ATOM 6005 N N . SER B 1 106 ? -14.852 -38.594 -48.906 1 18.75 106 SER B N 1
ATOM 6006 C CA . SER B 1 106 ? -14.906 -39.969 -48.469 1 18.75 106 SER B CA 1
ATOM 6007 C C . SER B 1 106 ? -16.359 -40.438 -48.281 1 18.75 106 SER B C 1
ATOM 6009 O O . SER B 1 106 ? -17.172 -39.688 -47.719 1 18.75 106 SER B O 1
ATOM 6011 N N . THR B 1 107 ? -16.781 -41.344 -49.156 1 20.83 107 THR B N 1
ATOM 6012 C CA . THR B 1 107 ? -18.031 -42.062 -49.344 1 20.83 107 THR B CA 1
ATOM 6013 C C . THR B 1 107 ? -18.484 -42.688 -48.031 1 20.83 107 THR B C 1
ATOM 6015 O O . THR B 1 107 ? -17.656 -43.156 -47.219 1 20.83 107 THR B O 1
ATOM 6018 N N . PRO B 1 108 ? -19.812 -42.5 -47.75 1 21.83 108 PRO B N 1
ATOM 6019 C CA . PRO B 1 108 ? -20.547 -42.875 -46.531 1 21.83 108 PRO B CA 1
ATOM 6020 C C . PRO B 1 108 ? -20.453 -44.344 -46.188 1 21.83 108 PRO B C 1
ATOM 6022 O O . PRO B 1 108 ? -20.922 -45.188 -46.969 1 21.83 108 PRO B O 1
ATOM 6025 N N . ALA B 1 109 ? -19.156 -44.844 -45.969 1 20.7 109 ALA B N 1
ATOM 6026 C CA . ALA B 1 109 ? -19.094 -46.281 -45.875 1 20.7 109 ALA B CA 1
ATOM 6027 C C . ALA B 1 109 ? -20.156 -46.844 -44.938 1 20.7 109 ALA B C 1
ATOM 6029 O O . ALA B 1 109 ? -20.609 -46.125 -44.031 1 20.7 109 ALA B O 1
ATOM 6030 N N . ALA B 1 110 ? -20.719 -48 -45.344 1 22.38 110 ALA B N 1
ATOM 6031 C CA . ALA B 1 110 ? -21.859 -48.844 -45.031 1 22.38 110 ALA B CA 1
ATOM 6032 C C . ALA B 1 110 ? -21.812 -49.312 -43.562 1 22.38 110 ALA B C 1
ATOM 6034 O O . ALA B 1 110 ? -20.734 -49.375 -42.969 1 22.38 110 ALA B O 1
ATOM 6035 N N . PRO B 1 111 ? -23 -49.344 -42.906 1 21.86 111 PRO B N 1
ATOM 6036 C CA . PRO B 1 111 ? -23.312 -49.594 -41.5 1 21.86 111 PRO B CA 1
ATOM 6037 C C . PRO B 1 111 ? -22.766 -50.938 -41.031 1 21.86 111 PRO B C 1
ATOM 6039 O O . PRO B 1 111 ? -23.172 -52 -41.531 1 21.86 111 PRO B O 1
ATOM 6042 N N . ALA B 1 112 ? -21.375 -51.031 -41.031 1 21.12 112 ALA B N 1
ATOM 6043 C CA . ALA B 1 112 ? -20.906 -52.375 -40.781 1 21.12 112 ALA B CA 1
ATOM 6044 C C . ALA B 1 112 ? -21.594 -53 -39.562 1 21.12 112 ALA B C 1
ATOM 6046 O O . ALA B 1 112 ? -22 -52.281 -38.625 1 21.12 112 ALA B O 1
ATOM 6047 N N . ALA B 1 113 ? -21.906 -54.281 -39.75 1 23.06 113 ALA B N 1
ATOM 6048 C CA . ALA B 1 113 ? -22.688 -55.312 -39.031 1 23.06 113 ALA B CA 1
ATOM 6049 C C . ALA B 1 113 ? -22.188 -55.5 -37.625 1 23.06 113 ALA B C 1
ATOM 6051 O O . ALA B 1 113 ? -21 -55.25 -37.344 1 23.06 113 ALA B O 1
ATOM 6052 N N . ALA B 1 114 ? -23.109 -55.656 -36.688 1 24.34 114 ALA B N 1
ATOM 6053 C CA . ALA B 1 114 ? -23.156 -55.75 -35.219 1 24.34 114 ALA B CA 1
ATOM 6054 C C . ALA B 1 114 ? -22.297 -56.906 -34.719 1 24.34 114 ALA B C 1
ATOM 6056 O O . ALA B 1 114 ? -22.547 -58.062 -35.031 1 24.34 114 ALA B O 1
ATOM 6057 N N . PRO B 1 115 ? -20.891 -56.719 -34.75 1 20.05 115 PRO B N 1
ATOM 6058 C CA . PRO B 1 115 ? -20.25 -58 -34.469 1 20.05 115 PRO B CA 1
ATOM 6059 C C . PRO B 1 115 ? -20.766 -58.625 -33.188 1 20.05 115 PRO B C 1
ATOM 6061 O O . PRO B 1 115 ? -21.297 -57.938 -32.312 1 20.05 115 PRO B O 1
ATOM 6064 N N . ALA B 1 116 ? -20.797 -60 -33.219 1 23.22 116 ALA B N 1
ATOM 6065 C CA . ALA B 1 116 ? -21.312 -61.062 -32.344 1 23.22 116 ALA B CA 1
ATOM 6066 C C . ALA B 1 116 ? -20.688 -61.031 -30.969 1 23.22 116 ALA B C 1
ATOM 6068 O O . ALA B 1 116 ? -19.594 -60.469 -30.797 1 23.22 116 ALA B O 1
ATOM 6069 N N . ALA B 1 117 ? -21.406 -61.531 -29.906 1 25.53 117 ALA B N 1
ATOM 6070 C CA . ALA B 1 117 ? -21.422 -61.531 -28.453 1 25.53 117 ALA B CA 1
ATOM 6071 C C . ALA B 1 117 ? -20.188 -62.219 -27.891 1 25.53 117 ALA B C 1
ATOM 6073 O O . ALA B 1 117 ? -19.953 -63.406 -28.156 1 25.53 117 ALA B O 1
ATOM 6074 N N . PRO B 1 118 ? -18.953 -61.531 -27.953 1 22.58 118 PRO B N 1
ATOM 6075 C CA . PRO B 1 118 ? -17.891 -62.469 -27.594 1 22.58 118 PRO B CA 1
ATOM 6076 C C . PRO B 1 118 ? -18.109 -63.125 -26.25 1 22.58 118 PRO B C 1
ATOM 6078 O O . PRO B 1 118 ? -18.828 -62.594 -25.391 1 22.58 118 PRO B O 1
ATOM 6081 N N . ALA B 1 119 ? -17.844 -64.438 -26.141 1 29.16 119 ALA B N 1
ATOM 6082 C CA . ALA B 1 119 ? -17.984 -65.5 -25.141 1 29.16 119 ALA B CA 1
ATOM 6083 C C . ALA B 1 119 ? -17.266 -65.125 -23.844 1 29.16 119 ALA B C 1
ATOM 6085 O O . ALA B 1 119 ? -16.359 -64.25 -23.859 1 29.16 119 ALA B O 1
ATOM 6086 N N . PRO B 1 120 ? -17.531 -65.75 -22.656 1 26.25 120 PRO B N 1
ATOM 6087 C CA . PRO B 1 120 ? -17.312 -65.562 -21.219 1 26.25 120 PRO B CA 1
ATOM 6088 C C . PRO B 1 120 ? -15.836 -65.625 -20.828 1 26.25 120 PRO B C 1
ATOM 6090 O O . PRO B 1 120 ? -15.211 -66.688 -20.875 1 26.25 120 PRO B O 1
ATOM 6093 N N . GLY B 1 121 ? -14.875 -64.875 -21.547 1 21.83 121 GLY B N 1
ATOM 6094 C CA . GLY B 1 121 ? -13.508 -65.375 -21.359 1 21.83 121 GLY B CA 1
ATOM 6095 C C . GLY B 1 121 ? -13.055 -65.375 -19.922 1 21.83 121 GLY B C 1
ATOM 6096 O O . GLY B 1 121 ? -13.727 -64.75 -19.062 1 21.83 121 GLY B O 1
ATOM 6097 N N . SER B 1 122 ? -11.875 -66.062 -19.672 1 26.84 122 SER B N 1
ATOM 6098 C CA . SER B 1 122 ? -11.055 -66.562 -18.562 1 26.84 122 SER B CA 1
ATOM 6099 C C . SER B 1 122 ? -10.656 -65.438 -17.625 1 26.84 122 SER B C 1
ATOM 6101 O O . SER B 1 122 ? -10.656 -64.25 -18.031 1 26.84 122 SER B O 1
ATOM 6103 N N . ASP B 1 123 ? -10.477 -65.812 -16.312 1 26.84 123 ASP B N 1
ATOM 6104 C CA . ASP B 1 123 ? -10.164 -65.125 -15.078 1 26.84 123 ASP B CA 1
ATOM 6105 C C . ASP B 1 123 ? -8.883 -64.25 -15.227 1 26.84 123 ASP B C 1
ATOM 6107 O O . ASP B 1 123 ? -7.785 -64.812 -15.289 1 26.84 123 ASP B O 1
ATOM 6111 N N . ASP B 1 124 ? -8.742 -63.469 -16.172 1 26.53 124 ASP B N 1
ATOM 6112 C CA . ASP B 1 124 ? -7.465 -62.781 -16.375 1 26.53 124 ASP B CA 1
ATOM 6113 C C . ASP B 1 124 ? -7.004 -62.125 -15.086 1 26.53 124 ASP B C 1
ATOM 6115 O O . ASP B 1 124 ? -7.754 -61.344 -14.477 1 26.53 124 ASP B O 1
ATOM 6119 N N . THR B 1 125 ? -6.133 -62.844 -14.312 1 29.86 125 THR B N 1
ATOM 6120 C CA . THR B 1 125 ? -5.34 -62.312 -13.219 1 29.86 125 THR B CA 1
ATOM 6121 C C . THR B 1 125 ? -4.887 -60.875 -13.539 1 29.86 125 THR B C 1
ATOM 6123 O O . THR B 1 125 ? -4.121 -60.656 -14.484 1 29.86 125 THR B O 1
ATOM 6126 N N . ARG B 1 126 ? -5.688 -60 -13.219 1 35.38 126 ARG B N 1
ATOM 6127 C CA . ARG B 1 126 ? -5.438 -58.562 -13.383 1 35.38 126 ARG B CA 1
ATOM 6128 C C . ARG B 1 126 ? -4.055 -58.188 -12.867 1 35.38 126 ARG B C 1
ATOM 6130 O O . ARG B 1 126 ? -3.801 -58.25 -11.664 1 35.38 126 ARG B O 1
ATOM 6137 N N . GLN B 1 127 ? -3.002 -58.688 -13.633 1 28.59 127 GLN B N 1
ATOM 6138 C CA . GLN B 1 127 ? -1.698 -58.156 -13.227 1 28.59 127 GLN B CA 1
ATOM 6139 C C . GLN B 1 127 ? -1.798 -56.719 -12.789 1 28.59 127 GLN B C 1
ATOM 6141 O O . GLN B 1 127 ? -2.543 -55.938 -13.375 1 28.59 127 GLN B O 1
ATOM 6146 N N . PRO B 1 128 ? -1.312 -56.406 -11.578 1 34.34 128 PRO B N 1
ATOM 6147 C CA . PRO B 1 128 ? -1.303 -55 -11.141 1 34.34 128 PRO B CA 1
ATOM 6148 C C . PRO B 1 128 ? -0.761 -54.062 -12.211 1 34.34 128 PRO B C 1
ATOM 6150 O O . PRO B 1 128 ? 0.347 -54.25 -12.719 1 34.34 128 PRO B O 1
ATOM 6153 N N . GLN B 1 129 ? -1.526 -53.594 -13.117 1 34.78 129 GLN B N 1
ATOM 6154 C CA . GLN B 1 129 ? -1.096 -52.625 -14.117 1 34.78 129 GLN B CA 1
ATOM 6155 C C . GLN B 1 129 ? -0.151 -51.594 -13.516 1 34.78 129 GLN B C 1
ATOM 6157 O O . GLN B 1 129 ? -0.464 -51 -12.492 1 34.78 129 GLN B O 1
ATOM 6162 N N . GLN B 1 130 ? 1.113 -51.812 -13.578 1 39.19 130 GLN B N 1
ATOM 6163 C CA . GLN B 1 130 ? 2.07 -50.75 -13.258 1 39.19 130 GLN B CA 1
ATOM 6164 C C . GLN B 1 130 ? 1.509 -49.375 -13.602 1 39.19 130 GLN B C 1
ATOM 6166 O O . GLN B 1 130 ? 0.931 -49.188 -14.68 1 39.19 130 GLN B O 1
ATOM 6171 N N . PRO B 1 131 ? 1.168 -48.5 -12.68 1 49.28 131 PRO B N 1
ATOM 6172 C CA . PRO B 1 131 ? 0.542 -47.219 -12.922 1 49.28 131 PRO B CA 1
ATOM 6173 C C . PRO B 1 131 ? 1.17 -46.469 -14.102 1 49.28 131 PRO B C 1
ATOM 6175 O O . PRO B 1 131 ? 2.395 -46.344 -14.172 1 49.28 131 PRO B O 1
ATOM 6178 N N . GLN B 1 132 ? 0.679 -46.469 -15.305 1 55.88 132 GLN B N 1
ATOM 6179 C CA . GLN B 1 132 ? 1.076 -45.812 -16.547 1 55.88 132 GLN B CA 1
ATOM 6180 C C . GLN B 1 132 ? 1.402 -44.344 -16.312 1 55.88 132 GLN B C 1
ATOM 6182 O O . GLN B 1 132 ? 0.7 -43.656 -15.562 1 55.88 132 GLN B O 1
ATOM 6187 N N . PRO B 1 133 ? 2.645 -43.906 -16.703 1 70.56 133 PRO B N 1
ATOM 6188 C CA . PRO B 1 133 ? 3.039 -42.5 -16.578 1 70.56 133 PRO B CA 1
ATOM 6189 C C . PRO B 1 133 ? 1.986 -41.531 -17.125 1 70.56 133 PRO B C 1
ATOM 6191 O O . PRO B 1 133 ? 1.373 -41.812 -18.156 1 70.56 133 PRO B O 1
ATOM 6194 N N . GLN B 1 134 ? 1.596 -40.531 -16.344 1 84.94 134 GLN B N 1
ATOM 6195 C CA . GLN B 1 134 ? 0.551 -39.531 -16.656 1 84.94 134 GLN B CA 1
ATOM 6196 C C . GLN B 1 134 ? 0.996 -38.594 -17.766 1 84.94 134 GLN B C 1
ATOM 6198 O O . GLN B 1 134 ? 2.096 -38.031 -17.703 1 84.94 134 GLN B O 1
ATOM 6203 N N . GLU B 1 135 ? 0.226 -38.5 -18.781 1 93.31 135 GLU B N 1
ATOM 6204 C CA . GLU B 1 135 ? 0.454 -37.594 -19.922 1 93.31 135 GLU B CA 1
ATOM 6205 C C . GLU B 1 135 ? 0.387 -36.125 -19.516 1 93.31 135 GLU B C 1
ATOM 6207 O O . GLU B 1 135 ? -0.535 -35.719 -18.797 1 93.31 135 GLU B O 1
ATOM 6212 N N . ALA B 1 136 ? 1.42 -35.406 -19.844 1 97.25 136 ALA B N 1
ATOM 6213 C CA . ALA B 1 136 ? 1.474 -33.969 -19.516 1 97.25 136 ALA B CA 1
ATOM 6214 C C . ALA B 1 136 ? 2.172 -33.188 -20.625 1 97.25 136 ALA B C 1
ATOM 6216 O O . ALA B 1 136 ? 2.965 -33.75 -21.391 1 97.25 136 ALA B O 1
ATOM 6217 N N . LEU B 1 137 ? 1.833 -31.875 -20.797 1 98.31 137 LEU B N 1
ATOM 6218 C CA . LEU B 1 137 ? 2.449 -30.969 -21.75 1 98.31 137 LEU B CA 1
ATOM 6219 C C . LEU B 1 137 ? 2.971 -29.719 -21.062 1 98.31 137 LEU B C 1
ATOM 6221 O O . LEU B 1 137 ? 2.219 -29.031 -20.375 1 98.31 137 LEU B O 1
ATOM 6225 N N . LEU B 1 138 ? 4.227 -29.5 -21.172 1 98.62 138 LEU B N 1
ATOM 6226 C CA . LEU B 1 138 ? 4.84 -28.234 -20.781 1 98.62 138 LEU B CA 1
ATOM 6227 C C . LEU B 1 138 ? 5.008 -27.312 -21.984 1 98.62 138 LEU B C 1
ATOM 6229 O O . LEU B 1 138 ? 5.719 -27.656 -22.938 1 98.62 138 LEU B O 1
ATOM 6233 N N . VAL B 1 139 ? 4.328 -26.172 -21.984 1 98.38 139 VAL B N 1
ATOM 6234 C CA . VAL B 1 139 ? 4.48 -25.172 -23.031 1 98.38 139 VAL B CA 1
ATOM 6235 C C . VAL B 1 139 ? 5.445 -24.078 -22.578 1 98.38 139 VAL B C 1
ATOM 6237 O O . VAL B 1 139 ? 5.25 -23.469 -21.516 1 98.38 139 VAL B O 1
ATOM 6240 N N . ILE B 1 140 ? 6.449 -23.812 -23.375 1 98.19 140 ILE B N 1
ATOM 6241 C CA . ILE B 1 140 ? 7.414 -22.766 -23.062 1 98.19 140 ILE B CA 1
ATOM 6242 C C . ILE B 1 140 ? 7.18 -21.562 -23.969 1 98.19 140 ILE B C 1
ATOM 6244 O O . ILE B 1 140 ? 7.188 -21.688 -25.203 1 98.19 140 ILE B O 1
ATOM 6248 N N . SER B 1 141 ? 6.863 -20.469 -23.344 1 96.56 141 SER B N 1
ATOM 6249 C CA . SER B 1 141 ? 6.895 -19.188 -24.047 1 96.56 141 SER B CA 1
ATOM 6250 C C . SER B 1 141 ? 8.266 -18.531 -23.938 1 96.56 141 SER B C 1
ATOM 6252 O O . SER B 1 141 ? 8.617 -17.984 -22.891 1 96.56 141 SER B O 1
ATOM 6254 N N . PRO B 1 142 ? 8.977 -18.484 -25.062 1 95.12 142 PRO B N 1
ATOM 6255 C CA . PRO B 1 142 ? 10.359 -18 -25.016 1 95.12 142 PRO B CA 1
ATOM 6256 C C . PRO B 1 142 ? 10.461 -16.484 -24.906 1 95.12 142 PRO B C 1
ATOM 6258 O O . PRO B 1 142 ? 9.57 -15.766 -25.375 1 95.12 142 PRO B O 1
ATOM 6261 N N . GLY B 1 143 ? 11.562 -16.078 -24.281 1 91 143 GLY B N 1
ATOM 6262 C CA . GLY B 1 143 ? 11.883 -14.656 -24.25 1 91 143 GLY B CA 1
ATOM 6263 C C . GLY B 1 143 ? 12.172 -14.07 -25.609 1 91 143 GLY B C 1
ATOM 6264 O O . GLY B 1 143 ? 12.047 -14.766 -26.625 1 91 143 GLY B O 1
ATOM 6265 N N . ALA B 1 144 ? 12.555 -12.836 -25.625 1 80.69 144 ALA B N 1
ATOM 6266 C CA . ALA B 1 144 ? 12.664 -12.086 -26.875 1 80.69 144 ALA B CA 1
ATOM 6267 C C . ALA B 1 144 ? 13.797 -12.625 -27.75 1 80.69 144 ALA B C 1
ATOM 6269 O O . ALA B 1 144 ? 14.922 -12.805 -27.281 1 80.69 144 ALA B O 1
ATOM 6270 N N . PHE B 1 145 ? 13.492 -12.977 -28.953 1 80.38 145 PHE B N 1
ATOM 6271 C CA . PHE B 1 145 ? 14.398 -13.258 -30.062 1 80.38 145 PHE B CA 1
ATOM 6272 C C . PHE B 1 145 ? 15.188 -14.539 -29.797 1 80.38 145 PHE B C 1
ATOM 6274 O O . PHE B 1 145 ? 16.375 -14.625 -30.125 1 80.38 145 PHE B O 1
ATOM 6281 N N . LEU B 1 146 ? 14.68 -15.422 -29.078 1 89.19 146 LEU B N 1
ATOM 6282 C CA . LEU B 1 146 ? 15.32 -16.719 -28.875 1 89.19 146 LEU B CA 1
ATOM 6283 C C . LEU B 1 146 ? 14.734 -17.766 -29.797 1 89.19 146 LEU B C 1
ATOM 6285 O O . LEU B 1 146 ? 13.516 -17.906 -29.906 1 89.19 146 LEU B O 1
ATOM 6289 N N . PRO B 1 147 ? 15.633 -18.453 -30.469 1 91.25 147 PRO B N 1
ATOM 6290 C CA . PRO B 1 147 ? 15.117 -19.578 -31.266 1 91.25 147 PRO B CA 1
ATOM 6291 C C . PRO B 1 147 ? 14.523 -20.672 -30.391 1 91.25 147 PRO B C 1
ATOM 6293 O O . PRO B 1 147 ? 14.984 -20.906 -29.281 1 91.25 147 PRO B O 1
ATOM 6296 N N . THR B 1 148 ? 13.578 -21.406 -30.922 1 95.5 148 THR B N 1
ATOM 6297 C CA . THR B 1 148 ? 12.891 -22.438 -30.172 1 95.5 148 THR B CA 1
ATOM 6298 C C . THR B 1 148 ? 13.867 -23.531 -29.734 1 95.5 148 THR B C 1
ATOM 6300 O O . THR B 1 148 ? 13.75 -24.078 -28.641 1 95.5 148 THR B O 1
ATOM 6303 N N . GLU B 1 149 ? 14.891 -23.781 -30.562 1 95.56 149 GLU B N 1
ATOM 6304 C CA . GLU B 1 149 ? 15.844 -24.859 -30.312 1 95.56 149 GLU B CA 1
ATOM 6305 C C . GLU B 1 149 ? 16.688 -24.578 -29.062 1 95.56 149 GLU B C 1
ATOM 6307 O O . GLU B 1 149 ? 17.25 -25.5 -28.469 1 95.56 149 GLU B O 1
ATOM 6312 N N . SER B 1 150 ? 16.703 -23.344 -28.656 1 95.88 150 SER B N 1
ATOM 6313 C CA . SER B 1 150 ? 17.5 -22.922 -27.5 1 95.88 150 SER B CA 1
ATOM 6314 C C . SER B 1 150 ? 16.969 -23.562 -26.219 1 95.88 150 SER B C 1
ATOM 6316 O O . SER B 1 150 ? 17.656 -23.578 -25.203 1 95.88 150 SER B O 1
ATOM 6318 N N . PHE B 1 151 ? 15.812 -24.203 -26.266 1 97.56 151 PHE B N 1
ATOM 6319 C CA . PHE B 1 151 ? 15.172 -24.688 -25.047 1 97.56 151 PHE B CA 1
ATOM 6320 C C . PHE B 1 151 ? 15.242 -26.203 -24.953 1 97.56 151 PHE B C 1
ATOM 6322 O O . PHE B 1 151 ? 14.781 -26.797 -23.984 1 97.56 151 PHE B O 1
ATOM 6329 N N . ARG B 1 152 ? 15.82 -26.922 -25.938 1 97.06 152 ARG B N 1
ATOM 6330 C CA . ARG B 1 152 ? 15.891 -28.375 -25.969 1 97.06 152 ARG B CA 1
ATOM 6331 C C . ARG B 1 152 ? 16.641 -28.906 -24.75 1 97.06 152 ARG B C 1
ATOM 6333 O O . ARG B 1 152 ? 16.203 -29.875 -24.109 1 97.06 152 ARG B O 1
ATOM 6340 N N . PRO B 1 153 ? 17.812 -28.219 -24.344 1 97 153 PRO B N 1
ATOM 6341 C CA . PRO B 1 153 ? 18.516 -28.75 -23.156 1 97 153 PRO B CA 1
ATOM 6342 C C . PRO B 1 153 ? 17.688 -28.641 -21.891 1 97 153 PRO B C 1
ATOM 6344 O O . PRO B 1 153 ? 17.641 -29.578 -21.078 1 97 153 PRO B O 1
ATOM 6347 N N . LEU B 1 154 ? 17.047 -27.5 -21.688 1 97.94 154 LEU B N 1
ATOM 6348 C CA . LEU B 1 154 ? 16.203 -27.328 -20.5 1 97.94 154 LEU B CA 1
ATOM 6349 C C . LEU B 1 154 ? 15.039 -28.312 -20.516 1 97.94 154 LEU B C 1
ATOM 6351 O O . LEU B 1 154 ? 14.719 -28.922 -19.5 1 97.94 154 LEU B O 1
ATOM 6355 N N . ALA B 1 155 ? 14.398 -28.469 -21.703 1 98.19 155 ALA B N 1
ATOM 6356 C CA . ALA B 1 155 ? 13.305 -29.422 -21.844 1 98.19 155 ALA B CA 1
ATOM 6357 C C . ALA B 1 155 ? 13.742 -30.828 -21.453 1 98.19 155 ALA B C 1
ATOM 6359 O O . ALA B 1 155 ? 13.062 -31.5 -20.672 1 98.19 155 ALA B O 1
ATOM 6360 N N . ALA B 1 156 ? 14.875 -31.219 -21.969 1 97.56 156 ALA B N 1
ATOM 6361 C CA . ALA B 1 156 ? 15.398 -32.562 -21.688 1 97.56 156 ALA B CA 1
ATOM 6362 C C . ALA B 1 156 ? 15.68 -32.719 -20.203 1 97.56 156 ALA B C 1
ATOM 6364 O O . ALA B 1 156 ? 15.414 -33.781 -19.625 1 97.56 156 ALA B O 1
ATOM 6365 N N . ALA B 1 157 ? 16.234 -31.719 -19.609 1 98.06 157 ALA B N 1
ATOM 6366 C CA . ALA B 1 157 ? 16.562 -31.781 -18.188 1 98.06 157 ALA B CA 1
ATOM 6367 C C . ALA B 1 157 ? 15.289 -31.906 -17.344 1 98.06 157 ALA B C 1
ATOM 6369 O O . ALA B 1 157 ? 15.258 -32.656 -16.375 1 98.06 157 ALA B O 1
ATOM 6370 N N . ILE B 1 158 ? 14.219 -31.156 -17.672 1 98.44 158 ILE B N 1
ATOM 6371 C CA . ILE B 1 158 ? 12.969 -31.234 -16.922 1 98.44 158 ILE B CA 1
ATOM 6372 C C . ILE B 1 158 ? 12.336 -32.594 -17.109 1 98.44 158 ILE B C 1
ATOM 6374 O O . ILE B 1 158 ? 11.852 -33.219 -16.141 1 98.44 158 ILE B O 1
ATOM 6378 N N . GLN B 1 159 ? 12.375 -33.188 -18.359 1 97.62 159 GLN B N 1
ATOM 6379 C CA . GLN B 1 159 ? 11.844 -34.5 -18.625 1 97.62 159 GLN B CA 1
ATOM 6380 C C . GLN B 1 159 ? 12.57 -35.562 -17.797 1 97.62 159 GLN B C 1
ATOM 6382 O O . GLN B 1 159 ? 11.938 -36.438 -17.219 1 97.62 159 GLN B O 1
ATOM 6387 N N . ALA B 1 160 ? 13.844 -35.406 -17.703 1 96.88 160 ALA B N 1
ATOM 6388 C CA . ALA B 1 160 ? 14.656 -36.375 -16.969 1 96.88 160 ALA B CA 1
ATOM 6389 C C . ALA B 1 160 ? 14.367 -36.281 -15.469 1 96.88 160 ALA B C 1
ATOM 6391 O O . ALA B 1 160 ? 14.438 -37.312 -14.773 1 96.88 160 ALA B O 1
ATOM 6392 N N . ALA B 1 161 ? 14.031 -35.125 -15.008 1 96.81 161 ALA B N 1
ATOM 6393 C CA . ALA B 1 161 ? 13.812 -34.906 -13.586 1 96.81 161 ALA B CA 1
ATOM 6394 C C . ALA B 1 161 ? 12.391 -35.281 -13.18 1 96.81 161 ALA B C 1
ATOM 6396 O O . ALA B 1 161 ? 12.055 -35.25 -11.992 1 96.81 161 ALA B O 1
ATOM 6397 N N . ALA B 1 162 ? 11.547 -35.562 -14.125 1 94.69 162 ALA B N 1
ATOM 6398 C CA . ALA B 1 162 ? 10.164 -35.938 -13.836 1 94.69 162 ALA B CA 1
ATOM 6399 C C . ALA B 1 162 ? 9.828 -37.312 -14.43 1 94.69 162 ALA B C 1
ATOM 6401 O O . ALA B 1 162 ? 8.898 -37.406 -15.234 1 94.69 162 ALA B O 1
ATOM 6402 N N . PRO B 1 163 ? 10.438 -38.344 -13.961 1 88.06 163 PRO B N 1
ATOM 6403 C CA . PRO B 1 163 ? 10.25 -39.656 -14.586 1 88.06 163 PRO B CA 1
ATOM 6404 C C . PRO B 1 163 ? 8.828 -40.188 -14.43 1 88.06 163 PRO B C 1
ATOM 6406 O O . PRO B 1 163 ? 8.398 -41.062 -15.211 1 88.06 163 PRO B O 1
ATOM 6409 N N . GLY B 1 164 ? 8.133 -39.688 -13.531 1 87.38 164 GLY B N 1
ATOM 6410 C CA . GLY B 1 164 ? 6.773 -40.156 -13.336 1 87.38 164 GLY B CA 1
ATOM 6411 C C . GLY B 1 164 ? 5.781 -39.531 -14.305 1 87.38 164 GLY B C 1
ATOM 6412 O O . GLY B 1 164 ? 4.609 -39.938 -14.328 1 87.38 164 GLY B O 1
ATOM 6413 N N . LEU B 1 165 ? 6.211 -38.656 -15.188 1 94.12 165 LEU B N 1
ATOM 6414 C CA . LEU B 1 165 ? 5.359 -38 -16.172 1 94.12 165 LEU B CA 1
ATOM 6415 C C . LEU B 1 165 ? 5.816 -38.312 -17.594 1 94.12 165 LEU B C 1
ATOM 6417 O O . LEU B 1 165 ? 7.016 -38.375 -17.859 1 94.12 165 LEU B O 1
ATOM 6421 N N . ARG B 1 166 ? 4.938 -38.781 -18.406 1 95.38 166 ARG B N 1
ATOM 6422 C CA . ARG B 1 166 ? 5.188 -38.719 -19.844 1 95.38 166 ARG B CA 1
ATOM 6423 C C . ARG B 1 166 ? 5.062 -37.312 -20.375 1 95.38 166 ARG B C 1
ATOM 6425 O O . ARG B 1 166 ? 4.016 -36.938 -20.906 1 95.38 166 ARG B O 1
ATOM 6432 N N . LEU B 1 167 ? 6.117 -36.562 -20.266 1 97.75 167 LEU B N 1
ATOM 6433 C CA . LEU B 1 167 ? 6.086 -35.125 -20.406 1 97.75 167 LEU B CA 1
ATOM 6434 C C . LEU B 1 167 ? 6.449 -34.719 -21.812 1 97.75 167 LEU B C 1
ATOM 6436 O O . LEU B 1 167 ? 7.59 -34.875 -22.25 1 97.75 167 LEU B O 1
ATOM 6440 N N . TRP B 1 168 ? 5.473 -34.188 -22.578 1 98.19 168 TRP B N 1
ATOM 6441 C CA . TRP B 1 168 ? 5.707 -33.469 -23.812 1 98.19 168 TRP B CA 1
ATOM 6442 C C . TRP B 1 168 ? 6.16 -32.031 -23.531 1 98.19 168 TRP B C 1
ATOM 6444 O O . TRP B 1 168 ? 5.773 -31.438 -22.516 1 98.19 168 TRP B O 1
ATOM 6454 N N . VAL B 1 169 ? 7.023 -31.516 -24.391 1 98.69 169 VAL B N 1
ATOM 6455 C CA . VAL B 1 169 ? 7.398 -30.109 -24.281 1 98.69 169 VAL B CA 1
ATOM 6456 C C . VAL B 1 169 ? 7.156 -29.406 -25.609 1 98.69 169 VAL B C 1
ATOM 6458 O O . VAL B 1 169 ? 7.59 -29.875 -26.656 1 98.69 169 VAL B O 1
ATOM 6461 N N . GLY B 1 170 ? 6.352 -28.344 -25.594 1 98.5 170 GLY B N 1
ATOM 6462 C CA . GLY B 1 170 ? 6.168 -27.453 -26.734 1 98.5 170 GLY B CA 1
ATOM 6463 C C . GLY B 1 170 ? 6.781 -26.078 -26.516 1 98.5 170 GLY B C 1
ATOM 6464 O O . GLY B 1 170 ? 6.625 -25.484 -25.453 1 98.5 170 GLY B O 1
ATOM 6465 N N . VAL B 1 171 ? 7.539 -25.641 -27.5 1 98.25 171 VAL B N 1
ATOM 6466 C CA . VAL B 1 171 ? 8.125 -24.297 -27.438 1 98.25 171 VAL B CA 1
ATOM 6467 C C . VAL B 1 171 ? 7.477 -23.406 -28.484 1 98.25 171 VAL B C 1
ATOM 6469 O O . VAL B 1 171 ? 7.527 -23.703 -29.672 1 98.25 171 VAL B O 1
ATOM 6472 N N . LEU B 1 172 ? 6.918 -22.297 -28 1 96.69 172 LEU B N 1
ATOM 6473 C CA . LEU B 1 172 ? 6.234 -21.359 -28.891 1 96.69 172 LEU B CA 1
ATOM 6474 C C . LEU B 1 172 ? 7.227 -20.656 -29.797 1 96.69 172 LEU B C 1
ATOM 6476 O O . LEU B 1 172 ? 8.305 -20.25 -29.359 1 96.69 172 LEU B O 1
ATOM 6480 N N . HIS B 1 173 ? 6.844 -20.625 -30.984 1 93.75 173 HIS B N 1
ATOM 6481 C CA . HIS B 1 173 ? 7.516 -19.734 -31.922 1 93.75 173 HIS B CA 1
ATOM 6482 C C . HIS B 1 173 ? 6.711 -18.453 -32.156 1 93.75 173 HIS B C 1
ATOM 6484 O O . HIS B 1 173 ? 5.559 -18.516 -32.594 1 93.75 173 HIS B O 1
ATOM 6490 N N . CYS B 1 174 ? 7.328 -17.359 -31.641 1 83 174 CYS B N 1
ATOM 6491 C CA . CYS B 1 174 ? 6.68 -16.078 -31.828 1 83 174 CYS B CA 1
ATOM 6492 C C . CYS B 1 174 ? 7.551 -15.141 -32.656 1 83 174 CYS B C 1
ATOM 6494 O O . CYS B 1 174 ? 8.523 -14.578 -32.156 1 83 174 CYS B O 1
ATOM 6496 N N . ASP B 1 175 ? 7.156 -14.93 -33.875 1 82.5 175 ASP B N 1
ATOM 6497 C CA . ASP B 1 175 ? 7.871 -13.992 -34.75 1 82.5 175 ASP B CA 1
ATOM 6498 C C . ASP B 1 175 ? 7.43 -12.555 -34.469 1 82.5 175 ASP B C 1
ATOM 6500 O O . ASP B 1 175 ? 6.508 -12.047 -35.125 1 82.5 175 ASP B O 1
ATOM 6504 N N . LEU B 1 176 ? 8.141 -11.961 -33.656 1 77.81 176 LEU B N 1
ATOM 6505 C CA . LEU B 1 176 ? 7.762 -10.625 -33.219 1 77.81 176 LEU B CA 1
ATOM 6506 C C . LEU B 1 176 ? 7.836 -9.633 -34.344 1 77.81 176 LEU B C 1
ATOM 6508 O O . LEU B 1 176 ? 7.105 -8.641 -34.375 1 77.81 176 LEU B O 1
ATOM 6512 N N . MET B 1 177 ? 8.719 -9.844 -35.281 1 78.69 177 MET B N 1
ATOM 6513 C CA . MET B 1 177 ? 8.805 -8.961 -36.438 1 78.69 177 MET B CA 1
ATOM 6514 C C . MET B 1 177 ? 7.547 -9.062 -37.312 1 78.69 177 MET B C 1
ATOM 6516 O O . MET B 1 177 ? 6.996 -8.047 -37.719 1 78.69 177 MET B O 1
ATOM 6520 N N . ALA B 1 178 ? 7.168 -10.219 -37.5 1 82.38 178 ALA B N 1
ATOM 6521 C CA . ALA B 1 178 ? 5.949 -10.438 -38.281 1 82.38 178 ALA B CA 1
ATOM 6522 C C . ALA B 1 178 ? 4.734 -9.867 -37.562 1 82.38 178 ALA B C 1
ATOM 6524 O O . ALA B 1 178 ? 3.863 -9.25 -38.188 1 82.38 178 ALA B O 1
ATOM 6525 N N . LEU B 1 179 ? 4.688 -10.094 -36.344 1 86.44 179 LEU B N 1
ATOM 6526 C CA . LEU B 1 179 ? 3.574 -9.578 -35.531 1 86.44 179 LEU B CA 1
ATOM 6527 C C . LEU B 1 179 ? 3.623 -8.055 -35.469 1 86.44 179 LEU B C 1
ATOM 6529 O O . LEU B 1 179 ? 2.582 -7.391 -35.469 1 86.44 179 LEU B O 1
ATOM 6533 N N . GLY B 1 180 ? 4.793 -7.57 -35.375 1 84.88 180 GLY B N 1
ATOM 6534 C CA . GLY B 1 180 ? 4.953 -6.125 -35.406 1 84.88 180 GLY B CA 1
ATOM 6535 C C . GLY B 1 180 ? 4.406 -5.48 -36.656 1 84.88 180 GLY B C 1
ATOM 6536 O O . GLY B 1 180 ? 3.762 -4.43 -36.594 1 84.88 180 GLY B O 1
ATOM 6537 N N . GLN B 1 181 ? 4.648 -6.055 -37.75 1 83.25 181 GLN B N 1
ATOM 6538 C CA . GLN B 1 181 ? 4.164 -5.535 -39.031 1 83.25 181 GLN B CA 1
ATOM 6539 C C . GLN B 1 181 ? 2.641 -5.504 -39.062 1 83.25 181 GLN B C 1
ATOM 6541 O O . GLN B 1 181 ? 2.047 -4.609 -39.656 1 83.25 181 GLN B O 1
ATOM 6546 N N . ARG B 1 182 ? 2.129 -6.309 -38.344 1 86.19 182 ARG B N 1
ATOM 6547 C CA . ARG B 1 182 ? 0.682 -6.477 -38.438 1 86.19 182 ARG B CA 1
ATOM 6548 C C . ARG B 1 182 ? -0.023 -5.668 -37.344 1 86.19 182 ARG B C 1
ATOM 6550 O O . ARG B 1 182 ? -1.109 -5.133 -37.594 1 86.19 182 ARG B O 1
ATOM 6557 N N . TYR B 1 183 ? 0.575 -5.605 -36.156 1 89.06 183 TYR B N 1
ATOM 6558 C CA . TYR B 1 183 ? -0.191 -5.133 -35 1 89.06 183 TYR B CA 1
ATOM 6559 C C . TYR B 1 183 ? 0.431 -3.875 -34.438 1 89.06 183 TYR B C 1
ATOM 6561 O O . TYR B 1 183 ? -0.099 -3.305 -33.469 1 89.06 183 TYR B O 1
ATOM 6569 N N . ALA B 1 184 ? 1.43 -3.412 -34.969 1 88.25 184 ALA B N 1
ATOM 6570 C CA . ALA B 1 184 ? 2.068 -2.215 -34.438 1 88.25 184 ALA B CA 1
ATOM 6571 C C . ALA B 1 184 ? 1.186 -0.985 -34.656 1 88.25 184 ALA B C 1
ATOM 6573 O O . ALA B 1 184 ? 0.399 -0.926 -35.594 1 88.25 184 ALA B O 1
ATOM 6574 N N . ASP B 1 185 ? 1.272 -0.144 -33.625 1 87.31 185 ASP B N 1
ATOM 6575 C CA . ASP B 1 185 ? 0.65 1.168 -33.781 1 87.31 185 ASP B CA 1
ATOM 6576 C C . ASP B 1 185 ? 1.504 2.082 -34.656 1 87.31 185 ASP B C 1
ATOM 6578 O O . ASP B 1 185 ? 2.617 2.449 -34.281 1 87.31 185 ASP B O 1
ATOM 6582 N N . PRO B 1 186 ? 0.976 2.484 -35.688 1 83.62 186 PRO B N 1
ATOM 6583 C CA . PRO B 1 186 ? 1.789 3.277 -36.625 1 83.62 186 PRO B CA 1
ATOM 6584 C C . PRO B 1 186 ? 2.156 4.648 -36.062 1 83.62 186 PRO B C 1
ATOM 6586 O O . PRO B 1 186 ? 3.104 5.281 -36.531 1 83.62 186 PRO B O 1
ATOM 6589 N N . ALA B 1 187 ? 1.449 5.094 -35.062 1 86.75 187 ALA B N 1
ATOM 6590 C CA . ALA B 1 187 ? 1.686 6.422 -34.531 1 86.75 187 ALA B CA 1
ATOM 6591 C C . ALA B 1 187 ? 2.838 6.402 -33.531 1 86.75 187 ALA B C 1
ATOM 6593 O O . ALA B 1 187 ? 3.34 7.457 -33.125 1 86.75 187 ALA B O 1
ATOM 6594 N N . LEU B 1 188 ? 3.287 5.18 -33.188 1 85.38 188 LEU B N 1
ATOM 6595 C CA . LEU B 1 188 ? 4.316 5.055 -32.156 1 85.38 188 LEU B CA 1
ATOM 6596 C C . LEU B 1 188 ? 5.543 4.332 -32.719 1 85.38 188 LEU B C 1
ATOM 6598 O O . LEU B 1 188 ? 5.418 3.342 -33.438 1 85.38 188 LEU B O 1
ATOM 6602 N N . PRO B 1 189 ? 6.695 4.965 -32.312 1 77.75 189 PRO B N 1
ATOM 6603 C CA . PRO B 1 189 ? 7.887 4.199 -32.688 1 77.75 189 PRO B CA 1
ATOM 6604 C C . PRO B 1 189 ? 7.898 2.791 -32.094 1 77.75 189 PRO B C 1
ATOM 6606 O O . PRO B 1 189 ? 7.707 2.625 -30.891 1 77.75 189 PRO B O 1
ATOM 6609 N N . ALA B 1 190 ? 8.172 1.817 -32.906 1 68.25 190 ALA B N 1
ATOM 6610 C CA . ALA B 1 190 ? 8.039 0.409 -32.531 1 68.25 190 ALA B CA 1
ATOM 6611 C C . ALA B 1 190 ? 8.961 0.05 -31.391 1 68.25 190 ALA B C 1
ATOM 6613 O O . ALA B 1 190 ? 8.594 -0.734 -30.516 1 68.25 190 ALA B O 1
ATOM 6614 N N . MET B 1 191 ? 10.102 0.694 -31.422 1 72.19 191 MET B N 1
ATOM 6615 C CA . MET B 1 191 ? 11.086 0.25 -30.438 1 72.19 191 MET B CA 1
ATOM 6616 C C . MET B 1 191 ? 11.031 1.111 -29.188 1 72.19 191 MET B C 1
ATOM 6618 O O . MET B 1 191 ? 11.766 0.871 -28.219 1 72.19 191 MET B O 1
ATOM 6622 N N . SER B 1 192 ? 10.047 1.966 -29.203 1 76.06 192 SER B N 1
ATOM 6623 C CA . SER B 1 192 ? 9.812 2.711 -27.969 1 76.06 192 SER B CA 1
ATOM 6624 C C . SER B 1 192 ? 9 1.891 -26.984 1 76.06 192 SER B C 1
ATOM 6626 O O . SER B 1 192 ? 8.344 0.915 -27.359 1 76.06 192 SER B O 1
ATOM 6628 N N . GLU B 1 193 ? 9.156 2.281 -25.734 1 77 193 GLU B N 1
ATOM 6629 C CA . GLU B 1 193 ? 8.359 1.613 -24.719 1 77 193 GLU B CA 1
ATOM 6630 C C . GLU B 1 193 ? 6.871 1.69 -25.031 1 77 193 GLU B C 1
ATOM 6632 O O . GLU B 1 193 ? 6.164 0.681 -24.984 1 77 193 GLU B O 1
ATOM 6637 N N . ALA B 1 194 ? 6.496 2.861 -25.344 1 80.12 194 ALA B N 1
ATOM 6638 C CA . ALA B 1 194 ? 5.086 3.066 -25.656 1 80.12 194 ALA B CA 1
ATOM 6639 C C . ALA B 1 194 ? 4.668 2.238 -26.875 1 80.12 194 ALA B C 1
ATOM 6641 O O . ALA B 1 194 ? 3.58 1.66 -26.891 1 80.12 194 ALA B O 1
ATOM 6642 N N . GLY B 1 195 ? 5.527 2.234 -27.859 1 81.88 195 GLY B N 1
ATOM 6643 C CA . GLY B 1 195 ? 5.238 1.455 -29.047 1 81.88 195 GLY B CA 1
ATOM 6644 C C . GLY B 1 195 ? 5.145 -0.035 -28.781 1 81.88 195 GLY B C 1
ATOM 6645 O O . GLY B 1 195 ? 4.242 -0.706 -29.297 1 81.88 195 GLY B O 1
ATOM 6646 N N . PHE B 1 196 ? 5.988 -0.539 -28.016 1 83.75 196 PHE B N 1
ATOM 6647 C CA . PHE B 1 196 ? 5.988 -1.957 -27.672 1 83.75 196 PHE B CA 1
ATOM 6648 C C . PHE B 1 196 ? 4.758 -2.318 -26.859 1 83.75 196 PHE B C 1
ATOM 6650 O O . PHE B 1 196 ? 4.129 -3.35 -27.094 1 83.75 196 PHE B O 1
ATOM 6657 N N . LYS B 1 197 ? 4.461 -1.501 -25.938 1 84.56 197 LYS B N 1
ATOM 6658 C CA . LYS B 1 197 ? 3.268 -1.725 -25.125 1 84.56 197 LYS B CA 1
ATOM 6659 C C . LYS B 1 197 ? 2.012 -1.731 -26 1 84.56 197 LYS B C 1
ATOM 6661 O O . LYS B 1 197 ? 1.111 -2.547 -25.781 1 84.56 197 LYS B O 1
ATOM 6666 N N . ALA B 1 198 ? 2.01 -0.835 -26.922 1 88.12 198 ALA B N 1
ATOM 6667 C CA . ALA B 1 198 ? 0.883 -0.792 -27.844 1 88.12 198 ALA B CA 1
ATOM 6668 C C . ALA B 1 198 ? 0.812 -2.066 -28.688 1 88.12 198 ALA B C 1
ATOM 6670 O O . ALA B 1 198 ? -0.277 -2.586 -28.953 1 88.12 198 ALA B O 1
ATOM 6671 N N . LEU B 1 199 ? 1.935 -2.473 -29.094 1 87.75 199 LEU B N 1
ATOM 6672 C CA . LEU B 1 199 ? 2.004 -3.715 -29.859 1 87.75 199 LEU B CA 1
ATOM 6673 C C . LEU B 1 199 ? 1.423 -4.875 -29.062 1 87.75 199 LEU B C 1
ATOM 6675 O O . LEU B 1 199 ? 0.575 -5.617 -29.562 1 87.75 199 LEU B O 1
ATOM 6679 N N . VAL B 1 200 ? 1.825 -5 -27.828 1 86.94 200 VAL B N 1
ATOM 6680 C CA . VAL B 1 200 ? 1.382 -6.074 -26.938 1 86.94 200 VAL B CA 1
ATOM 6681 C C . VAL B 1 200 ? -0.131 -6 -26.75 1 86.94 200 VAL B C 1
ATOM 6683 O O . VAL B 1 200 ? -0.829 -7.008 -26.859 1 86.94 200 VAL B O 1
ATOM 6686 N N . ARG B 1 201 ? -0.542 -4.84 -26.531 1 88 201 ARG B N 1
ATOM 6687 C CA . ARG B 1 201 ? -1.971 -4.625 -26.328 1 88 201 ARG B CA 1
ATOM 6688 C C . ARG B 1 201 ? -2.766 -5.027 -27.562 1 88 201 ARG B C 1
ATOM 6690 O O . ARG B 1 201 ? -3.828 -5.641 -27.453 1 88 201 ARG B O 1
ATOM 6697 N N . ASN B 1 202 ? -2.262 -4.656 -28.672 1 89.38 202 ASN B N 1
ATOM 6698 C CA . ASN B 1 202 ? -2.943 -4.965 -29.938 1 89.38 202 ASN B CA 1
ATOM 6699 C C . ASN B 1 202 ? -2.961 -6.465 -30.203 1 89.38 202 ASN B C 1
ATOM 6701 O O . ASN B 1 202 ? -3.965 -7 -30.688 1 89.38 202 ASN B O 1
ATOM 6705 N N . ILE B 1 203 ? -1.882 -7.098 -29.922 1 90.19 203 ILE B N 1
ATOM 6706 C CA . ILE B 1 203 ? -1.82 -8.547 -30.109 1 90.19 203 ILE B CA 1
ATOM 6707 C C . ILE B 1 203 ? -2.828 -9.227 -29.188 1 90.19 203 ILE B C 1
ATOM 6709 O O . ILE B 1 203 ? -3.541 -10.141 -29.609 1 90.19 203 ILE B O 1
ATOM 6713 N N . GLU B 1 204 ? -2.891 -8.781 -28.016 1 89 204 GLU B N 1
ATOM 6714 C CA . GLU B 1 204 ? -3.826 -9.328 -27.031 1 89 204 GLU B CA 1
ATOM 6715 C C . GLU B 1 204 ? -5.273 -9.109 -27.469 1 89 204 GLU B C 1
ATOM 6717 O O . GLU B 1 204 ? -6.09 -10.031 -27.406 1 89 204 GLU B O 1
ATOM 6722 N N . ALA B 1 205 ? -5.539 -7.953 -27.891 1 87.62 205 ALA B N 1
ATOM 6723 C CA . ALA B 1 205 ? -6.891 -7.594 -28.312 1 87.62 205 ALA B CA 1
ATOM 6724 C C . ALA B 1 205 ? -7.344 -8.445 -29.5 1 87.62 205 ALA B C 1
ATOM 6726 O O . ALA B 1 205 ? -8.523 -8.766 -29.625 1 87.62 205 ALA B O 1
ATOM 6727 N N . ALA B 1 206 ? -6.402 -8.781 -30.266 1 89.88 206 ALA B N 1
ATOM 6728 C CA . ALA B 1 206 ? -6.695 -9.586 -31.438 1 89.88 206 ALA B CA 1
ATOM 6729 C C . ALA B 1 206 ? -6.762 -11.07 -31.094 1 89.88 206 ALA B C 1
ATOM 6731 O O . ALA B 1 206 ? -7.016 -11.914 -31.953 1 89.88 206 ALA B O 1
ATOM 6732 N N . GLY B 1 207 ? -6.445 -11.391 -29.875 1 89.56 207 GLY B N 1
ATOM 6733 C CA . GLY B 1 207 ? -6.43 -12.773 -29.422 1 89.56 207 GLY B CA 1
ATOM 6734 C C . GLY B 1 207 ? -5.184 -13.523 -29.859 1 89.56 207 GLY B C 1
ATOM 6735 O O . GLY B 1 207 ? -5.199 -14.75 -29.984 1 89.56 207 GLY B O 1
ATOM 6736 N N . GLY B 1 208 ? -4.227 -12.758 -30.156 1 91.38 208 GLY B N 1
ATOM 6737 C CA . GLY B 1 208 ? -3.031 -13.344 -30.75 1 91.38 208 GLY B CA 1
ATOM 6738 C C . GLY B 1 208 ? -2.336 -14.328 -29.828 1 91.38 208 GLY B C 1
ATOM 6739 O O . GLY B 1 208 ? -1.896 -15.391 -30.266 1 91.38 208 GLY B O 1
ATOM 6740 N N . TYR B 1 209 ? -2.225 -14.086 -28.578 1 92.81 209 TYR B N 1
ATOM 6741 C CA . TYR B 1 209 ? -1.546 -14.969 -27.641 1 92.81 209 TYR B CA 1
ATOM 6742 C C . TYR B 1 209 ? -2.316 -16.266 -27.453 1 92.81 209 TYR B C 1
ATOM 6744 O O . TYR B 1 209 ? -1.718 -17.344 -27.359 1 92.81 209 TYR B O 1
ATOM 6752 N N . SER B 1 210 ? -3.574 -16.156 -27.406 1 92.94 210 SER B N 1
ATOM 6753 C CA . SER B 1 210 ? -4.414 -17.344 -27.344 1 92.94 210 SER B CA 1
ATOM 6754 C C . SER B 1 210 ? -4.258 -18.203 -28.594 1 92.94 210 SER B C 1
ATOM 6756 O O . SER B 1 210 ? -4.23 -19.438 -28.516 1 92.94 210 SER B O 1
ATOM 6758 N N . ALA B 1 211 ? -4.156 -17.516 -29.734 1 93.31 211 ALA B N 1
ATOM 6759 C CA . ALA B 1 211 ? -4 -18.219 -31 1 93.31 211 ALA B CA 1
ATOM 6760 C C . ALA B 1 211 ? -2.686 -19 -31.031 1 93.31 211 ALA B C 1
ATOM 6762 O O . ALA B 1 211 ? -2.635 -20.125 -31.531 1 93.31 211 ALA B O 1
ATOM 6763 N N . LEU B 1 212 ? -1.681 -18.406 -30.547 1 94.31 212 LEU B N 1
ATOM 6764 C CA . LEU B 1 212 ? -0.382 -19.062 -30.5 1 94.31 212 LEU B CA 1
ATOM 6765 C C . LEU B 1 212 ? -0.458 -20.359 -29.688 1 94.31 212 LEU B C 1
ATOM 6767 O O . LEU B 1 212 ? 0.048 -21.391 -30.109 1 94.31 212 LEU B O 1
ATOM 6771 N N . LEU B 1 213 ? -1.097 -20.328 -28.594 1 94.88 213 LEU B N 1
ATOM 6772 C CA . LEU B 1 213 ? -1.228 -21.484 -27.719 1 94.88 213 LEU B CA 1
ATOM 6773 C C . LEU B 1 213 ? -2.084 -22.562 -28.359 1 94.88 213 LEU B C 1
ATOM 6775 O O . LEU B 1 213 ? -1.754 -23.75 -28.281 1 94.88 213 LEU B O 1
ATOM 6779 N N . THR B 1 214 ? -3.143 -22.141 -28.969 1 94.25 214 THR B N 1
ATOM 6780 C CA . THR B 1 214 ? -4.031 -23.078 -29.641 1 94.25 214 THR B CA 1
ATOM 6781 C C . THR B 1 214 ? -3.297 -23.812 -30.75 1 94.25 214 THR B C 1
ATOM 6783 O O . THR B 1 214 ? -3.459 -25.016 -30.922 1 94.25 214 THR B O 1
ATOM 6786 N N . GLN B 1 215 ? -2.531 -23.047 -31.484 1 95.75 215 GLN B N 1
ATOM 6787 C CA . GLN B 1 215 ? -1.745 -23.656 -32.562 1 95.75 215 GLN B CA 1
ATOM 6788 C C . GLN B 1 215 ? -0.767 -24.688 -32 1 95.75 215 GLN B C 1
ATOM 6790 O O . GLN B 1 215 ? -0.638 -25.781 -32.531 1 95.75 215 GLN B O 1
ATOM 6795 N N . LEU B 1 216 ? -0.104 -24.328 -30.969 1 97.44 216 LEU B N 1
ATOM 6796 C CA . LEU B 1 216 ? 0.869 -25.25 -30.391 1 97.44 216 LEU B CA 1
ATOM 6797 C C . LEU B 1 216 ? 0.186 -26.516 -29.891 1 97.44 216 LEU B C 1
ATOM 6799 O O . LEU B 1 216 ? 0.678 -27.625 -30.109 1 97.44 216 LEU B O 1
ATOM 6803 N N . VAL B 1 217 ? -0.915 -26.422 -29.219 1 96.81 217 VAL B N 1
ATOM 6804 C CA . VAL B 1 217 ? -1.63 -27.578 -28.672 1 96.81 217 VAL B CA 1
ATOM 6805 C C . VAL B 1 217 ? -2.08 -28.484 -29.812 1 96.81 217 VAL B C 1
ATOM 6807 O O . VAL B 1 217 ? -1.964 -29.719 -29.703 1 96.81 217 VAL B O 1
ATOM 6810 N N . ALA B 1 218 ? -2.578 -27.859 -30.859 1 96.75 218 ALA B N 1
ATOM 6811 C CA . ALA B 1 218 ? -2.996 -28.641 -32 1 96.75 218 ALA B CA 1
ATOM 6812 C C . ALA B 1 218 ? -1.824 -29.438 -32.594 1 96.75 218 ALA B C 1
ATOM 6814 O O . ALA B 1 218 ? -1.977 -30.594 -32.969 1 96.75 218 ALA B O 1
ATOM 6815 N N . GLN B 1 219 ? -0.723 -28.797 -32.656 1 97.62 219 GLN B N 1
ATOM 6816 C CA . GLN B 1 219 ? 0.469 -29.453 -33.188 1 97.62 219 GLN B CA 1
ATOM 6817 C C . GLN B 1 219 ? 0.951 -30.562 -32.25 1 97.62 219 GLN B C 1
ATOM 6819 O O . GLN B 1 219 ? 1.415 -31.609 -32.688 1 97.62 219 GLN B O 1
ATOM 6824 N N . ALA B 1 220 ? 0.877 -30.328 -30.984 1 98.12 220 ALA B N 1
ATOM 6825 C CA . ALA B 1 220 ? 1.234 -31.359 -30.016 1 98.12 220 ALA B CA 1
ATOM 6826 C C . ALA B 1 220 ? 0.293 -32.562 -30.094 1 98.12 220 ALA B C 1
ATOM 6828 O O . ALA B 1 220 ? 0.729 -33.688 -29.984 1 98.12 220 ALA B O 1
ATOM 6829 N N . GLU B 1 221 ? -0.981 -32.312 -30.281 1 97.12 221 GLU B N 1
ATOM 6830 C CA . GLU B 1 221 ? -1.959 -33.375 -30.453 1 97.12 221 GLU B CA 1
ATOM 6831 C C . GLU B 1 221 ? -1.649 -34.219 -31.703 1 97.12 221 GLU B C 1
ATOM 6833 O O . GLU B 1 221 ? -1.719 -35.438 -31.656 1 97.12 221 GLU B O 1
ATOM 6838 N N . ALA B 1 222 ? -1.346 -33.5 -32.719 1 97.19 222 ALA B N 1
ATOM 6839 C CA . ALA B 1 222 ? -0.988 -34.188 -33.969 1 97.19 222 ALA B CA 1
ATOM 6840 C C . ALA B 1 222 ? 0.242 -35.062 -33.781 1 97.19 222 ALA B C 1
ATOM 6842 O O . ALA B 1 222 ? 0.376 -36.094 -34.438 1 97.19 222 ALA B O 1
ATOM 6843 N N . ALA B 1 223 ? 1.069 -34.656 -32.844 1 97.12 223 ALA B N 1
ATOM 6844 C CA . ALA B 1 223 ? 2.299 -35.375 -32.562 1 97.12 223 ALA B CA 1
ATOM 6845 C C . ALA B 1 223 ? 2.041 -36.531 -31.625 1 97.12 223 ALA B C 1
ATOM 6847 O O . ALA B 1 223 ? 2.906 -37.406 -31.422 1 97.12 223 ALA B O 1
ATOM 6848 N N . GLY B 1 224 ? 0.872 -36.562 -30.891 1 95.69 224 GLY B N 1
ATOM 6849 C CA . GLY B 1 224 ? 0.534 -37.719 -30.078 1 95.69 224 GLY B CA 1
ATOM 6850 C C . GLY B 1 224 ? 0.106 -37.344 -28.672 1 95.69 224 GLY B C 1
ATOM 6851 O O . GLY B 1 224 ? -0.297 -38.219 -27.891 1 95.69 224 GLY B O 1
ATOM 6852 N N . PHE B 1 225 ? 0.195 -36.062 -28.344 1 96.94 225 PHE B N 1
ATOM 6853 C CA . PHE B 1 225 ? -0.238 -35.625 -27.031 1 96.94 225 PHE B CA 1
ATOM 6854 C C . PHE B 1 225 ? -1.757 -35.688 -26.906 1 96.94 225 PHE B C 1
ATOM 6856 O O . PHE B 1 225 ? -2.471 -35.281 -27.828 1 96.94 225 PHE B O 1
ATOM 6863 N N . THR B 1 226 ? -2.23 -36.188 -25.766 1 96.06 226 THR B N 1
ATOM 6864 C CA . THR B 1 226 ? -3.666 -36.219 -25.5 1 96.06 226 THR B CA 1
ATOM 6865 C C . THR B 1 226 ? -4.039 -35.219 -24.422 1 96.06 226 THR B C 1
ATOM 6867 O O . THR B 1 226 ? -3.803 -35.438 -23.234 1 96.06 226 THR B O 1
ATOM 6870 N N . PRO B 1 227 ? -4.641 -34.094 -24.844 1 95.31 227 PRO B N 1
ATOM 6871 C CA . PRO B 1 227 ? -5.027 -33.062 -23.859 1 95.31 227 PRO B CA 1
ATOM 6872 C C . PRO B 1 227 ? -6.219 -33.5 -23 1 95.31 227 PRO B C 1
ATOM 6874 O O . PRO B 1 227 ? -7.137 -34.156 -23.5 1 95.31 227 PRO B O 1
ATOM 6877 N N . LYS B 1 228 ? -6.117 -33.281 -21.688 1 93.38 228 LYS B N 1
ATOM 6878 C CA . LYS B 1 228 ? -7.273 -33.406 -20.797 1 93.38 228 LYS B CA 1
ATOM 6879 C C . LYS B 1 228 ? -8.062 -32.094 -20.75 1 93.38 228 LYS B C 1
ATOM 6881 O O . LYS B 1 228 ? -7.781 -31.219 -19.922 1 93.38 228 LYS B O 1
ATOM 6886 N N . ARG B 1 229 ? -9.031 -31.969 -21.484 1 91.38 229 ARG B N 1
ATOM 6887 C CA . ARG B 1 229 ? -9.812 -30.734 -21.609 1 91.38 229 ARG B CA 1
ATOM 6888 C C . ARG B 1 229 ? -10.852 -30.641 -20.484 1 91.38 229 ARG B C 1
ATOM 6890 O O . ARG B 1 229 ? -11.586 -31.594 -20.234 1 91.38 229 ARG B O 1
ATOM 6897 N N . GLU B 1 230 ? -10.688 -29.578 -19.734 1 85.69 230 GLU B N 1
ATOM 6898 C CA . GLU B 1 230 ? -11.633 -29.25 -18.672 1 85.69 230 GLU B CA 1
ATOM 6899 C C . GLU B 1 230 ? -12.461 -28.016 -19.031 1 85.69 230 GLU B C 1
ATOM 6901 O O . GLU B 1 230 ? -12.102 -26.891 -18.672 1 85.69 230 GLU B O 1
ATOM 6906 N N . GLY B 1 231 ? -13.531 -28.156 -19.766 1 77.06 231 GLY B N 1
ATOM 6907 C CA . GLY B 1 231 ? -14.305 -27.016 -20.25 1 77.06 231 GLY B CA 1
ATOM 6908 C C . GLY B 1 231 ? -13.82 -26.5 -21.594 1 77.06 231 GLY B C 1
ATOM 6909 O O . GLY B 1 231 ? -13.094 -27.203 -22.312 1 77.06 231 GLY B O 1
ATOM 6910 N N . PRO B 1 232 ? -14.242 -25.25 -21.875 1 74.5 232 PRO B N 1
ATOM 6911 C CA . PRO B 1 232 ? -13.977 -24.766 -23.234 1 74.5 232 PRO B CA 1
ATOM 6912 C C . PRO B 1 232 ? -12.523 -24.359 -23.438 1 74.5 232 PRO B C 1
ATOM 6914 O O . PRO B 1 232 ? -12.016 -24.406 -24.562 1 74.5 232 PRO B O 1
ATOM 6917 N N . ALA B 1 233 ? -11.859 -24 -22.469 1 80.44 233 ALA B N 1
ATOM 6918 C CA . ALA B 1 233 ? -10.555 -23.406 -22.75 1 80.44 233 ALA B CA 1
ATOM 6919 C C . ALA B 1 233 ? -9.453 -24.078 -21.938 1 80.44 233 ALA B C 1
ATOM 6921 O O . ALA B 1 233 ? -8.312 -24.172 -22.391 1 80.44 233 ALA B O 1
ATOM 6922 N N . ARG B 1 234 ? -9.719 -24.797 -20.953 1 88.88 234 ARG B N 1
ATOM 6923 C CA . ARG B 1 234 ? -8.711 -25.25 -20 1 88.88 234 ARG B CA 1
ATOM 6924 C C . ARG B 1 234 ? -8.227 -26.656 -20.344 1 88.88 234 ARG B C 1
ATOM 6926 O O . ARG B 1 234 ? -9.023 -27.516 -20.688 1 88.88 234 ARG B O 1
ATOM 6933 N N . ILE B 1 235 ? -6.941 -26.75 -20.281 1 94.81 235 ILE B N 1
ATOM 6934 C CA . ILE B 1 235 ? -6.301 -28.047 -20.422 1 94.81 235 ILE B CA 1
ATOM 6935 C C . ILE B 1 235 ? -5.664 -28.469 -19.094 1 94.81 235 ILE B C 1
ATOM 6937 O O . ILE B 1 235 ? -4.652 -27.891 -18.688 1 94.81 235 ILE B O 1
ATOM 6941 N N . GLY B 1 236 ? -6.176 -29.484 -18.469 1 93.06 236 GLY B N 1
ATOM 6942 C CA . GLY B 1 236 ? -5.867 -29.859 -17.094 1 93.06 236 GLY B CA 1
ATOM 6943 C C . GLY B 1 236 ? -4.508 -30.516 -16.938 1 93.06 236 GLY B C 1
ATOM 6944 O O . GLY B 1 236 ? -4.004 -30.641 -15.82 1 93.06 236 GLY B O 1
ATOM 6945 N N . ASN B 1 237 ? -3.918 -30.969 -18.047 1 95.88 237 ASN B N 1
ATOM 6946 C CA . ASN B 1 237 ? -2.594 -31.578 -17.984 1 95.88 237 ASN B CA 1
ATOM 6947 C C . ASN B 1 237 ? -1.569 -30.781 -18.781 1 95.88 237 ASN B C 1
ATOM 6949 O O . ASN B 1 237 ? -0.682 -31.359 -19.406 1 95.88 237 ASN B O 1
ATOM 6953 N N . MET B 1 238 ? -1.771 -29.422 -18.781 1 97.25 238 MET B N 1
ATOM 6954 C CA . MET B 1 238 ? -0.845 -28.5 -19.438 1 97.25 238 MET B CA 1
ATOM 6955 C C . MET B 1 238 ? -0.335 -27.453 -18.438 1 97.25 238 MET B C 1
ATOM 6957 O O . MET B 1 238 ? -1.101 -26.953 -17.609 1 97.25 238 MET B O 1
ATOM 6961 N N . VAL B 1 239 ? 0.932 -27.25 -18.453 1 98.12 239 VAL B N 1
ATOM 6962 C CA . VAL B 1 239 ? 1.569 -26.172 -17.688 1 98.12 239 VAL B CA 1
ATOM 6963 C C . VAL B 1 239 ? 2.225 -25.188 -18.656 1 98.12 239 VAL B C 1
ATOM 6965 O O . VAL B 1 239 ? 2.818 -25.578 -19.656 1 98.12 239 VAL B O 1
ATOM 6968 N N . LEU B 1 240 ? 2.041 -23.906 -18.375 1 98.12 240 LEU B N 1
ATOM 6969 C CA . LEU B 1 240 ? 2.68 -22.844 -19.156 1 98.12 240 LEU B CA 1
ATOM 6970 C C . LEU B 1 240 ? 3.893 -22.281 -18.422 1 98.12 240 LEU B C 1
ATOM 6972 O O . LEU B 1 240 ? 3.779 -21.828 -17.281 1 98.12 240 LEU B O 1
ATOM 6976 N N . LEU B 1 241 ? 5.004 -22.391 -19.016 1 98.25 241 LEU B N 1
ATOM 6977 C CA . LEU B 1 241 ? 6.238 -21.781 -18.516 1 98.25 241 LEU B CA 1
ATOM 6978 C C . LEU B 1 241 ? 6.602 -20.547 -19.344 1 98.25 241 LEU B C 1
ATOM 6980 O O . LEU B 1 241 ? 6.836 -20.641 -20.547 1 98.25 241 LEU B O 1
ATOM 6984 N N . CYS B 1 242 ? 6.625 -19.375 -18.703 1 97.12 242 CYS B N 1
ATOM 6985 C CA . CYS B 1 242 ? 6.988 -18.125 -19.359 1 97.12 242 CYS B CA 1
ATOM 6986 C C . CYS B 1 242 ? 8.398 -17.703 -18.953 1 97.12 242 CYS B C 1
ATOM 6988 O O . CYS B 1 242 ? 8.656 -17.406 -17.797 1 97.12 242 CYS B O 1
ATOM 6990 N N . GLN B 1 243 ? 9.266 -17.656 -19.969 1 96.38 243 GLN B N 1
ATOM 6991 C CA . GLN B 1 243 ? 10.664 -17.328 -19.719 1 96.38 243 GLN B CA 1
ATOM 6992 C C . GLN B 1 243 ? 10.961 -15.883 -20.125 1 96.38 243 GLN B C 1
ATOM 6994 O O . GLN B 1 243 ? 10.688 -15.477 -21.25 1 96.38 243 GLN B O 1
ATOM 6999 N N . SER B 1 244 ? 11.539 -15.125 -19.172 1 94.31 244 SER B N 1
ATOM 7000 C CA . SER B 1 244 ? 11.992 -13.766 -19.438 1 94.31 244 SER B CA 1
ATOM 7001 C C . SER B 1 244 ? 10.875 -12.938 -20.078 1 94.31 244 SER B C 1
ATOM 7003 O O . SER B 1 244 ? 9.773 -12.852 -19.531 1 94.31 244 SER B O 1
ATOM 7005 N N . ALA B 1 245 ? 11.062 -12.398 -21.266 1 90.5 245 ALA B N 1
ATOM 7006 C CA . ALA B 1 245 ? 10.078 -11.562 -21.953 1 90.5 245 ALA B CA 1
ATOM 7007 C C . ALA B 1 245 ? 8.898 -12.398 -22.438 1 90.5 245 ALA B C 1
ATOM 7009 O O . ALA B 1 245 ? 7.855 -11.852 -22.812 1 90.5 245 ALA B O 1
ATOM 7010 N N . GLY B 1 246 ? 9.008 -13.711 -22.344 1 92.81 246 GLY B N 1
ATOM 7011 C CA . GLY B 1 246 ? 7.93 -14.602 -22.734 1 92.81 246 GLY B CA 1
ATOM 7012 C C . GLY B 1 246 ? 6.715 -14.492 -21.828 1 92.81 246 GLY B C 1
ATOM 7013 O O . GLY B 1 246 ? 5.641 -15 -22.172 1 92.81 246 GLY B O 1
ATOM 7014 N N . CYS B 1 247 ? 6.836 -13.789 -20.703 1 92.62 247 CYS B N 1
ATOM 7015 C CA . CYS B 1 247 ? 5.719 -13.602 -19.781 1 92.62 247 CYS B CA 1
ATOM 7016 C C . CYS B 1 247 ? 4.758 -12.539 -20.312 1 92.62 247 CYS B C 1
ATOM 7018 O O . CYS B 1 247 ? 3.607 -12.469 -19.875 1 92.62 247 CYS B O 1
ATOM 7020 N N . VAL B 1 248 ? 5.223 -11.711 -21.219 1 89.44 248 VAL B N 1
ATOM 7021 C CA . VAL B 1 248 ? 4.41 -10.625 -21.75 1 89.44 248 VAL B CA 1
ATOM 7022 C C . VAL B 1 248 ? 3.209 -11.195 -22.5 1 89.44 248 VAL B C 1
ATOM 7024 O O . VAL B 1 248 ? 3.369 -12.023 -23.391 1 89.44 248 VAL B O 1
ATOM 7027 N N . GLY B 1 249 ? 2.031 -10.797 -22.078 1 87.5 249 GLY B N 1
ATOM 7028 C CA . GLY B 1 249 ? 0.814 -11.164 -22.781 1 87.5 249 GLY B CA 1
ATOM 7029 C C . GLY B 1 249 ? 0.158 -12.414 -22.234 1 87.5 249 GLY B C 1
ATOM 7030 O O . GLY B 1 249 ? -0.972 -12.742 -22.609 1 87.5 249 GLY B O 1
ATOM 7031 N N . TYR B 1 250 ? 0.779 -13.133 -21.359 1 89.88 250 TYR B N 1
ATOM 7032 C CA . TYR B 1 250 ? 0.241 -14.422 -20.938 1 89.88 250 TYR B CA 1
ATOM 7033 C C . TYR B 1 250 ? -0.204 -14.367 -19.484 1 89.88 250 TYR B C 1
ATOM 7035 O O . TYR B 1 250 ? -0.664 -15.367 -18.922 1 89.88 250 TYR B O 1
ATOM 7043 N N . GLU B 1 251 ? -0.132 -13.336 -18.828 1 82.19 251 GLU B N 1
ATOM 7044 C CA . GLU B 1 251 ? -0.429 -13.242 -17.406 1 82.19 251 GLU B CA 1
ATOM 7045 C C . GLU B 1 251 ? -1.87 -13.656 -17.109 1 82.19 251 GLU B C 1
ATOM 7047 O O . GLU B 1 251 ? -2.113 -14.547 -16.297 1 82.19 251 GLU B O 1
ATOM 7052 N N . SER B 1 252 ? -2.771 -13.117 -17.812 1 81.5 252 SER B N 1
ATOM 7053 C CA . SER B 1 252 ? -4.172 -13.445 -17.562 1 81.5 252 SER B CA 1
ATOM 7054 C C . SER B 1 252 ? -4.57 -14.734 -18.281 1 81.5 252 SER B C 1
ATOM 7056 O O . SER B 1 252 ? -5.414 -15.484 -17.781 1 81.5 252 SER B O 1
ATOM 7058 N N . LEU B 1 253 ? -3.914 -14.992 -19.297 1 89 253 LEU B N 1
ATOM 7059 C CA . LEU B 1 253 ? -4.254 -16.156 -20.109 1 89 253 LEU B CA 1
ATOM 7060 C C . LEU B 1 253 ? -3.787 -17.438 -19.422 1 89 253 LEU B C 1
ATOM 7062 O O . LEU B 1 253 ? -4.441 -18.484 -19.531 1 89 253 LEU B O 1
ATOM 7066 N N . SER B 1 254 ? -2.762 -17.328 -18.734 1 91.25 254 SER B N 1
ATOM 7067 C CA . SER B 1 254 ? -2.137 -18.516 -18.172 1 91.25 254 SER B CA 1
ATOM 7068 C C . SER B 1 254 ? -3.066 -19.219 -17.188 1 91.25 254 SER B C 1
ATOM 7070 O O . SER B 1 254 ? -3.232 -20.438 -17.234 1 91.25 254 SER B O 1
ATOM 7072 N N . TYR B 1 255 ? -3.699 -18.484 -16.281 1 89.25 255 TYR B N 1
ATOM 7073 C CA . TYR B 1 255 ? -4.508 -19.172 -15.289 1 89.25 255 TYR B CA 1
ATOM 7074 C C . TYR B 1 255 ? -5.863 -19.578 -15.859 1 89.25 255 TYR B C 1
ATOM 7076 O O . TYR B 1 255 ? -6.598 -20.359 -15.258 1 89.25 255 TYR B O 1
ATOM 7084 N N . LYS B 1 256 ? -6.168 -19.141 -17.094 1 89.38 256 LYS B N 1
ATOM 7085 C CA . LYS B 1 256 ? -7.418 -19.516 -17.75 1 89.38 256 LYS B CA 1
ATOM 7086 C C . LYS B 1 256 ? -7.27 -20.828 -18.5 1 89.38 256 LYS B C 1
ATOM 7088 O O . LYS B 1 256 ? -8.227 -21.609 -18.594 1 89.38 256 LYS B O 1
ATOM 7093 N N . VAL B 1 257 ? -6.051 -21.109 -18.938 1 93 257 VAL B N 1
ATOM 7094 C CA . VAL B 1 257 ? -5.957 -22.172 -19.922 1 93 257 VAL B CA 1
ATOM 7095 C C . VAL B 1 257 ? -5.125 -23.328 -19.375 1 93 257 VAL B C 1
ATOM 7097 O O . VAL B 1 257 ? -5.238 -24.469 -19.828 1 93 257 VAL B O 1
ATOM 7100 N N . ALA B 1 258 ? -4.266 -23.031 -18.453 1 95.62 258 ALA B N 1
ATOM 7101 C CA . ALA B 1 258 ? -3.314 -24.031 -18.016 1 95.62 258 ALA B CA 1
ATOM 7102 C C . ALA B 1 258 ? -3.605 -24.469 -16.578 1 95.62 258 ALA B C 1
ATOM 7104 O O . ALA B 1 258 ? -4.27 -23.75 -15.828 1 95.62 258 ALA B O 1
ATOM 7105 N N . ALA B 1 259 ? -3.092 -25.672 -16.219 1 94.06 259 ALA B N 1
ATOM 7106 C CA . ALA B 1 259 ? -3.244 -26.188 -14.867 1 94.06 259 ALA B CA 1
ATOM 7107 C C . ALA B 1 259 ? -2.377 -25.406 -13.875 1 94.06 259 ALA B C 1
ATOM 7109 O O . ALA B 1 259 ? -2.732 -25.281 -12.703 1 94.06 259 ALA B O 1
ATOM 7110 N N . ALA B 1 260 ? -1.311 -24.969 -14.32 1 96.5 260 ALA B N 1
ATOM 7111 C CA . ALA B 1 260 ? -0.342 -24.234 -13.508 1 96.5 260 ALA B CA 1
ATOM 7112 C C . ALA B 1 260 ? 0.552 -23.359 -14.391 1 96.5 260 ALA B C 1
ATOM 7114 O O . ALA B 1 260 ? 0.533 -23.469 -15.617 1 96.5 260 ALA B O 1
ATOM 7115 N N . THR B 1 261 ? 1.234 -22.391 -13.742 1 97.25 261 THR B N 1
ATOM 7116 C CA . THR B 1 261 ? 2.117 -21.469 -14.453 1 97.25 261 THR B CA 1
ATOM 7117 C C . THR B 1 261 ? 3.49 -21.422 -13.781 1 97.25 261 THR B C 1
ATOM 7119 O O . THR B 1 261 ? 3.588 -21.406 -12.555 1 97.25 261 THR B O 1
ATOM 7122 N N . VAL B 1 262 ? 4.516 -21.438 -14.586 1 98.38 262 VAL B N 1
ATOM 7123 C CA . VAL B 1 262 ? 5.883 -21.219 -14.133 1 98.38 262 VAL B CA 1
ATOM 7124 C C . VAL B 1 262 ? 6.426 -19.922 -14.734 1 98.38 262 VAL B C 1
ATOM 7126 O O . VAL B 1 262 ? 6.426 -19.75 -15.953 1 98.38 262 VAL B O 1
ATOM 7129 N N . VAL B 1 263 ? 6.84 -19.047 -13.875 1 97.31 263 VAL B N 1
ATOM 7130 C CA . VAL B 1 263 ? 7.535 -17.828 -14.281 1 97.31 263 VAL B CA 1
ATOM 7131 C C . VAL B 1 263 ? 9.039 -18.016 -14.094 1 97.31 263 VAL B C 1
ATOM 7133 O O . VAL B 1 263 ? 9.531 -18.031 -12.969 1 97.31 263 VAL B O 1
ATOM 7136 N N . LEU B 1 264 ? 9.719 -18.141 -15.234 1 98.19 264 LEU B N 1
ATOM 7137 C CA . LEU B 1 264 ? 11.156 -18.406 -15.219 1 98.19 264 LEU B CA 1
ATOM 7138 C C . LEU B 1 264 ? 11.945 -17.172 -15.617 1 98.19 264 LEU B C 1
ATOM 7140 O O . LEU B 1 264 ? 11.805 -16.672 -16.75 1 98.19 264 LEU B O 1
ATOM 7144 N N . ALA B 1 265 ? 12.773 -16.641 -14.711 1 97.56 265 ALA B N 1
ATOM 7145 C CA . ALA B 1 265 ? 13.648 -15.5 -14.961 1 97.56 265 ALA B CA 1
ATOM 7146 C C . ALA B 1 265 ? 12.844 -14.289 -15.43 1 97.56 265 ALA B C 1
ATOM 7148 O O . ALA B 1 265 ? 13.211 -13.633 -16.406 1 97.56 265 ALA B O 1
ATOM 7149 N N . SER B 1 266 ? 11.734 -14.07 -14.766 1 95.31 266 SER B N 1
ATOM 7150 C CA . SER B 1 266 ? 10.82 -12.977 -15.086 1 95.31 266 SER B CA 1
ATOM 7151 C C . SER B 1 266 ? 9.938 -12.633 -13.898 1 95.31 266 SER B C 1
ATOM 7153 O O . SER B 1 266 ? 10.172 -13.094 -12.781 1 95.31 266 SER B O 1
ATOM 7155 N N . THR B 1 267 ? 9.055 -11.672 -14.094 1 91.44 267 THR B N 1
ATOM 7156 C CA . THR B 1 267 ? 7.98 -11.336 -13.172 1 91.44 267 THR B CA 1
ATOM 7157 C C . THR B 1 267 ? 6.637 -11.312 -13.891 1 91.44 267 THR B C 1
ATOM 7159 O O . THR B 1 267 ? 6.586 -11.336 -15.125 1 91.44 267 THR B O 1
ATOM 7162 N N . LEU B 1 268 ? 5.637 -11.336 -13.055 1 87.5 268 LEU B N 1
ATOM 7163 C CA . LEU B 1 268 ? 4.34 -11.016 -13.641 1 87.5 268 LEU B CA 1
ATOM 7164 C C . LEU B 1 268 ? 4.277 -9.555 -14.07 1 87.5 268 LEU B C 1
ATOM 7166 O O . LEU B 1 268 ? 4.812 -8.68 -13.391 1 87.5 268 LEU B O 1
ATOM 7170 N N . HIS B 1 269 ? 3.758 -9.281 -15.18 1 84.12 269 HIS B N 1
ATOM 7171 C CA . HIS B 1 269 ? 3.656 -7.941 -15.758 1 84.12 269 HIS B CA 1
ATOM 7172 C C . HIS B 1 269 ? 5.031 -7.297 -15.883 1 84.12 269 HIS B C 1
ATOM 7174 O O . HIS B 1 269 ? 5.242 -6.18 -15.406 1 84.12 269 HIS B O 1
ATOM 7180 N N . PRO B 1 270 ? 5.887 -7.941 -16.547 1 85.38 270 PRO B N 1
ATOM 7181 C CA . PRO B 1 270 ? 7.285 -7.516 -16.562 1 85.38 270 PRO B CA 1
ATOM 7182 C C . PRO B 1 270 ? 7.473 -6.113 -17.125 1 85.38 270 PRO B C 1
ATOM 7184 O O . PRO B 1 270 ? 8.453 -5.434 -16.812 1 85.38 270 PRO B O 1
ATOM 7187 N N . LEU B 1 271 ? 6.555 -5.566 -17.938 1 80.25 271 LEU B N 1
ATOM 7188 C CA . LEU B 1 271 ? 6.711 -4.254 -18.562 1 80.25 271 LEU B CA 1
ATOM 7189 C C . LEU B 1 271 ? 6.41 -3.141 -17.562 1 80.25 271 LEU B C 1
ATOM 7191 O O . LEU B 1 271 ? 6.875 -2.01 -17.734 1 80.25 271 LEU B O 1
ATOM 7195 N N . ASP B 1 272 ? 5.707 -3.508 -16.531 1 79.75 272 ASP B N 1
ATOM 7196 C CA . ASP B 1 272 ? 5.23 -2.467 -15.625 1 79.75 272 ASP B CA 1
ATOM 7197 C C . ASP B 1 272 ? 5.754 -2.688 -14.211 1 79.75 272 ASP B C 1
ATOM 7199 O O . ASP B 1 272 ? 5.863 -1.741 -13.43 1 79.75 272 ASP B O 1
ATOM 7203 N N . TYR B 1 273 ? 6.105 -3.783 -13.945 1 81.44 273 TYR B N 1
ATOM 7204 C CA . TYR B 1 273 ? 6.434 -4.156 -12.57 1 81.44 273 TYR B CA 1
ATOM 7205 C C . TYR B 1 273 ? 7.668 -3.41 -12.086 1 81.44 273 TYR B C 1
ATOM 7207 O O . TYR B 1 273 ? 7.633 -2.77 -11.031 1 81.44 273 TYR B O 1
ATOM 7215 N N . ALA B 1 274 ? 8.688 -3.424 -12.875 1 75.75 274 ALA B N 1
ATOM 7216 C CA . ALA B 1 274 ? 9.938 -2.828 -12.422 1 75.75 274 ALA B CA 1
ATOM 7217 C C . ALA B 1 274 ? 9.836 -1.307 -12.375 1 75.75 274 ALA B C 1
ATOM 7219 O O . ALA B 1 274 ? 10.672 -0.641 -11.758 1 75.75 274 ALA B O 1
ATOM 7220 N N . ARG B 1 275 ? 8.789 -0.797 -12.992 1 74.12 275 ARG B N 1
ATOM 7221 C CA . ARG B 1 275 ? 8.602 0.649 -12.953 1 74.12 275 ARG B CA 1
ATOM 7222 C C . ARG B 1 275 ? 7.625 1.038 -11.844 1 74.12 275 ARG B C 1
ATOM 7224 O O . ARG B 1 275 ? 7.246 2.205 -11.727 1 74.12 275 ARG B O 1
ATOM 7231 N N . GLY B 1 276 ? 7.199 0.036 -11.172 1 68.38 276 GLY B N 1
ATOM 7232 C CA . GLY B 1 276 ? 6.336 0.295 -10.031 1 68.38 276 GLY B CA 1
ATOM 7233 C C . GLY B 1 276 ? 4.906 0.619 -10.422 1 68.38 276 GLY B C 1
ATOM 7234 O O . GLY B 1 276 ? 4.203 1.325 -9.703 1 68.38 276 GLY B O 1
ATOM 7235 N N . ARG B 1 277 ? 4.465 0.21 -11.539 1 67.56 277 ARG B N 1
ATOM 7236 C CA . ARG B 1 277 ? 3.156 0.613 -12.047 1 67.56 277 ARG B CA 1
ATOM 7237 C C . ARG B 1 277 ? 2.105 -0.453 -11.75 1 67.56 277 ARG B C 1
ATOM 7239 O O . ARG B 1 277 ? 0.905 -0.197 -11.867 1 67.56 277 ARG B O 1
ATOM 7246 N N . THR B 1 278 ? 2.604 -1.578 -11.352 1 66.62 278 THR B N 1
ATOM 7247 C CA . THR B 1 278 ? 1.664 -2.648 -11.039 1 66.62 278 THR B CA 1
ATOM 7248 C C . THR B 1 278 ? 2.221 -3.557 -9.945 1 66.62 278 THR B C 1
ATOM 7250 O O . THR B 1 278 ? 3.436 -3.619 -9.742 1 66.62 278 THR B O 1
ATOM 7253 N N . THR B 1 279 ? 1.239 -3.912 -9.078 1 60.69 279 THR B N 1
ATOM 7254 C CA . THR B 1 279 ? 1.628 -4.945 -8.125 1 60.69 279 THR B CA 1
ATOM 7255 C C . THR B 1 279 ? 0.759 -6.188 -8.289 1 60.69 279 THR B C 1
ATOM 7257 O O . THR B 1 279 ? -0.389 -6.098 -8.727 1 60.69 279 THR B O 1
ATOM 7260 N N . LEU B 1 280 ? 1.516 -7.348 -8.375 1 64.88 280 LEU B N 1
ATOM 7261 C CA . LEU B 1 280 ? 0.639 -8.508 -8.367 1 64.88 280 LEU B CA 1
ATOM 7262 C C . LEU B 1 280 ? 0.905 -9.383 -7.141 1 64.88 280 LEU B C 1
ATOM 7264 O O . LEU B 1 280 ? 2.039 -9.453 -6.66 1 64.88 280 LEU B O 1
ATOM 7268 N N . SER B 1 281 ? -0.221 -9.828 -6.656 1 78.38 281 SER B N 1
ATOM 7269 C CA . SER B 1 281 ? -0.27 -10.656 -5.453 1 78.38 281 SER B CA 1
ATOM 7270 C C . SER B 1 281 ? -0.224 -12.141 -5.805 1 78.38 281 SER B C 1
ATOM 7272 O O . SER B 1 281 ? -0.995 -12.609 -6.645 1 78.38 281 SER B O 1
ATOM 7274 N N . LEU B 1 282 ? 0.697 -12.898 -5.227 1 89 282 LEU B N 1
ATOM 7275 C CA . LEU B 1 282 ? 0.748 -14.352 -5.301 1 89 282 LEU B CA 1
ATOM 7276 C C . LEU B 1 282 ? -0.543 -14.969 -4.773 1 89 282 LEU B C 1
ATOM 7278 O O . LEU B 1 282 ? -1.055 -15.93 -5.348 1 89 282 LEU B O 1
ATOM 7282 N N . GLU B 1 283 ? -1.066 -14.336 -3.826 1 89.06 283 GLU B N 1
ATOM 7283 C CA . GLU B 1 283 ? -2.229 -14.883 -3.129 1 89.06 283 GLU B CA 1
ATOM 7284 C C . GLU B 1 283 ? -3.467 -14.859 -4.02 1 89.06 283 GLU B C 1
ATOM 7286 O O . GLU B 1 283 ? -4.262 -15.805 -4.016 1 89.06 283 GLU B O 1
ATOM 7291 N N . ALA B 1 284 ? -3.572 -13.836 -4.77 1 85.56 284 ALA B N 1
ATOM 7292 C CA . ALA B 1 284 ? -4.781 -13.633 -5.562 1 85.56 284 ALA B CA 1
ATOM 7293 C C . ALA B 1 284 ? -4.75 -14.469 -6.84 1 85.56 284 ALA B C 1
ATOM 7295 O O . ALA B 1 284 ? -5.773 -14.641 -7.504 1 85.56 284 ALA B O 1
ATOM 7296 N N . TRP B 1 285 ? -3.594 -15.016 -7.145 1 90.06 285 TRP B N 1
ATOM 7297 C CA . TRP B 1 285 ? -3.479 -15.812 -8.367 1 90.06 285 TRP B CA 1
ATOM 7298 C C . TRP B 1 285 ? -4.281 -17.094 -8.25 1 90.06 285 TRP B C 1
ATOM 7300 O O . TRP B 1 285 ? -4.094 -17.875 -7.309 1 90.06 285 TRP B O 1
ATOM 7310 N N . PRO B 1 286 ? -5.094 -17.422 -9.203 1 88.94 286 PRO B N 1
ATOM 7311 C CA . PRO B 1 286 ? -6.113 -18.469 -9.055 1 88.94 286 PRO B CA 1
ATOM 7312 C C . PRO B 1 286 ? -5.531 -19.875 -9.125 1 88.94 286 PRO B C 1
ATOM 7314 O O . PRO B 1 286 ? -6.188 -20.844 -8.719 1 88.94 286 PRO B O 1
ATOM 7317 N N . ARG B 1 287 ? -4.352 -20.078 -9.664 1 93.12 287 ARG B N 1
ATOM 7318 C CA . ARG B 1 287 ? -3.752 -21.391 -9.93 1 93.12 287 ARG B CA 1
ATOM 7319 C C . ARG B 1 287 ? -2.363 -21.484 -9.305 1 93.12 287 ARG B C 1
ATOM 7321 O O . ARG B 1 287 ? -1.792 -20.484 -8.883 1 93.12 287 ARG B O 1
ATOM 7328 N N . PRO B 1 288 ? -1.933 -22.781 -9.203 1 95.56 288 PRO B N 1
ATOM 7329 C CA . PRO B 1 288 ? -0.535 -22.875 -8.773 1 95.56 288 PRO B CA 1
ATOM 7330 C C . PRO B 1 288 ? 0.406 -22.031 -9.641 1 95.56 288 PRO B C 1
ATOM 7332 O O . PRO B 1 288 ? 0.257 -22 -10.867 1 95.56 288 PRO B O 1
ATOM 7335 N N . LEU B 1 289 ? 1.24 -21.281 -8.984 1 96.81 289 LEU B N 1
ATOM 7336 C CA . LEU B 1 289 ? 2.164 -20.359 -9.633 1 96.81 289 LEU B CA 1
ATOM 7337 C C . LEU B 1 289 ? 3.562 -20.484 -9.039 1 96.81 289 LEU B C 1
ATOM 7339 O O . LEU B 1 289 ? 3.746 -20.312 -7.832 1 96.81 289 LEU B O 1
ATOM 7343 N N . MET B 1 290 ? 4.504 -20.797 -9.891 1 98.12 290 MET B N 1
ATOM 7344 C CA . MET B 1 290 ? 5.895 -20.922 -9.453 1 98.12 290 MET B CA 1
ATOM 7345 C C . MET B 1 290 ? 6.746 -19.812 -10.062 1 98.12 290 MET B C 1
ATOM 7347 O O . MET B 1 290 ? 6.609 -19.5 -11.25 1 98.12 290 MET B O 1
ATOM 7351 N N . HIS B 1 291 ? 7.551 -19.219 -9.227 1 97.56 291 HIS B N 1
ATOM 7352 C CA . HIS B 1 291 ? 8.609 -18.344 -9.695 1 97.56 291 HIS B CA 1
ATOM 7353 C C . HIS B 1 291 ? 9.984 -18.984 -9.523 1 97.56 291 HIS B C 1
ATOM 7355 O O . HIS B 1 291 ? 10.297 -19.5 -8.453 1 97.56 291 HIS B O 1
ATOM 7361 N N . VAL B 1 292 ? 10.742 -18.984 -10.594 1 98.69 292 VAL B N 1
ATOM 7362 C CA . VAL B 1 292 ? 12.109 -19.484 -10.547 1 98.69 292 VAL B CA 1
ATOM 7363 C C . VAL B 1 292 ? 13.062 -18.438 -11.125 1 98.69 292 VAL B C 1
ATOM 7365 O O . VAL B 1 292 ? 12.891 -18 -12.258 1 98.69 292 VAL B O 1
ATOM 7368 N N . VAL B 1 293 ? 14.039 -18.062 -10.344 1 98.06 293 VAL B N 1
ATOM 7369 C CA . VAL B 1 293 ? 15.023 -17.078 -10.773 1 98.06 293 VAL B CA 1
ATOM 7370 C C . VAL B 1 293 ? 16.422 -17.547 -10.422 1 98.06 293 VAL B C 1
ATOM 7372 O O . VAL B 1 293 ? 16.609 -18.312 -9.469 1 98.06 293 VAL B O 1
ATOM 7375 N N . GLY B 1 294 ? 17.406 -17.156 -11.25 1 98.44 294 GLY B N 1
ATOM 7376 C CA . GLY B 1 294 ? 18.797 -17.438 -10.93 1 98.44 294 GLY B CA 1
ATOM 7377 C C . GLY B 1 294 ? 19.422 -16.391 -10.023 1 98.44 294 GLY B C 1
ATOM 7378 O O . GLY B 1 294 ? 19.203 -15.195 -10.188 1 98.44 294 GLY B O 1
ATOM 7379 N N . GLU B 1 295 ? 20.219 -16.844 -9.125 1 98.12 295 GLU B N 1
ATOM 7380 C CA . GLU B 1 295 ? 20.906 -15.969 -8.195 1 98.12 295 GLU B CA 1
ATOM 7381 C C . GLU B 1 295 ? 21.781 -14.961 -8.93 1 98.12 295 GLU B C 1
ATOM 7383 O O . GLU B 1 295 ? 21.844 -13.789 -8.547 1 98.12 295 GLU B O 1
ATOM 7388 N N . LEU B 1 296 ? 22.438 -15.461 -9.953 1 97.5 296 LEU B N 1
ATOM 7389 C CA . LEU B 1 296 ? 23.375 -14.617 -10.68 1 97.5 296 LEU B CA 1
ATOM 7390 C C . LEU B 1 296 ? 22.828 -14.234 -12.047 1 97.5 296 LEU B C 1
ATOM 7392 O O . LEU B 1 296 ? 23.594 -14.078 -13.008 1 97.5 296 LEU B O 1
ATOM 7396 N N . ASP B 1 297 ? 21.516 -14.258 -12.156 1 97.31 297 ASP B N 1
ATOM 7397 C CA . ASP B 1 297 ? 20.875 -13.656 -13.32 1 97.31 297 ASP B CA 1
ATOM 7398 C C . ASP B 1 297 ? 21.109 -12.148 -13.359 1 97.31 297 ASP B C 1
ATOM 7400 O O . ASP B 1 297 ? 20.5 -11.398 -12.586 1 97.31 297 ASP B O 1
ATOM 7404 N N . GLY B 1 298 ? 21.969 -11.719 -14.273 1 95.12 298 GLY B N 1
ATOM 7405 C CA . GLY B 1 298 ? 22.328 -10.305 -14.336 1 95.12 298 GLY B CA 1
ATOM 7406 C C . GLY B 1 298 ? 21.328 -9.477 -15.125 1 95.12 298 GLY B C 1
ATOM 7407 O O . GLY B 1 298 ? 21.406 -8.25 -15.156 1 95.12 298 GLY B O 1
ATOM 7408 N N . GLN B 1 299 ? 20.344 -10.117 -15.734 1 93.12 299 GLN B N 1
ATOM 7409 C CA . GLN B 1 299 ? 19.359 -9.422 -16.547 1 93.12 299 GLN B CA 1
ATOM 7410 C C . GLN B 1 299 ? 18.078 -9.172 -15.742 1 93.12 299 GLN B C 1
ATOM 7412 O O . GLN B 1 299 ? 17.719 -8.023 -15.484 1 93.12 299 GLN B O 1
ATOM 7417 N N . MET B 1 300 ? 17.5 -10.18 -15.219 1 92.81 300 MET B N 1
ATOM 7418 C CA . MET B 1 300 ? 16.266 -10.039 -14.438 1 92.81 300 MET B CA 1
ATOM 7419 C C . MET B 1 300 ? 16.594 -9.742 -12.977 1 92.81 300 MET B C 1
ATOM 7421 O O . MET B 1 300 ? 15.82 -9.062 -12.297 1 92.81 300 MET B O 1
ATOM 7425 N N . ARG B 1 301 ? 17.688 -10.219 -12.555 1 95.06 301 ARG B N 1
ATOM 7426 C CA . ARG B 1 301 ? 18.125 -10.078 -11.172 1 95.06 301 ARG B CA 1
ATOM 7427 C C . ARG B 1 301 ? 17.094 -10.625 -10.203 1 95.06 301 ARG B C 1
ATOM 7429 O O . ARG B 1 301 ? 15.922 -10.25 -10.258 1 95.06 301 ARG B O 1
ATOM 7436 N N . TRP B 1 302 ? 17.453 -11.406 -9.289 1 96.94 302 TRP B N 1
ATOM 7437 C CA . TRP B 1 302 ? 16.516 -12.102 -8.422 1 96.94 302 TRP B CA 1
ATOM 7438 C C . TRP B 1 302 ? 15.875 -11.125 -7.43 1 96.94 302 TRP B C 1
ATOM 7440 O O . TRP B 1 302 ? 14.828 -11.422 -6.852 1 96.94 302 TRP B O 1
ATOM 7450 N N . PHE B 1 303 ? 16.469 -9.914 -7.215 1 96.44 303 PHE B N 1
ATOM 7451 C CA . PHE B 1 303 ? 15.953 -8.93 -6.273 1 96.44 303 PHE B CA 1
ATOM 7452 C C . PHE B 1 303 ? 14.539 -8.5 -6.648 1 96.44 303 PHE B C 1
ATOM 7454 O O . PHE B 1 303 ? 13.734 -8.164 -5.777 1 96.44 303 PHE B O 1
ATOM 7461 N N . TRP B 1 304 ? 14.25 -8.547 -7.91 1 93.88 304 TRP B N 1
ATOM 7462 C CA . TRP B 1 304 ? 12.914 -8.195 -8.367 1 93.88 304 TRP B CA 1
ATOM 7463 C C . TRP B 1 304 ? 11.898 -9.258 -7.945 1 93.88 304 TRP B C 1
ATOM 7465 O O . TRP B 1 304 ? 10.688 -9.008 -7.973 1 93.88 304 TRP B O 1
ATOM 7475 N N . ALA B 1 305 ? 12.328 -10.406 -7.477 1 94.25 305 ALA B N 1
ATOM 7476 C CA . ALA B 1 305 ? 11.453 -11.453 -6.949 1 94.25 305 ALA B CA 1
ATOM 7477 C C . ALA B 1 305 ? 11.328 -11.344 -5.434 1 94.25 305 ALA B C 1
ATOM 7479 O O . ALA B 1 305 ? 10.555 -12.078 -4.812 1 94.25 305 ALA B O 1
ATOM 7480 N N . ALA B 1 306 ? 12.008 -10.43 -4.809 1 94.31 306 ALA B N 1
ATOM 7481 C CA . ALA B 1 306 ? 12.055 -10.336 -3.35 1 94.31 306 ALA B CA 1
ATOM 7482 C C . ALA B 1 306 ? 10.672 -10.055 -2.773 1 94.31 306 ALA B C 1
ATOM 7484 O O . ALA B 1 306 ? 10.273 -10.664 -1.78 1 94.31 306 ALA B O 1
ATOM 7485 N N . PRO B 1 307 ? 9.898 -9.164 -3.383 1 91.44 307 PRO B N 1
ATOM 7486 C CA . PRO B 1 307 ? 8.547 -8.969 -2.855 1 91.44 307 PRO B CA 1
ATOM 7487 C C . PRO B 1 307 ? 7.703 -10.242 -2.922 1 91.44 307 PRO B C 1
ATOM 7489 O O . PRO B 1 307 ? 6.871 -10.484 -2.047 1 91.44 307 PRO B O 1
ATOM 7492 N N . TYR B 1 308 ? 7.902 -11.109 -3.914 1 93.94 308 TYR B N 1
ATOM 7493 C CA . TYR B 1 308 ? 7.207 -12.391 -3.996 1 93.94 308 TYR B CA 1
ATOM 7494 C C . TYR B 1 308 ? 7.656 -13.328 -2.883 1 93.94 308 TYR B C 1
ATOM 7496 O O . TYR B 1 308 ? 6.844 -14.055 -2.312 1 93.94 308 TYR B O 1
ATOM 7504 N N . LEU B 1 309 ? 8.93 -13.305 -2.646 1 95.56 309 LEU B N 1
ATOM 7505 C CA . LEU B 1 309 ? 9.453 -14.109 -1.547 1 95.56 309 LEU B CA 1
ATOM 7506 C C . LEU B 1 309 ? 8.812 -13.703 -0.224 1 95.56 309 LEU B C 1
ATOM 7508 O O . LEU B 1 309 ? 8.422 -14.562 0.571 1 95.56 309 LEU B O 1
ATOM 7512 N N . ALA B 1 310 ? 8.719 -12.438 -0.053 1 93.94 310 ALA B N 1
ATOM 7513 C CA . ALA B 1 310 ? 8.117 -11.93 1.18 1 93.94 310 ALA B CA 1
ATOM 7514 C C . ALA B 1 310 ? 6.641 -12.297 1.263 1 93.94 310 ALA B C 1
ATOM 7516 O O . ALA B 1 310 ? 6.148 -12.68 2.326 1 93.94 310 ALA B O 1
ATOM 7517 N N . GLU B 1 311 ? 5.938 -12.164 0.22 1 92.94 311 GLU B N 1
ATOM 7518 C CA . GLU B 1 311 ? 4.523 -12.523 0.215 1 92.94 311 GLU B CA 1
ATOM 7519 C C . GLU B 1 311 ? 4.336 -14.016 0.469 1 92.94 311 GLU B C 1
ATOM 7521 O O . GLU B 1 311 ? 3.439 -14.414 1.218 1 92.94 311 GLU B O 1
ATOM 7526 N N . ALA B 1 312 ? 5.168 -14.805 -0.172 1 95.81 312 ALA B N 1
ATOM 7527 C CA . ALA B 1 312 ? 5.102 -16.25 0.069 1 95.81 312 ALA B CA 1
ATOM 7528 C C . ALA B 1 312 ? 5.316 -16.562 1.545 1 95.81 312 ALA B C 1
ATOM 7530 O O . ALA B 1 312 ? 4.609 -17.406 2.117 1 95.81 312 ALA B O 1
ATOM 7531 N N . ALA B 1 313 ? 6.234 -15.906 2.113 1 95.5 313 ALA B N 1
ATOM 7532 C CA . ALA B 1 313 ? 6.5 -16.109 3.533 1 95.5 313 ALA B CA 1
ATOM 7533 C C . ALA B 1 313 ? 5.305 -15.703 4.383 1 95.5 313 ALA B C 1
ATOM 7535 O O . ALA B 1 313 ? 4.914 -16.422 5.312 1 95.5 313 ALA B O 1
ATOM 7536 N N . ALA B 1 314 ? 4.742 -14.594 4.062 1 93.38 314 ALA B N 1
ATOM 7537 C CA . ALA B 1 314 ? 3.561 -14.141 4.793 1 93.38 314 ALA B CA 1
ATOM 7538 C C . ALA B 1 314 ? 2.404 -15.117 4.629 1 93.38 314 ALA B C 1
ATOM 7540 O O . ALA B 1 314 ? 1.692 -15.422 5.59 1 93.38 314 ALA B O 1
ATOM 7541 N N . LEU B 1 315 ? 2.221 -15.648 3.469 1 94.62 315 LEU B N 1
ATOM 7542 C CA . LEU B 1 315 ? 1.181 -16.641 3.197 1 94.62 315 LEU B CA 1
ATOM 7543 C C . LEU B 1 315 ? 1.407 -17.906 4.016 1 94.62 315 LEU B C 1
ATOM 7545 O O . LEU B 1 315 ? 0.449 -18.531 4.469 1 94.62 315 LEU B O 1
ATOM 7549 N N . ALA B 1 316 ? 2.643 -18.234 4.168 1 95.25 316 ALA B N 1
ATOM 7550 C CA . ALA B 1 316 ? 2.979 -19.469 4.891 1 95.25 316 ALA B CA 1
ATOM 7551 C C . ALA B 1 316 ? 2.523 -19.391 6.344 1 95.25 316 ALA B C 1
ATOM 7553 O O . ALA B 1 316 ? 2.232 -20.406 6.969 1 95.25 316 ALA B O 1
ATOM 7554 N N . THR B 1 317 ? 2.398 -18.172 6.848 1 92.38 317 THR B N 1
ATOM 7555 C CA . THR B 1 317 ? 1.941 -18.016 8.227 1 92.38 317 THR B CA 1
ATOM 7556 C C . THR B 1 317 ? 0.449 -18.312 8.336 1 92.38 317 THR B C 1
ATOM 7558 O O . THR B 1 317 ? -0.061 -18.531 9.438 1 92.38 317 THR B O 1
ATOM 7561 N N . LYS B 1 318 ? -0.189 -18.344 7.262 1 91.75 318 LYS B N 1
ATOM 7562 C CA . LYS B 1 318 ? -1.635 -18.547 7.234 1 91.75 318 LYS B CA 1
ATOM 7563 C C . LYS B 1 318 ? -1.988 -19.906 6.645 1 91.75 318 LYS B C 1
ATOM 7565 O O . LYS B 1 318 ? -2.814 -20.625 7.199 1 91.75 318 LYS B O 1
ATOM 7570 N N . PHE B 1 319 ? -1.34 -20.312 5.598 1 94.56 319 PHE B N 1
ATOM 7571 C CA . PHE B 1 319 ? -1.662 -21.516 4.848 1 94.56 319 PHE B CA 1
ATOM 7572 C C . PHE B 1 319 ? -0.781 -22.688 5.285 1 94.56 319 PHE B C 1
ATOM 7574 O O . PHE B 1 319 ? -1.072 -23.844 4.977 1 94.56 319 PHE B O 1
ATOM 7581 N N . GLY B 1 320 ? 0.296 -22.391 6.012 1 93.31 320 GLY B N 1
ATOM 7582 C CA . GLY B 1 320 ? 1.327 -23.375 6.289 1 93.31 320 GLY B CA 1
ATOM 7583 C C . GLY B 1 320 ? 2.422 -23.406 5.242 1 93.31 320 GLY B C 1
ATOM 7584 O O . GLY B 1 320 ? 2.156 -23.203 4.051 1 93.31 320 GLY B O 1
ATOM 7585 N N . ALA B 1 321 ? 3.621 -23.641 5.672 1 95.12 321 ALA B N 1
ATOM 7586 C CA . ALA B 1 321 ? 4.805 -23.609 4.816 1 95.12 321 ALA B CA 1
ATOM 7587 C C . ALA B 1 321 ? 4.695 -24.641 3.697 1 95.12 321 ALA B C 1
ATOM 7589 O O . ALA B 1 321 ? 5.055 -24.359 2.551 1 95.12 321 ALA B O 1
ATOM 7590 N N . ARG B 1 322 ? 4.211 -25.812 3.949 1 93.5 322 ARG B N 1
ATOM 7591 C CA . ARG B 1 322 ? 4.113 -26.891 2.973 1 93.5 322 ARG B CA 1
ATOM 7592 C C . ARG B 1 322 ? 3.156 -26.531 1.844 1 93.5 322 ARG B C 1
ATOM 7594 O O . ARG B 1 322 ? 3.471 -26.719 0.668 1 93.5 322 ARG B O 1
ATOM 7601 N N . HIS B 1 323 ? 2.035 -25.984 2.209 1 94.56 323 HIS B N 1
ATOM 7602 C CA . HIS B 1 323 ? 1.045 -25.578 1.214 1 94.56 323 HIS B CA 1
ATOM 7603 C C . HIS B 1 323 ? 1.609 -24.531 0.267 1 94.56 323 HIS B C 1
ATOM 7605 O O . HIS B 1 323 ? 1.452 -24.625 -0.952 1 94.56 323 HIS B O 1
ATOM 7611 N N . VAL B 1 324 ? 2.244 -23.547 0.845 1 96.25 324 VAL B N 1
ATOM 7612 C CA . VAL B 1 324 ? 2.752 -22.438 0.041 1 96.25 324 VAL B CA 1
ATOM 7613 C C . VAL B 1 324 ? 3.908 -22.922 -0.832 1 96.25 324 VAL B C 1
ATOM 7615 O O . VAL B 1 324 ? 4 -22.562 -2.008 1 96.25 324 VAL B O 1
ATOM 7618 N N . ALA B 1 325 ? 4.758 -23.797 -0.307 1 97.06 325 ALA B N 1
ATOM 7619 C CA . ALA B 1 325 ? 5.871 -24.328 -1.08 1 97.06 325 ALA B CA 1
ATOM 7620 C C . ALA B 1 325 ? 5.367 -25.141 -2.27 1 97.06 325 ALA B C 1
ATOM 7622 O O . ALA B 1 325 ? 6.023 -25.203 -3.312 1 97.06 325 ALA B O 1
ATOM 7623 N N . THR B 1 326 ? 4.262 -25.703 -2.127 1 96.06 326 THR B N 1
ATOM 7624 C CA . THR B 1 326 ? 3.711 -26.562 -3.17 1 96.06 326 THR B CA 1
ATOM 7625 C C . THR B 1 326 ? 2.977 -25.734 -4.219 1 96.06 326 THR B C 1
ATOM 7627 O O . THR B 1 326 ? 3.111 -25.984 -5.422 1 96.06 326 THR B O 1
ATOM 7630 N N . HIS B 1 327 ? 2.258 -24.688 -3.77 1 96.56 327 HIS B N 1
ATOM 7631 C CA . HIS B 1 327 ? 1.312 -24.047 -4.672 1 96.56 327 HIS B CA 1
ATOM 7632 C C . HIS B 1 327 ? 1.832 -22.688 -5.133 1 96.56 327 HIS B C 1
ATOM 7634 O O . HIS B 1 327 ? 1.431 -22.188 -6.188 1 96.56 327 HIS B O 1
ATOM 7640 N N . LYS B 1 328 ? 2.629 -22.047 -4.336 1 97.25 328 LYS B N 1
ATOM 7641 C CA . LYS B 1 328 ? 3.158 -20.734 -4.645 1 97.25 328 LYS B CA 1
ATOM 7642 C C . LYS B 1 328 ? 4.66 -20.656 -4.383 1 97.25 328 LYS B C 1
ATOM 7644 O O . LYS B 1 328 ? 5.141 -19.734 -3.719 1 97.25 328 LYS B O 1
ATOM 7649 N N . PRO B 1 329 ? 5.414 -21.547 -4.887 1 98.25 329 PRO B N 1
ATOM 7650 C CA . PRO B 1 329 ? 6.852 -21.547 -4.609 1 98.25 329 PRO B CA 1
ATOM 7651 C C . PRO B 1 329 ? 7.586 -20.406 -5.324 1 98.25 329 PRO B C 1
ATOM 7653 O O . PRO B 1 329 ? 7.293 -20.125 -6.488 1 98.25 329 PRO B O 1
ATOM 7656 N N . VAL B 1 330 ? 8.43 -19.734 -4.613 1 98.12 330 VAL B N 1
ATOM 7657 C CA . VAL B 1 330 ? 9.398 -18.797 -5.164 1 98.12 330 VAL B CA 1
ATOM 7658 C C . VAL B 1 330 ? 10.82 -19.312 -4.906 1 98.12 330 VAL B C 1
ATOM 7660 O O . VAL B 1 330 ? 11.234 -19.438 -3.75 1 98.12 330 VAL B O 1
ATOM 7663 N N . VAL B 1 331 ? 11.547 -19.609 -5.988 1 98.69 331 VAL B N 1
ATOM 7664 C CA . VAL B 1 331 ? 12.82 -20.297 -5.867 1 98.69 331 VAL B CA 1
ATOM 7665 C C . VAL B 1 331 ? 13.938 -19.453 -6.465 1 98.69 331 VAL B C 1
ATOM 7667 O O . VAL B 1 331 ? 13.812 -18.938 -7.582 1 98.69 331 VAL B O 1
ATOM 7670 N N . VAL B 1 332 ? 14.953 -19.297 -5.707 1 98.31 332 VAL B N 1
ATOM 7671 C CA . VAL B 1 332 ? 16.203 -18.719 -6.18 1 98.31 332 VAL B CA 1
ATOM 7672 C C . VAL B 1 332 ? 17.25 -19.812 -6.344 1 98.31 332 VAL B C 1
ATOM 7674 O O . VAL B 1 332 ? 17.672 -20.438 -5.359 1 98.31 332 VAL B O 1
ATOM 7677 N N . VAL B 1 333 ? 17.703 -20.047 -7.543 1 98.44 333 VAL B N 1
ATOM 7678 C CA . VAL B 1 333 ? 18.641 -21.125 -7.809 1 98.44 333 VAL B CA 1
ATOM 7679 C C . VAL B 1 333 ? 20.078 -20.594 -7.738 1 98.44 333 VAL B C 1
ATOM 7681 O O . VAL B 1 333 ? 20.453 -19.703 -8.5 1 98.44 333 VAL B O 1
ATOM 7684 N N . PRO B 1 334 ? 20.906 -21.141 -6.895 1 97.06 334 PRO B N 1
ATOM 7685 C CA . PRO B 1 334 ? 22.266 -20.625 -6.688 1 97.06 334 PRO B CA 1
ATOM 7686 C C . PRO B 1 334 ? 23.125 -20.719 -7.945 1 97.06 334 PRO B C 1
ATOM 7688 O O . PRO B 1 334 ? 23 -21.672 -8.711 1 97.06 334 PRO B O 1
ATOM 7691 N N . GLU B 1 335 ? 23.938 -19.719 -8.211 1 96.81 335 GLU B N 1
ATOM 7692 C CA . GLU B 1 335 ? 25.031 -19.656 -9.172 1 96.81 335 GLU B CA 1
ATOM 7693 C C . GLU B 1 335 ? 24.516 -19.703 -10.609 1 96.81 335 GLU B C 1
ATOM 7695 O O . GLU B 1 335 ? 25.266 -19.984 -11.539 1 96.81 335 GLU B O 1
ATOM 7700 N N . VAL B 1 336 ? 23.219 -19.5 -10.836 1 97.94 336 VAL B N 1
ATOM 7701 C CA . VAL B 1 336 ? 22.609 -19.609 -12.156 1 97.94 336 VAL B CA 1
ATOM 7702 C C . VAL B 1 336 ? 22.406 -18.219 -12.758 1 97.94 336 VAL B C 1
ATOM 7704 O O . VAL B 1 336 ? 21.906 -17.312 -12.078 1 97.94 336 VAL B O 1
ATOM 7707 N N . ASN B 1 337 ? 22.891 -18.062 -14.031 1 97.19 337 ASN B N 1
ATOM 7708 C CA . ASN B 1 337 ? 22.703 -16.812 -14.766 1 97.19 337 ASN B CA 1
ATOM 7709 C C . ASN B 1 337 ? 21.5 -16.891 -15.703 1 97.19 337 ASN B C 1
ATOM 7711 O O . ASN B 1 337 ? 20.75 -17.875 -15.672 1 97.19 337 ASN B O 1
ATOM 7715 N N . HIS B 1 338 ? 21.219 -15.852 -16.406 1 96.88 338 HIS B N 1
ATOM 7716 C CA . HIS B 1 338 ? 20.062 -15.766 -17.297 1 96.88 338 HIS B CA 1
ATOM 7717 C C . HIS B 1 338 ? 20.188 -16.734 -18.469 1 96.88 338 HIS B C 1
ATOM 7719 O O . HIS B 1 338 ? 19.219 -17.375 -18.859 1 96.88 338 HIS B O 1
ATOM 7725 N N . ALA B 1 339 ? 21.375 -16.891 -18.969 1 96.19 339 ALA B N 1
ATOM 7726 C CA . ALA B 1 339 ? 21.641 -17.719 -20.156 1 96.19 339 ALA B CA 1
ATOM 7727 C C . ALA B 1 339 ? 21.281 -19.172 -19.906 1 96.19 339 ALA B C 1
ATOM 7729 O O . ALA B 1 339 ? 20.844 -19.875 -20.812 1 96.19 339 ALA B O 1
ATOM 7730 N N . ALA B 1 340 ? 21.406 -19.594 -18.703 1 96.94 340 ALA B N 1
ATOM 7731 C CA . ALA B 1 340 ? 21.156 -21 -18.359 1 96.94 340 ALA B CA 1
ATOM 7732 C C . ALA B 1 340 ? 19.688 -21.344 -18.5 1 96.94 340 ALA B C 1
ATOM 7734 O O . ALA B 1 340 ? 19.312 -22.516 -18.516 1 96.94 340 ALA B O 1
ATOM 7735 N N . THR B 1 341 ? 18.812 -20.391 -18.641 1 97.44 341 THR B N 1
ATOM 7736 C CA . THR B 1 341 ? 17.375 -20.625 -18.734 1 97.44 341 THR B CA 1
ATOM 7737 C C . THR B 1 341 ? 16.969 -20.984 -20.156 1 97.44 341 THR B C 1
ATOM 7739 O O . THR B 1 341 ? 15.805 -21.281 -20.422 1 97.44 341 THR B O 1
ATOM 7742 N N . SER B 1 342 ? 17.953 -20.891 -21.078 1 95.12 342 SER B N 1
ATOM 7743 C CA . SER B 1 342 ? 17.688 -21.219 -22.484 1 95.12 342 SER B CA 1
ATOM 7744 C C . SER B 1 342 ? 18.891 -21.875 -23.141 1 95.12 342 SER B C 1
ATOM 7746 O O . SER B 1 342 ? 19.172 -23.047 -22.891 1 95.12 342 SER B O 1
ATOM 7748 N N . SER B 1 343 ? 19.688 -21.078 -24 1 91.5 343 SER B N 1
ATOM 7749 C CA . SER B 1 343 ? 20.734 -21.641 -24.859 1 91.5 343 SER B CA 1
ATOM 7750 C C . SER B 1 343 ? 22.062 -21.75 -24.109 1 91.5 343 SER B C 1
ATOM 7752 O O . SER B 1 343 ? 22.969 -22.453 -24.562 1 91.5 343 SER B O 1
ATOM 7754 N N . GLY B 1 344 ? 22.188 -21.125 -23.078 1 92.69 344 GLY B N 1
ATOM 7755 C CA . GLY B 1 344 ? 23.453 -21.062 -22.359 1 92.69 344 GLY B CA 1
ATOM 7756 C C . GLY B 1 344 ? 24.391 -20 -22.891 1 92.69 344 GLY B C 1
ATOM 7757 O O . GLY B 1 344 ? 25.453 -19.75 -22.312 1 92.69 344 GLY B O 1
ATOM 7758 N N . VAL B 1 345 ? 23.984 -19.281 -23.906 1 92.38 345 VAL B N 1
ATOM 7759 C CA . VAL B 1 345 ? 24.812 -18.219 -24.453 1 92.38 345 VAL B CA 1
ATOM 7760 C C . VAL B 1 345 ? 24.672 -16.953 -23.609 1 92.38 345 VAL B C 1
ATOM 7762 O O . VAL B 1 345 ? 23.609 -16.344 -23.578 1 92.38 345 VAL B O 1
ATOM 7765 N N . VAL B 1 346 ? 25.797 -16.594 -23.078 1 93.31 346 VAL B N 1
ATOM 7766 C CA . VAL B 1 346 ? 25.797 -15.445 -22.188 1 93.31 346 VAL B CA 1
ATOM 7767 C C . VAL B 1 346 ? 25.734 -14.156 -23.016 1 93.31 346 VAL B C 1
ATOM 7769 O O . VAL B 1 346 ? 26.562 -13.922 -23.875 1 93.31 346 VAL B O 1
ATOM 7772 N N . ARG B 1 347 ? 24.734 -13.391 -22.766 1 90.5 347 ARG B N 1
ATOM 7773 C CA . ARG B 1 347 ? 24.625 -12.07 -23.359 1 90.5 347 ARG B CA 1
ATOM 7774 C C . ARG B 1 347 ? 25.047 -10.984 -22.391 1 90.5 347 ARG B C 1
ATOM 7776 O O . ARG B 1 347 ? 24.203 -10.297 -21.812 1 90.5 347 ARG B O 1
ATOM 7783 N N . ALA B 1 348 ? 26.266 -10.727 -22.328 1 88.75 348 ALA B N 1
ATOM 7784 C CA . ALA B 1 348 ? 26.844 -9.805 -21.359 1 88.75 348 ALA B CA 1
ATOM 7785 C C . ALA B 1 348 ? 26.438 -8.367 -21.656 1 88.75 348 ALA B C 1
ATOM 7787 O O . ALA B 1 348 ? 26.266 -7.562 -20.734 1 88.75 348 ALA B O 1
ATOM 7788 N N . GLU B 1 349 ? 26.25 -8.062 -22.922 1 84.19 349 GLU B N 1
ATOM 7789 C CA . GLU B 1 349 ? 25.875 -6.707 -23.328 1 84.19 349 GLU B CA 1
ATOM 7790 C C . GLU B 1 349 ? 24.484 -6.348 -22.828 1 84.19 349 GLU B C 1
ATOM 7792 O O . GLU B 1 349 ? 24.156 -5.168 -22.688 1 84.19 349 GLU B O 1
ATOM 7797 N N . ARG B 1 350 ? 23.766 -7.445 -22.516 1 88.38 350 ARG B N 1
ATOM 7798 C CA . ARG B 1 350 ? 22.406 -7.219 -22.016 1 88.38 350 ARG B CA 1
ATOM 7799 C C . ARG B 1 350 ? 22.375 -7.32 -20.5 1 88.38 350 ARG B C 1
ATOM 7801 O O . ARG B 1 350 ? 21.297 -7.301 -19.891 1 88.38 350 ARG B O 1
ATOM 7808 N N . GLY B 1 351 ? 23.531 -7.523 -19.938 1 90.69 351 GLY B N 1
ATOM 7809 C CA . GLY B 1 351 ? 23.609 -7.453 -18.5 1 90.69 351 GLY B CA 1
ATOM 7810 C C . GLY B 1 351 ? 23.812 -8.805 -17.844 1 90.69 351 GLY B C 1
ATOM 7811 O O . GLY B 1 351 ? 23.969 -8.898 -16.625 1 90.69 351 GLY B O 1
ATOM 7812 N N . ASP B 1 352 ? 23.875 -9.875 -18.625 1 93.75 352 ASP B N 1
ATOM 7813 C CA . ASP B 1 352 ? 24.016 -11.195 -18.016 1 93.75 352 ASP B CA 1
ATOM 7814 C C . ASP B 1 352 ? 25.438 -11.398 -17.5 1 93.75 352 ASP B C 1
ATOM 7816 O O . ASP B 1 352 ? 26.359 -10.664 -17.875 1 93.75 352 ASP B O 1
ATOM 7820 N N . ILE B 1 353 ? 25.531 -12.344 -16.562 1 93.31 353 ILE B N 1
ATOM 7821 C CA . ILE B 1 353 ? 26.812 -12.602 -15.906 1 93.31 353 ILE B CA 1
ATOM 7822 C C . ILE B 1 353 ? 27.375 -13.93 -16.391 1 93.31 353 ILE B C 1
ATOM 7824 O O . ILE B 1 353 ? 26.688 -14.953 -16.391 1 93.31 353 ILE B O 1
ATOM 7828 N N . GLY B 1 354 ? 28.562 -13.898 -16.875 1 90.19 354 GLY B N 1
ATOM 7829 C CA . GLY B 1 354 ? 29.328 -15.094 -17.188 1 90.19 354 GLY B CA 1
ATOM 7830 C C . GLY B 1 354 ? 30.562 -15.258 -16.312 1 90.19 354 GLY B C 1
ATOM 7831 O O . GLY B 1 354 ? 30.688 -14.609 -15.273 1 90.19 354 GLY B O 1
ATOM 7832 N N . GLY B 1 355 ? 31.375 -16.281 -16.578 1 84.19 355 GLY B N 1
ATOM 7833 C CA . GLY B 1 355 ? 32.656 -16.422 -15.891 1 84.19 355 GLY B CA 1
ATOM 7834 C C . GLY B 1 355 ? 32.625 -17.5 -14.812 1 84.19 355 GLY B C 1
ATOM 7835 O O . GLY B 1 355 ? 31.719 -18.328 -14.773 1 84.19 355 GLY B O 1
ATOM 7836 N N . PRO B 1 356 ? 33.562 -17.422 -13.969 1 83.94 356 PRO B N 1
ATOM 7837 C CA . PRO B 1 356 ? 33.812 -18.516 -13.039 1 83.94 356 PRO B CA 1
ATOM 7838 C C . PRO B 1 356 ? 32.812 -18.547 -11.883 1 83.94 356 PRO B C 1
ATOM 7840 O O . PRO B 1 356 ? 32.656 -19.547 -11.188 1 83.94 356 PRO B O 1
ATOM 7843 N N . ALA B 1 357 ? 32.188 -17.516 -11.648 1 87.38 357 ALA B N 1
ATOM 7844 C CA . ALA B 1 357 ? 31.25 -17.453 -10.539 1 87.38 357 ALA B CA 1
ATOM 7845 C C . ALA B 1 357 ? 29.984 -18.25 -10.852 1 87.38 357 ALA B C 1
ATOM 7847 O O . ALA B 1 357 ? 29.266 -18.656 -9.945 1 87.38 357 ALA B O 1
ATOM 7848 N N . THR B 1 358 ? 29.719 -18.406 -12.109 1 92.69 358 THR B N 1
ATOM 7849 C CA . THR B 1 358 ? 28.484 -19.078 -12.508 1 92.69 358 THR B CA 1
ATOM 7850 C C . THR B 1 358 ? 28.703 -20.594 -12.633 1 92.69 358 THR B C 1
ATOM 7852 O O . THR B 1 358 ? 29.797 -21.031 -12.984 1 92.69 358 THR B O 1
ATOM 7855 N N . ALA B 1 359 ? 27.703 -21.328 -12.367 1 95.62 359 ALA B N 1
ATOM 7856 C CA . ALA B 1 359 ? 27.75 -22.766 -12.562 1 95.62 359 ALA B CA 1
ATOM 7857 C C . ALA B 1 359 ? 27.844 -23.125 -14.047 1 95.62 359 ALA B C 1
ATOM 7859 O O . ALA B 1 359 ? 27.328 -22.391 -14.898 1 95.62 359 ALA B O 1
ATOM 7860 N N . PRO B 1 360 ? 28.516 -24.281 -14.289 1 95.81 360 PRO B N 1
ATOM 7861 C CA . PRO B 1 360 ? 28.516 -24.766 -15.672 1 95.81 360 PRO B CA 1
ATOM 7862 C C . PRO B 1 360 ? 27.094 -24.969 -16.219 1 95.81 360 PRO B C 1
ATOM 7864 O O . PRO B 1 360 ? 26.188 -25.344 -15.461 1 95.81 360 PRO B O 1
ATOM 7867 N N . TYR B 1 361 ? 26.922 -24.719 -17.484 1 96.38 361 TYR B N 1
ATOM 7868 C CA . TYR B 1 361 ? 25.625 -24.688 -18.156 1 96.38 361 TYR B CA 1
ATOM 7869 C C . TYR B 1 361 ? 24.828 -25.953 -17.828 1 96.38 361 TYR B C 1
ATOM 7871 O O . TYR B 1 361 ? 23.656 -25.875 -17.469 1 96.38 361 TYR B O 1
ATOM 7879 N N . GLU B 1 362 ? 25.422 -27.156 -17.938 1 95.94 362 GLU B N 1
ATOM 7880 C CA . GLU B 1 362 ? 24.703 -28.406 -17.703 1 95.94 362 GLU B CA 1
ATOM 7881 C C . GLU B 1 362 ? 24.219 -28.516 -16.266 1 95.94 362 GLU B C 1
ATOM 7883 O O . GLU B 1 362 ? 23.094 -28.953 -16.016 1 95.94 362 GLU B O 1
ATOM 7888 N N . GLU B 1 363 ? 25.109 -28.109 -15.406 1 97.12 363 GLU B N 1
ATOM 7889 C CA . GLU B 1 363 ? 24.734 -28.125 -13.992 1 97.12 363 GLU B CA 1
ATOM 7890 C C . GLU B 1 363 ? 23.641 -27.109 -13.688 1 97.12 363 GLU B C 1
ATOM 7892 O O . GLU B 1 363 ? 22.688 -27.422 -12.953 1 97.12 363 GLU B O 1
ATOM 7897 N N . ALA B 1 364 ? 23.781 -25.938 -14.242 1 98 364 ALA B N 1
ATOM 7898 C CA . ALA B 1 364 ? 22.781 -24.891 -14.055 1 98 364 ALA B CA 1
ATOM 7899 C C . ALA B 1 364 ? 21.422 -25.328 -14.602 1 98 364 ALA B C 1
ATOM 7901 O O . ALA B 1 364 ? 20.391 -25.109 -13.961 1 98 364 ALA B O 1
ATOM 7902 N N . THR B 1 365 ? 21.422 -25.922 -15.711 1 97.62 365 THR B N 1
ATOM 7903 C CA . THR B 1 365 ? 20.203 -26.391 -16.344 1 97.62 365 THR B CA 1
ATOM 7904 C C . THR B 1 365 ? 19.516 -27.453 -15.492 1 97.62 365 THR B C 1
ATOM 7906 O O . THR B 1 365 ? 18.297 -27.422 -15.312 1 97.62 365 THR B O 1
ATOM 7909 N N . ARG B 1 366 ? 20.266 -28.375 -14.945 1 97.62 366 ARG B N 1
ATOM 7910 C CA . ARG B 1 366 ? 19.719 -29.391 -14.055 1 97.62 366 ARG B CA 1
ATOM 7911 C C . ARG B 1 366 ? 19.156 -28.766 -12.789 1 97.62 366 ARG B C 1
ATOM 7913 O O . ARG B 1 366 ? 18.094 -29.188 -12.305 1 97.62 366 ARG B O 1
ATOM 7920 N N . ALA B 1 367 ? 19.875 -27.781 -12.297 1 98.12 367 ALA B N 1
ATOM 7921 C CA . ALA B 1 367 ? 19.453 -27.109 -11.07 1 98.12 367 ALA B CA 1
ATOM 7922 C C . ALA B 1 367 ? 18.125 -26.359 -11.281 1 98.12 367 ALA B C 1
ATOM 7924 O O . ALA B 1 367 ? 17.312 -26.281 -10.367 1 98.12 367 ALA B O 1
ATOM 7925 N N . LEU B 1 368 ? 17.938 -25.812 -12.438 1 98.56 368 LEU B N 1
ATOM 7926 C CA . LEU B 1 368 ? 16.688 -25.141 -12.789 1 98.56 368 LEU B CA 1
ATOM 7927 C C . LEU B 1 368 ? 15.562 -26.172 -12.984 1 98.56 368 LEU B C 1
ATOM 7929 O O . LEU B 1 368 ? 14.43 -25.938 -12.555 1 98.56 368 LEU B O 1
ATOM 7933 N N . ALA B 1 369 ? 15.906 -27.266 -13.562 1 98.69 369 ALA B N 1
ATOM 7934 C CA . ALA B 1 369 ? 14.93 -28.281 -13.961 1 98.69 369 ALA B CA 1
ATOM 7935 C C . ALA B 1 369 ? 14.32 -28.969 -12.742 1 98.69 369 ALA B C 1
ATOM 7937 O O . ALA B 1 369 ? 13.133 -29.312 -12.742 1 98.69 369 ALA B O 1
ATOM 7938 N N . ALA B 1 370 ? 15.07 -29.141 -11.719 1 98.31 370 ALA B N 1
ATOM 7939 C CA . ALA B 1 370 ? 14.672 -29.969 -10.578 1 98.31 370 ALA B CA 1
ATOM 7940 C C . ALA B 1 370 ? 13.438 -29.391 -9.898 1 98.31 370 ALA B C 1
ATOM 7942 O O . ALA B 1 370 ? 12.43 -30.094 -9.742 1 98.31 370 ALA B O 1
ATOM 7943 N N . PRO B 1 371 ? 13.484 -28.141 -9.469 1 98.62 371 PRO B N 1
ATOM 7944 C CA . PRO B 1 371 ? 12.273 -27.625 -8.828 1 98.62 371 PRO B CA 1
ATOM 7945 C C . PRO B 1 371 ? 11.094 -27.531 -9.781 1 98.62 371 PRO B C 1
ATOM 7947 O O . PRO B 1 371 ? 9.945 -27.703 -9.367 1 98.62 371 PRO B O 1
ATOM 7950 N N . ILE B 1 372 ? 11.305 -27.219 -11.031 1 98.81 372 ILE B N 1
ATOM 7951 C CA . ILE B 1 372 ? 10.227 -27.156 -12.008 1 98.81 372 ILE B CA 1
ATOM 7952 C C . ILE B 1 372 ? 9.57 -28.531 -12.141 1 98.81 372 ILE B C 1
ATOM 7954 O O . ILE B 1 372 ? 8.344 -28.641 -12.117 1 98.81 372 ILE B O 1
ATOM 7958 N N . ALA B 1 373 ? 10.406 -29.594 -12.227 1 98.62 373 ALA B N 1
ATOM 7959 C CA . ALA B 1 373 ? 9.914 -30.953 -12.328 1 98.62 373 ALA B CA 1
ATOM 7960 C C . ALA B 1 373 ? 9.109 -31.344 -11.094 1 98.62 373 ALA B C 1
ATOM 7962 O O . ALA B 1 373 ? 8.062 -31.984 -11.211 1 98.62 373 ALA B O 1
ATOM 7963 N N . ALA B 1 374 ? 9.625 -30.953 -9.945 1 98.44 374 ALA B N 1
ATOM 7964 C CA . ALA B 1 374 ? 8.898 -31.234 -8.711 1 98.44 374 ALA B CA 1
ATOM 7965 C C . ALA B 1 374 ? 7.535 -30.547 -8.711 1 98.44 374 ALA B C 1
ATOM 7967 O O . ALA B 1 374 ? 6.527 -31.141 -8.312 1 98.44 374 ALA B O 1
ATOM 7968 N N . PHE B 1 375 ? 7.512 -29.359 -9.156 1 98.5 375 PHE B N 1
ATOM 7969 C CA . PHE B 1 375 ? 6.277 -28.578 -9.227 1 98.5 375 PHE B CA 1
ATOM 7970 C C . PHE B 1 375 ? 5.289 -29.234 -10.188 1 98.5 375 PHE B C 1
ATOM 7972 O O . PHE B 1 375 ? 4.105 -29.375 -9.875 1 98.5 375 PHE B O 1
ATOM 7979 N N . LEU B 1 376 ? 5.758 -29.641 -11.359 1 98.44 376 LEU B N 1
ATOM 7980 C CA . LEU B 1 376 ? 4.914 -30.344 -12.312 1 98.44 376 LEU B CA 1
ATOM 7981 C C . LEU B 1 376 ? 4.367 -31.641 -11.703 1 98.44 376 LEU B C 1
ATOM 7983 O O . LEU B 1 376 ? 3.18 -31.938 -11.844 1 98.44 376 LEU B O 1
ATOM 7987 N N . THR B 1 377 ? 5.191 -32.375 -11.031 1 97.5 377 THR B N 1
ATOM 7988 C CA . THR B 1 377 ? 4.793 -33.656 -10.43 1 97.5 377 THR B CA 1
ATOM 7989 C C . THR B 1 377 ? 3.713 -33.438 -9.375 1 97.5 377 THR B C 1
ATOM 7991 O O . THR B 1 377 ? 2.744 -34.188 -9.312 1 97.5 377 THR B O 1
ATOM 7994 N N . CYS B 1 378 ? 3.863 -32.375 -8.586 1 96.19 378 CYS B N 1
ATOM 7995 C CA . CYS B 1 378 ? 2.883 -32.062 -7.551 1 96.19 378 CYS B CA 1
ATOM 7996 C C . CYS B 1 378 ? 1.499 -31.859 -8.148 1 96.19 378 CYS B C 1
ATOM 7998 O O . CYS B 1 378 ? 0.494 -32.281 -7.562 1 96.19 378 CYS B O 1
ATOM 8000 N N . HIS B 1 379 ? 1.439 -31.297 -9.352 1 95.12 379 HIS B N 1
ATOM 8001 C CA . HIS B 1 379 ? 0.152 -30.797 -9.82 1 95.12 379 HIS B CA 1
ATOM 8002 C C . HIS B 1 379 ? -0.389 -31.641 -10.969 1 95.12 379 HIS B C 1
ATOM 8004 O O . HIS B 1 379 ? -1.566 -31.531 -11.32 1 95.12 379 HIS B O 1
ATOM 8010 N N . LEU B 1 380 ? 0.485 -32.531 -11.555 1 94.94 380 LEU B N 1
ATOM 8011 C CA . LEU B 1 380 ? 0.034 -33.281 -12.734 1 94.94 380 LEU B CA 1
ATOM 8012 C C . LEU B 1 380 ? 0.024 -34.781 -12.477 1 94.94 380 LEU B C 1
ATOM 8014 O O . LEU B 1 380 ? -0.629 -35.531 -13.203 1 94.94 380 LEU B O 1
ATOM 8018 N N . SER B 1 381 ? 0.776 -35.219 -11.484 1 92.75 381 SER B N 1
ATOM 8019 C CA . SER B 1 381 ? 0.87 -36.656 -11.234 1 92.75 381 SER B CA 1
ATOM 8020 C C . SER B 1 381 ? -0.323 -37.156 -10.43 1 92.75 381 SER B C 1
ATOM 8022 O O . SER B 1 381 ? -0.796 -36.5 -9.523 1 92.75 381 SER B O 1
ATOM 8024 N N . HIS B 1 382 ? -0.759 -38.406 -10.688 1 87.81 382 HIS B N 1
ATOM 8025 C CA . HIS B 1 382 ? -1.817 -39.031 -9.914 1 87.81 382 HIS B CA 1
ATOM 8026 C C . HIS B 1 382 ? -1.24 -40 -8.875 1 87.81 382 HIS B C 1
ATOM 8028 O O . HIS B 1 382 ? -1.979 -40.562 -8.062 1 87.81 382 HIS B O 1
ATOM 8034 N N . ASN B 1 383 ? 0.077 -40.156 -8.969 1 89.62 383 ASN B N 1
ATOM 8035 C CA . ASN B 1 383 ? 0.755 -41.031 -7.996 1 89.62 383 ASN B CA 1
ATOM 8036 C C . ASN B 1 383 ? 1.003 -40.281 -6.684 1 89.62 383 ASN B C 1
ATOM 8038 O O . ASN B 1 383 ? 1.825 -39.375 -6.621 1 89.62 383 ASN B O 1
ATOM 8042 N N . ALA B 1 384 ? 0.441 -40.781 -5.629 1 86.94 384 ALA B N 1
ATOM 8043 C CA . ALA B 1 384 ? 0.477 -40.094 -4.336 1 86.94 384 ALA B CA 1
ATOM 8044 C C . ALA B 1 384 ? 1.896 -40.062 -3.773 1 86.94 384 ALA B C 1
ATOM 8046 O O . ALA B 1 384 ? 2.311 -39.062 -3.176 1 86.94 384 ALA B O 1
ATOM 8047 N N . GLU B 1 385 ? 2.537 -41.125 -3.879 1 88.44 385 GLU B N 1
ATOM 8048 C CA . GLU B 1 385 ? 3.902 -41.219 -3.365 1 88.44 385 GLU B CA 1
ATOM 8049 C C . GLU B 1 385 ? 4.82 -40.25 -4.102 1 88.44 385 GLU B C 1
ATOM 8051 O O . GLU B 1 385 ? 5.629 -39.562 -3.477 1 88.44 385 GLU B O 1
ATOM 8056 N N . ALA B 1 386 ? 4.688 -40.219 -5.43 1 91.88 386 ALA B N 1
ATOM 8057 C CA . ALA B 1 386 ? 5.488 -39.312 -6.234 1 91.88 386 ALA B CA 1
ATOM 8058 C C . ALA B 1 386 ? 5.188 -37.844 -5.863 1 91.88 386 ALA B C 1
ATOM 8060 O O . ALA B 1 386 ? 6.098 -37.031 -5.762 1 91.88 386 ALA B O 1
ATOM 8061 N N . ARG B 1 387 ? 3.975 -37.562 -5.617 1 93.06 387 ARG B N 1
ATOM 8062 C CA . ARG B 1 387 ? 3.572 -36.188 -5.234 1 93.06 387 ARG B CA 1
ATOM 8063 C C . ARG B 1 387 ? 4.141 -35.812 -3.869 1 93.06 387 ARG B C 1
ATOM 8065 O O . ARG B 1 387 ? 4.645 -34.719 -3.686 1 93.06 387 ARG B O 1
ATOM 8072 N N . SER B 1 388 ? 4.07 -36.719 -2.951 1 89.12 388 SER B N 1
ATOM 8073 C CA . SER B 1 388 ? 4.578 -36.469 -1.608 1 89.12 388 SER B CA 1
ATOM 8074 C C . SER B 1 388 ? 6.074 -36.188 -1.632 1 89.12 388 SER B C 1
ATOM 8076 O O . SER B 1 388 ? 6.539 -35.25 -0.971 1 89.12 388 SER B O 1
ATOM 8078 N N . LYS B 1 389 ? 6.773 -37 -2.396 1 91.44 389 LYS B N 1
ATOM 8079 C CA . LYS B 1 389 ? 8.211 -36.781 -2.523 1 91.44 389 LYS B CA 1
ATOM 8080 C C . LYS B 1 389 ? 8.508 -35.438 -3.18 1 91.44 389 LYS B C 1
ATOM 8082 O O . LYS B 1 389 ? 9.438 -34.719 -2.773 1 91.44 389 LYS B O 1
ATOM 8087 N N . ALA B 1 390 ? 7.75 -35.094 -4.188 1 96 390 ALA B N 1
ATOM 8088 C CA . ALA B 1 390 ? 7.91 -33.812 -4.879 1 96 390 ALA B CA 1
ATOM 8089 C C . ALA B 1 390 ? 7.609 -32.656 -3.947 1 96 390 ALA B C 1
ATOM 8091 O O . ALA B 1 390 ? 8.297 -31.641 -3.977 1 96 390 ALA B O 1
ATOM 8092 N N . GLU B 1 391 ? 6.613 -32.781 -3.111 1 93.94 391 GLU B N 1
ATOM 8093 C CA . GLU B 1 391 ? 6.258 -31.766 -2.135 1 93.94 391 GLU B CA 1
ATOM 8094 C C . GLU B 1 391 ? 7.391 -31.531 -1.138 1 93.94 391 GLU B C 1
ATOM 8096 O O . GLU B 1 391 ? 7.711 -30.391 -0.805 1 93.94 391 GLU B O 1
ATOM 8101 N N . ASP B 1 392 ? 7.969 -32.594 -0.666 1 92 392 ASP B N 1
ATOM 8102 C CA . ASP B 1 392 ? 9.086 -32.5 0.264 1 92 392 ASP B CA 1
ATOM 8103 C C . ASP B 1 392 ? 10.281 -31.781 -0.385 1 92 392 ASP B C 1
ATOM 8105 O O . ASP B 1 392 ? 10.938 -30.953 0.249 1 92 392 ASP B O 1
ATOM 8109 N N . ALA B 1 393 ? 10.492 -32.156 -1.619 1 94.81 393 ALA B N 1
ATOM 8110 C CA . ALA B 1 393 ? 11.602 -31.547 -2.348 1 94.81 393 ALA B CA 1
ATOM 8111 C C . ALA B 1 393 ? 11.375 -30.047 -2.52 1 94.81 393 ALA B C 1
ATOM 8113 O O . ALA B 1 393 ? 12.297 -29.25 -2.334 1 94.81 393 ALA B O 1
ATOM 8114 N N . LEU B 1 394 ? 10.156 -29.656 -2.836 1 96.75 394 LEU B N 1
ATOM 8115 C CA . LEU B 1 394 ? 9.836 -28.25 -3.008 1 96.75 394 LEU B CA 1
ATOM 8116 C C . LEU B 1 394 ? 9.953 -27.5 -1.685 1 96.75 394 LEU B C 1
ATOM 8118 O O . LEU B 1 394 ? 10.453 -26.375 -1.643 1 96.75 394 LEU B O 1
ATOM 8122 N N . LEU B 1 395 ? 9.422 -28.094 -0.624 1 95.75 395 LEU B N 1
ATOM 8123 C CA . LEU B 1 395 ? 9.516 -27.469 0.686 1 95.75 395 LEU B CA 1
ATOM 8124 C C . LEU B 1 395 ? 10.969 -27.172 1.047 1 95.75 395 LEU B C 1
ATOM 8126 O O . LEU B 1 395 ? 11.297 -26.078 1.505 1 95.75 395 LEU B O 1
ATOM 8130 N N . SER B 1 396 ? 11.82 -28.141 0.805 1 94.94 396 SER B N 1
ATOM 8131 C CA . SER B 1 396 ? 13.242 -27.984 1.097 1 94.94 396 SER B CA 1
ATOM 8132 C C . SER B 1 396 ? 13.859 -26.875 0.239 1 94.94 396 SER B C 1
ATOM 8134 O O . SER B 1 396 ? 14.602 -26.031 0.742 1 94.94 396 SER B O 1
ATOM 8136 N N . THR B 1 397 ? 13.5 -26.891 -1.024 1 97.19 397 THR B N 1
ATOM 8137 C CA . THR B 1 397 ? 14.055 -25.922 -1.961 1 97.19 397 THR B CA 1
ATOM 8138 C C . THR B 1 397 ? 13.578 -24.5 -1.629 1 97.19 397 THR B C 1
ATOM 8140 O O . THR B 1 397 ? 14.359 -23.562 -1.658 1 97.19 397 THR B O 1
ATOM 8143 N N . VAL B 1 398 ? 12.312 -24.375 -1.354 1 97.81 398 VAL B N 1
ATOM 8144 C CA . VAL B 1 398 ? 11.734 -23.078 -1.017 1 97.81 398 VAL B CA 1
ATOM 8145 C C . VAL B 1 398 ? 12.328 -22.578 0.297 1 97.81 398 VAL B C 1
ATOM 8147 O O . VAL B 1 398 ? 12.656 -21.391 0.425 1 97.81 398 VAL B O 1
ATOM 8150 N N . ALA B 1 399 ? 12.469 -23.422 1.275 1 96.88 399 ALA B N 1
ATOM 8151 C CA . ALA B 1 399 ? 13.086 -23.047 2.549 1 96.88 399 ALA B CA 1
ATOM 8152 C C . ALA B 1 399 ? 14.516 -22.547 2.348 1 96.88 399 ALA B C 1
ATOM 8154 O O . ALA B 1 399 ? 14.914 -21.547 2.934 1 96.88 399 ALA B O 1
ATOM 8155 N N . ALA B 1 400 ? 15.242 -23.25 1.538 1 96.12 400 ALA B N 1
ATOM 8156 C CA . ALA B 1 400 ? 16.625 -22.844 1.255 1 96.12 400 ALA B CA 1
ATOM 8157 C C . ALA B 1 400 ? 16.672 -21.5 0.558 1 96.12 400 ALA B C 1
ATOM 8159 O O . ALA B 1 400 ? 17.5 -20.656 0.884 1 96.12 400 ALA B O 1
ATOM 8160 N N . SER B 1 401 ? 15.789 -21.297 -0.392 1 97.5 401 SER B N 1
ATOM 8161 C CA . SER B 1 401 ? 15.711 -20.031 -1.111 1 97.5 401 SER B CA 1
ATOM 8162 C C . SER B 1 401 ? 15.359 -18.875 -0.174 1 97.5 401 SER B C 1
ATOM 8164 O O . SER B 1 401 ? 15.953 -17.797 -0.251 1 97.5 401 SER B O 1
ATOM 8166 N N . ALA B 1 402 ? 14.359 -19.125 0.671 1 96.81 402 ALA B N 1
ATOM 8167 C CA . ALA B 1 402 ? 13.922 -18.125 1.636 1 96.81 402 ALA B CA 1
ATOM 8168 C C . ALA B 1 402 ? 15.047 -17.766 2.602 1 96.81 402 ALA B C 1
ATOM 8170 O O . ALA B 1 402 ? 15.25 -16.594 2.924 1 96.81 402 ALA B O 1
ATOM 8171 N N . ALA B 1 403 ? 15.773 -18.75 3.047 1 95.62 403 ALA B N 1
ATOM 8172 C CA . ALA B 1 403 ? 16.891 -18.516 3.959 1 95.62 403 ALA B CA 1
ATOM 8173 C C . ALA B 1 403 ? 18.016 -17.766 3.268 1 95.62 403 ALA B C 1
ATOM 8175 O O . ALA B 1 403 ? 18.625 -16.875 3.863 1 95.62 403 ALA B O 1
ATOM 8176 N N . PHE B 1 404 ? 18.219 -18.156 2.105 1 94.06 404 PHE B N 1
ATOM 8177 C CA . PHE B 1 404 ? 19.281 -17.531 1.316 1 94.06 404 PHE B CA 1
ATOM 8178 C C . PHE B 1 404 ? 18.984 -16.062 1.082 1 94.06 404 PHE B C 1
ATOM 8180 O O . PHE B 1 404 ? 19.906 -15.227 1.13 1 94.06 404 PHE B O 1
ATOM 8187 N N . ALA B 1 405 ? 17.766 -15.68 0.847 1 96.31 405 ALA B N 1
ATOM 8188 C CA . ALA B 1 405 ? 17.359 -14.32 0.49 1 96.31 405 ALA B CA 1
ATOM 8189 C C . ALA B 1 405 ? 17.125 -13.477 1.736 1 96.31 405 ALA B C 1
ATOM 8191 O O . ALA B 1 405 ? 17.047 -12.242 1.655 1 96.31 405 ALA B O 1
ATOM 8192 N N . ALA B 1 406 ? 17.062 -14.047 2.943 1 96.94 406 ALA B N 1
ATOM 8193 C CA . ALA B 1 406 ? 16.578 -13.422 4.172 1 96.94 406 ALA B CA 1
ATOM 8194 C C . ALA B 1 406 ? 17.422 -12.203 4.543 1 96.94 406 ALA B C 1
ATOM 8196 O O . ALA B 1 406 ? 16.891 -11.172 4.949 1 96.94 406 ALA B O 1
ATOM 8197 N N . PRO B 1 407 ? 18.75 -12.273 4.375 1 97.31 407 PRO B N 1
ATOM 8198 C CA . PRO B 1 407 ? 19.531 -11.094 4.738 1 97.31 407 PRO B CA 1
ATOM 8199 C C . PRO B 1 407 ? 19.156 -9.859 3.932 1 97.31 407 PRO B C 1
ATOM 8201 O O . PRO B 1 407 ? 19.047 -8.758 4.484 1 97.31 407 PRO B O 1
ATOM 8204 N N . TYR B 1 408 ? 18.906 -10.055 2.682 1 97.56 408 TYR B N 1
ATOM 8205 C CA . TYR B 1 408 ? 18.516 -8.938 1.831 1 97.56 408 TYR B CA 1
ATOM 8206 C C . TYR B 1 408 ? 17.109 -8.469 2.164 1 97.56 408 TYR B C 1
ATOM 8208 O O . TYR B 1 408 ? 16.875 -7.266 2.305 1 97.56 408 TYR B O 1
ATOM 8216 N N . THR B 1 409 ? 16.125 -9.398 2.275 1 96.81 409 THR B N 1
ATOM 8217 C CA . THR B 1 409 ? 14.742 -9.023 2.521 1 96.81 409 THR B CA 1
ATOM 8218 C C . THR B 1 409 ? 14.602 -8.328 3.873 1 96.81 409 THR B C 1
ATOM 8220 O O . THR B 1 409 ? 13.836 -7.375 4.012 1 96.81 409 THR B O 1
ATOM 8223 N N . SER B 1 410 ? 15.359 -8.75 4.832 1 95.56 410 SER B N 1
ATOM 8224 C CA . SER B 1 410 ? 15.336 -8.109 6.141 1 95.56 410 SER B CA 1
ATOM 8225 C C . SER B 1 410 ? 15.914 -6.695 6.07 1 95.56 410 SER B C 1
ATOM 8227 O O . SER B 1 410 ? 15.352 -5.758 6.637 1 95.56 410 SER B O 1
ATOM 8229 N N . LEU B 1 411 ? 17 -6.621 5.379 1 95.25 411 LEU B N 1
ATOM 8230 C CA . LEU B 1 411 ? 17.672 -5.328 5.254 1 95.25 411 LEU B CA 1
ATOM 8231 C C . LEU B 1 411 ? 16.766 -4.328 4.535 1 95.25 411 LEU B C 1
ATOM 8233 O O . LEU B 1 411 ? 16.734 -3.148 4.898 1 95.25 411 LEU B O 1
ATOM 8237 N N . LEU B 1 412 ? 16.047 -4.773 3.529 1 94.69 412 LEU B N 1
ATOM 8238 C CA . LEU B 1 412 ? 15.164 -3.936 2.719 1 94.69 412 LEU B CA 1
ATOM 8239 C C . LEU B 1 412 ? 13.891 -3.594 3.479 1 94.69 412 LEU B C 1
ATOM 8241 O O . LEU B 1 412 ? 13.172 -2.66 3.109 1 94.69 412 LEU B O 1
ATOM 8245 N N . GLY B 1 413 ? 13.562 -4.328 4.492 1 93.5 413 GLY B N 1
ATOM 8246 C CA . GLY B 1 413 ? 12.383 -4.086 5.301 1 93.5 413 GLY B CA 1
ATOM 8247 C C . GLY B 1 413 ? 11.227 -5.008 4.957 1 93.5 413 GLY B C 1
ATOM 8248 O O . GLY B 1 413 ? 10.102 -4.812 5.43 1 93.5 413 GLY B O 1
ATOM 8249 N N . LEU B 1 414 ? 11.438 -6.062 4.176 1 93.56 414 LEU B N 1
ATOM 8250 C CA . LEU B 1 414 ? 10.367 -6.957 3.76 1 93.56 414 LEU B CA 1
ATOM 8251 C C . LEU B 1 414 ? 10.156 -8.07 4.781 1 93.56 414 LEU B C 1
ATOM 8253 O O . LEU B 1 414 ? 9.25 -8.891 4.633 1 93.56 414 LEU B O 1
ATOM 8257 N N . GLY B 1 415 ? 10.977 -8.141 5.824 1 93.88 415 GLY B N 1
ATOM 8258 C CA . GLY B 1 415 ? 10.867 -9.141 6.875 1 93.88 415 GLY B CA 1
ATOM 8259 C C . GLY B 1 415 ? 11.773 -10.336 6.664 1 93.88 415 GLY B C 1
ATOM 8260 O O . GLY B 1 415 ? 12.508 -10.398 5.672 1 93.88 415 GLY B O 1
ATOM 8261 N N . ASP B 1 416 ? 11.781 -11.195 7.664 1 95.75 416 ASP B N 1
ATOM 8262 C CA . ASP B 1 416 ? 12.547 -12.438 7.613 1 95.75 416 ASP B CA 1
ATOM 8263 C C . ASP B 1 416 ? 11.773 -13.523 6.863 1 95.75 416 ASP B C 1
ATOM 8265 O O . ASP B 1 416 ? 10.953 -14.234 7.453 1 95.75 416 ASP B O 1
ATOM 8269 N N . THR B 1 417 ? 12.133 -13.742 5.629 1 96.06 417 THR B N 1
ATOM 8270 C CA . THR B 1 417 ? 11.398 -14.664 4.77 1 96.06 417 THR B CA 1
ATOM 8271 C C . THR B 1 417 ? 11.664 -16.109 5.18 1 96.06 417 THR B C 1
ATOM 8273 O O . THR B 1 417 ? 10.922 -17.016 4.793 1 96.06 417 THR B O 1
ATOM 8276 N N . ALA B 1 418 ? 12.688 -16.359 5.98 1 95.75 418 ALA B N 1
ATOM 8277 C CA . ALA B 1 418 ? 13.062 -17.719 6.371 1 95.75 418 ALA B CA 1
ATOM 8278 C C . ALA B 1 418 ? 12.172 -18.219 7.508 1 95.75 418 ALA B C 1
ATOM 8280 O O . ALA B 1 418 ? 11.984 -19.438 7.668 1 95.75 418 ALA B O 1
ATOM 8281 N N . ALA B 1 419 ? 11.641 -17.359 8.203 1 90.94 419 ALA B N 1
ATOM 8282 C CA . ALA B 1 419 ? 11.016 -17.672 9.484 1 90.94 419 ALA B CA 1
ATOM 8283 C C . ALA B 1 419 ? 9.906 -18.703 9.32 1 90.94 419 ALA B C 1
ATOM 8285 O O . ALA B 1 419 ? 9.883 -19.734 10.016 1 90.94 419 ALA B O 1
ATOM 8286 N N . PRO B 1 420 ? 9.047 -18.609 8.406 1 91.88 420 PRO B N 1
ATOM 8287 C CA . PRO B 1 420 ? 7.949 -19.562 8.359 1 91.88 420 PRO B CA 1
ATOM 8288 C C . PRO B 1 420 ? 8.352 -20.906 7.73 1 91.88 420 PRO B C 1
ATOM 8290 O O . PRO B 1 420 ? 7.645 -21.891 7.875 1 91.88 420 PRO B O 1
ATOM 8293 N N . PHE B 1 421 ? 9.492 -20.984 7.047 1 93.25 421 PHE B N 1
ATOM 8294 C CA . PHE B 1 421 ? 9.82 -22.172 6.262 1 93.25 421 PHE B CA 1
ATOM 8295 C C . PHE B 1 421 ? 10.852 -23.031 6.977 1 93.25 421 PHE B C 1
ATOM 8297 O O . PHE B 1 421 ? 10.859 -24.25 6.84 1 93.25 421 PHE B O 1
ATOM 8304 N N . THR B 1 422 ? 11.812 -22.422 7.68 1 83.94 422 THR B N 1
ATOM 8305 C CA . THR B 1 422 ? 12.961 -23.125 8.234 1 83.94 422 THR B CA 1
ATOM 8306 C C . THR B 1 422 ? 12.516 -24.219 9.195 1 83.94 422 THR B C 1
ATOM 8308 O O . THR B 1 422 ? 12.961 -25.359 9.086 1 83.94 422 THR B O 1
ATOM 8311 N N . GLN B 1 423 ? 11.641 -23.891 10 1 75.25 423 GLN B N 1
ATOM 8312 C CA . GLN B 1 423 ? 11.188 -24.906 10.953 1 75.25 423 GLN B CA 1
ATOM 8313 C C . GLN B 1 423 ? 10.422 -26.016 10.25 1 75.25 423 GLN B C 1
ATOM 8315 O O . GLN B 1 423 ? 10.586 -27.203 10.57 1 75.25 423 GLN B O 1
ATOM 8320 N N . ALA B 1 424 ? 9.773 -25.688 9.281 1 79.25 424 ALA B N 1
ATOM 8321 C CA . ALA B 1 424 ? 8.961 -26.672 8.555 1 79.25 424 ALA B CA 1
ATOM 8322 C C . ALA B 1 424 ? 9.836 -27.625 7.758 1 79.25 424 ALA B C 1
ATOM 8324 O O . ALA B 1 424 ? 9.586 -28.828 7.742 1 79.25 424 ALA B O 1
ATOM 8325 N N . ALA B 1 425 ? 10.852 -27.125 7.195 1 80.44 425 ALA B N 1
ATOM 8326 C CA . ALA B 1 425 ? 11.75 -27.953 6.395 1 80.44 425 ALA B CA 1
ATOM 8327 C C . ALA B 1 425 ? 12.523 -28.922 7.273 1 80.44 425 ALA B C 1
ATOM 8329 O O . ALA B 1 425 ? 12.688 -30.094 6.918 1 80.44 425 ALA B O 1
ATOM 8330 N N . ALA B 1 426 ? 12.922 -28.438 8.406 1 75.44 426 ALA B N 1
ATOM 8331 C CA . ALA B 1 426 ? 13.656 -29.281 9.336 1 75.44 426 ALA B CA 1
ATOM 8332 C C . ALA B 1 426 ? 12.781 -30.438 9.828 1 75.44 426 ALA B C 1
ATOM 8334 O O . ALA B 1 426 ? 13.234 -31.578 9.898 1 75.44 426 ALA B O 1
ATOM 8335 N N . ALA B 1 427 ? 11.617 -30.109 10.031 1 74 427 ALA B N 1
ATOM 8336 C CA . ALA B 1 427 ? 10.688 -31.125 10.508 1 74 427 ALA B CA 1
ATOM 8337 C C . ALA B 1 427 ? 10.406 -32.156 9.422 1 74 427 ALA B C 1
ATOM 8339 O O . ALA B 1 427 ? 10.336 -33.375 9.703 1 74 427 ALA B O 1
ATOM 8340 N N . ALA B 1 428 ? 10.273 -31.719 8.234 1 71.19 428 ALA B N 1
ATOM 8341 C CA . ALA B 1 428 ? 10.023 -32.625 7.113 1 71.19 428 ALA B CA 1
ATOM 8342 C C . ALA B 1 428 ? 11.211 -33.562 6.875 1 71.19 428 ALA B C 1
ATOM 8344 O O . ALA B 1 428 ? 11.031 -34.75 6.598 1 71.19 428 ALA B O 1
ATOM 8345 N N . ALA B 1 429 ? 12.359 -33 7.012 1 69.94 429 ALA B N 1
ATOM 8346 C CA . ALA B 1 429 ? 13.57 -33.812 6.828 1 69.94 429 ALA B CA 1
ATOM 8347 C C . ALA B 1 429 ? 13.695 -34.875 7.91 1 69.94 429 ALA B C 1
ATOM 8349 O O . ALA B 1 429 ? 14.109 -36 7.633 1 69.94 429 ALA B O 1
ATOM 8350 N N . ALA B 1 430 ? 13.344 -34.469 9.07 1 66.56 430 ALA B N 1
ATOM 8351 C CA . ALA B 1 430 ? 13.422 -35.375 10.195 1 66.56 430 ALA B CA 1
ATOM 8352 C C . ALA B 1 430 ? 12.398 -36.5 10.055 1 66.56 430 ALA B C 1
ATOM 8354 O O . ALA B 1 430 ? 12.648 -37.625 10.469 1 66.56 430 ALA B O 1
ATOM 8355 N N . ALA B 1 431 ? 11.258 -36.094 9.547 1 57.88 431 ALA B N 1
ATOM 8356 C CA . ALA B 1 431 ? 10.164 -37.062 9.422 1 57.88 431 ALA B CA 1
ATOM 8357 C C . ALA B 1 431 ? 10.438 -38.062 8.297 1 57.88 431 ALA B C 1
ATOM 8359 O O . ALA B 1 431 ? 9.828 -39.125 8.258 1 57.88 431 ALA B O 1
ATOM 8360 N N . ALA B 1 432 ? 11.133 -37.688 7.211 1 55.25 432 ALA B N 1
ATOM 8361 C CA . ALA B 1 432 ? 11.391 -38.625 6.113 1 55.25 432 ALA B CA 1
ATOM 8362 C C . ALA B 1 432 ? 11.789 -40 6.645 1 55.25 432 ALA B C 1
ATOM 8364 O O . ALA B 1 432 ? 11.594 -41 5.969 1 55.25 432 ALA B O 1
ATOM 8365 N N . GLY B 1 433 ? 12.078 -40.094 8.031 1 48.81 433 GLY B N 1
ATOM 8366 C CA . GLY B 1 433 ? 12.289 -41.406 8.609 1 48.81 433 GLY B CA 1
ATOM 8367 C C . GLY B 1 433 ? 11.219 -41.812 9.609 1 48.81 433 GLY B C 1
ATOM 8368 O O . GLY B 1 433 ? 11.148 -42.969 10.031 1 48.81 433 GLY B O 1
ATOM 8369 N N . LYS B 1 434 ? 10.633 -40.938 10.422 1 49.88 434 LYS B N 1
ATOM 8370 C CA . LYS B 1 434 ? 9.672 -41.281 11.461 1 49.88 434 LYS B CA 1
ATOM 8371 C C . LYS B 1 434 ? 8.297 -40.719 11.156 1 49.88 434 LYS B C 1
ATOM 8373 O O . LYS B 1 434 ? 8.164 -39.812 10.32 1 49.88 434 LYS B O 1
ATOM 8378 N N . GLN B 1 435 ? 7.172 -41.188 11.68 1 45.88 435 GLN B N 1
ATOM 8379 C CA . GLN B 1 435 ? 5.766 -40.812 11.531 1 45.88 435 GLN B CA 1
ATOM 8380 C C . GLN B 1 435 ? 5.523 -39.375 11.938 1 45.88 435 GLN B C 1
ATOM 8382 O O . GLN B 1 435 ? 4.438 -38.844 11.719 1 45.88 435 GLN B O 1
ATOM 8387 N N . ALA B 1 436 ? 6.219 -38.688 12.859 1 44.19 436 ALA B N 1
ATOM 8388 C CA . ALA B 1 436 ? 5.98 -37.406 13.531 1 44.19 436 ALA B CA 1
ATOM 8389 C C . ALA B 1 436 ? 6.043 -36.25 12.547 1 44.19 436 ALA B C 1
ATOM 8391 O O . ALA B 1 436 ? 5.848 -35.094 12.93 1 44.19 436 ALA B O 1
ATOM 8392 N N . ALA B 1 437 ? 6.52 -36.219 11.352 1 48.34 437 ALA B N 1
ATOM 8393 C CA . ALA B 1 437 ? 6.828 -35.344 10.234 1 48.34 437 ALA B CA 1
ATOM 8394 C C . ALA B 1 437 ? 5.582 -34.594 9.75 1 48.34 437 ALA B C 1
ATOM 8396 O O . ALA B 1 437 ? 5.676 -33.562 9.086 1 48.34 437 ALA B O 1
ATOM 8397 N N . ALA B 1 438 ? 4.441 -35.188 10.047 1 51.5 438 ALA B N 1
ATOM 8398 C CA . ALA B 1 438 ? 3.172 -34.906 9.391 1 51.5 438 ALA B CA 1
ATOM 8399 C C . ALA B 1 438 ? 2.684 -33.5 9.781 1 51.5 438 ALA B C 1
ATOM 8401 O O . ALA B 1 438 ? 1.872 -32.906 9.07 1 51.5 438 ALA B O 1
ATOM 8402 N N . THR B 1 439 ? 3.338 -32.969 10.836 1 60.38 439 THR B N 1
ATOM 8403 C CA . THR B 1 439 ? 2.709 -31.719 11.273 1 60.38 439 THR B CA 1
ATOM 8404 C C . THR B 1 439 ? 3.572 -30.516 10.914 1 60.38 439 THR B C 1
ATOM 8406 O O . THR B 1 439 ? 3.176 -29.359 11.133 1 60.38 439 THR B O 1
ATOM 8409 N N . ALA B 1 440 ? 4.699 -30.812 10.266 1 66.56 440 ALA B N 1
ATOM 8410 C CA . ALA B 1 440 ? 5.594 -29.672 10.047 1 66.56 440 ALA B CA 1
ATOM 8411 C C . ALA B 1 440 ? 5.086 -28.781 8.914 1 66.56 440 ALA B C 1
ATOM 8413 O O . ALA B 1 440 ? 4.828 -29.266 7.805 1 66.56 440 ALA B O 1
ATOM 8414 N N . GLY B 1 441 ? 4.914 -27.531 9.172 1 80 441 GLY B N 1
ATOM 8415 C CA . GLY B 1 441 ? 4.562 -26.562 8.141 1 80 441 GLY B CA 1
ATOM 8416 C C . GLY B 1 441 ? 3.066 -26.453 7.926 1 80 441 GLY B C 1
ATOM 8417 O O . GLY B 1 441 ? 2.621 -25.906 6.914 1 80 441 GLY B O 1
ATOM 8418 N N . LEU B 1 442 ? 2.422 -27.094 8.828 1 85.25 442 LEU B N 1
ATOM 8419 C CA . LEU B 1 442 ? 0.969 -27 8.742 1 85.25 442 LEU B CA 1
ATOM 8420 C C . LEU B 1 442 ? 0.487 -25.609 9.18 1 85.25 442 LEU B C 1
ATOM 8422 O O . LEU B 1 442 ? 1.212 -24.891 9.859 1 85.25 442 LEU B O 1
ATOM 8426 N N . PRO B 1 443 ? -0.673 -25.281 8.688 1 87.25 443 PRO B N 1
ATOM 8427 C CA . PRO B 1 443 ? -1.213 -23.984 9.148 1 87.25 443 PRO B CA 1
ATOM 8428 C C . PRO B 1 443 ? -1.486 -23.969 10.648 1 87.25 443 PRO B C 1
ATOM 8430 O O . PRO B 1 443 ? -1.702 -25.016 11.258 1 87.25 443 PRO B O 1
ATOM 8433 N N . PRO B 1 444 ? -1.421 -22.734 11.195 1 82.25 444 PRO B N 1
ATOM 8434 C CA . PRO B 1 444 ? -1.801 -22.641 12.609 1 82.25 444 PRO B CA 1
ATOM 8435 C C . PRO B 1 444 ? -3.277 -22.953 12.844 1 82.25 444 PRO B C 1
ATOM 8437 O O . PRO B 1 444 ? -4.082 -22.891 11.914 1 82.25 444 PRO B O 1
ATOM 8440 N N . ALA B 1 445 ? -3.516 -23.328 14.039 1 77.81 445 ALA B N 1
ATOM 8441 C CA . ALA B 1 445 ? -4.891 -23.641 14.414 1 77.81 445 ALA B CA 1
ATOM 8442 C C . ALA B 1 445 ? -5.812 -22.453 14.195 1 77.81 445 ALA B C 1
ATOM 8444 O O . ALA B 1 445 ? -6.945 -22.609 13.742 1 77.81 445 ALA B O 1
ATOM 8445 N N . THR B 1 446 ? -5.203 -21.312 14.539 1 81.06 446 THR B N 1
ATOM 8446 C CA . THR B 1 446 ? -5.938 -20.062 14.32 1 81.06 446 THR B CA 1
ATOM 8447 C C . THR B 1 446 ? -5.188 -19.156 13.344 1 81.06 446 THR B C 1
ATOM 8449 O O . THR B 1 446 ? -4.023 -18.812 13.586 1 81.06 446 THR B O 1
ATOM 8452 N N . PRO B 1 447 ? -5.891 -18.859 12.32 1 84 447 PRO B N 1
ATOM 8453 C CA . PRO B 1 447 ? -5.215 -17.953 11.383 1 84 447 PRO B CA 1
ATOM 8454 C C . PRO B 1 447 ? -4.875 -16.609 12.016 1 84 447 PRO B C 1
ATOM 8456 O O . PRO B 1 447 ? -5.559 -16.156 12.945 1 84 447 PRO B O 1
ATOM 8459 N N . PRO B 1 448 ? -3.861 -16.016 11.453 1 86.44 448 PRO B N 1
ATOM 8460 C CA . PRO B 1 448 ? -3.496 -14.703 12 1 86.44 448 PRO B CA 1
ATOM 8461 C C . PRO B 1 448 ? -4.59 -13.656 11.805 1 86.44 448 PRO B C 1
ATOM 8463 O O . PRO B 1 448 ? -5.293 -13.672 10.789 1 86.44 448 PRO B O 1
ATOM 8466 N N . GLN B 1 449 ? -4.531 -12.734 12.773 1 86.06 449 GLN B N 1
ATOM 8467 C CA . GLN B 1 449 ? -5.645 -11.789 12.797 1 86.06 449 GLN B CA 1
ATOM 8468 C C . GLN B 1 449 ? -5.199 -10.406 12.32 1 86.06 449 GLN B C 1
ATOM 8470 O O . GLN B 1 449 ? -6.027 -9.516 12.141 1 86.06 449 GLN B O 1
ATOM 8475 N N . SER B 1 450 ? -3.934 -10.25 12.203 1 89.5 450 SER B N 1
ATOM 8476 C CA . SER B 1 450 ? -3.42 -8.945 11.82 1 89.5 450 SER B CA 1
ATOM 8477 C C . SER B 1 450 ? -2.455 -9.055 10.641 1 89.5 450 SER B C 1
ATOM 8479 O O . SER B 1 450 ? -2.02 -10.148 10.289 1 89.5 450 SER B O 1
ATOM 8481 N N . ALA B 1 451 ? -2.207 -7.902 10.039 1 91.88 451 ALA B N 1
ATOM 8482 C CA . ALA B 1 451 ? -1.251 -7.859 8.938 1 91.88 451 ALA B CA 1
ATOM 8483 C C . ALA B 1 451 ? 0.176 -8.062 9.438 1 91.88 451 ALA B C 1
ATOM 8485 O O . ALA B 1 451 ? 1.058 -8.469 8.68 1 91.88 451 ALA B O 1
ATOM 8486 N N . CYS B 1 452 ? 0.434 -7.754 10.719 1 91.62 452 CYS B N 1
ATOM 8487 C CA . CYS B 1 452 ? 1.753 -7.922 11.32 1 91.62 452 CYS B CA 1
ATOM 8488 C C . CYS B 1 452 ? 2.016 -9.383 11.656 1 91.62 452 CYS B C 1
ATOM 8490 O O . CYS B 1 452 ? 1.334 -9.961 12.508 1 91.62 452 CYS B O 1
ATOM 8492 N N . ARG B 1 453 ? 3.01 -9.984 10.961 1 90.62 453 ARG B N 1
ATOM 8493 C CA . ARG B 1 453 ? 3.336 -11.398 11.141 1 90.62 453 ARG B CA 1
ATOM 8494 C C . ARG B 1 453 ? 4.695 -11.562 11.812 1 90.62 453 ARG B C 1
ATOM 8496 O O . ARG B 1 453 ? 5.445 -10.594 11.953 1 90.62 453 ARG B O 1
ATOM 8503 N N . ALA B 1 454 ? 4.977 -12.742 12.242 1 83.5 454 ALA B N 1
ATOM 8504 C CA . ALA B 1 454 ? 6.273 -13.039 12.844 1 83.5 454 ALA B CA 1
ATOM 8505 C C . ALA B 1 454 ? 7.41 -12.758 11.867 1 83.5 454 ALA B C 1
ATOM 8507 O O . ALA B 1 454 ? 7.254 -12.93 10.656 1 83.5 454 ALA B O 1
ATOM 8508 N N . GLY B 1 455 ? 8.516 -12.305 12.383 1 87.19 455 GLY B N 1
ATOM 8509 C CA . GLY B 1 455 ? 9.68 -12.016 11.562 1 87.19 455 GLY B CA 1
ATOM 8510 C C . GLY B 1 455 ? 9.617 -10.656 10.898 1 87.19 455 GLY B C 1
ATOM 8511 O O . GLY B 1 455 ? 10.445 -10.344 10.039 1 87.19 455 GLY B O 1
ATOM 8512 N N . GLY B 1 456 ? 8.594 -9.852 11.305 1 88.94 456 GLY B N 1
ATOM 8513 C CA . GLY B 1 456 ? 8.469 -8.523 10.734 1 88.94 456 GLY B CA 1
ATOM 8514 C C . GLY B 1 456 ? 7.812 -8.516 9.367 1 88.94 456 GLY B C 1
ATOM 8515 O O . GLY B 1 456 ? 7.879 -7.52 8.648 1 88.94 456 GLY B O 1
ATOM 8516 N N . LEU B 1 457 ? 7.188 -9.656 8.992 1 91.38 457 LEU B N 1
ATOM 8517 C CA . LEU B 1 457 ? 6.465 -9.742 7.723 1 91.38 457 LEU B CA 1
ATOM 8518 C C . LEU B 1 457 ? 5.148 -8.977 7.793 1 91.38 457 LEU B C 1
ATOM 8520 O O . LEU B 1 457 ? 4.477 -8.984 8.828 1 91.38 457 LEU B O 1
ATOM 8524 N N . VAL B 1 458 ? 4.84 -8.281 6.719 1 89.62 458 VAL B N 1
ATOM 8525 C CA . VAL B 1 458 ? 3.553 -7.602 6.621 1 89.62 458 VAL B CA 1
ATOM 8526 C C . VAL B 1 458 ? 2.725 -8.219 5.5 1 89.62 458 VAL B C 1
ATOM 8528 O O . VAL B 1 458 ? 3.102 -8.148 4.328 1 89.62 458 VAL B O 1
ATOM 8531 N N . ALA B 1 459 ? 1.671 -8.766 5.867 1 88 459 ALA B N 1
ATOM 8532 C CA . ALA B 1 459 ? 0.776 -9.375 4.883 1 88 459 ALA B CA 1
ATOM 8533 C C . ALA B 1 459 ? -0.143 -8.328 4.262 1 88 459 ALA B C 1
ATOM 8535 O O . ALA B 1 459 ? -0.502 -7.344 4.91 1 88 459 ALA B O 1
ATOM 8536 N N . GLY B 1 460 ? -0.419 -8.469 2.969 1 77.81 460 GLY B N 1
ATOM 8537 C CA . GLY B 1 460 ? -1.404 -7.613 2.324 1 77.81 460 GLY B CA 1
ATOM 8538 C C . GLY B 1 460 ? -0.794 -6.395 1.661 1 77.81 460 GLY B C 1
ATOM 8539 O O . GLY B 1 460 ? -1.51 -5.469 1.275 1 77.81 460 GLY B O 1
ATOM 8540 N N . GLY B 1 461 ? 0.493 -6.172 1.615 1 68.94 461 GLY B N 1
ATOM 8541 C CA . GLY B 1 461 ? 1.171 -4.98 1.13 1 68.94 461 GLY B CA 1
ATOM 8542 C C . GLY B 1 461 ? 1.049 -4.793 -0.371 1 68.94 461 GLY B C 1
ATOM 8543 O O . GLY B 1 461 ? 1.333 -3.713 -0.893 1 68.94 461 GLY B O 1
ATOM 8544 N N . CYS B 1 462 ? 0.491 -5.633 -1.166 1 64.12 462 CYS B N 1
ATOM 8545 C CA . CYS B 1 462 ? 0.475 -5.543 -2.621 1 64.12 462 CYS B CA 1
ATOM 8546 C C . CYS B 1 462 ? -0.95 -5.617 -3.156 1 64.12 462 CYS B C 1
ATOM 8548 O O . CYS B 1 462 ? -1.216 -6.32 -4.133 1 64.12 462 CYS B O 1
ATOM 8550 N N . ARG B 1 463 ? -1.787 -4.816 -2.402 1 64.25 463 ARG B N 1
ATOM 8551 C CA . ARG B 1 463 ? -3.188 -4.879 -2.807 1 64.25 463 ARG B CA 1
ATOM 8552 C C . ARG B 1 463 ? -3.695 -3.508 -3.24 1 64.25 463 ARG B C 1
ATOM 8554 O O . ARG B 1 463 ? -3.205 -2.48 -2.766 1 64.25 463 ARG B O 1
ATOM 8561 N N . THR B 1 464 ? -4.621 -3.502 -4.23 1 62.34 464 THR B N 1
ATOM 8562 C CA . THR B 1 464 ? -5.188 -2.266 -4.758 1 62.34 464 THR B CA 1
ATOM 8563 C C . THR B 1 464 ? -6.656 -2.135 -4.367 1 62.34 464 THR B C 1
ATOM 8565 O O . THR B 1 464 ? -7.336 -3.139 -4.141 1 62.34 464 THR B O 1
ATOM 8568 N N . ALA B 1 465 ? -6.914 -0.77 -4.008 1 58.69 465 ALA B N 1
ATOM 8569 C CA . ALA B 1 465 ? -8.312 -0.429 -3.777 1 58.69 465 ALA B CA 1
ATOM 8570 C C . ALA B 1 465 ? -8.969 0.08 -5.055 1 58.69 465 ALA B C 1
ATOM 8572 O O . ALA B 1 465 ? -8.461 1 -5.699 1 58.69 465 ALA B O 1
ATOM 8573 N N . GLY B 1 466 ? -9.727 -0.756 -5.75 1 56.69 466 GLY B N 1
ATOM 8574 C CA . GLY B 1 466 ? -10.414 -0.252 -6.93 1 56.69 466 GLY B CA 1
ATOM 8575 C C . GLY B 1 466 ? -9.852 -0.803 -8.227 1 56.69 466 GLY B C 1
ATOM 8576 O O . GLY B 1 466 ? -9.414 -1.952 -8.281 1 56.69 466 GLY B O 1
ATOM 8577 N N . GLN B 1 467 ? -9.891 0.095 -9.234 1 53.84 467 GLN B N 1
ATOM 8578 C CA . GLN B 1 467 ? -9.633 -0.398 -10.586 1 53.84 467 GLN B CA 1
ATOM 8579 C C . GLN B 1 467 ? -8.172 -0.189 -10.977 1 53.84 467 GLN B C 1
ATOM 8581 O O . GLN B 1 467 ? -7.691 -0.765 -11.953 1 53.84 467 GLN B O 1
ATOM 8586 N N . ALA B 1 468 ? -7.484 0.568 -10.156 1 56.03 468 ALA B N 1
ATOM 8587 C CA . ALA B 1 468 ? -6.121 0.872 -10.586 1 56.03 468 ALA B CA 1
ATOM 8588 C C . ALA B 1 468 ? -5.102 0.084 -9.766 1 56.03 468 ALA B C 1
ATOM 8590 O O . ALA B 1 468 ? -5.324 -0.194 -8.586 1 56.03 468 ALA B O 1
ATOM 8591 N N . SER B 1 469 ? -4.215 -0.583 -10.531 1 57.16 469 SER B N 1
ATOM 8592 C CA . SER B 1 469 ? -3.107 -1.238 -9.844 1 57.16 469 SER B CA 1
ATOM 8593 C C . SER B 1 469 ? -2.299 -0.24 -9.023 1 57.16 469 SER B C 1
ATOM 8595 O O . SER B 1 469 ? -2.266 0.951 -9.336 1 57.16 469 SER B O 1
ATOM 8597 N N . SER B 1 470 ? -1.911 -0.623 -7.785 1 56.97 470 SER B N 1
ATOM 8598 C CA . SER B 1 470 ? -1.277 0.298 -6.848 1 56.97 470 SER B CA 1
ATOM 8599 C C . SER B 1 470 ? 0.241 0.152 -6.871 1 56.97 470 SER B C 1
ATOM 8601 O O . SER B 1 470 ? 0.762 -0.965 -6.859 1 56.97 470 SER B O 1
ATOM 8603 N N . ASN B 1 471 ? 0.864 1.284 -7.121 1 60.34 471 ASN B N 1
ATOM 8604 C CA . ASN B 1 471 ? 2.307 1.437 -6.957 1 60.34 471 ASN B CA 1
ATOM 8605 C C . ASN B 1 471 ? 2.67 1.805 -5.52 1 60.34 471 ASN B C 1
ATOM 8607 O O . ASN B 1 471 ? 3.553 2.631 -5.293 1 60.34 471 ASN B O 1
ATOM 8611 N N . ALA B 1 472 ? 2.045 1.084 -4.5 1 64.44 472 ALA B N 1
ATOM 8612 C CA . ALA B 1 472 ? 2.338 1.444 -3.117 1 64.44 472 ALA B CA 1
ATOM 8613 C C . ALA B 1 472 ? 3.686 0.88 -2.676 1 64.44 472 ALA B C 1
ATOM 8615 O O . ALA B 1 472 ? 4.062 -0.225 -3.074 1 64.44 472 ALA B O 1
ATOM 8616 N N . MET B 1 473 ? 4.406 1.75 -1.944 1 74.56 473 MET B N 1
ATOM 8617 C CA . MET B 1 473 ? 5.598 1.24 -1.27 1 74.56 473 MET B CA 1
ATOM 8618 C C . MET B 1 473 ? 5.215 0.327 -0.11 1 74.56 473 MET B C 1
ATOM 8620 O O . MET B 1 473 ? 4.328 0.657 0.68 1 74.56 473 MET B O 1
ATOM 8624 N N . LEU B 1 474 ? 5.848 -0.734 -0.056 1 84.12 474 LEU B N 1
ATOM 8625 C CA . LEU B 1 474 ? 5.602 -1.656 1.047 1 84.12 474 LEU B CA 1
ATOM 8626 C C . LEU B 1 474 ? 5.938 -1.007 2.385 1 84.12 474 LEU B C 1
ATOM 8628 O O . LEU B 1 474 ? 7.004 -0.407 2.539 1 84.12 474 LEU B O 1
ATOM 8632 N N . PRO B 1 475 ? 5.094 -1.099 3.346 1 87.88 475 PRO B N 1
ATOM 8633 C CA . PRO B 1 475 ? 5.293 -0.424 4.629 1 87.88 475 PRO B CA 1
ATOM 8634 C C . PRO B 1 475 ? 6.652 -0.74 5.254 1 87.88 475 PRO B C 1
ATOM 8636 O O . PRO B 1 475 ? 7.277 0.137 5.855 1 87.88 475 PRO B O 1
ATOM 8639 N N . GLY B 1 476 ? 7.078 -1.947 5.109 1 91.31 476 GLY B N 1
ATOM 8640 C CA . GLY B 1 476 ? 8.367 -2.318 5.672 1 91.31 476 GLY B CA 1
ATOM 8641 C C . GLY B 1 476 ? 9.531 -1.588 5.023 1 91.31 476 GLY B C 1
ATOM 8642 O O . GLY B 1 476 ? 10.539 -1.305 5.68 1 91.31 476 GLY B O 1
ATOM 8643 N N . VAL B 1 477 ? 9.43 -1.285 3.758 1 91.94 477 VAL B N 1
ATOM 8644 C CA . VAL B 1 477 ? 10.469 -0.548 3.051 1 91.94 477 VAL B CA 1
ATOM 8645 C C . VAL B 1 477 ? 10.516 0.894 3.553 1 91.94 477 VAL B C 1
ATOM 8647 O O . VAL B 1 477 ? 11.594 1.474 3.699 1 91.94 477 VAL B O 1
ATOM 8650 N N . VAL B 1 478 ? 9.383 1.408 3.863 1 91.12 478 VAL B N 1
ATOM 8651 C CA . VAL B 1 478 ? 9.297 2.748 4.434 1 91.12 478 VAL B CA 1
ATOM 8652 C C . VAL B 1 478 ? 9.961 2.773 5.809 1 91.12 478 VAL B C 1
ATOM 8654 O O . VAL B 1 478 ? 10.766 3.656 6.098 1 91.12 478 VAL B O 1
ATOM 8657 N N . ALA B 1 479 ? 9.664 1.793 6.578 1 93.19 479 ALA B N 1
ATOM 8658 C CA . ALA B 1 479 ? 10.242 1.707 7.918 1 93.19 479 ALA B CA 1
ATOM 8659 C C . ALA B 1 479 ? 11.758 1.543 7.855 1 93.19 479 ALA B C 1
ATOM 8661 O O . ALA B 1 479 ? 12.477 2.08 8.695 1 93.19 479 ALA B O 1
ATOM 8662 N N . ALA B 1 480 ? 12.172 0.797 6.902 1 94.69 480 ALA B N 1
ATOM 8663 C CA . ALA B 1 480 ? 13.609 0.62 6.734 1 94.69 480 ALA B CA 1
ATOM 8664 C C . ALA B 1 480 ? 14.281 1.938 6.367 1 94.69 480 ALA B C 1
ATOM 8666 O O . ALA B 1 480 ? 15.367 2.25 6.867 1 94.69 480 ALA B O 1
ATOM 8667 N N . ALA B 1 481 ? 13.68 2.67 5.516 1 95.44 481 ALA B N 1
ATOM 8668 C CA . ALA B 1 481 ? 14.219 3.973 5.137 1 95.44 481 ALA B CA 1
ATOM 8669 C C . ALA B 1 481 ? 14.32 4.898 6.348 1 95.44 481 ALA B C 1
ATOM 8671 O O . ALA B 1 481 ? 15.305 5.625 6.504 1 95.44 481 ALA B O 1
ATOM 8672 N N . GLU B 1 482 ? 13.336 4.883 7.199 1 95.25 482 GLU B N 1
ATOM 8673 C CA . GLU B 1 482 ? 13.359 5.672 8.43 1 95.25 482 GLU B CA 1
ATOM 8674 C C . GLU B 1 482 ? 14.531 5.27 9.32 1 95.25 482 GLU B C 1
ATOM 8676 O O . GLU B 1 482 ? 15.273 6.125 9.797 1 95.25 482 GLU B O 1
ATOM 8681 N N . ARG B 1 483 ? 14.633 4.02 9.484 1 94.94 483 ARG B N 1
ATOM 8682 C CA . ARG B 1 483 ? 15.68 3.473 10.344 1 94.94 483 ARG B CA 1
ATOM 8683 C C . ARG B 1 483 ? 17.062 3.822 9.812 1 94.94 483 ARG B C 1
ATOM 8685 O O . ARG B 1 483 ? 17.922 4.297 10.555 1 94.94 483 ARG B O 1
ATOM 8692 N N . ASP B 1 484 ? 17.219 3.621 8.594 1 96.88 484 ASP B N 1
ATOM 8693 C CA . ASP B 1 484 ? 18.516 3.836 7.984 1 96.88 484 ASP B CA 1
ATOM 8694 C C . ASP B 1 484 ? 18.891 5.316 7.984 1 96.88 484 ASP B C 1
ATOM 8696 O O . ASP B 1 484 ? 20.031 5.676 8.258 1 96.88 484 ASP B O 1
ATOM 8700 N N . ALA B 1 485 ? 17.938 6.109 7.664 1 97.62 485 ALA B N 1
ATOM 8701 C CA . ALA B 1 485 ? 18.188 7.547 7.664 1 97.62 485 ALA B CA 1
ATOM 8702 C C . ALA B 1 485 ? 18.578 8.039 9.055 1 97.62 485 ALA B C 1
ATOM 8704 O O . ALA B 1 485 ? 19.516 8.82 9.195 1 97.62 485 ALA B O 1
ATOM 8705 N N . ALA B 1 486 ? 17.875 7.617 10.07 1 96.88 486 ALA B N 1
ATOM 8706 C CA . ALA B 1 486 ? 18.203 8 11.438 1 96.88 486 ALA B CA 1
ATOM 8707 C C . ALA B 1 486 ? 19.609 7.539 11.82 1 96.88 486 ALA B C 1
ATOM 8709 O O . ALA B 1 486 ? 20.375 8.289 12.438 1 96.88 486 ALA B O 1
ATOM 8710 N N . ALA B 1 487 ? 19.969 6.359 11.43 1 96.25 487 ALA B N 1
ATOM 8711 C CA . ALA B 1 487 ? 21.297 5.832 11.711 1 96.25 487 ALA B CA 1
ATOM 8712 C C . ALA B 1 487 ? 22.375 6.656 11.008 1 96.25 487 ALA B C 1
ATOM 8714 O O . ALA B 1 487 ? 23.438 6.902 11.578 1 96.25 487 ALA B O 1
ATOM 8715 N N . LEU B 1 488 ? 22.078 7.059 9.82 1 97.88 488 LEU B N 1
ATOM 8716 C CA . LEU B 1 488 ? 23.031 7.867 9.062 1 97.88 488 LEU B CA 1
ATOM 8717 C C . LEU B 1 488 ? 23.219 9.234 9.703 1 97.88 488 LEU B C 1
ATOM 8719 O O . LEU B 1 488 ? 24.328 9.75 9.773 1 97.88 488 LEU B O 1
ATOM 8723 N N . GLN B 1 489 ? 22.141 9.867 10.172 1 97.94 489 GLN B N 1
ATOM 8724 C CA . GLN B 1 489 ? 22.266 11.125 10.891 1 97.94 489 GLN B CA 1
ATOM 8725 C C . GLN B 1 489 ? 23.109 10.969 12.141 1 97.94 489 GLN B C 1
ATOM 8727 O O . GLN B 1 489 ? 23.906 11.852 12.484 1 97.94 489 GLN B O 1
ATOM 8732 N N . LEU B 1 490 ? 22.906 9.875 12.805 1 96.69 490 LEU B N 1
ATOM 8733 C CA . LEU B 1 490 ? 23.719 9.617 13.992 1 96.69 490 LEU B CA 1
ATOM 8734 C C . LEU B 1 490 ? 25.188 9.422 13.625 1 96.69 490 LEU B C 1
ATOM 8736 O O . LEU B 1 490 ? 26.078 9.844 14.359 1 96.69 490 LEU B O 1
ATOM 8740 N N . ALA B 1 491 ? 25.422 8.805 12.5 1 97.5 491 ALA B N 1
ATOM 8741 C CA . ALA B 1 491 ? 26.797 8.672 12.008 1 97.5 491 ALA B CA 1
ATOM 8742 C C . ALA B 1 491 ? 27.406 10.031 11.711 1 97.5 491 ALA B C 1
ATOM 8744 O O . ALA B 1 491 ? 28.609 10.25 11.953 1 97.5 491 ALA B O 1
ATOM 8745 N N . VAL B 1 492 ? 26.609 10.898 11.18 1 98.12 492 VAL B N 1
ATOM 8746 C CA . VAL B 1 492 ? 27.047 12.266 10.891 1 98.12 492 VAL B CA 1
ATOM 8747 C C . VAL B 1 492 ? 27.484 12.953 12.188 1 98.12 492 VAL B C 1
ATOM 8749 O O . VAL B 1 492 ? 28.391 13.797 12.172 1 98.12 492 VAL B O 1
ATOM 8752 N N . LEU B 1 493 ? 26.953 12.539 13.32 1 97.81 493 LEU B N 1
ATOM 8753 C CA . LEU B 1 493 ? 27.172 13.219 14.594 1 97.81 493 LEU B CA 1
ATOM 8754 C C . LEU B 1 493 ? 28.188 12.469 15.445 1 97.81 493 LEU B C 1
ATOM 8756 O O . LEU B 1 493 ? 28.328 12.75 16.641 1 97.81 493 LEU B O 1
ATOM 8760 N N . THR B 1 494 ? 28.859 11.523 14.914 1 96.38 494 THR B N 1
ATOM 8761 C CA . THR B 1 494 ? 29.719 10.633 15.68 1 96.38 494 THR B CA 1
ATOM 8762 C C . THR B 1 494 ? 30.844 11.414 16.359 1 96.38 494 THR B C 1
ATOM 8764 O O . THR B 1 494 ? 31.328 11.023 17.422 1 96.38 494 THR B O 1
ATOM 8767 N N . ALA B 1 495 ? 31.234 12.555 15.789 1 95.81 495 ALA B N 1
ATOM 8768 C CA . ALA B 1 495 ? 32.344 13.344 16.328 1 95.81 495 ALA B CA 1
ATOM 8769 C C . ALA B 1 495 ? 31.922 14.078 17.594 1 95.81 495 ALA B C 1
ATOM 8771 O O . ALA B 1 495 ? 32.781 14.555 18.359 1 95.81 495 ALA B O 1
ATOM 8772 N N . LEU B 1 496 ? 30.641 14.242 17.844 1 97.44 496 LEU B N 1
ATOM 8773 C CA . LEU B 1 496 ? 30.172 14.906 19.047 1 97.44 496 LEU B CA 1
ATOM 8774 C C . LEU B 1 496 ? 30.391 14.023 20.281 1 97.44 496 LEU B C 1
ATOM 8776 O O . LEU B 1 496 ? 30.391 12.789 20.172 1 97.44 496 LEU B O 1
ATOM 8780 N N . PRO B 1 497 ? 30.516 14.617 21.438 1 96.5 497 PRO B N 1
ATOM 8781 C CA . PRO B 1 497 ? 30.609 13.82 22.656 1 96.5 497 PRO B CA 1
ATOM 8782 C C . PRO B 1 497 ? 29.375 12.953 22.891 1 96.5 497 PRO B C 1
ATOM 8784 O O . PRO B 1 497 ? 28.25 13.375 22.578 1 96.5 497 PRO B O 1
ATOM 8787 N N . GLU B 1 498 ? 29.594 11.844 23.469 1 95.19 498 GLU B N 1
ATOM 8788 C CA . GLU B 1 498 ? 28.516 10.891 23.719 1 95.19 498 GLU B CA 1
ATOM 8789 C C . GLU B 1 498 ? 27.406 11.523 24.531 1 95.19 498 GLU B C 1
ATOM 8791 O O . GLU B 1 498 ? 26.219 11.266 24.297 1 95.19 498 GLU B O 1
ATOM 8796 N N . GLU B 1 499 ? 27.766 12.32 25.484 1 94.62 499 GLU B N 1
ATOM 8797 C CA . GLU B 1 499 ? 26.781 12.977 26.344 1 94.62 499 GLU B CA 1
ATOM 8798 C C . GLU B 1 499 ? 25.859 13.883 25.531 1 94.62 499 GLU B C 1
ATOM 8800 O O . GLU B 1 499 ? 24.656 13.961 25.797 1 94.62 499 GLU B O 1
ATOM 8805 N N . ALA B 1 500 ? 26.438 14.539 24.547 1 95.44 500 ALA B N 1
ATOM 8806 C CA . ALA B 1 500 ? 25.641 15.398 23.672 1 95.44 500 ALA B CA 1
ATOM 8807 C C . ALA B 1 500 ? 24.719 14.578 22.781 1 95.44 500 ALA B C 1
ATOM 8809 O O . ALA B 1 500 ? 23.562 14.945 22.578 1 95.44 500 ALA B O 1
ATOM 8810 N N . ARG B 1 501 ? 25.188 13.492 22.297 1 94.75 501 ARG B N 1
ATOM 8811 C CA . ARG B 1 501 ? 24.406 12.633 21.422 1 94.75 501 ARG B CA 1
ATOM 8812 C C . ARG B 1 501 ? 23.219 12.023 22.172 1 94.75 501 ARG B C 1
ATOM 8814 O O . ARG B 1 501 ? 22.156 11.82 21.594 1 94.75 501 ARG B O 1
ATOM 8821 N N . ARG B 1 502 ? 23.391 11.766 23.406 1 91.88 502 ARG B N 1
ATOM 8822 C CA . ARG B 1 502 ? 22.344 11.164 24.219 1 91.88 502 ARG B CA 1
ATOM 8823 C C . ARG B 1 502 ? 21.188 12.133 24.422 1 91.88 502 ARG B C 1
ATOM 8825 O O . ARG B 1 502 ? 20.078 11.719 24.797 1 91.88 502 ARG B O 1
ATOM 8832 N N . LEU B 1 503 ? 21.453 13.398 24.188 1 93.88 503 LEU B N 1
ATOM 8833 C CA . LEU B 1 503 ? 20.422 14.406 24.344 1 93.88 503 LEU B CA 1
ATOM 8834 C C . LEU B 1 503 ? 19.516 14.438 23.125 1 93.88 503 LEU B C 1
ATOM 8836 O O . LEU B 1 503 ? 18.453 15.07 23.141 1 93.88 503 LEU B O 1
ATOM 8840 N N . LEU B 1 504 ? 19.906 13.672 22.109 1 94.62 504 LEU B N 1
ATOM 8841 C CA . LEU B 1 504 ? 19.203 13.766 20.844 1 94.62 504 LEU B CA 1
ATOM 8842 C C . LEU B 1 504 ? 18.359 12.516 20.594 1 94.62 504 LEU B C 1
ATOM 8844 O O . LEU B 1 504 ? 18.828 11.398 20.797 1 94.62 504 LEU B O 1
ATOM 8848 N N . CYS B 1 505 ? 17.156 12.703 20.281 1 94.44 505 CYS B N 1
ATOM 8849 C CA . CYS B 1 505 ? 16.312 11.688 19.656 1 94.44 505 CYS B CA 1
ATOM 8850 C C . CYS B 1 505 ? 16.156 11.953 18.172 1 94.44 505 CYS B C 1
ATOM 8852 O O . CYS B 1 505 ? 15.453 12.883 17.766 1 94.44 505 CYS B O 1
ATOM 8854 N N . VAL B 1 506 ? 16.75 11.102 17.344 1 96.25 506 VAL B N 1
ATOM 8855 C CA . VAL B 1 506 ? 16.734 11.328 15.906 1 96.25 506 VAL B CA 1
ATOM 8856 C C . VAL B 1 506 ? 15.641 10.492 15.258 1 96.25 506 VAL B C 1
ATOM 8858 O O . VAL B 1 506 ? 15.586 9.273 15.445 1 96.25 506 VAL B O 1
ATOM 8861 N N . VAL B 1 507 ? 14.75 11.164 14.547 1 95.81 507 VAL B N 1
ATOM 8862 C CA . VAL B 1 507 ? 13.688 10.492 13.812 1 95.81 507 VAL B CA 1
ATOM 8863 C C . VAL B 1 507 ? 13.68 10.969 12.359 1 95.81 507 VAL B C 1
ATOM 8865 O O . VAL B 1 507 ? 14.078 12.102 12.07 1 95.81 507 VAL B O 1
ATOM 8868 N N . ALA B 1 508 ? 13.227 10.07 11.469 1 96.38 508 ALA B N 1
ATOM 8869 C CA . ALA B 1 508 ? 13.164 10.422 10.047 1 96.38 508 ALA B CA 1
ATOM 8870 C C . ALA B 1 508 ? 11.734 10.383 9.531 1 96.38 508 ALA B C 1
ATOM 8872 O O . ALA B 1 508 ? 10.961 9.484 9.883 1 96.38 508 ALA B O 1
ATOM 8873 N N . SER B 1 509 ? 11.367 11.375 8.789 1 94.62 509 SER B N 1
ATOM 8874 C CA . SER B 1 509 ? 10.125 11.375 8.023 1 94.62 509 SER B CA 1
ATOM 8875 C C . SER B 1 509 ? 10.375 10.953 6.578 1 94.62 509 SER B C 1
ATOM 8877 O O . SER B 1 509 ? 11.289 11.461 5.922 1 94.62 509 SER B O 1
ATOM 8879 N N . VAL B 1 510 ? 9.555 10.062 6.105 1 92.81 510 VAL B N 1
ATOM 8880 C CA . VAL B 1 510 ? 9.719 9.539 4.754 1 92.81 510 VAL B CA 1
ATOM 8881 C C . VAL B 1 510 ? 8.781 10.273 3.799 1 92.81 510 VAL B C 1
ATOM 8883 O O . VAL B 1 510 ? 7.578 10.383 4.066 1 92.81 510 VAL B O 1
ATOM 8886 N N . HIS B 1 511 ? 9.336 10.727 2.721 1 90 511 HIS B N 1
ATOM 8887 C CA . HIS B 1 511 ? 8.586 11.383 1.656 1 90 511 HIS B CA 1
ATOM 8888 C C . HIS B 1 511 ? 8.422 10.469 0.45 1 90 511 HIS B C 1
ATOM 8890 O O . HIS B 1 511 ? 9.289 9.633 0.174 1 90 511 HIS B O 1
ATOM 8896 N N . THR B 1 512 ? 7.344 10.633 -0.193 1 77.69 512 THR B N 1
ATOM 8897 C CA . THR B 1 512 ? 7.152 9.859 -1.413 1 77.69 512 THR B CA 1
ATOM 8898 C C . THR B 1 512 ? 6.984 10.773 -2.619 1 77.69 512 THR B C 1
ATOM 8900 O O . THR B 1 512 ? 6.762 10.305 -3.738 1 77.69 512 THR B O 1
ATOM 8903 N N . SER B 1 513 ? 7.039 12.086 -2.348 1 79.62 513 SER B N 1
ATOM 8904 C CA . SER B 1 513 ? 6.996 13.078 -3.416 1 79.62 513 SER B CA 1
ATOM 8905 C C . SER B 1 513 ? 8.203 14.008 -3.357 1 79.62 513 SER B C 1
ATOM 8907 O O . SER B 1 513 ? 8.625 14.414 -2.273 1 79.62 513 SER B O 1
ATOM 8909 N N . VAL B 1 514 ? 8.625 14.312 -4.523 1 87.56 514 VAL B N 1
ATOM 8910 C CA . VAL B 1 514 ? 9.758 15.219 -4.625 1 87.56 514 VAL B CA 1
ATOM 8911 C C . VAL B 1 514 ? 9.375 16.594 -4.098 1 87.56 514 VAL B C 1
ATOM 8913 O O . VAL B 1 514 ? 10.188 17.281 -3.467 1 87.56 514 VAL B O 1
ATOM 8916 N N . GLU B 1 515 ? 8.109 16.969 -4.242 1 84.75 515 GLU B N 1
ATOM 8917 C CA . GLU B 1 515 ? 7.656 18.297 -3.848 1 84.75 515 GLU B CA 1
ATOM 8918 C C . GLU B 1 515 ? 7.68 18.453 -2.33 1 84.75 515 GLU B C 1
ATOM 8920 O O . GLU B 1 515 ? 8.211 19.438 -1.816 1 84.75 515 GLU B O 1
ATOM 8925 N N . THR B 1 516 ? 7.105 17.453 -1.638 1 87.25 516 THR B N 1
ATOM 8926 C CA . THR B 1 516 ? 7.094 17.562 -0.183 1 87.25 516 THR B CA 1
ATOM 8927 C C . THR B 1 516 ? 8.508 17.469 0.381 1 87.25 516 THR B C 1
ATOM 8929 O O . THR B 1 516 ? 8.828 18.109 1.382 1 87.25 516 THR B O 1
ATOM 8932 N N . PHE B 1 517 ? 9.375 16.703 -0.258 1 93 517 PHE B N 1
ATOM 8933 C CA . PHE B 1 517 ? 10.766 16.594 0.164 1 93 517 PHE B CA 1
ATOM 8934 C C . PHE B 1 517 ? 11.492 17.922 -0.022 1 93 517 PHE B C 1
ATOM 8936 O O . PHE B 1 517 ? 12.281 18.328 0.833 1 93 517 PHE B O 1
ATOM 8943 N N . LEU B 1 518 ? 11.172 18.547 -1.159 1 91.69 518 LEU B N 1
ATOM 8944 C CA . LEU B 1 518 ? 11.797 19.812 -1.479 1 91.69 518 LEU B CA 1
ATOM 8945 C C . LEU B 1 518 ? 11.438 20.875 -0.445 1 91.69 518 LEU B C 1
ATOM 8947 O O . LEU B 1 518 ? 12.289 21.656 -0.014 1 91.69 518 LEU B O 1
ATOM 8951 N N . TYR B 1 519 ? 10.258 20.844 0.105 1 87.94 519 TYR B N 1
ATOM 8952 C CA . TYR B 1 519 ? 9.75 21.953 0.906 1 87.94 519 TYR B CA 1
ATOM 8953 C C . TYR B 1 519 ? 9.938 21.688 2.395 1 87.94 519 TYR B C 1
ATOM 8955 O O . TYR B 1 519 ? 9.477 22.453 3.236 1 87.94 519 TYR B O 1
ATOM 8963 N N . THR B 1 520 ? 10.633 20.656 2.721 1 92 520 THR B N 1
ATOM 8964 C CA . THR B 1 520 ? 10.836 20.344 4.133 1 92 520 THR B CA 1
ATOM 8965 C C . THR B 1 520 ? 12.305 20.531 4.516 1 92 520 THR B C 1
ATOM 8967 O O . THR B 1 520 ? 13.195 20.344 3.686 1 92 520 THR B O 1
ATOM 8970 N N . GLN B 1 521 ? 12.492 20.984 5.75 1 93.31 521 GLN B N 1
ATOM 8971 C CA . GLN B 1 521 ? 13.812 21.062 6.363 1 93.31 521 GLN B CA 1
ATOM 8972 C C . GLN B 1 521 ? 13.844 20.359 7.711 1 93.31 521 GLN B C 1
ATOM 8974 O O . GLN B 1 521 ? 12.836 20.312 8.422 1 93.31 521 GLN B O 1
ATOM 8979 N N . PRO B 1 522 ? 15.016 19.781 8.008 1 96.25 522 PRO B N 1
ATOM 8980 C CA . PRO B 1 522 ? 15.117 19.188 9.344 1 96.25 522 PRO B CA 1
ATOM 8981 C C . PRO B 1 522 ? 14.844 20.203 10.453 1 96.25 522 PRO B C 1
ATOM 8983 O O . PRO B 1 522 ? 15.242 21.359 10.352 1 96.25 522 PRO B O 1
ATOM 8986 N N . LEU B 1 523 ? 14.203 19.703 11.492 1 94.19 523 LEU B N 1
ATOM 8987 C CA . LEU B 1 523 ? 13.82 20.547 12.617 1 94.19 523 LEU B CA 1
ATOM 8988 C C . LEU B 1 523 ? 14.273 19.938 13.938 1 94.19 523 LEU B C 1
ATOM 8990 O O . LEU B 1 523 ? 14.359 18.703 14.062 1 94.19 523 LEU B O 1
ATOM 8994 N N . ILE B 1 524 ? 14.586 20.766 14.867 1 93.38 524 ILE B N 1
ATOM 8995 C CA . ILE B 1 524 ? 14.922 20.344 16.219 1 93.38 524 ILE B CA 1
ATOM 8996 C C . ILE B 1 524 ? 13.914 20.938 17.203 1 93.38 524 ILE B C 1
ATOM 8998 O O . ILE B 1 524 ? 13.656 22.141 17.188 1 93.38 524 ILE B O 1
ATOM 9002 N N . HIS B 1 525 ? 13.312 20.031 17.953 1 89.56 525 HIS B N 1
ATOM 9003 C CA . HIS B 1 525 ? 12.312 20.438 18.938 1 89.56 525 HIS B CA 1
ATOM 9004 C C . HIS B 1 525 ? 12.688 19.984 20.344 1 89.56 525 HIS B C 1
ATOM 9006 O O . HIS B 1 525 ? 13.227 18.891 20.516 1 89.56 525 HIS B O 1
ATOM 9012 N N . ALA B 1 526 ? 12.391 20.859 21.312 1 88.75 526 ALA B N 1
ATOM 9013 C CA . ALA B 1 526 ? 12.602 20.453 22.703 1 88.75 526 ALA B CA 1
ATOM 9014 C C . ALA B 1 526 ? 11.555 19.438 23.141 1 88.75 526 ALA B C 1
ATOM 9016 O O . ALA B 1 526 ? 10.359 19.625 22.891 1 88.75 526 ALA B O 1
ATOM 9017 N N . LEU B 1 527 ? 11.969 18.391 23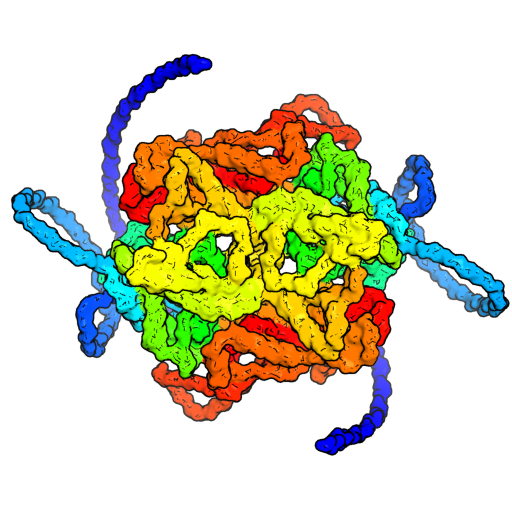.812 1 86.5 527 LEU B N 1
ATOM 9018 C CA . LEU B 1 527 ? 11.047 17.359 24.281 1 86.5 527 LEU B CA 1
ATOM 9019 C C . LEU B 1 527 ? 10.562 17.672 25.688 1 86.5 527 LEU B C 1
ATOM 9021 O O . LEU B 1 527 ? 9.57 17.094 26.156 1 86.5 527 LEU B O 1
ATOM 9025 N N . GLY B 1 528 ? 11.219 18.516 26.406 1 78.81 528 GLY B N 1
ATOM 9026 C CA . GLY B 1 528 ? 10.789 18.938 27.734 1 78.81 528 GLY B CA 1
ATOM 9027 C C . GLY B 1 528 ? 11.5 18.203 28.859 1 78.81 528 GLY B C 1
ATOM 9028 O O . GLY B 1 528 ? 11.391 18.578 30.016 1 78.81 528 GLY B O 1
ATOM 9029 N N . ASP B 1 529 ? 12.195 17.125 28.516 1 82.44 529 ASP B N 1
ATOM 9030 C CA . ASP B 1 529 ? 12.922 16.375 29.547 1 82.44 529 ASP B CA 1
ATOM 9031 C C . ASP B 1 529 ? 14.43 16.609 29.422 1 82.44 529 ASP B C 1
ATOM 9033 O O . ASP B 1 529 ? 15.227 15.812 29.922 1 82.44 529 ASP B O 1
ATOM 9037 N N . GLY B 1 530 ? 14.719 17.641 28.719 1 85.81 530 GLY B N 1
ATOM 9038 C CA . GLY B 1 530 ? 16.125 17.953 28.516 1 85.81 530 GLY B CA 1
ATOM 9039 C C . GLY B 1 530 ? 16.672 17.438 27.203 1 85.81 530 GLY B C 1
ATOM 9040 O O . GLY B 1 530 ? 17.734 17.844 26.75 1 85.81 530 GLY B O 1
ATOM 9041 N N . ARG B 1 531 ? 15.906 16.625 26.578 1 90.81 531 ARG B N 1
ATOM 9042 C CA . ARG B 1 531 ? 16.312 16.078 25.297 1 90.81 531 ARG B CA 1
ATOM 9043 C C . ARG B 1 531 ? 15.695 16.875 24.141 1 90.81 531 ARG B C 1
ATOM 9045 O O . ARG B 1 531 ? 14.781 17.688 24.359 1 90.81 531 ARG B O 1
ATOM 9052 N N . TRP B 1 532 ? 16.297 16.562 22.969 1 93.31 532 TRP B N 1
ATOM 9053 C CA . TRP B 1 532 ? 15.852 17.25 21.766 1 93.31 532 TRP B CA 1
ATOM 9054 C C . TRP B 1 532 ? 15.453 16.234 20.688 1 93.31 532 TRP B C 1
ATOM 9056 O O . TRP B 1 532 ? 16.109 15.203 20.516 1 93.31 532 TRP B O 1
ATOM 9066 N N . LEU B 1 533 ? 14.375 16.562 20.031 1 94.44 533 LEU B N 1
ATOM 9067 C CA . LEU B 1 533 ? 13.945 15.773 18.891 1 94.44 533 LEU B CA 1
ATOM 9068 C C . LEU B 1 533 ? 14.461 16.375 17.594 1 94.44 533 LEU B C 1
ATOM 9070 O O . LEU B 1 533 ? 14.094 17.484 17.234 1 94.44 533 LEU B O 1
ATOM 9074 N N . LEU B 1 534 ? 15.32 15.672 16.969 1 96.38 534 LEU B N 1
ATOM 9075 C CA . LEU B 1 534 ? 15.781 16.047 15.633 1 96.38 534 LEU B CA 1
ATOM 9076 C C . LEU B 1 534 ? 15.047 15.266 14.555 1 96.38 534 LEU B C 1
ATOM 9078 O O . LEU B 1 534 ? 15.266 14.062 14.398 1 96.38 534 LEU B O 1
ATOM 9082 N N . ASN B 1 535 ? 14.172 15.938 13.828 1 96.31 535 ASN B N 1
ATOM 9083 C CA . ASN B 1 535 ? 13.422 15.336 12.727 1 96.31 535 ASN B CA 1
ATOM 9084 C C . ASN B 1 535 ? 14.109 15.586 11.383 1 96.31 535 ASN B C 1
ATOM 9086 O O . ASN B 1 535 ? 14.164 16.719 10.906 1 96.31 535 ASN B O 1
ATOM 9090 N N . ILE B 1 536 ? 14.586 14.555 10.82 1 97.69 536 ILE B N 1
ATOM 9091 C CA . ILE B 1 536 ? 15.242 14.641 9.523 1 97.69 536 ILE B CA 1
ATOM 9092 C C . ILE B 1 536 ? 14.336 14.031 8.453 1 97.69 536 ILE B C 1
ATOM 9094 O O . ILE B 1 536 ? 13.25 13.539 8.75 1 97.69 536 ILE B O 1
ATOM 9098 N N . HIS B 1 537 ? 14.828 14.07 7.156 1 97.5 537 HIS B N 1
ATOM 9099 C CA . HIS B 1 537 ? 13.945 13.672 6.066 1 97.5 537 HIS B CA 1
ATOM 9100 C C . HIS B 1 537 ? 14.664 12.742 5.09 1 97.5 537 HIS B C 1
ATOM 9102 O O . HIS B 1 537 ? 15.859 12.906 4.84 1 97.5 537 HIS B O 1
ATOM 9108 N N . VAL B 1 538 ? 13.883 11.844 4.574 1 96.94 538 VAL B N 1
ATOM 9109 C CA . VAL B 1 538 ? 14.406 10.914 3.584 1 96.94 538 VAL B CA 1
ATOM 9110 C C . VAL B 1 538 ? 13.367 10.688 2.486 1 96.94 538 VAL B C 1
ATOM 9112 O O . VAL B 1 538 ? 12.172 10.602 2.766 1 96.94 538 VAL B O 1
ATOM 9115 N N . LEU B 1 539 ? 13.789 10.672 1.243 1 94.62 539 LEU B N 1
ATOM 9116 C CA . LEU B 1 539 ? 13.016 10.234 0.089 1 94.62 539 LEU B CA 1
ATOM 9117 C C . LEU B 1 539 ? 13.641 9 -0.548 1 94.62 539 LEU B C 1
ATOM 9119 O O . LEU B 1 539 ? 14.734 9.07 -1.113 1 94.62 539 LEU B O 1
ATOM 9123 N N . PRO B 1 540 ? 12.961 7.805 -0.388 1 93.25 540 PRO B N 1
ATOM 9124 C CA . PRO B 1 540 ? 13.398 6.648 -1.183 1 93.25 540 PRO B CA 1
ATOM 9125 C C . PRO B 1 540 ? 13.156 6.844 -2.68 1 93.25 540 PRO B C 1
ATOM 9127 O O . PRO B 1 540 ? 12.008 6.836 -3.131 1 93.25 540 PRO B O 1
ATOM 9130 N N . PHE B 1 541 ? 14.25 6.984 -3.369 1 91.62 541 PHE B N 1
ATOM 9131 C CA . PHE B 1 541 ? 14.164 7.223 -4.805 1 91.62 541 PHE B CA 1
ATOM 9132 C C . PHE B 1 541 ? 14.531 5.965 -5.586 1 91.62 541 PHE B C 1
ATOM 9134 O O . PHE B 1 541 ? 15.617 5.414 -5.406 1 91.62 541 PHE B O 1
ATOM 9141 N N . TYR B 1 542 ? 13.68 5.531 -6.461 1 90.12 542 TYR B N 1
ATOM 9142 C CA . TYR B 1 542 ? 13.906 4.336 -7.266 1 90.12 542 TYR B CA 1
ATOM 9143 C C . TYR B 1 542 ? 14.492 4.695 -8.625 1 90.12 542 TYR B C 1
ATOM 9145 O O . TYR B 1 542 ? 13.828 5.324 -9.453 1 90.12 542 TYR B O 1
ATOM 9153 N N . ARG B 1 543 ? 15.586 4.242 -8.883 1 89.38 543 ARG B N 1
ATOM 9154 C CA . ARG B 1 543 ? 16.266 4.527 -10.141 1 89.38 543 ARG B CA 1
ATOM 9155 C C . ARG B 1 543 ? 15.516 3.92 -11.32 1 89.38 543 ARG B C 1
ATOM 9157 O O . ARG B 1 543 ? 15.555 4.453 -12.43 1 89.38 543 ARG B O 1
ATOM 9164 N N . SER B 1 544 ? 14.852 2.846 -11.07 1 87.75 544 SER B N 1
ATOM 9165 C CA . SER B 1 544 ? 14.102 2.146 -12.109 1 87.75 544 SER B CA 1
ATOM 9166 C C . SER B 1 544 ? 13.039 3.047 -12.727 1 87.75 544 SER B C 1
ATOM 9168 O O . SER B 1 544 ? 12.648 2.855 -13.875 1 87.75 544 SER B O 1
ATOM 9170 N N . SER B 1 545 ? 12.562 4.027 -12.016 1 82.19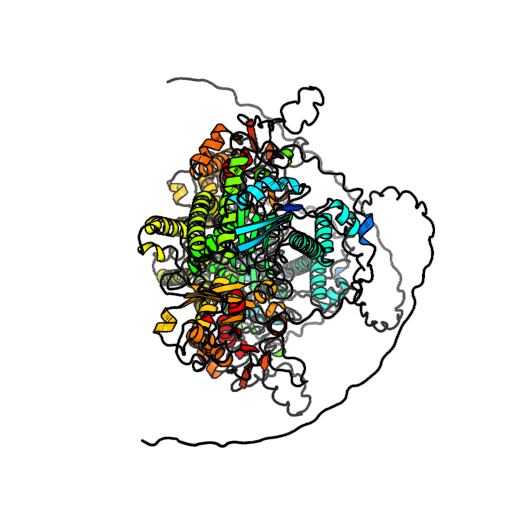 545 SER B N 1
ATOM 9171 C CA . SER B 1 545 ? 11.5 4.91 -12.492 1 82.19 545 SER B CA 1
ATOM 9172 C C . SER B 1 545 ? 11.984 5.797 -13.633 1 82.19 545 SER B C 1
ATOM 9174 O O . SER B 1 545 ? 11.18 6.277 -14.438 1 82.19 545 SER B O 1
ATOM 9176 N N . GLU B 1 546 ? 13.281 5.969 -13.789 1 81.75 546 GLU B N 1
ATOM 9177 C CA . GLU B 1 546 ? 13.828 6.859 -14.812 1 81.75 546 GLU B CA 1
ATOM 9178 C C . GLU B 1 546 ? 14.633 6.078 -15.852 1 81.75 546 GLU B C 1
ATOM 9180 O O . GLU B 1 546 ? 15.164 6.66 -16.797 1 81.75 546 GLU B O 1
ATOM 9185 N N . SER B 1 547 ? 14.633 4.84 -15.68 1 84.75 547 SER B N 1
ATOM 9186 C CA . SER B 1 547 ? 15.5 4.047 -16.547 1 84.75 547 SER B CA 1
ATOM 9187 C C . SER B 1 547 ? 14.727 3.504 -17.75 1 84.75 547 SER B C 1
ATOM 9189 O O . SER B 1 547 ? 13.555 3.143 -17.625 1 84.75 547 SER B O 1
ATOM 9191 N N . GLU B 1 548 ? 15.477 3.348 -18.875 1 80.38 548 GLU B N 1
ATOM 9192 C CA . GLU B 1 548 ? 14.922 2.682 -20.047 1 80.38 548 GLU B CA 1
ATOM 9193 C C . GLU B 1 548 ? 15 1.164 -19.906 1 80.38 548 GLU B C 1
ATOM 9195 O O . GLU B 1 548 ? 14.336 0.434 -20.641 1 80.38 548 GLU B O 1
ATOM 9200 N N . ARG B 1 549 ? 15.836 0.697 -18.953 1 86.56 549 ARG B N 1
ATOM 9201 C CA . ARG B 1 549 ? 16 -0.719 -18.641 1 86.56 549 ARG B CA 1
ATOM 9202 C C . ARG B 1 549 ? 15.82 -0.974 -17.156 1 86.56 549 ARG B C 1
ATOM 9204 O O . ARG B 1 549 ? 16.766 -1.377 -16.469 1 86.56 549 ARG B O 1
ATOM 9211 N N . PRO B 1 550 ? 14.594 -0.855 -16.719 1 87.94 550 PRO B N 1
ATOM 9212 C CA . PRO B 1 550 ? 14.352 -0.859 -15.273 1 87.94 550 PRO B CA 1
ATOM 9213 C C . PRO B 1 550 ? 14.781 -2.164 -14.609 1 87.94 550 PRO B C 1
ATOM 9215 O O . PRO B 1 550 ? 15.188 -2.158 -13.445 1 87.94 550 PRO B O 1
ATOM 9218 N N . ASN B 1 551 ? 14.797 -3.293 -15.312 1 88.94 551 ASN B N 1
ATOM 9219 C CA . ASN B 1 551 ? 15.148 -4.574 -14.719 1 88.94 551 ASN B CA 1
ATOM 9220 C C . ASN B 1 551 ? 16.625 -4.641 -14.359 1 88.94 551 ASN B C 1
ATOM 9222 O O . ASN B 1 551 ? 17.047 -5.457 -13.531 1 88.94 551 ASN B O 1
ATOM 9226 N N . LEU B 1 552 ? 17.438 -3.748 -15 1 92.5 552 LEU B N 1
ATOM 9227 C CA . LEU B 1 552 ? 18.875 -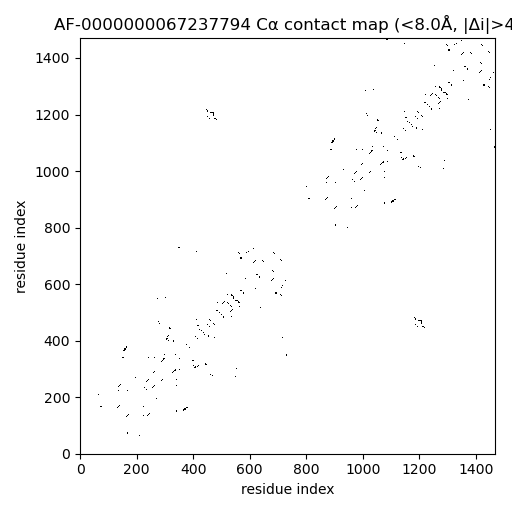3.764 -14.766 1 92.5 552 LEU B CA 1
ATOM 9228 C C . LEU B 1 552 ? 19.25 -2.83 -13.617 1 92.5 552 LEU B C 1
ATOM 9230 O O . LEU B 1 552 ? 20.406 -2.811 -13.172 1 92.5 552 LEU B O 1
ATOM 9234 N N . THR B 1 553 ? 18.266 -2.111 -13.125 1 92.62 553 THR B N 1
ATOM 9235 C CA . THR B 1 553 ? 18.516 -1.168 -12.047 1 92.62 553 THR B CA 1
ATOM 9236 C C . THR B 1 553 ? 18.203 -1.809 -10.695 1 92.62 553 THR B C 1
ATOM 9238 O O . THR B 1 553 ? 17.562 -2.861 -10.625 1 92.62 553 THR B O 1
ATOM 9241 N N . PRO B 1 554 ? 18.703 -1.2 -9.648 1 93.5 554 PRO B N 1
ATOM 9242 C CA . PRO B 1 554 ? 18.406 -1.756 -8.328 1 93.5 554 PRO B CA 1
ATOM 9243 C C . PRO B 1 554 ? 16.906 -1.764 -8.008 1 93.5 554 PRO B C 1
ATOM 9245 O O . PRO B 1 554 ? 16.203 -0.82 -8.359 1 93.5 554 PRO B O 1
ATOM 9248 N N . GLN B 1 555 ? 16.562 -2.859 -7.426 1 92.88 555 GLN B N 1
ATOM 9249 C CA . GLN B 1 555 ? 15.219 -2.941 -6.863 1 92.88 555 GLN B CA 1
ATOM 9250 C C . GLN B 1 555 ? 15.086 -2.07 -5.617 1 92.88 555 GLN B C 1
ATOM 9252 O O . GLN B 1 555 ? 14.039 -1.474 -5.375 1 92.88 555 GLN B O 1
ATOM 9257 N N . ALA B 1 556 ? 16.094 -1.961 -4.809 1 94.56 556 ALA B N 1
ATOM 9258 C CA . ALA B 1 556 ? 16.125 -1.121 -3.613 1 94.56 556 ALA B CA 1
ATOM 9259 C C . ALA B 1 556 ? 16.25 0.354 -3.984 1 94.56 556 ALA B C 1
ATOM 9261 O O . ALA B 1 556 ? 16.906 0.701 -4.969 1 94.56 556 ALA B O 1
ATOM 9262 N N . PRO B 1 557 ? 15.695 1.208 -3.217 1 93.25 557 PRO B N 1
ATOM 9263 C CA . PRO B 1 557 ? 15.82 2.641 -3.49 1 93.25 557 PRO B CA 1
ATOM 9264 C C . PRO B 1 557 ? 17.141 3.225 -2.998 1 93.25 557 PRO B C 1
ATOM 9266 O O . PRO B 1 557 ? 17.781 2.65 -2.113 1 93.25 557 PRO B O 1
ATOM 9269 N N . GLU B 1 558 ? 17.578 4.316 -3.615 1 95.69 558 GLU B N 1
ATOM 9270 C CA . GLU B 1 558 ? 18.578 5.164 -2.969 1 95.69 558 GLU B CA 1
ATOM 9271 C C . GLU B 1 558 ? 17.922 6.156 -2.016 1 95.69 558 GLU B C 1
ATOM 9273 O O . GLU B 1 558 ? 16.703 6.352 -2.051 1 95.69 558 GLU B O 1
ATOM 9278 N N . TYR B 1 559 ? 18.688 6.746 -1.17 1 97.38 559 TYR B N 1
ATOM 9279 C CA . TYR B 1 559 ? 18.141 7.664 -0.176 1 97.38 559 TYR B CA 1
ATOM 9280 C C . TYR B 1 559 ? 18.547 9.102 -0.478 1 97.38 559 TYR B C 1
ATOM 9282 O O . TYR B 1 559 ? 19.734 9.422 -0.537 1 97.38 559 TYR B O 1
ATOM 9290 N N . TRP B 1 560 ? 17.531 9.93 -0.752 1 97.69 560 TRP B N 1
ATOM 9291 C CA . TRP B 1 560 ? 17.719 11.375 -0.699 1 97.69 560 TRP B CA 1
ATOM 9292 C C . TRP B 1 560 ? 17.531 11.898 0.721 1 97.69 560 TRP B C 1
ATOM 9294 O O . TRP B 1 560 ? 16.469 11.711 1.32 1 97.69 560 TRP B O 1
ATOM 9304 N N . LEU B 1 561 ? 18.531 12.531 1.228 1 98.5 561 LEU B N 1
ATOM 9305 C CA . LEU B 1 561 ? 18.578 12.773 2.664 1 98.5 561 LEU B CA 1
ATOM 9306 C C . LEU B 1 561 ? 18.75 14.266 2.955 1 98.5 561 LEU B C 1
ATOM 9308 O O . LEU B 1 561 ? 19.516 14.945 2.287 1 98.5 561 LEU B O 1
ATOM 9312 N N . LYS B 1 562 ? 18.016 14.742 3.867 1 98 562 LYS B N 1
ATOM 9313 C CA . LYS B 1 562 ? 18.203 16.062 4.457 1 98 562 LYS B CA 1
ATOM 9314 C C . LYS B 1 562 ? 18.531 15.961 5.945 1 98 562 LYS B C 1
ATOM 9316 O O . LYS B 1 562 ? 17.656 15.656 6.762 1 98 562 LYS B O 1
ATOM 9321 N N . PHE B 1 563 ? 19.844 16.281 6.266 1 98.31 563 PHE B N 1
ATOM 9322 C CA . PHE B 1 563 ? 20.391 16.203 7.617 1 98.31 563 PHE B CA 1
ATOM 9323 C C . PHE B 1 563 ? 20.75 17.594 8.133 1 98.31 563 PHE B C 1
ATOM 9325 O O . PHE B 1 563 ? 20.688 18.578 7.383 1 98.31 563 PHE B O 1
ATOM 9332 N N . LYS B 1 564 ? 20.953 17.672 9.406 1 97.88 564 LYS B N 1
ATOM 9333 C CA . LYS B 1 564 ? 21.734 18.75 9.992 1 97.88 564 LYS B CA 1
ATOM 9334 C C . LYS B 1 564 ? 23.203 18.359 10.141 1 97.88 564 LYS B C 1
ATOM 9336 O O . LYS B 1 564 ? 23.516 17.219 10.492 1 97.88 564 LYS B O 1
ATOM 9341 N N . CYS B 1 565 ? 24.094 19.281 9.836 1 97.56 565 CYS B N 1
ATOM 9342 C CA . CYS B 1 565 ? 25.516 18.984 9.969 1 97.56 565 CYS B CA 1
ATOM 9343 C C . CYS B 1 565 ? 25.938 18.953 11.43 1 97.56 565 CYS B C 1
ATOM 9345 O O . CYS B 1 565 ? 25.203 19.422 12.297 1 97.56 565 CYS B O 1
ATOM 9347 N N . ALA B 1 566 ? 27.094 18.406 11.688 1 97.44 566 ALA B N 1
ATOM 9348 C CA . ALA B 1 566 ? 27.609 18.25 13.047 1 97.44 566 ALA B CA 1
ATOM 9349 C C . ALA B 1 566 ? 27.812 19.609 13.719 1 97.44 566 ALA B C 1
ATOM 9351 O O . ALA B 1 566 ? 27.484 19.781 14.898 1 97.44 566 ALA B O 1
ATOM 9352 N N . ALA B 1 567 ? 28.312 20.562 12.984 1 96.69 567 ALA B N 1
ATOM 9353 C CA . ALA B 1 567 ? 28.562 21.891 13.531 1 96.69 567 ALA B CA 1
ATOM 9354 C C . ALA B 1 567 ? 27.266 22.547 14.016 1 96.69 567 ALA B C 1
ATOM 9356 O O . ALA B 1 567 ? 27.266 23.234 15.031 1 96.69 567 ALA B O 1
ATOM 9357 N N . PHE B 1 568 ? 26.281 22.375 13.266 1 97.12 568 PHE B N 1
ATOM 9358 C CA . PHE B 1 568 ? 24.984 22.938 13.641 1 97.12 568 PHE B CA 1
ATOM 9359 C C . PHE B 1 568 ? 24.5 22.359 14.969 1 97.12 568 PHE B C 1
ATOM 9361 O O . PHE B 1 568 ? 24.109 23.109 15.867 1 97.12 568 PHE B O 1
ATOM 9368 N N . VAL B 1 569 ? 24.547 21 15.047 1 97.38 569 VAL B N 1
ATOM 9369 C CA . VAL B 1 569 ? 24.047 20.359 16.25 1 97.38 569 VAL B CA 1
ATOM 9370 C C . VAL B 1 569 ? 24.906 20.75 17.453 1 97.38 569 VAL B C 1
ATOM 9372 O O . VAL B 1 569 ? 24.375 21.031 18.531 1 97.38 569 VAL B O 1
ATOM 9375 N N . ALA B 1 570 ? 26.156 20.859 17.25 1 96.69 570 ALA B N 1
ATOM 9376 C CA . ALA B 1 570 ? 27.078 21.297 18.312 1 96.69 570 ALA B CA 1
ATOM 9377 C C . ALA B 1 570 ? 26.734 22.719 18.781 1 96.69 570 ALA B C 1
ATOM 9379 O O . ALA B 1 570 ? 26.641 22.969 19.984 1 96.69 570 ALA B O 1
ATOM 9380 N N . ALA B 1 571 ? 26.578 23.594 17.797 1 96.31 571 ALA B N 1
ATOM 9381 C CA . ALA B 1 571 ? 26.25 24.984 18.109 1 96.31 571 ALA B CA 1
ATOM 9382 C C . ALA B 1 571 ? 24.906 25.078 18.828 1 96.31 571 ALA B C 1
ATOM 9384 O O . ALA B 1 571 ? 24.75 25.828 19.797 1 96.31 571 ALA B O 1
ATOM 9385 N N . PHE B 1 572 ? 24.016 24.328 18.328 1 95.69 572 PHE B N 1
ATOM 9386 C CA . PHE B 1 572 ? 22.656 24.344 18.891 1 95.69 572 PHE B CA 1
ATOM 9387 C C . PHE B 1 572 ? 22.656 23.859 20.328 1 95.69 572 PHE B C 1
ATOM 9389 O O . PHE B 1 572 ? 21.938 24.422 21.172 1 95.69 572 PHE B O 1
ATOM 9396 N N . LEU B 1 573 ? 23.469 22.844 20.609 1 94.69 573 LEU B N 1
ATOM 9397 C CA . LEU B 1 573 ? 23.531 22.266 21.953 1 94.69 573 LEU B CA 1
ATOM 9398 C C . LEU B 1 573 ? 24.469 23.078 22.844 1 94.69 573 LEU B C 1
ATOM 9400 O O . LEU B 1 573 ? 24.641 22.766 24.031 1 94.69 573 LEU B O 1
ATOM 9404 N N . GLY B 1 574 ? 25.141 24.062 22.344 1 92.88 574 GLY B N 1
ATOM 9405 C CA . GLY B 1 574 ? 25.984 24.953 23.125 1 92.88 574 GLY B CA 1
ATOM 9406 C C . GLY B 1 574 ? 27.359 24.375 23.422 1 92.88 574 GLY B C 1
ATOM 9407 O O . GLY B 1 574 ? 27.969 24.719 24.438 1 92.88 574 GLY B O 1
ATOM 9408 N N . LEU B 1 575 ? 27.766 23.547 22.547 1 94.69 575 LEU B N 1
ATOM 9409 C CA . LEU B 1 575 ? 29.094 22.984 22.75 1 94.69 575 LEU B CA 1
ATOM 9410 C C . LEU B 1 575 ? 30.172 24 22.406 1 94.69 575 LEU B C 1
ATOM 9412 O O . LEU B 1 575 ? 29.969 24.875 21.562 1 94.69 575 LEU B O 1
ATOM 9416 N N . PRO B 1 576 ? 31.297 23.875 23.125 1 92.88 576 PRO B N 1
ATOM 9417 C CA . PRO B 1 576 ? 32.375 24.797 22.797 1 92.88 576 PRO B CA 1
ATOM 9418 C C . PRO B 1 576 ? 32.969 24.562 21.391 1 92.88 576 PRO B C 1
ATOM 9420 O O . PRO B 1 576 ? 33.062 23.406 20.969 1 92.88 576 PRO B O 1
ATOM 9423 N N . GLU B 1 577 ? 33.312 25.547 20.656 1 92.31 577 GLU B N 1
ATOM 9424 C CA . GLU B 1 577 ? 33.938 25.531 19.344 1 92.31 577 GLU B CA 1
ATOM 9425 C C . GLU B 1 577 ? 33.156 24.641 18.375 1 92.31 577 GLU B C 1
ATOM 9427 O O . GLU B 1 577 ? 33.719 23.703 17.797 1 92.31 577 GLU B O 1
ATOM 9432 N N . PRO B 1 578 ? 31.984 24.969 18.172 1 93.56 578 PRO B N 1
ATOM 9433 C CA . PRO B 1 578 ? 31.094 24.109 17.391 1 93.56 578 PRO B CA 1
ATOM 9434 C C . PRO B 1 578 ? 31.656 23.781 16.016 1 93.56 578 PRO B C 1
ATOM 9436 O O . PRO B 1 578 ? 31.406 22.688 15.484 1 93.56 578 PRO B O 1
ATOM 9439 N N . CYS B 1 579 ? 32.375 24.594 15.398 1 91.44 579 CYS B N 1
ATOM 9440 C CA . CYS B 1 579 ? 32.906 24.406 14.047 1 91.44 579 CYS B CA 1
ATOM 9441 C C . CYS B 1 579 ? 34 23.359 14.023 1 91.44 579 CYS B C 1
ATOM 9443 O O . CYS B 1 579 ? 34.406 22.906 12.953 1 91.44 579 CYS B O 1
ATOM 9445 N N . SER B 1 580 ? 34.406 22.953 15.18 1 92.56 580 SER B N 1
ATOM 9446 C CA . SER B 1 580 ? 35.5 21.984 15.25 1 92.56 580 SER B CA 1
ATOM 9447 C C . SER B 1 580 ? 35 20.562 15.07 1 92.56 580 SER B C 1
ATOM 9449 O O . SER B 1 580 ? 35.781 19.625 14.859 1 92.56 580 SER B O 1
ATOM 9451 N N . TYR B 1 581 ? 33.75 20.359 15.141 1 95.12 581 TYR B N 1
ATOM 9452 C CA . TYR B 1 581 ? 33.188 19.031 14.938 1 95.12 581 TYR B CA 1
ATOM 9453 C C . TYR B 1 581 ? 32.906 18.781 13.461 1 95.12 581 TYR B C 1
ATOM 9455 O O . TYR B 1 581 ? 31.984 19.344 12.883 1 95.12 581 TYR B O 1
ATOM 9463 N N . PRO B 1 582 ? 33.656 17.969 12.844 1 94.81 582 PRO B N 1
ATOM 9464 C CA . PRO B 1 582 ? 33.531 17.781 11.391 1 94.81 582 PRO B CA 1
ATOM 9465 C C . PRO B 1 582 ? 32.344 16.969 10.977 1 94.81 582 PRO B C 1
ATOM 9467 O O . PRO B 1 582 ? 31.969 16.016 11.672 1 94.81 582 PRO B O 1
ATOM 9470 N N . THR B 1 583 ? 31.672 17.328 9.922 1 96.5 583 THR B N 1
ATOM 9471 C CA . THR B 1 583 ? 30.688 16.516 9.219 1 96.5 583 THR B CA 1
ATOM 9472 C C . THR B 1 583 ? 31.359 15.609 8.203 1 96.5 583 THR B C 1
ATOM 9474 O O . THR B 1 583 ? 32.125 16.062 7.363 1 96.5 583 THR B O 1
ATOM 9477 N N . PRO B 1 584 ? 31.125 14.305 8.328 1 97.06 584 PRO B N 1
ATOM 9478 C CA . PRO B 1 584 ? 31.719 13.414 7.328 1 97.06 584 PRO B CA 1
ATOM 9479 C C . PRO B 1 584 ? 31.219 13.688 5.914 1 97.06 584 PRO B C 1
ATOM 9481 O O . PRO B 1 584 ? 30.094 14.164 5.738 1 97.06 584 PRO B O 1
ATOM 9484 N N . LEU B 1 585 ? 32.062 13.406 4.941 1 96.62 585 LEU B N 1
ATOM 9485 C CA . LEU B 1 585 ? 31.641 13.5 3.551 1 96.62 585 LEU B CA 1
ATOM 9486 C C . LEU B 1 585 ? 30.734 12.328 3.172 1 96.62 585 LEU B C 1
ATOM 9488 O O . LEU B 1 585 ? 30.75 11.297 3.842 1 96.62 585 LEU B O 1
ATOM 9492 N N . PRO B 1 586 ? 29.922 12.508 2.092 1 98.25 586 PRO B N 1
ATOM 9493 C CA . PRO B 1 586 ? 29.078 11.406 1.649 1 98.25 586 PRO B CA 1
ATOM 9494 C C . PRO B 1 586 ? 29.844 10.125 1.392 1 98.25 586 PRO B C 1
ATOM 9496 O O . PRO B 1 586 ? 29.344 9.023 1.654 1 98.25 586 PRO B O 1
ATOM 9499 N N . ALA B 1 587 ? 31.094 10.25 0.937 1 98.44 587 ALA B N 1
ATOM 9500 C CA . ALA B 1 587 ? 31.922 9.078 0.663 1 98.44 587 ALA B CA 1
ATOM 9501 C C . ALA B 1 587 ? 32.094 8.234 1.92 1 98.44 587 ALA B C 1
ATOM 9503 O O . ALA B 1 587 ? 32.094 7.004 1.857 1 98.44 587 ALA B O 1
ATOM 9504 N N . ASP B 1 588 ? 32.312 8.898 3.033 1 98 588 ASP B N 1
ATOM 9505 C CA . ASP B 1 588 ? 32.469 8.195 4.297 1 98 588 ASP B CA 1
ATOM 9506 C C . ASP B 1 588 ? 31.203 7.457 4.703 1 98 588 ASP B C 1
ATOM 9508 O O . ASP B 1 588 ? 31.266 6.324 5.18 1 98 588 ASP B O 1
ATOM 9512 N N . LEU B 1 589 ? 30.094 8.094 4.535 1 98.5 589 LEU B N 1
ATOM 9513 C CA . LEU B 1 589 ? 28.812 7.484 4.875 1 98.5 589 LEU B CA 1
ATOM 9514 C C . LEU B 1 589 ? 28.516 6.293 3.967 1 98.5 589 LEU B C 1
ATOM 9516 O O . LEU B 1 589 ? 28.062 5.246 4.434 1 98.5 589 LEU B O 1
ATOM 9520 N N . ASN B 1 590 ? 28.781 6.449 2.715 1 98.5 590 ASN B N 1
ATOM 9521 C CA . ASN B 1 590 ? 28.609 5.355 1.768 1 98.5 590 ASN B CA 1
ATOM 9522 C C . ASN B 1 590 ? 29.516 4.18 2.092 1 98.5 590 ASN B C 1
ATOM 9524 O O . ASN B 1 590 ? 29.125 3.02 1.959 1 98.5 590 ASN B O 1
ATOM 9528 N N . ARG B 1 591 ? 30.75 4.48 2.471 1 98.12 591 ARG B N 1
ATOM 9529 C CA . ARG B 1 591 ? 31.672 3.416 2.869 1 98.12 591 ARG B CA 1
ATOM 9530 C C . ARG B 1 591 ? 31.109 2.615 4.035 1 98.12 591 ARG B C 1
ATOM 9532 O O . ARG B 1 591 ? 31.172 1.383 4.039 1 98.12 591 ARG B O 1
ATOM 9539 N N . GLY B 1 592 ? 30.578 3.357 4.996 1 97.62 592 GLY B N 1
ATOM 9540 C CA . GLY B 1 592 ? 29.938 2.68 6.113 1 97.62 592 GLY B CA 1
ATOM 9541 C C . GLY B 1 592 ? 28.766 1.809 5.695 1 97.62 592 GLY B C 1
ATOM 9542 O O . GLY B 1 592 ? 28.594 0.702 6.207 1 97.62 592 GLY B O 1
ATOM 9543 N N . THR B 1 593 ? 27.953 2.305 4.773 1 97.75 593 THR B N 1
ATOM 9544 C CA . THR B 1 593 ? 26.797 1.571 4.266 1 97.75 593 THR B CA 1
ATOM 9545 C C . THR B 1 593 ? 27.25 0.287 3.566 1 97.75 593 THR B C 1
ATOM 9547 O O . THR B 1 593 ? 26.641 -0.771 3.768 1 97.75 593 THR B O 1
ATOM 9550 N N . LEU B 1 594 ? 28.266 0.376 2.738 1 97.75 594 LEU B N 1
ATOM 9551 C CA . LEU B 1 594 ? 28.797 -0.803 2.055 1 97.75 594 LEU B CA 1
ATOM 9552 C C . LEU B 1 594 ? 29.328 -1.822 3.057 1 97.75 594 LEU B C 1
ATOM 9554 O O . LEU B 1 594 ? 29.062 -3.021 2.924 1 97.75 594 LEU B O 1
ATOM 9558 N N . GLU B 1 595 ? 29.984 -1.356 4.074 1 96.56 595 GLU B N 1
ATOM 9559 C CA . GLU B 1 595 ? 30.516 -2.25 5.098 1 96.56 595 GLU B CA 1
ATOM 9560 C C . GLU B 1 595 ? 29.391 -2.971 5.84 1 96.56 595 GLU B C 1
ATOM 9562 O O . GLU B 1 595 ? 29.5 -4.168 6.121 1 96.56 595 GLU B O 1
ATOM 9567 N N . ALA B 1 596 ? 28.406 -2.227 6.113 1 94.75 596 ALA B N 1
ATOM 9568 C CA . ALA B 1 596 ? 27.25 -2.826 6.793 1 94.75 596 ALA B CA 1
ATOM 9569 C C . ALA B 1 596 ? 26.594 -3.879 5.914 1 94.75 596 ALA B C 1
ATOM 9571 O O . ALA B 1 596 ? 26.172 -4.934 6.402 1 94.75 596 ALA B O 1
ATOM 9572 N N . ALA B 1 597 ? 26.453 -3.576 4.672 1 95.88 597 ALA B N 1
ATOM 9573 C CA . ALA B 1 597 ? 25.859 -4.527 3.736 1 95.88 597 ALA B CA 1
ATOM 9574 C C . ALA B 1 597 ? 26.719 -5.789 3.625 1 95.88 597 ALA B C 1
ATOM 9576 O O . ALA B 1 597 ? 26.188 -6.902 3.6 1 95.88 597 ALA B O 1
ATOM 9577 N N . LEU B 1 598 ? 28.016 -5.613 3.594 1 96.38 598 LEU B N 1
ATOM 9578 C CA . LEU B 1 598 ? 28.938 -6.742 3.512 1 96.38 598 LEU B CA 1
ATOM 9579 C C . LEU B 1 598 ? 28.859 -7.602 4.77 1 96.38 598 LEU B C 1
ATOM 9581 O O . LEU B 1 598 ? 28.906 -8.828 4.688 1 96.38 598 LEU B O 1
ATOM 9585 N N . ALA B 1 599 ? 28.672 -6.949 5.859 1 95.19 599 ALA B N 1
ATOM 9586 C CA . ALA B 1 599 ? 28.578 -7.668 7.125 1 95.19 599 ALA B CA 1
ATOM 9587 C C . ALA B 1 599 ? 27.281 -8.477 7.203 1 95.19 599 ALA B C 1
ATOM 9589 O O . ALA B 1 599 ? 27.25 -9.539 7.82 1 95.19 599 ALA B O 1
ATOM 9590 N N . ALA B 1 600 ? 26.266 -7.977 6.578 1 94.81 600 ALA B N 1
ATOM 9591 C CA . ALA B 1 600 ? 24.969 -8.625 6.629 1 94.81 600 ALA B CA 1
ATOM 9592 C C . ALA B 1 600 ? 24.844 -9.703 5.555 1 94.81 600 ALA B C 1
ATOM 9594 O O . ALA B 1 600 ? 23.969 -10.57 5.641 1 94.81 600 ALA B O 1
ATOM 9595 N N . ALA B 1 601 ? 25.656 -9.688 4.547 1 95.94 601 ALA B N 1
ATOM 9596 C CA . ALA B 1 601 ? 25.578 -10.617 3.424 1 95.94 601 ALA B CA 1
ATOM 9597 C C . ALA B 1 601 ? 25.984 -12.023 3.846 1 95.94 601 ALA B C 1
ATOM 9599 O O . ALA B 1 601 ? 26.797 -12.195 4.766 1 95.94 601 ALA B O 1
ATOM 9600 N N . PRO B 1 602 ? 25.391 -13.023 3.16 1 94.38 602 PRO B N 1
ATOM 9601 C CA . PRO B 1 602 ? 25.938 -14.367 3.379 1 94.38 602 PRO B CA 1
ATOM 9602 C C . PRO B 1 602 ? 27.438 -14.453 3.1 1 94.38 602 PRO B C 1
ATOM 9604 O O . PRO B 1 602 ? 27.938 -13.773 2.201 1 94.38 602 PRO B O 1
ATOM 9607 N N . ALA B 1 603 ? 28.109 -15.352 3.801 1 94.62 603 ALA B N 1
ATOM 9608 C CA . ALA B 1 603 ? 29.562 -15.453 3.717 1 94.62 603 ALA B CA 1
ATOM 9609 C C . ALA B 1 603 ? 30 -15.75 2.289 1 94.62 603 ALA B C 1
ATOM 9611 O O . ALA B 1 603 ? 31 -15.188 1.812 1 94.62 603 ALA B O 1
ATOM 9612 N N . GLU B 1 604 ? 29.25 -16.578 1.648 1 93.88 604 GLU B N 1
ATOM 9613 C CA . GLU B 1 604 ? 29.625 -16.953 0.29 1 93.88 604 GLU B CA 1
ATOM 9614 C C . GLU B 1 604 ? 29.5 -15.773 -0.669 1 93.88 604 GLU B C 1
ATOM 9616 O O . GLU B 1 604 ? 30.297 -15.648 -1.607 1 93.88 604 GLU B O 1
ATOM 9621 N N . VAL B 1 605 ? 28.578 -14.938 -0.459 1 96.38 605 VAL B N 1
ATOM 9622 C CA . VAL B 1 605 ? 28.359 -13.758 -1.291 1 96.38 605 VAL B CA 1
ATOM 9623 C C . VAL B 1 605 ? 29.5 -12.758 -1.073 1 96.38 605 VAL B C 1
ATOM 9625 O O . VAL B 1 605 ? 30.062 -12.227 -2.035 1 96.38 605 VAL B O 1
ATOM 9628 N N . ALA B 1 606 ? 29.828 -12.547 0.165 1 96 606 ALA B N 1
ATOM 9629 C CA . ALA B 1 606 ? 30.922 -11.633 0.484 1 96 606 ALA B CA 1
ATOM 9630 C C . ALA B 1 606 ? 32.25 -12.125 -0.114 1 96 606 ALA B C 1
ATOM 9632 O O . ALA B 1 606 ? 33 -11.336 -0.648 1 96 606 ALA B O 1
ATOM 9633 N N . ALA B 1 607 ? 32.5 -13.414 -0.026 1 94.94 607 ALA B N 1
ATOM 9634 C CA . ALA B 1 607 ? 33.719 -13.992 -0.584 1 94.94 607 ALA B CA 1
ATOM 9635 C C . ALA B 1 607 ? 33.75 -13.828 -2.102 1 94.94 607 ALA B C 1
ATOM 9637 O O . ALA B 1 607 ? 34.781 -13.477 -2.664 1 94.94 607 ALA B O 1
ATOM 9638 N N . ARG B 1 608 ? 32.656 -14.07 -2.732 1 94.12 608 ARG B N 1
ATOM 9639 C CA . ARG B 1 608 ? 32.562 -13.922 -4.18 1 94.12 608 ARG B CA 1
ATOM 9640 C C . ARG B 1 608 ? 32.844 -12.484 -4.598 1 94.12 608 ARG B C 1
ATOM 9642 O O . ARG B 1 608 ? 33.5 -12.234 -5.609 1 94.12 608 ARG B O 1
ATOM 9649 N N . TYR B 1 609 ? 32.312 -11.516 -3.912 1 94.62 609 TYR B N 1
ATOM 9650 C CA . TYR B 1 609 ? 32.562 -10.102 -4.168 1 94.62 609 TYR B CA 1
ATOM 9651 C C . TYR B 1 609 ? 34.031 -9.773 -4.094 1 94.62 609 TYR B C 1
ATOM 9653 O O . TYR B 1 609 ? 34.562 -9.086 -4.973 1 94.62 609 TYR B O 1
ATOM 9661 N N . ARG B 1 610 ? 34.688 -10.266 -3.07 1 92.06 610 ARG B N 1
ATOM 9662 C CA . ARG B 1 610 ? 36.094 -9.969 -2.861 1 92.06 610 ARG B CA 1
ATOM 9663 C C . ARG B 1 610 ? 36.938 -10.609 -3.945 1 92.06 610 ARG B C 1
ATOM 9665 O O . ARG B 1 610 ? 37.938 -10.016 -4.391 1 92.06 610 ARG B O 1
ATOM 9672 N N . GLU B 1 611 ? 36.562 -11.719 -4.402 1 91.19 611 GLU B N 1
ATOM 9673 C CA . GLU B 1 611 ? 37.375 -12.5 -5.328 1 91.19 611 GLU B CA 1
ATOM 9674 C C . GLU B 1 611 ? 37.125 -12.086 -6.773 1 91.19 611 GLU B C 1
ATOM 9676 O O . GLU B 1 611 ? 38.031 -12.023 -7.582 1 91.19 611 GLU B O 1
ATOM 9681 N N . HIS B 1 612 ? 35.844 -11.828 -7.074 1 90.19 612 HIS B N 1
ATOM 9682 C CA . HIS B 1 612 ? 35.5 -11.719 -8.492 1 90.19 612 HIS B CA 1
ATOM 9683 C C . HIS B 1 612 ? 34.781 -10.398 -8.781 1 90.19 612 HIS B C 1
ATOM 9685 O O . HIS B 1 612 ? 34.625 -10.031 -9.945 1 90.19 612 HIS B O 1
ATOM 9691 N N . GLY B 1 613 ? 34.406 -9.672 -7.816 1 91.06 613 GLY B N 1
ATOM 9692 C CA . GLY B 1 613 ? 33.531 -8.516 -8.031 1 91.06 613 GLY B CA 1
ATOM 9693 C C . GLY B 1 613 ? 34.312 -7.234 -8.281 1 91.06 613 GLY B C 1
ATOM 9694 O O . GLY B 1 613 ? 35.469 -7.102 -7.836 1 91.06 613 GLY B O 1
ATOM 9695 N N . ARG B 1 614 ? 33.688 -6.324 -9.031 1 90.75 614 ARG B N 1
ATOM 9696 C CA . ARG B 1 614 ? 34.188 -4.953 -9.094 1 90.75 614 ARG B CA 1
ATOM 9697 C C . ARG B 1 614 ? 34 -4.238 -7.762 1 90.75 614 ARG B C 1
ATOM 9699 O O . ARG B 1 614 ? 32.875 -4.148 -7.25 1 90.75 614 ARG B O 1
ATOM 9706 N N . ALA B 1 615 ? 35.094 -3.719 -7.34 1 92.38 615 ALA B N 1
ATOM 9707 C CA . ALA B 1 615 ? 35.031 -3.014 -6.062 1 92.38 615 ALA B CA 1
ATOM 9708 C C . ALA B 1 615 ? 34.312 -1.684 -6.211 1 92.38 615 ALA B C 1
ATOM 9710 O O . ALA B 1 615 ? 34.438 -0.999 -7.227 1 92.38 615 ALA B O 1
ATOM 9711 N N . MET B 1 616 ? 33.531 -1.409 -5.27 1 93.56 616 MET B N 1
ATOM 9712 C CA . MET B 1 616 ? 32.906 -0.094 -5.191 1 93.56 616 MET B CA 1
ATOM 9713 C C . MET B 1 616 ? 33.75 0.857 -4.336 1 93.56 616 MET B C 1
ATOM 9715 O O . MET B 1 616 ? 33.969 0.589 -3.158 1 93.56 616 MET B O 1
ATOM 9719 N N . GLU B 1 617 ? 34.188 1.902 -4.969 1 94.88 617 GLU B N 1
ATOM 9720 C CA . GLU B 1 617 ? 34.969 2.916 -4.273 1 94.88 617 GLU B CA 1
ATOM 9721 C C . GLU B 1 617 ? 34.219 4.234 -4.168 1 94.88 617 GLU B C 1
ATOM 9723 O O . GLU B 1 617 ? 33.312 4.508 -4.98 1 94.88 617 GLU B O 1
ATOM 9728 N N . PHE B 1 618 ? 34.594 4.926 -3.162 1 97.56 618 PHE B N 1
ATOM 9729 C CA . PHE B 1 618 ? 33.844 6.16 -2.91 1 97.56 618 PHE B CA 1
ATOM 9730 C C . PHE B 1 618 ? 34.812 7.355 -2.893 1 97.56 618 PHE B C 1
ATOM 9732 O O . PHE B 1 618 ? 35.906 7.262 -2.373 1 97.56 618 PHE B O 1
ATOM 9739 N N . GLY B 1 619 ? 34.438 8.406 -3.529 1 95.62 619 GLY B N 1
ATOM 9740 C CA . GLY B 1 619 ? 35.219 9.633 -3.578 1 95.62 619 GLY B CA 1
ATOM 9741 C C . GLY B 1 619 ? 34.781 10.578 -4.68 1 95.62 619 GLY B C 1
ATOM 9742 O O . GLY B 1 619 ? 33.938 10.219 -5.523 1 95.62 619 GLY B O 1
ATOM 9743 N N . GLY B 1 620 ? 35.25 11.805 -4.645 1 94.31 620 GLY B N 1
ATOM 9744 C CA . GLY B 1 620 ? 34.875 12.797 -5.648 1 94.31 620 GLY B CA 1
ATOM 9745 C C . GLY B 1 620 ? 33.5 13.383 -5.457 1 94.31 620 GLY B C 1
ATOM 9746 O O . GLY B 1 620 ? 32.812 13.703 -6.434 1 94.31 620 GLY B O 1
ATOM 9747 N N . ASP B 1 621 ? 33.062 13.391 -4.227 1 96.62 621 ASP B N 1
ATOM 9748 C CA . ASP B 1 621 ? 31.734 13.953 -3.943 1 96.62 621 ASP B CA 1
ATOM 9749 C C . ASP B 1 621 ? 31.641 15.398 -4.43 1 96.62 621 ASP B C 1
ATOM 9751 O O . ASP B 1 621 ? 32.625 16.141 -4.391 1 96.62 621 ASP B O 1
ATOM 9755 N N . MET B 1 622 ? 30.469 15.719 -4.871 1 91.94 622 MET B N 1
ATOM 9756 C CA . MET B 1 622 ? 30.281 17.016 -5.535 1 91.94 622 MET B CA 1
ATOM 9757 C C . MET B 1 622 ? 29.469 17.969 -4.672 1 91.94 622 MET B C 1
ATOM 9759 O O . MET B 1 622 ? 28.328 17.656 -4.32 1 91.94 622 MET B O 1
ATOM 9763 N N . ASP B 1 623 ? 30.062 19.078 -4.402 1 92.25 623 ASP B N 1
ATOM 9764 C CA . ASP B 1 623 ? 29.297 20.141 -3.76 1 92.25 623 ASP B CA 1
ATOM 9765 C C . ASP B 1 623 ? 28.312 20.781 -4.734 1 92.25 623 ASP B C 1
ATOM 9767 O O . ASP B 1 623 ? 28.719 21.484 -5.66 1 92.25 623 ASP B O 1
ATOM 9771 N N . ALA B 1 624 ? 27.078 20.5 -4.477 1 89.94 624 ALA B N 1
ATOM 9772 C CA . ALA B 1 624 ? 26.031 20.906 -5.406 1 89.94 624 ALA B CA 1
ATOM 9773 C C . ALA B 1 624 ? 25.922 22.422 -5.484 1 89.94 624 ALA B C 1
ATOM 9775 O O . ALA B 1 624 ? 25.297 22.953 -6.406 1 89.94 624 ALA B O 1
ATOM 9776 N N . LEU B 1 625 ? 26.406 23.109 -4.508 1 86.31 625 LEU B N 1
ATOM 9777 C CA . LEU B 1 625 ? 26.297 24.578 -4.504 1 86.31 625 LEU B CA 1
ATOM 9778 C C . LEU B 1 625 ? 27.547 25.203 -5.105 1 86.31 625 LEU B C 1
ATOM 9780 O O . LEU B 1 625 ? 27.594 26.422 -5.301 1 86.31 625 LEU B O 1
ATOM 9784 N N . ALA B 1 626 ? 28.516 24.391 -5.332 1 80.31 626 ALA B N 1
ATOM 9785 C CA . ALA B 1 626 ? 29.75 24.922 -5.91 1 80.31 626 ALA B CA 1
ATOM 9786 C C . ALA B 1 626 ? 29.516 25.406 -7.344 1 80.31 626 ALA B C 1
ATOM 9788 O O . ALA B 1 626 ? 28.75 24.797 -8.086 1 80.31 626 ALA B O 1
ATOM 9789 N N . PRO B 1 627 ? 29.938 26.578 -7.598 1 69.81 627 PRO B N 1
ATOM 9790 C CA . PRO B 1 627 ? 29.781 27.031 -8.977 1 69.81 627 PRO B CA 1
ATOM 9791 C C . PRO B 1 627 ? 30.359 26.062 -10 1 69.81 627 PRO B C 1
ATOM 9793 O O . PRO B 1 627 ? 31.359 25.391 -9.719 1 69.81 627 PRO B O 1
ATOM 9796 N N . GLY B 1 628 ? 29.625 25.672 -11.023 1 60.25 628 GLY B N 1
ATOM 9797 C CA . GLY B 1 628 ? 30.125 24.828 -12.094 1 60.25 628 GLY B CA 1
ATOM 9798 C C . GLY B 1 628 ? 31.375 25.391 -12.758 1 60.25 628 GLY B C 1
ATOM 9799 O O . GLY B 1 628 ? 31.781 26.516 -12.469 1 60.25 628 GLY B O 1
ATOM 9800 N N . PRO B 1 629 ? 32.094 24.516 -13.5 1 58.34 629 PRO B N 1
ATOM 9801 C CA . PRO B 1 629 ? 33.281 25.016 -14.211 1 58.34 629 PRO B CA 1
ATOM 9802 C C . PRO B 1 629 ? 33 26.266 -15.023 1 58.34 629 PRO B C 1
ATOM 9804 O O . PRO B 1 629 ? 33.906 27.062 -15.281 1 58.34 629 PRO B O 1
ATOM 9807 N N . ASP B 1 630 ? 31.797 26.297 -15.57 1 53.56 630 ASP B N 1
ATOM 9808 C CA . ASP B 1 630 ? 31.453 27.469 -16.391 1 53.56 630 ASP B CA 1
ATOM 9809 C C . ASP B 1 630 ? 31.125 28.672 -15.516 1 53.56 630 ASP B C 1
ATOM 9811 O O . ASP B 1 630 ? 30.766 29.734 -16.031 1 53.56 630 ASP B O 1
ATOM 9815 N N . GLY B 1 631 ? 31.375 28.625 -14.43 1 53.84 631 GLY B N 1
ATOM 9816 C CA . GLY B 1 631 ? 31.156 29.719 -13.508 1 53.84 631 GLY B CA 1
ATOM 9817 C C . GLY B 1 631 ? 29.703 29.953 -13.172 1 53.84 631 GLY B C 1
ATOM 9818 O O . GLY B 1 631 ? 29.359 30.906 -12.477 1 53.84 631 GLY B O 1
ATOM 9819 N N . LYS B 1 632 ? 29 29.203 -13.922 1 53.16 632 LYS B N 1
ATOM 9820 C CA . LYS B 1 632 ? 27.578 29.453 -13.742 1 53.16 632 LYS B CA 1
ATOM 9821 C C . LYS B 1 632 ? 27.156 29.219 -12.289 1 53.16 632 LYS B C 1
ATOM 9823 O O . LYS B 1 632 ? 27.797 28.469 -11.562 1 53.16 632 LYS B O 1
ATOM 9828 N N . LEU B 1 633 ? 26.234 30.031 -11.867 1 54.03 633 LEU B N 1
ATOM 9829 C CA . LEU B 1 633 ? 25.703 30.172 -10.516 1 54.03 633 LEU B CA 1
ATOM 9830 C C . LEU B 1 633 ? 25.562 28.797 -9.844 1 54.03 633 LEU B C 1
ATOM 9832 O O . LEU B 1 633 ? 25.297 27.797 -10.516 1 54.03 633 LEU B O 1
ATOM 9836 N N . PRO B 1 634 ? 26.078 28.859 -8.594 1 57.78 634 PRO B N 1
ATOM 9837 C CA . PRO B 1 634 ? 26 27.688 -7.711 1 57.78 634 PRO B CA 1
ATOM 9838 C C . PRO B 1 634 ? 24.641 26.984 -7.789 1 57.78 634 PRO B C 1
ATOM 9840 O O . PRO B 1 634 ? 23.625 27.625 -8.07 1 57.78 634 PRO B O 1
ATOM 9843 N N . GLY B 1 635 ? 24.703 25.75 -7.992 1 68.38 635 GLY B N 1
ATOM 9844 C CA . GLY B 1 635 ? 23.484 24.969 -7.938 1 68.38 635 GLY B CA 1
ATOM 9845 C C . GLY B 1 635 ? 22.547 25.375 -6.812 1 68.38 635 GLY B C 1
ATOM 9846 O O . GLY B 1 635 ? 22.938 26.172 -5.945 1 68.38 635 GLY B O 1
ATOM 9847 N N . SER B 1 636 ? 21.25 25.469 -6.949 1 79.56 636 SER B N 1
ATOM 9848 C CA . SER B 1 636 ? 20.234 25.734 -5.945 1 79.56 636 SER B CA 1
ATOM 9849 C C . SER B 1 636 ? 19.812 24.453 -5.234 1 79.56 636 SER B C 1
ATOM 9851 O O . SER B 1 636 ? 20.016 23.359 -5.754 1 79.56 636 SER B O 1
ATOM 9853 N N . PRO B 1 637 ? 19.5 24.641 -3.928 1 81.25 637 PRO B N 1
ATOM 9854 C CA . PRO B 1 637 ? 18.938 23.469 -3.26 1 81.25 637 PRO B CA 1
ATOM 9855 C C . PRO B 1 637 ? 17.875 22.766 -4.09 1 81.25 637 PRO B C 1
ATOM 9857 O O . PRO B 1 637 ? 17.75 21.547 -4.055 1 81.25 637 PRO B O 1
ATOM 9860 N N . GLU B 1 638 ? 17.188 23.562 -4.824 1 87.25 638 GLU B N 1
ATOM 9861 C CA . GLU B 1 638 ? 16.188 22.969 -5.703 1 87.25 638 GLU B CA 1
ATOM 9862 C C . GLU B 1 638 ? 16.828 22.141 -6.805 1 87.25 638 GLU B C 1
ATOM 9864 O O . GLU B 1 638 ? 16.359 21.062 -7.133 1 87.25 638 GLU B O 1
ATOM 9869 N N . ALA B 1 639 ? 17.875 22.672 -7.324 1 88 639 ALA B N 1
ATOM 9870 C CA . ALA B 1 639 ? 18.609 21.938 -8.352 1 88 639 ALA B CA 1
ATOM 9871 C C . ALA B 1 639 ? 19.219 20.672 -7.785 1 88 639 ALA B C 1
ATOM 9873 O O . ALA B 1 639 ? 19.266 19.641 -8.461 1 88 639 ALA B O 1
ATOM 9874 N N . PHE B 1 640 ? 19.734 20.766 -6.547 1 91.75 640 PHE B N 1
ATOM 9875 C CA . PHE B 1 640 ? 20.234 19.578 -5.871 1 91.75 640 PHE B CA 1
ATOM 9876 C C . PHE B 1 640 ? 19.172 18.484 -5.844 1 91.75 640 PHE B C 1
ATOM 9878 O O . PHE B 1 640 ? 19.453 17.328 -6.172 1 91.75 640 PHE B O 1
ATOM 9885 N N . VAL B 1 641 ? 17.969 18.875 -5.488 1 93.31 641 VAL B N 1
ATOM 9886 C CA . VAL B 1 641 ? 16.906 17.891 -5.309 1 93.31 641 VAL B CA 1
ATOM 9887 C C . VAL B 1 641 ? 16.453 17.359 -6.668 1 93.31 641 VAL B C 1
ATOM 9889 O O . VAL B 1 641 ? 16.406 16.156 -6.879 1 93.31 641 VAL B O 1
ATOM 9892 N N . ARG B 1 642 ? 16.25 18.141 -7.625 1 91.19 642 ARG B N 1
ATOM 9893 C CA . ARG B 1 642 ? 15.547 17.766 -8.852 1 91.19 642 ARG B CA 1
ATOM 9894 C C . ARG B 1 642 ? 16.516 17.203 -9.883 1 91.19 642 ARG B C 1
ATOM 9896 O O . ARG B 1 642 ? 16.156 16.328 -10.68 1 91.19 642 ARG B O 1
ATOM 9903 N N . THR B 1 643 ? 17.781 17.594 -9.844 1 89.69 643 THR B N 1
ATOM 9904 C CA . THR B 1 643 ? 18.609 17.328 -11.008 1 89.69 643 THR B CA 1
ATOM 9905 C C . THR B 1 643 ? 19.844 16.516 -10.617 1 89.69 643 THR B C 1
ATOM 9907 O O . THR B 1 643 ? 20.297 15.664 -11.383 1 89.69 643 THR B O 1
ATOM 9910 N N . SER B 1 644 ? 20.391 16.75 -9.484 1 92.62 644 SER B N 1
ATOM 9911 C CA . SER B 1 644 ? 21.609 16.047 -9.109 1 92.62 644 SER B CA 1
ATOM 9912 C C . SER B 1 644 ? 21.344 14.555 -8.906 1 92.62 644 SER B C 1
ATOM 9914 O O . SER B 1 644 ? 20.234 14.164 -8.516 1 92.62 644 SER B O 1
ATOM 9916 N N . ARG B 1 645 ? 22.375 13.766 -9.289 1 93.81 645 ARG B N 1
ATOM 9917 C CA . ARG B 1 645 ? 22.297 12.32 -9.125 1 93.81 645 ARG B CA 1
ATOM 9918 C C . ARG B 1 645 ? 23.641 11.758 -8.633 1 93.81 645 ARG B C 1
ATOM 9920 O O . ARG B 1 645 ? 24.688 12.391 -8.805 1 93.81 645 ARG B O 1
ATOM 9927 N N . ILE B 1 646 ? 23.484 10.617 -7.926 1 96.38 646 ILE B N 1
ATOM 9928 C CA . ILE B 1 646 ? 24.703 9.867 -7.648 1 96.38 646 ILE B CA 1
ATOM 9929 C C . ILE B 1 646 ? 25.359 9.453 -8.961 1 96.38 646 ILE B C 1
ATOM 9931 O O . ILE B 1 646 ? 24.688 8.984 -9.883 1 96.38 646 ILE B O 1
ATOM 9935 N N . ALA B 1 647 ? 26.672 9.695 -9.062 1 94.75 647 ALA B N 1
ATOM 9936 C CA . ALA B 1 647 ? 27.422 9.32 -10.266 1 94.75 647 ALA B CA 1
ATOM 9937 C C . ALA B 1 647 ? 28.203 8.023 -10.047 1 94.75 647 ALA B C 1
ATOM 9939 O O . ALA B 1 647 ? 28.781 7.816 -8.984 1 94.75 647 ALA B O 1
ATOM 9940 N N . TYR B 1 648 ? 28.141 7.168 -10.969 1 93.81 648 TYR B N 1
ATOM 9941 C CA . TYR B 1 648 ? 28.906 5.926 -11.008 1 93.81 648 TYR B CA 1
ATOM 9942 C C . TYR B 1 648 ? 29.859 5.922 -12.188 1 93.81 648 TYR B C 1
ATOM 9944 O O . TYR B 1 648 ? 29.438 5.844 -13.344 1 93.81 648 TYR B O 1
ATOM 9952 N N . ALA B 1 649 ? 31.078 6.023 -11.906 1 91.88 649 ALA B N 1
ATOM 9953 C CA . ALA B 1 649 ? 32.094 6.047 -12.961 1 91.88 649 ALA B CA 1
ATOM 9954 C C . ALA B 1 649 ? 32.719 4.668 -13.148 1 91.88 649 ALA B C 1
ATOM 9956 O O . ALA B 1 649 ? 33.406 4.172 -12.266 1 91.88 649 ALA B O 1
ATOM 9957 N N . PHE B 1 650 ? 32.469 4.133 -14.273 1 88.38 650 PHE B N 1
ATOM 9958 C CA . PHE B 1 650 ? 33.031 2.832 -14.625 1 88.38 650 PHE B CA 1
ATOM 9959 C C . PHE B 1 650 ? 34.312 2.99 -15.406 1 88.38 650 PHE B C 1
ATOM 9961 O O . PHE B 1 650 ? 34.5 3.965 -16.141 1 88.38 650 PHE B O 1
ATOM 9968 N N . PRO B 1 651 ? 35.25 2.088 -15.141 1 78 651 PRO B N 1
ATOM 9969 C CA . PRO B 1 651 ? 36.5 2.172 -15.938 1 78 651 PRO B CA 1
ATOM 9970 C C . PRO B 1 651 ? 36.219 1.95 -17.422 1 78 651 PRO B C 1
ATOM 9972 O O . PRO B 1 651 ? 35.312 1.232 -17.797 1 78 651 PRO B O 1
ATOM 9975 N N . PRO B 1 652 ? 36.938 2.818 -18.188 1 67 652 PRO B N 1
ATOM 9976 C CA . PRO B 1 652 ? 36.781 2.607 -19.625 1 67 652 PRO B CA 1
ATOM 9977 C C . PRO B 1 652 ? 37.031 1.163 -20.047 1 67 652 PRO B C 1
ATOM 9979 O O . PRO B 1 652 ? 37.875 0.476 -19.422 1 67 652 PRO B O 1
ATOM 9982 N N . PRO B 1 653 ? 36.188 0.708 -20.797 1 58.22 653 PRO B N 1
ATOM 9983 C CA . PRO B 1 653 ? 36.469 -0.65 -21.281 1 58.22 653 PRO B CA 1
ATOM 9984 C C . PRO B 1 653 ? 37.906 -0.811 -21.812 1 58.22 653 PRO B C 1
ATOM 9986 O O . PRO B 1 653 ? 38.5 0.153 -22.312 1 58.22 653 PRO B O 1
ATOM 9989 N N . PRO B 1 654 ? 38.688 -1.816 -21.375 1 51.47 654 PRO B N 1
ATOM 9990 C CA . PRO B 1 654 ? 40 -1.991 -21.953 1 51.47 654 PRO B CA 1
ATOM 9991 C C . PRO B 1 654 ? 40.031 -1.752 -23.453 1 51.47 654 PRO B C 1
ATOM 9993 O O . PRO B 1 654 ? 39.062 -2.027 -24.141 1 51.47 654 PRO B O 1
ATOM 9996 N N . ALA B 1 655 ? 40.938 -0.788 -23.906 1 41.22 655 ALA B N 1
ATOM 9997 C CA . ALA B 1 655 ? 41.156 -0.534 -25.328 1 41.22 655 ALA B CA 1
ATOM 9998 C C . ALA B 1 655 ? 41.125 -1.835 -26.125 1 41.22 655 ALA B C 1
ATOM 10000 O O . ALA B 1 655 ? 41.812 -2.801 -25.766 1 41.22 655 ALA B O 1
ATOM 10001 N N . ALA B 1 656 ? 40.188 -2.072 -26.828 1 39.72 656 ALA B N 1
ATOM 10002 C CA . ALA B 1 656 ? 40.312 -3.139 -27.828 1 39.72 656 ALA B CA 1
ATOM 10003 C C . ALA B 1 656 ? 41.625 -3.062 -28.562 1 39.72 656 ALA B C 1
ATOM 10005 O O . ALA B 1 656 ? 41.969 -2.029 -29.156 1 39.72 656 ALA B O 1
ATOM 10006 N N . GLY B 1 657 ? 42.688 -3.607 -28.281 1 32.84 657 GLY B N 1
ATOM 10007 C CA . GLY B 1 657 ? 43.656 -3.719 -29.375 1 32.84 657 GLY B CA 1
ATOM 10008 C C . GLY B 1 657 ? 43 -3.93 -30.719 1 32.84 657 GLY B C 1
ATOM 10009 O O . GLY B 1 657 ? 41.938 -4.531 -30.812 1 32.84 657 GLY B O 1
ATOM 10010 N N . HIS B 1 658 ? 43.375 -3.021 -31.703 1 32.53 658 HIS B N 1
ATOM 10011 C CA . HIS B 1 658 ? 42.969 -3.148 -33.094 1 32.53 658 HIS B CA 1
ATOM 10012 C C . HIS B 1 658 ? 43 -4.605 -33.562 1 32.53 658 HIS B C 1
ATOM 10014 O O . HIS B 1 658 ? 43.312 -4.891 -34.719 1 32.53 658 HIS B O 1
ATOM 10020 N N . GLY B 1 659 ? 43.25 -5.602 -32.812 1 29.11 659 GLY B N 1
ATOM 10021 C CA . GLY B 1 659 ? 43.25 -6.797 -33.625 1 29.11 659 GLY B CA 1
ATOM 10022 C C . GLY B 1 659 ? 42 -6.922 -34.5 1 29.11 659 GLY B C 1
ATOM 10023 O O . GLY B 1 659 ? 40.969 -6.273 -34.219 1 29.11 659 GLY B O 1
ATOM 10024 N N . HIS B 1 660 ? 42.188 -7.598 -35.781 1 28.61 660 HIS B N 1
ATOM 10025 C CA . HIS B 1 660 ? 41.312 -7.926 -36.906 1 28.61 660 HIS B CA 1
ATOM 10026 C C . HIS B 1 660 ? 39.906 -8.305 -36.375 1 28.61 660 HIS B C 1
ATOM 10028 O O . HIS B 1 660 ? 39.781 -8.75 -35.25 1 28.61 660 HIS B O 1
ATOM 10034 N N . SER B 1 661 ? 38.938 -7.816 -37.094 1 29.41 661 SER B N 1
ATOM 10035 C CA . SER B 1 661 ? 37.5 -8.148 -37.156 1 29.41 661 SER B CA 1
ATOM 10036 C C . SER B 1 661 ? 37.281 -9.633 -36.906 1 29.41 661 SER B C 1
ATOM 10038 O O . SER B 1 661 ? 37.312 -10.453 -37.812 1 29.41 661 SER B O 1
ATOM 10040 N N . GLN B 1 662 ? 38.125 -10.305 -36.094 1 26.75 662 GLN B N 1
ATOM 10041 C CA . GLN B 1 662 ? 37.719 -11.703 -36.094 1 26.75 662 GLN B CA 1
ATOM 10042 C C . GLN B 1 662 ? 36.219 -11.852 -35.938 1 26.75 662 GLN B C 1
ATOM 10044 O O . GLN B 1 662 ? 35.625 -11.148 -35.125 1 26.75 662 GLN B O 1
ATOM 10049 N N . GLN B 1 663 ? 35.594 -12.453 -37 1 27.89 663 GLN B N 1
ATOM 10050 C CA . GLN B 1 663 ? 34.25 -12.977 -37.156 1 27.89 663 GLN B CA 1
ATOM 10051 C C . GLN B 1 663 ? 33.688 -13.5 -35.844 1 27.89 663 GLN B C 1
ATOM 10053 O O . GLN B 1 663 ? 34.406 -14.133 -35.062 1 27.89 663 GLN B O 1
ATOM 10058 N N . HIS B 1 664 ? 32.625 -12.906 -35.344 1 30.59 664 HIS B N 1
ATOM 10059 C CA . HIS B 1 664 ? 31.703 -13.359 -34.312 1 30.59 664 HIS B CA 1
ATOM 10060 C C . HIS B 1 664 ? 31.578 -14.875 -34.312 1 30.59 664 HIS B C 1
ATOM 10062 O O . HIS B 1 664 ? 30.734 -15.43 -35.031 1 30.59 664 HIS B O 1
ATOM 10068 N N . SER B 1 665 ? 32.781 -15.578 -34.469 1 28.11 665 SER B N 1
ATOM 10069 C CA . SER B 1 665 ? 32.469 -17 -34.344 1 28.11 665 SER B CA 1
ATOM 10070 C C . SER B 1 665 ? 31.656 -17.281 -33.062 1 28.11 665 SER B C 1
ATOM 10072 O O . SER B 1 665 ? 31.953 -16.719 -32.031 1 28.11 665 SER B O 1
ATOM 10074 N N . ALA B 1 666 ? 30.453 -17.844 -33.312 1 34.88 666 ALA B N 1
ATOM 10075 C CA . ALA B 1 666 ? 29.391 -18.266 -32.406 1 34.88 666 ALA B CA 1
ATOM 10076 C C . ALA B 1 666 ? 29.953 -18.812 -31.094 1 34.88 666 ALA B C 1
ATOM 10078 O O . ALA B 1 666 ? 29.297 -18.734 -30.047 1 34.88 666 ALA B O 1
ATOM 10079 N N . GLY B 1 667 ? 30.969 -19.75 -31.156 1 32.94 667 GLY B N 1
ATOM 10080 C CA . GLY B 1 667 ? 31.234 -20.688 -30.078 1 32.94 667 GLY B CA 1
ATOM 10081 C C . GLY B 1 667 ? 32.219 -20.141 -29.062 1 32.94 667 GLY B C 1
ATOM 10082 O O . GLY B 1 667 ? 32.781 -20.906 -28.266 1 32.94 667 GLY B O 1
ATOM 10083 N N . GLY B 1 668 ? 32.969 -19.062 -29.375 1 35.31 668 GLY B N 1
ATOM 10084 C CA . GLY B 1 668 ? 34.031 -18.938 -28.391 1 35.31 668 GLY B CA 1
ATOM 10085 C C . GLY B 1 668 ? 33.531 -18.5 -27.016 1 35.31 668 GLY B C 1
ATOM 10086 O O . GLY B 1 668 ? 32.406 -18.031 -26.891 1 35.31 668 GLY B O 1
ATOM 10087 N N . PRO B 1 669 ? 34.188 -19.078 -25.969 1 35.5 669 PRO B N 1
ATOM 10088 C CA . PRO B 1 669 ? 33.75 -18.703 -24.609 1 35.5 669 PRO B CA 1
ATOM 10089 C C . PRO B 1 669 ? 33.719 -17.188 -24.391 1 35.5 669 PRO B C 1
ATOM 10091 O O . PRO B 1 669 ? 34.594 -16.469 -24.922 1 35.5 669 PRO B O 1
ATOM 10094 N N . PRO B 1 670 ? 32.594 -16.594 -24.453 1 38.06 670 PRO B N 1
ATOM 10095 C CA . PRO B 1 670 ? 32.562 -15.148 -24.219 1 38.06 670 PRO B CA 1
ATOM 10096 C C . PRO B 1 670 ? 33.625 -14.695 -23.203 1 38.06 670 PRO B C 1
ATOM 10098 O O . PRO B 1 670 ? 33.875 -15.375 -22.203 1 38.06 670 PRO B O 1
ATOM 10101 N N . ALA B 1 671 ? 34.719 -14.023 -23.672 1 38.34 671 ALA B N 1
ATOM 10102 C CA . ALA B 1 671 ? 35.781 -13.406 -22.859 1 38.34 671 ALA B CA 1
ATOM 10103 C C . ALA B 1 671 ? 35.188 -12.75 -21.609 1 38.34 671 ALA B C 1
ATOM 10105 O O . ALA B 1 671 ? 34.25 -11.961 -21.703 1 38.34 671 ALA B O 1
ATOM 10106 N N . LEU B 1 672 ? 35.156 -13.531 -20.484 1 45.78 672 LEU B N 1
ATOM 10107 C CA . LEU B 1 672 ? 34.844 -12.945 -19.203 1 45.78 672 LEU B CA 1
ATOM 10108 C C . LEU B 1 672 ? 35.594 -11.641 -18.969 1 45.78 672 LEU B C 1
ATOM 10110 O O . LEU B 1 672 ? 36.812 -11.602 -19.109 1 45.78 672 LEU B O 1
ATOM 10114 N N . PRO B 1 673 ? 35.219 -10.523 -19.312 1 44.59 673 PRO B N 1
ATOM 10115 C CA . PRO B 1 673 ? 36.094 -9.414 -18.922 1 44.59 673 PRO B CA 1
ATOM 10116 C C . PRO B 1 673 ? 36.594 -9.539 -17.484 1 44.59 673 PRO B C 1
ATOM 10118 O O . PRO B 1 673 ? 35.875 -10.055 -16.625 1 44.59 673 PRO B O 1
ATOM 10121 N N . PRO B 1 674 ? 37.969 -9.68 -17.266 1 47.22 674 PRO B N 1
ATOM 10122 C CA . PRO B 1 674 ? 38.531 -9.734 -15.922 1 47.22 674 PRO B CA 1
ATOM 10123 C C . PRO B 1 674 ? 38 -8.633 -15.008 1 47.22 674 PRO B C 1
ATOM 10125 O O . PRO B 1 674 ? 38.469 -7.488 -15.078 1 47.22 674 PRO B O 1
ATOM 10128 N N . THR B 1 675 ? 36.688 -8.516 -14.75 1 56.62 675 THR B N 1
ATOM 10129 C CA . THR B 1 675 ? 36.125 -7.516 -13.859 1 56.62 675 THR B CA 1
ATOM 10130 C C . THR B 1 675 ? 36.781 -7.547 -12.5 1 56.62 675 THR B C 1
ATOM 10132 O O . THR B 1 675 ? 36.719 -6.578 -11.734 1 56.62 675 THR B O 1
ATOM 10135 N N . ALA B 1 676 ? 37.562 -8.672 -12.305 1 58.59 676 ALA B N 1
ATOM 10136 C CA . ALA B 1 676 ? 38.25 -8.734 -11.016 1 58.59 676 ALA B CA 1
ATOM 10137 C C . ALA B 1 676 ? 39.438 -7.758 -10.969 1 58.59 676 ALA B C 1
ATOM 10139 O O . ALA B 1 676 ? 40.219 -7.695 -11.906 1 58.59 676 ALA B O 1
ATOM 10140 N N . GLY B 1 677 ? 39.406 -6.867 -10.141 1 65.38 677 GLY B N 1
ATOM 10141 C CA . GLY B 1 677 ? 40.5 -5.914 -9.961 1 65.38 677 GLY B CA 1
ATOM 10142 C C . GLY B 1 677 ? 40.125 -4.504 -10.375 1 65.38 677 GLY B C 1
ATOM 10143 O O . GLY B 1 677 ? 40.906 -3.568 -10.188 1 65.38 677 GLY B O 1
ATOM 10144 N N . THR B 1 678 ? 38.906 -4.398 -11.047 1 82.31 678 THR B N 1
ATOM 10145 C CA . THR B 1 678 ? 38.5 -3.045 -11.383 1 82.31 678 THR B CA 1
ATOM 10146 C C . THR B 1 678 ? 37.531 -2.498 -10.32 1 82.31 678 THR B C 1
ATOM 10148 O O . THR B 1 678 ? 37.125 -3.227 -9.414 1 82.31 678 THR B O 1
ATOM 10151 N N . SER B 1 679 ? 37.438 -1.175 -10.391 1 89.38 679 SER B N 1
ATOM 10152 C CA . SER B 1 679 ? 36.594 -0.535 -9.398 1 89.38 679 SER B CA 1
ATOM 10153 C C . SER B 1 679 ? 35.656 0.468 -10.055 1 89.38 679 SER B C 1
ATOM 10155 O O . SER B 1 679 ? 35.906 0.941 -11.164 1 89.38 679 SER B O 1
ATOM 10157 N N . VAL B 1 680 ? 34.531 0.583 -9.492 1 92.75 680 VAL B N 1
ATOM 10158 C CA . VAL B 1 680 ? 33.625 1.649 -9.844 1 92.75 680 VAL B CA 1
ATOM 10159 C C . VAL B 1 680 ? 33.656 2.748 -8.781 1 92.75 680 VAL B C 1
ATOM 10161 O O . VAL B 1 680 ? 33.594 2.467 -7.586 1 92.75 680 VAL B O 1
ATOM 10164 N N . ARG B 1 681 ? 33.781 3.967 -9.266 1 94.31 681 ARG B N 1
ATOM 10165 C CA . ARG B 1 681 ? 33.812 5.09 -8.336 1 94.31 681 ARG B CA 1
ATOM 10166 C C . ARG B 1 681 ? 32.438 5.711 -8.188 1 94.31 681 ARG B C 1
ATOM 10168 O O . ARG B 1 681 ? 31.812 6.082 -9.188 1 94.31 681 ARG B O 1
ATOM 10175 N N . VAL B 1 682 ? 32.031 5.781 -7.004 1 96.81 682 VAL B N 1
ATOM 10176 C CA . VAL B 1 682 ? 30.75 6.383 -6.68 1 96.81 682 VAL B CA 1
ATOM 10177 C C . VAL B 1 682 ? 30.953 7.77 -6.074 1 96.81 682 VAL B C 1
ATOM 10179 O O . VAL B 1 682 ? 31.688 7.922 -5.098 1 96.81 682 VAL B O 1
ATOM 10182 N N . SER B 1 683 ? 30.312 8.781 -6.695 1 97 683 SER B N 1
ATOM 10183 C CA . SER B 1 683 ? 30.359 10.164 -6.215 1 97 683 SER B CA 1
ATOM 10184 C C . SER B 1 683 ? 28.953 10.688 -5.91 1 97 683 SER B C 1
ATOM 10186 O O . SER B 1 683 ? 28.078 10.672 -6.777 1 97 683 SER B O 1
ATOM 10188 N N . SER B 1 684 ? 28.797 11.148 -4.727 1 97.94 684 SER B N 1
ATOM 10189 C CA . SER B 1 684 ? 27.5 11.648 -4.297 1 97.94 684 SER B CA 1
ATOM 10190 C C . SER B 1 684 ? 27.484 13.172 -4.27 1 97.94 684 SER B C 1
ATOM 10192 O O . SER B 1 684 ? 28.469 13.805 -3.896 1 97.94 684 SER B O 1
ATOM 10194 N N . PRO B 1 685 ? 26.359 13.742 -4.691 1 96.75 685 PRO B N 1
ATOM 10195 C CA . PRO B 1 685 ? 26.203 15.188 -4.492 1 96.75 685 PRO B CA 1
ATOM 10196 C C . PRO B 1 685 ? 25.859 15.547 -3.051 1 96.75 685 PRO B C 1
ATOM 10198 O O . PRO B 1 685 ? 25.281 14.734 -2.326 1 96.75 685 PRO B O 1
ATOM 10201 N N . TYR B 1 686 ? 26.25 16.734 -2.648 1 96.75 686 TYR B N 1
ATOM 10202 C CA . TYR B 1 686 ? 25.875 17.141 -1.301 1 96.75 686 TYR B CA 1
ATOM 10203 C C . TYR B 1 686 ? 25.797 18.672 -1.2 1 96.75 686 TYR B C 1
ATOM 10205 O O . TYR B 1 686 ? 26.281 19.375 -2.078 1 96.75 686 TYR B O 1
ATOM 10213 N N . VAL B 1 687 ? 25.031 19.125 -0.284 1 95.44 687 VAL B N 1
ATOM 10214 C CA . VAL B 1 687 ? 24.938 20.5 0.178 1 95.44 687 VAL B CA 1
ATOM 10215 C C . VAL B 1 687 ? 25.391 20.578 1.636 1 95.44 687 VAL B C 1
ATOM 10217 O O . VAL B 1 687 ? 24.875 19.859 2.494 1 95.44 687 VAL B O 1
ATOM 10220 N N . LEU B 1 688 ? 26.391 21.375 1.908 1 94.56 688 LEU B N 1
ATOM 10221 C CA . LEU B 1 688 ? 26.891 21.578 3.264 1 94.56 688 LEU B CA 1
ATOM 10222 C C . LEU B 1 688 ? 27.203 23.047 3.512 1 94.56 688 LEU B C 1
ATOM 10224 O O . LEU B 1 688 ? 27.953 23.656 2.748 1 94.56 688 LEU B O 1
ATOM 10228 N N . SER B 1 689 ? 26.531 23.594 4.492 1 90.62 689 SER B N 1
ATOM 10229 C CA . SER B 1 689 ? 26.812 24.969 4.887 1 90.62 689 SER B CA 1
ATOM 10230 C C . SER B 1 689 ? 26.891 25.109 6.402 1 90.62 689 SER B C 1
ATOM 10232 O O . SER B 1 689 ? 26.016 24.609 7.125 1 90.62 689 SER B O 1
ATOM 10234 N N . PRO B 1 690 ? 27.891 25.766 6.898 1 87.88 690 PRO B N 1
ATOM 10235 C CA . PRO B 1 690 ? 28.016 25.938 8.344 1 87.88 690 PRO B CA 1
ATOM 10236 C C . PRO B 1 690 ? 26.953 26.859 8.922 1 87.88 690 PRO B C 1
ATOM 10238 O O . PRO B 1 690 ? 26.453 27.75 8.219 1 87.88 690 PRO B O 1
ATOM 10241 N N . PRO B 1 691 ? 26.641 26.531 10.211 1 91.62 691 PRO B N 1
ATOM 10242 C CA . PRO B 1 691 ? 25.703 27.422 10.891 1 91.62 691 PRO B CA 1
ATOM 10243 C C . PRO B 1 691 ? 26.359 28.641 11.492 1 91.62 691 PRO B C 1
ATOM 10245 O O . PRO B 1 691 ? 27.578 28.656 11.688 1 91.62 691 PRO B O 1
ATOM 10248 N N . PRO B 1 692 ? 25.531 29.672 11.758 1 88.62 692 PRO B N 1
ATOM 10249 C CA . PRO B 1 692 ? 26.062 30.703 12.648 1 88.62 692 PRO B CA 1
ATOM 10250 C C . PRO B 1 692 ? 26.25 30.203 14.078 1 88.62 692 PRO B C 1
ATOM 10252 O O . PRO B 1 692 ? 25.562 29.25 14.5 1 88.62 692 PRO B O 1
ATOM 10255 N N . ALA B 1 693 ? 27.156 30.859 14.828 1 84 693 ALA B N 1
ATOM 10256 C CA . ALA B 1 693 ? 27.484 30.438 16.188 1 84 693 ALA B CA 1
ATOM 10257 C C . ALA B 1 693 ? 26.281 30.578 17.109 1 84 693 ALA B C 1
ATOM 10259 O O . ALA B 1 693 ? 26.141 29.828 18.078 1 84 693 ALA B O 1
ATOM 10260 N N . ASP B 1 694 ? 25.422 31.484 16.859 1 88.19 694 ASP B N 1
ATOM 10261 C CA . ASP B 1 694 ? 24.297 31.766 17.75 1 88.19 694 ASP B CA 1
ATOM 10262 C C . ASP B 1 694 ? 22.984 31.219 17.203 1 88.19 694 ASP B C 1
ATOM 10264 O O . ASP B 1 694 ? 21.922 31.812 17.391 1 88.19 694 ASP B O 1
ATOM 10268 N N . VAL B 1 695 ? 23.109 30.078 16.547 1 90.56 695 VAL B N 1
ATOM 10269 C CA . VAL B 1 695 ? 21.953 29.516 15.828 1 90.56 695 VAL B CA 1
ATOM 10270 C C . VAL B 1 695 ? 20.844 29.188 16.812 1 90.56 695 VAL B C 1
ATOM 10272 O O . VAL B 1 695 ? 19.656 29.281 16.469 1 90.56 695 VAL B O 1
ATOM 10275 N N . SER B 1 696 ? 21.109 28.812 18.078 1 87.56 696 SER B N 1
ATOM 10276 C CA . SER B 1 696 ? 20.109 28.406 19.062 1 87.56 696 SER B CA 1
ATOM 10277 C C . SER B 1 696 ? 19.219 29.578 19.453 1 87.56 696 SER B C 1
ATOM 10279 O O . SER B 1 696 ? 18.141 29.391 20 1 87.56 696 SER B O 1
ATOM 10281 N N . ARG B 1 697 ? 19.641 30.766 19.141 1 87.56 697 ARG B N 1
ATOM 10282 C CA . ARG B 1 697 ? 18.891 31.969 19.516 1 87.56 697 ARG B CA 1
ATOM 10283 C C . ARG B 1 697 ? 17.984 32.406 18.375 1 87.56 697 ARG B C 1
ATOM 10285 O O . ARG B 1 697 ? 17.125 33.281 18.578 1 87.56 697 ARG B O 1
ATOM 10292 N N . LEU B 1 698 ? 18.188 31.812 17.297 1 87.12 698 LEU B N 1
ATOM 10293 C CA . LEU B 1 698 ? 17.375 32.188 16.156 1 87.12 698 LEU B CA 1
ATOM 10294 C C . LEU B 1 698 ? 15.992 31.547 16.219 1 87.12 698 LEU B C 1
ATOM 10296 O O . LEU B 1 698 ? 15.836 30.469 16.797 1 87.12 698 LEU B O 1
ATOM 10300 N N . PRO B 1 699 ? 15.039 32.312 15.68 1 81.12 699 PRO B N 1
ATOM 10301 C CA . PRO B 1 699 ? 13.727 31.656 15.578 1 81.12 699 PRO B CA 1
ATOM 10302 C C . PRO B 1 699 ? 13.758 30.391 14.734 1 81.12 699 PRO B C 1
ATOM 10304 O O . PRO B 1 699 ? 14.609 30.266 13.844 1 81.12 699 PRO B O 1
ATOM 10307 N N . VAL B 1 700 ? 12.859 29.5 14.984 1 80.25 700 VAL B N 1
ATOM 10308 C CA . VAL B 1 700 ? 12.789 28.203 14.312 1 80.25 700 VAL B CA 1
ATOM 10309 C C . VAL B 1 700 ? 12.688 28.422 12.805 1 80.25 700 VAL B C 1
ATOM 10311 O O . VAL B 1 700 ? 13.258 27.641 12.023 1 80.25 700 VAL B O 1
ATOM 10314 N N . SER B 1 701 ? 11.992 29.453 12.344 1 78.5 701 SER B N 1
ATOM 10315 C CA . SER B 1 701 ? 11.781 29.719 10.93 1 78.5 701 SER B CA 1
ATOM 10316 C C . SER B 1 701 ? 13.102 30.016 10.227 1 78.5 701 SER B C 1
ATOM 10318 O O . SER B 1 701 ? 13.25 29.734 9.031 1 78.5 701 SER B O 1
ATOM 10320 N N . ALA B 1 702 ? 14.016 30.516 10.969 1 84.31 702 ALA B N 1
ATOM 10321 C CA . ALA B 1 702 ? 15.328 30.812 10.406 1 84.31 702 ALA B CA 1
ATOM 10322 C C . ALA B 1 702 ? 16.297 29.672 10.625 1 84.31 702 ALA B C 1
ATOM 10324 O O . ALA B 1 702 ? 17.031 29.266 9.711 1 84.31 702 ALA B O 1
ATOM 10325 N N . ALA B 1 703 ? 16.266 29.141 11.805 1 89.5 703 ALA B N 1
ATOM 10326 C CA . ALA B 1 703 ? 17.219 28.109 12.203 1 89.5 703 ALA B CA 1
ATOM 10327 C C . ALA B 1 703 ? 17.062 26.875 11.328 1 89.5 703 ALA B C 1
ATOM 10329 O O . ALA B 1 703 ? 18.047 26.156 11.078 1 89.5 703 ALA B O 1
ATOM 10330 N N . ARG B 1 704 ? 15.875 26.641 10.852 1 88.69 704 ARG B N 1
ATOM 10331 C CA . ARG B 1 704 ? 15.617 25.422 10.102 1 88.69 704 ARG B CA 1
ATOM 10332 C C . ARG B 1 704 ? 16.406 25.406 8.797 1 88.69 704 ARG B C 1
ATOM 10334 O O . ARG B 1 704 ? 16.719 24.344 8.258 1 88.69 704 ARG B O 1
ATOM 10341 N N . MET B 1 705 ? 16.766 26.594 8.289 1 88.69 705 MET B N 1
ATOM 10342 C CA . MET B 1 705 ? 17.469 26.703 7.012 1 88.69 705 MET B CA 1
ATOM 10343 C C . MET B 1 705 ? 18.984 26.672 7.211 1 88.69 705 MET B C 1
ATOM 10345 O O . MET B 1 705 ? 19.734 26.672 6.238 1 88.69 705 MET B O 1
ATOM 10349 N N . MET B 1 706 ? 19.344 26.594 8.422 1 93.12 706 MET B N 1
ATOM 10350 C CA . MET B 1 706 ? 20.781 26.703 8.719 1 93.12 706 MET B CA 1
ATOM 10351 C C . MET B 1 706 ? 21.391 25.328 8.953 1 93.12 706 MET B C 1
ATOM 10353 O O . MET B 1 706 ? 20.688 24.391 9.383 1 93.12 706 MET B O 1
ATOM 10357 N N . GLY B 1 707 ? 22.703 25.203 8.602 1 94.88 707 GLY B N 1
ATOM 10358 C CA . GLY B 1 707 ? 23.484 24 8.852 1 94.88 707 GLY B CA 1
ATOM 10359 C C . GLY B 1 707 ? 22.984 22.797 8.078 1 94.88 707 GLY B C 1
ATOM 10360 O O . GLY B 1 707 ? 22.922 21.688 8.617 1 94.88 707 GLY B O 1
ATOM 10361 N N . PRO B 1 708 ? 22.516 23.016 6.883 1 95.5 708 PRO B N 1
ATOM 10362 C CA . PRO B 1 708 ? 22.078 21.859 6.086 1 95.5 708 PRO B CA 1
ATOM 10363 C C . PRO B 1 708 ? 23.219 20.922 5.723 1 95.5 708 PRO B C 1
ATOM 10365 O O . PRO B 1 708 ? 24.312 21.375 5.379 1 95.5 708 PRO B O 1
ATOM 10368 N N . PHE B 1 709 ? 23 19.688 5.855 1 97.38 709 PHE B N 1
ATOM 10369 C CA . PHE B 1 709 ? 23.75 18.625 5.195 1 97.38 709 PHE B CA 1
ATOM 10370 C C . PHE B 1 709 ? 22.828 17.734 4.391 1 97.38 709 PHE B C 1
ATOM 10372 O O . PHE B 1 709 ? 22.234 16.797 4.934 1 97.38 709 PHE B O 1
ATOM 10379 N N . TYR B 1 710 ? 22.688 18.062 3.115 1 97.94 710 TYR B N 1
ATOM 10380 C CA . TYR B 1 710 ? 21.875 17.281 2.199 1 97.94 710 TYR B CA 1
ATOM 10381 C C . TYR B 1 710 ? 22.734 16.422 1.292 1 97.94 710 TYR B C 1
ATOM 10383 O O . TYR B 1 710 ? 23.797 16.859 0.849 1 97.94 710 TYR B O 1
ATOM 10391 N N . THR B 1 711 ? 22.266 15.227 1.108 1 98.25 711 THR B N 1
ATOM 10392 C CA . THR B 1 711 ? 23.047 14.344 0.242 1 98.25 711 THR B CA 1
ATOM 10393 C C . THR B 1 711 ? 22.172 13.219 -0.304 1 98.25 711 THR B C 1
ATOM 10395 O O . THR B 1 711 ? 21.016 13.086 0.076 1 98.25 711 THR B O 1
ATOM 10398 N N . LYS B 1 712 ? 22.625 12.586 -1.283 1 97.88 712 LYS B N 1
ATOM 10399 C CA . LYS B 1 712 ? 22.062 11.359 -1.846 1 97.88 712 LYS B CA 1
ATOM 10400 C C . LYS B 1 712 ? 23.016 10.188 -1.698 1 97.88 712 LYS B C 1
ATOM 10402 O O . LYS B 1 712 ? 24.188 10.289 -2.07 1 97.88 712 LYS B O 1
ATOM 10407 N N . LEU B 1 713 ? 22.531 9.172 -1.024 1 98.56 713 LEU B N 1
ATOM 10408 C CA . LEU B 1 713 ? 23.391 8.039 -0.69 1 98.56 713 LEU B CA 1
ATOM 10409 C C . LEU B 1 713 ? 22.781 6.734 -1.189 1 98.56 713 LEU B C 1
ATOM 10411 O O . LEU B 1 713 ? 21.578 6.641 -1.383 1 98.56 713 LEU B O 1
ATOM 10415 N N . ILE B 1 714 ? 23.641 5.785 -1.422 1 97.81 714 ILE B N 1
ATOM 10416 C CA . ILE B 1 714 ? 23.141 4.441 -1.679 1 97.81 714 ILE B CA 1
ATOM 10417 C C . ILE B 1 714 ? 22.547 3.857 -0.398 1 97.81 714 ILE B C 1
ATOM 10419 O O . ILE B 1 714 ? 23.047 4.113 0.699 1 97.81 714 ILE B O 1
ATOM 10423 N N . SER B 1 715 ? 21.5 3.123 -0.487 1 97.62 715 SER B N 1
ATOM 10424 C CA . SER B 1 715 ? 20.906 2.443 0.66 1 97.62 715 SER B CA 1
ATOM 10425 C C . SER B 1 715 ? 21.625 1.13 0.955 1 97.62 715 SER B C 1
ATOM 10427 O O . SER B 1 715 ? 22.344 0.603 0.101 1 97.62 715 SER B O 1
ATOM 10429 N N . PRO B 1 716 ? 21.406 0.633 2.178 1 97.19 716 PRO B N 1
ATOM 10430 C CA . PRO B 1 716 ? 21.969 -0.691 2.461 1 97.19 716 PRO B CA 1
ATOM 10431 C C . PRO B 1 716 ? 21.469 -1.762 1.494 1 97.19 716 PRO B C 1
ATOM 10433 O O . PRO B 1 716 ? 22.219 -2.652 1.107 1 97.19 716 PRO B O 1
ATOM 10436 N N . GLY B 1 717 ? 20.219 -1.688 1.104 1 96.94 717 GLY B N 1
ATOM 10437 C CA . GLY B 1 717 ? 19.688 -2.615 0.115 1 96.94 717 GLY B CA 1
ATOM 10438 C C . GLY B 1 717 ? 20.406 -2.539 -1.217 1 96.94 717 GLY B C 1
ATOM 10439 O O . GLY B 1 717 ? 20.766 -3.566 -1.798 1 96.94 717 GLY B O 1
ATOM 10440 N N . MET B 1 718 ? 20.656 -1.347 -1.67 1 96.81 718 MET B N 1
ATOM 10441 C CA . MET B 1 718 ? 21.359 -1.15 -2.928 1 96.81 718 MET B CA 1
ATOM 10442 C C . MET B 1 718 ? 22.797 -1.688 -2.832 1 96.81 718 MET B C 1
ATOM 10444 O O . MET B 1 718 ? 23.281 -2.324 -3.766 1 96.81 718 MET B O 1
ATOM 10448 N N . ALA B 1 719 ? 23.406 -1.355 -1.72 1 97.94 719 ALA B N 1
ATOM 10449 C CA . ALA B 1 719 ? 24.766 -1.851 -1.515 1 97.94 719 ALA B CA 1
ATOM 10450 C C . ALA B 1 719 ? 24.812 -3.375 -1.562 1 97.94 719 ALA B C 1
ATOM 10452 O O . ALA B 1 719 ? 25.734 -3.959 -2.148 1 97.94 719 ALA B O 1
ATOM 10453 N N . MET B 1 720 ? 23.906 -3.973 -0.983 1 97.94 720 MET B N 1
ATOM 10454 C CA . MET B 1 720 ? 23.859 -5.434 -0.976 1 97.94 720 MET B CA 1
ATOM 10455 C C . MET B 1 720 ? 23.641 -5.977 -2.383 1 97.94 720 MET B C 1
ATOM 10457 O O . MET B 1 720 ? 24.203 -7.004 -2.752 1 97.94 720 MET B O 1
ATOM 10461 N N . GLU B 1 721 ? 22.797 -5.324 -3.145 1 97.62 721 GLU B N 1
ATOM 10462 C CA . GLU B 1 721 ? 22.578 -5.754 -4.523 1 97.62 721 GLU B CA 1
ATOM 10463 C C . GLU B 1 721 ? 23.875 -5.684 -5.328 1 97.62 721 GLU B C 1
ATOM 10465 O O . GLU B 1 721 ? 24.156 -6.566 -6.145 1 97.62 721 GLU B O 1
ATOM 10470 N N . TRP B 1 722 ? 24.641 -4.625 -5.102 1 96.5 722 TRP B N 1
ATOM 10471 C CA . TRP B 1 722 ? 25.938 -4.508 -5.773 1 96.5 722 TRP B CA 1
ATOM 10472 C C . TRP B 1 722 ? 26.859 -5.664 -5.391 1 96.5 722 TRP B C 1
ATOM 10474 O O . TRP B 1 722 ? 27.391 -6.355 -6.262 1 96.5 722 TRP B O 1
ATOM 10484 N N . VAL B 1 723 ? 26.938 -5.91 -4.133 1 96.25 723 VAL B N 1
ATOM 10485 C CA . VAL B 1 723 ? 27.844 -6.93 -3.6 1 96.25 723 VAL B CA 1
ATOM 10486 C C . VAL B 1 723 ? 27.438 -8.305 -4.121 1 96.25 723 VAL B C 1
ATOM 10488 O O . VAL B 1 723 ? 28.281 -9.141 -4.426 1 96.25 723 VAL B O 1
ATOM 10491 N N . TRP B 1 724 ? 26.203 -8.469 -4.25 1 96.94 724 TRP B N 1
ATOM 10492 C CA . TRP B 1 724 ? 25.656 -9.797 -4.512 1 96.94 724 TRP B CA 1
ATOM 10493 C C . TRP B 1 724 ? 25.688 -10.117 -6.004 1 96.94 724 TRP B C 1
ATOM 10495 O O . TRP B 1 724 ? 26.031 -11.234 -6.395 1 96.94 724 TRP B O 1
ATOM 10505 N N . VAL B 1 725 ? 25.312 -9.117 -6.867 1 96.06 725 VAL B N 1
ATOM 10506 C CA . VAL B 1 725 ? 25.109 -9.484 -8.266 1 96.06 725 VAL B CA 1
ATOM 10507 C C . VAL B 1 725 ? 25.766 -8.461 -9.18 1 96.06 725 VAL B C 1
ATOM 10509 O O . VAL B 1 725 ? 26.578 -8.82 -10.039 1 96.06 725 VAL B O 1
ATOM 10512 N N . ASP B 1 726 ? 25.547 -7.188 -9.039 1 94.69 726 ASP B N 1
ATOM 10513 C CA . ASP B 1 726 ? 25.844 -6.172 -10.039 1 94.69 726 ASP B CA 1
ATOM 10514 C C . ASP B 1 726 ? 27.344 -5.961 -10.18 1 94.69 726 ASP B C 1
ATOM 10516 O O . ASP B 1 726 ? 27.828 -5.508 -11.227 1 94.69 726 ASP B O 1
ATOM 10520 N N . CYS B 1 727 ? 28.109 -6.328 -9.172 1 93.12 727 CYS B N 1
ATOM 10521 C CA . CYS B 1 727 ? 29.562 -6.203 -9.203 1 93.12 727 CYS B CA 1
ATOM 10522 C C . CYS B 1 727 ? 30.172 -7.191 -10.188 1 93.12 727 CYS B C 1
ATOM 10524 O O . CYS B 1 727 ? 31.344 -7.051 -10.57 1 93.12 727 CYS B O 1
ATOM 10526 N N . LEU B 1 728 ? 29.375 -8.164 -10.586 1 92.75 728 LEU B N 1
ATOM 10527 C CA . LEU B 1 728 ? 29.906 -9.258 -11.398 1 92.75 728 LEU B CA 1
ATOM 10528 C C . LEU B 1 728 ? 29.625 -9.023 -12.875 1 92.75 728 LEU B C 1
ATOM 10530 O O . LEU B 1 728 ? 30.094 -9.781 -13.734 1 92.75 728 LEU B O 1
ATOM 10534 N N . ARG B 1 729 ? 28.859 -7.949 -13.156 1 89.38 729 ARG B N 1
ATOM 10535 C CA . ARG B 1 729 ? 28.516 -7.664 -14.547 1 89.38 729 ARG B CA 1
ATOM 10536 C C . ARG B 1 729 ? 29.734 -7.16 -15.312 1 89.38 729 ARG B C 1
ATOM 10538 O O . ARG B 1 729 ? 30.547 -6.398 -14.773 1 89.38 729 ARG B O 1
ATOM 10545 N N . GLN B 1 730 ? 29.703 -7.504 -16.547 1 80.25 730 GLN B N 1
ATOM 10546 C CA . GLN B 1 730 ? 30.781 -7.02 -17.406 1 80.25 730 GLN B CA 1
ATOM 10547 C C . GLN B 1 730 ? 30.453 -5.645 -17.969 1 80.25 730 GLN B C 1
ATOM 10549 O O . GLN B 1 730 ? 31.312 -4.762 -18.016 1 80.25 730 GLN B O 1
ATOM 10554 N N . ALA B 1 731 ? 29.203 -5.566 -18.406 1 75.5 731 ALA B N 1
ATOM 10555 C CA . ALA B 1 731 ? 28.766 -4.266 -18.906 1 75.5 731 ALA B CA 1
ATOM 10556 C C . ALA B 1 731 ? 28.516 -3.293 -17.766 1 75.5 731 ALA B C 1
ATOM 10558 O O . ALA B 1 731 ? 28.281 -3.711 -16.625 1 75.5 731 ALA B O 1
ATOM 10559 N N . ASP B 1 732 ? 28.609 -2.041 -18.203 1 76.69 732 ASP B N 1
ATOM 10560 C CA . ASP B 1 732 ? 28.328 -1.02 -17.203 1 76.69 732 ASP B CA 1
ATOM 10561 C C . ASP B 1 732 ? 26.875 -1.093 -16.734 1 76.69 732 ASP B C 1
ATOM 10563 O O . ASP B 1 732 ? 25.969 -1.243 -17.562 1 76.69 732 ASP B O 1
ATOM 10567 N N . THR B 1 733 ? 26.75 -1.197 -15.453 1 71.69 733 THR B N 1
ATOM 10568 C CA . THR B 1 733 ? 25.422 -1.267 -14.844 1 71.69 733 THR B CA 1
ATOM 10569 C C . THR B 1 733 ? 24.719 0.09 -14.906 1 71.69 733 THR B C 1
ATOM 10571 O O . THR B 1 733 ? 25.328 1.119 -14.602 1 71.69 733 THR B O 1
ATOM 10574 N N . PRO B 1 734 ? 23.469 0.06 -15.352 1 72.38 734 PRO B N 1
ATOM 10575 C CA . PRO B 1 734 ? 22.766 1.343 -15.438 1 72.38 734 PRO B CA 1
ATOM 10576 C C . PRO B 1 734 ? 22.297 1.851 -14.086 1 72.38 734 PRO B C 1
ATOM 10578 O O . PRO B 1 734 ? 21.078 1.969 -13.859 1 72.38 734 PRO B O 1
ATOM 10581 N N . TRP B 1 735 ? 23.25 2.055 -13.234 1 79.94 735 TRP B N 1
ATOM 10582 C CA . TRP B 1 735 ? 22.891 2.66 -11.953 1 79.94 735 TRP B CA 1
ATOM 10583 C C . TRP B 1 735 ? 22.844 4.18 -12.062 1 79.94 735 TRP B C 1
ATOM 10585 O O . TRP B 1 735 ? 23.609 4.777 -12.82 1 79.94 735 TRP B O 1
#

Solvent-accessible surface area (backbone atoms only — not comparable to full-atom values): 80245 Å² total; per-residue (Å²): 140,84,72,86,80,91,76,85,94,86,81,92,84,88,92,84,90,82,85,85,77,88,77,90,80,90,82,81,89,82,78,90,81,83,85,79,81,77,81,70,73,74,74,72,79,72,76,77,68,76,71,65,65,66,70,69,64,72,54,67,65,76,63,71,78,78,81,89,66,80,50,46,73,43,75,43,84,61,92,68,72,84,74,80,76,81,71,82,72,78,76,75,80,72,68,84,68,67,71,81,64,73,75,70,80,76,71,84,76,72,84,76,74,79,79,75,82,82,71,88,72,79,85,70,76,74,63,80,70,71,83,73,59,38,67,35,36,40,35,34,30,54,31,81,91,56,62,54,74,32,38,51,64,42,49,52,35,25,41,68,55,25,73,66,39,42,35,28,36,35,27,50,55,76,62,59,67,63,48,41,76,71,36,46,43,87,90,35,59,64,88,36,70,68,16,41,53,42,24,51,50,40,34,52,74,69,41,42,59,60,48,54,51,52,47,43,50,52,51,37,38,74,74,66,50,74,81,44,67,58,70,97,66,21,26,56,37,28,34,40,32,20,27,37,61,22,31,65,82,37,68,74,50,38,65,58,33,28,46,28,35,34,33,33,39,51,51,79,56,58,89,34,34,54,50,30,53,42,47,79,49,79,71,34,48,67,43,41,38,34,39,40,25,20,51,36,9,36,35,44,34,40,64,74,46,44,67,56,40,29,49,40,27,38,44,14,57,47,58,1,24,46,52,31,25,59,37,44,27,48,36,55,39,79,37,19,27,50,26,37,76,37,68,46,63,68,47,35,89,69,29,19,35,66,47,86,76,36,52,56,52,71,57,30,22,42,60,57,15,44,58,54,18,25,48,48,34,51,72,57,46,87,50,65,68,60,23,51,54,21,41,52,51,31,26,44,48,28,24,50,23,25,47,69,45,18,51,57,33,39,59,40,18,49,12,38,28,23,62,48,24,48,62,18,34,54,34,38,63,62,16,80,77,46,86,79,24,48,60,39,21,52,44,53,90,63,60,65,68,53,20,65,42,80,55,60,20,60,33,45,57,54,32,31,40,52,91,47,62,10,14,42,39,49,24,25,40,48,23,27,51,26,42,51,49,28,53,50,53,50,58,36,39,60,70,52,55,67,73,62,54,70,31,50,40,65,40,42,39,63,26,51,44,71,64,43,50,67,68,42,65,37,44,76,41,80,58,69,74,79,32,32,37,36,40,29,38,34,31,72,42,54,60,14,65,78,43,96,55,25,54,55,22,55,76,40,37,32,36,38,38,37,38,69,28,26,27,29,54,29,22,52,72,63,43,81,66,23,80,71,35,60,55,70,54,65,38,57,55,42,50,50,33,42,50,52,23,51,69,55,40,56,68,68,42,45,51,47,28,73,67,46,17,33,41,80,41,63,46,78,58,38,58,40,50,47,55,46,95,81,61,43,74,42,41,42,76,63,44,43,68,75,66,57,61,67,41,69,47,67,66,74,71,77,75,70,70,81,68,75,83,69,70,83,61,87,76,60,77,75,77,52,60,80,34,50,83,39,49,32,38,34,22,27,39,29,41,76,46,84,42,62,75,63,39,63,75,42,56,67,87,56,39,38,73,44,9,39,30,30,37,44,43,71,26,49,40,31,36,34,46,34,50,64,41,61,24,50,31,60,42,85,68,70,106,143,89,83,90,71,90,75,84,89,81,85,93,87,90,78,89,89,82,86,87,80,84,84,80,87,86,84,81,86,87,78,84,81,84,83,82,79,76,81,70,73,74,71,74,79,71,76,78,69,76,69,64,65,66,69,67,62,72,53,64,63,75,63,67,79,79,82,90,65,80,50,46,73,42,74,42,85,62,92,69,73,86,75,80,78,81,72,81,73,78,75,74,78,73,70,77,69,68,68,77,66,73,75,68,79,77,71,83,74,72,84,75,75,80,79,76,82,80,73,89,74,78,86,68,76,73,63,80,71,72,84,71,57,38,66,33,35,40,35,37,30,53,31,83,94,55,63,54,75,32,37,52,64,41,49,51,34,24,42,67,54,24,72,66,38,42,35,30,36,35,28,50,56,76,61,59,68,64,47,41,75,72,36,46,46,87,90,36,60,63,88,37,70,68,17,40,51,43,24,52,50,40,35,51,74,70,41,43,60,61,49,54,51,51,49,42,51,53,52,37,38,76,72,66,49,75,81,46,67,56,70,94,66,20,25,56,34,28,33,40,33,21,28,37,59,22,31,64,82,37,67,73,51,39,66,58,32,28,48,28,37,35,33,34,45,51,52,77,56,58,90,33,33,54,44,28,55,39,46,82,47,77,72,35,48,65,42,42,37,35,38,39,27,25,50,34,12,37,35,52,33,43,64,72,46,44,67,56,41,30,49,40,27,42,44,14,57,48,59,2,23,48,52,31,25,59,37,43,26,48,36,55,39,80,37,18,27,51,28,39,78,36,70,47,65,68,46,34,91,68,30,18,35,63,54,86,76,37,52,57,52,71,59,30,23,42,61,58,16,44,58,54,18,24,48,47,34,51,72,55,47,86,48,63,66,61,24,52,54,21,41,52,51,32,26,45,48,28,24,51,24,25,48,68,46,18,51,57,33,40,60,41,17,50,11,37,28,22,63,48,26,50,62,19,34,54,33,42,61,58,18,79,76,47,86,81,26,51,61,41,20,51,44,51,90,64,61,64,69,52,21,65,42,80,56,61,21,60,34,47,53,52,34,28,38,59,91,46,57,16,12,38,40,41,24,24,39,46,22,27,50,28,44,50,48,27,53,49,52,51,58,37,39,60,71,51,56,68,75,62,54,70,32,49,41,64,42,43,38,64,28,63,44,71,65,44,50,67,68,44,65,36,43,77,40,80,56,69,75,79,31,33,37,36,40,28,38,33,31,72,43,53,60,13,65,79,43,96,55,25,51,56,22,56,74,41,38,31,35,38,38,36,37,70,28,27,27,29,53,28,24,51,72,63,44,82,67,21,80,72,36,61,55,70,53,65,39,57,54,43,51,52,33,41,50,51,21,50,70,54,41,56,69,67,41,44,50,46,26,72,66,45,17,32,43,80,40,62,46,78,57,38,58,40,49,47,54,46,96,83,61,43,74,41,43,43,75,64,43,45,67,76,65,58,61,70,42,68,45,66,68,74,72,77,76,70,69,81,68,74,83,70,70,85,60,87,77,60,77,75,79,53,66,77,37,45,85,42,52,31,38,36,22,28,38,29,42,77,45,83,44,62,78,64,40,63,74,44,55,66,87,56,39,38,74,45,9,38,30,30,37,44,42,70,26,47,39,32,36,35,45,34,50,63,40,60,22,50,31,67,41,86,70,72,106